Protein 2E0C (pdb70)

Sequence (802 aa):
MLYKEPEDGEKIKFDKGKWIVPNKPVILYIEGDGIGPEITNAAIKVINKAVERAYGSSREIKWLEVYAGEKAEKLVNDRFPKETQEMLLKYRVVLKGPLESVNVAIRLMLDLYANIRPVKYIEGLESPLKHPEKVDMIIFRENTDDLYRGIEYPFNSEEAKKIRDFLRKELKVEIEDDTGIGIKVMSKYKTQRITRLAIQYAIEHKRKKVTIMHKGNVMKYTEGAFREWAYEVALKEYRDFIVTEEEINQGKPDQGKIILNDRIADNMFQQIIIRPEEYDIILAPNVNGDYISDAAGALIGNIGMLGGANIGDEGGMFEAIHGTAPKYAGKNVANPTGIIKAGELMLRWMGWNEAADLIEKAINMAIRDKKVTQDIARFMGVKALGTKEYADELIKIMDTIMLYKEPEDGEKIKFDKGKWIVPNKPVILYIEGDGIGPEITNAAIKVINKAVERAYGSSREIKWLEVYAGEKAEKLVNDRFPKETQEMLLKYRVVLKGPLESVNVAIRLMLDLYANIRPVKYIEGLESPLKHPEKVDMIIFRENTDDLYRGIEYPFNSEEAKKIRDFLRKELKVEIEDDTGIGIKVMSKYKTQRITRLAIQYAIEHKRKKVTIMHKGNVMKYTEGAFREWAYEVALKEYRDFIVTEEEINQGKPDQGKIILNDRIADNMFQQIIIRPEEYDIILAPNVNGDYISDAAGALIGNIGMLGGANIGDEGGMFEAIHGTAPKYAGKNVANPTGIIKAGELMLRWMGWNEAADLIEKAINMAIRDKKVTQDIARFMGVKALGTKEYADELIKIMDTI

B-factor: mean 33.86, std 11.51, range [14.77, 99.76]

Foldseek 3Di:
DVWDFDPPADAWFFDQLATRDDLAHEEEEEQAFFQSVLLVVLLLVLLQLLSCLQPNSSHGYRYTYDYAAPVCCVVPNDRCDPVNLVVCVVRFEYQYEFYPNPVVVSCVSSVLQWKKFWFAAFAFFDFPAPDRHLQTAMETERACFFQVVVAWAALPDVVVVVVQVCCCPVVVDDDDSNDTDTDTAADLVSLLVSLVVQLVLCQLVVFAEEEEEFQCVVVVPHRVVSLVSSVVSCCVPVVVAADEPVRVVVPDDQVNHHYYYYDYLVVCLVCCRVPNSVHYYYYYYNPSSVVSSVSNCNRRPCQQLAKMWRHDSTHIYIYFRDHNPNVCGPVLQDFSNRSSNSVLVVCVSNVVPSSSVLLSVLSSVCSNVVAAGPVGCVPVVDDGDGSNRSSVSSSVSSSVD/DQWDFDPPEDAWWFDFLATRDDQAHEEEEEQAFFQSVLLVVLLVVLLQLLCCLQPNPSHGYNYTYDAAAPVCCVPPNHRCDPVSLVVCLVRFAYQYEFYPVVVVVSCVSSVLQWKKFWFAAFALFDFPAPDRHLQTAMETERACAWQVVVAWAALPDVVVVVVQVCCCVVVVDDDDSNDIDTDTDADLVSLLQSLVSQLVLCVLVVFAEEEEEFQCVPVVPHRVVSLVSSVVSCCVPVVVAADEPCVVVVPDDCVNHHYYYYDYLVVLLVCCRVPSNVHYYYYYYHPSSVVSSVSNCNRTPDQQLAKMWRHDSTHIYIYFPDHSPNVCGPVQQDFSNRSSNSVLVVCVSNVNNSSSVLLSVLSSVCSNVVAAGPVRCVPVVDDYDGSNRSSVSSSVSSVPD

Nearest PDB structures (foldseek):
  2e0c-assembly1_B  TM=1.001E+00  e=1.329E-80  Sulfurisphaera tokodaii str. 7
  2e5m-assembly1_A  TM=1.002E+00  e=7.142E-79  Sulfurisphaera tokodaii str. 7
  1xkd-assembly1_A  TM=9.720E-01  e=1.142E-53  Aeropyrum pernix K1
  1v94-assembly1_B  TM=9.634E-01  e=2.300E-52  Aeropyrum pernix
  2d4v-assembly1_A  TM=8.761E-01  e=5.630E-48  Acidithiobacillus thiooxidans

Organism: Sulfurisphaera tokodaii (strain DSM 16993 / JCM 10545 / NBRC 100140 / 7) (NCBI:txid273063)

Radius of gyration: 28.75 Å; Cα contacts (8 Å, |Δi|>4): 1839; chains: 2; bounding box: 66×91×64 Å

InterPro domains:
  IPR004439 Isocitrate dehydrogenase NADP-dependent, dimeric, prokaryotic [PTHR43504] (4-408)
  IPR024084 Isopropylmalate dehydrogenase-like domain [PF00180] (27-401)
  IPR024084 Isopropylmalate dehydrogenase-like domain [SM01329] (26-402)

Structure (mmCIF, N/CA/C/O backbone):
data_2E0C
#
_entry.id   2E0C
#
_cell.length_a   74.880
_cell.length_b   87.720
_cell.length_c   75.720
_cell.angle_alpha   90.00
_cell.angle_beta   91.37
_cell.angle_gamma   90.00
#
_symmetry.space_group_name_H-M   'P 1 21 1'
#
loop_
_entity.id
_entity.type
_entity.pdbx_description
1 polymer '409aa long hypothetical NADP-dependent isocitrate dehydrogenase'
2 water water
#
loop_
_atom_site.group_PDB
_atom_site.id
_atom_site.type_symbol
_atom_site.label_atom_id
_atom_site.label_alt_id
_atom_site.label_comp_id
_atom_site.label_asym_id
_atom_site.label_entity_id
_atom_site.label_seq_id
_atom_site.pdbx_PDB_ins_code
_atom_site.Cartn_x
_atom_site.Cartn_y
_atom_site.Cartn_z
_atom_site.occupancy
_atom_site.B_iso_or_equiv
_atom_site.auth_seq_id
_atom_site.auth_comp_id
_atom_site.auth_asym_id
_atom_site.auth_atom_id
_atom_site.pdbx_PDB_model_num
ATOM 1 N N . MET A 1 1 ? -8.553 45.047 8.758 1.00 43.84 1 MET A N 1
ATOM 2 C CA . MET A 1 1 ? -8.866 43.588 8.805 1.00 43.50 1 MET A CA 1
ATOM 3 C C . MET A 1 1 ? -9.870 43.287 9.906 1.00 41.15 1 MET A C 1
ATOM 4 O O . MET A 1 1 ? -9.867 43.931 10.955 1.00 41.41 1 MET A O 1
ATOM 9 N N . LEU A 1 2 ? -10.733 42.308 9.659 1.00 38.10 2 LEU A N 1
ATOM 10 C CA . LEU A 1 2 ? -11.740 41.921 10.635 1.00 35.28 2 LEU A CA 1
ATOM 11 C C . LEU A 1 2 ? -11.044 41.481 11.917 1.00 33.76 2 LEU A C 1
ATOM 12 O O . LEU A 1 2 ? -11.493 41.786 13.021 1.00 34.20 2 LEU A O 1
ATOM 17 N N . TYR A 1 3 ? -9.931 40.774 11.768 1.00 31.11 3 TYR A N 1
ATOM 18 C CA . TYR A 1 3 ? -9.206 40.280 12.926 1.00 29.33 3 TYR A CA 1
ATOM 19 C C . TYR A 1 3 ? -7.888 40.997 13.164 1.00 29.96 3 TYR A C 1
ATOM 20 O O . TYR A 1 3 ? -7.046 41.093 12.269 1.00 30.18 3 TYR A O 1
ATOM 29 N N . LYS A 1 4 ? -7.721 41.523 14.371 1.00 30.75 4 LYS A N 1
ATOM 30 C CA . LYS A 1 4 ? -6.481 42.200 14.726 1.00 32.54 4 LYS A CA 1
ATOM 31 C C . LYS A 1 4 ? -5.562 41.127 15.294 1.00 31.76 4 LYS A C 1
ATOM 32 O O . LYS A 1 4 ? -5.705 40.709 16.440 1.00 31.08 4 LYS A O 1
ATOM 38 N N . GLU A 1 5 ? -4.630 40.669 14.471 1.00 32.12 5 GLU A N 1
ATOM 39 C CA . GLU A 1 5 ? -3.701 39.623 14.868 1.00 33.43 5 GLU A CA 1
ATOM 40 C C . GLU A 1 5 ? -2.672 40.097 15.887 1.00 34.90 5 GLU A C 1
ATOM 41 O O . GLU A 1 5 ? -2.154 41.208 15.795 1.00 34.32 5 GLU A O 1
ATOM 47 N N . PRO A 1 6 ? -2.369 39.255 16.886 1.00 35.73 6 PRO A N 1
ATOM 48 C CA . PRO A 1 6 ? -1.386 39.636 17.905 1.00 37.17 6 PRO A CA 1
ATOM 49 C C . PRO A 1 6 ? -0.019 39.886 17.271 1.00 38.48 6 PRO A C 1
ATOM 50 O O . PRO A 1 6 ? 0.608 38.975 16.730 1.00 38.25 6 PRO A O 1
ATOM 54 N N . GLU A 1 7 ? 0.430 41.133 17.328 1.00 40.45 7 GLU A N 1
ATOM 55 C CA . GLU A 1 7 ? 1.716 41.500 16.750 1.00 42.62 7 GLU A CA 1
ATOM 56 C C . GLU A 1 7 ? 2.852 40.937 17.589 1.00 42.04 7 GLU A C 1
ATOM 57 O O . GLU A 1 7 ? 4.002 40.948 17.168 1.00 43.46 7 GLU A O 1
ATOM 63 N N . ASP A 1 8 ? 2.516 40.424 18.768 1.00 41.67 8 ASP A N 1
ATOM 64 C CA . ASP A 1 8 ? 3.509 39.867 19.678 1.00 41.76 8 ASP A CA 1
ATOM 65 C C . ASP A 1 8 ? 3.649 38.341 19.592 1.00 40.49 8 ASP A C 1
ATOM 66 O O . ASP A 1 8 ? 4.559 37.763 20.185 1.00 40.56 8 ASP A O 1
ATOM 71 N N . GLY A 1 9 ? 2.753 37.685 18.862 1.00 38.96 9 GLY A N 1
ATOM 72 C CA . GLY A 1 9 ? 2.818 36.236 18.766 1.00 36.49 9 GLY A CA 1
ATOM 73 C C . GLY A 1 9 ? 3.440 35.661 17.506 1.00 35.96 9 GLY A C 1
ATOM 74 O O . GLY A 1 9 ? 3.641 36.363 16.511 1.00 35.11 9 GLY A O 1
ATOM 75 N N . GLU A 1 10 ? 3.752 34.369 17.560 1.00 33.92 10 GLU A N 1
ATOM 76 C CA . GLU A 1 10 ? 4.339 33.657 16.431 1.00 32.57 10 GLU A CA 1
ATOM 77 C C . GLU A 1 10 ? 3.494 32.423 16.164 1.00 31.06 10 GLU A C 1
ATOM 78 O O . GLU A 1 10 ? 2.922 31.846 17.082 1.00 29.18 10 GLU A O 1
ATOM 84 N N . LYS A 1 11 ? 3.421 32.011 14.908 1.00 30.21 11 LYS A N 1
ATOM 85 C CA . LYS A 1 11 ? 2.632 30.844 14.577 1.00 29.88 11 LYS A CA 1
ATOM 86 C C . LYS A 1 11 ? 3.369 29.558 14.926 1.00 29.20 11 LYS A C 1
ATOM 87 O O . LYS A 1 11 ? 4.598 29.503 14.931 1.00 27.92 11 LYS A O 1
ATOM 93 N N . ILE A 1 12 ? 2.607 28.525 15.250 1.00 27.69 12 ILE A N 1
ATOM 94 C CA . ILE A 1 12 ? 3.195 27.242 15.574 1.00 27.27 12 ILE A CA 1
ATOM 95 C C . ILE A 1 12 ? 3.669 26.634 14.250 1.00 27.67 12 ILE A C 1
ATOM 96 O O . ILE A 1 12 ? 3.016 26.805 13.215 1.00 27.25 12 ILE A O 1
ATOM 101 N N . LYS A 1 13 ? 4.817 25.963 14.276 1.00 28.56 13 LYS A N 1
ATOM 102 C CA . LYS A 1 13 ? 5.361 25.340 13.073 1.00 31.26 13 LYS A CA 1
ATOM 103 C C . LYS A 1 13 ? 5.230 23.830 13.119 1.00 31.91 13 LYS A C 1
ATOM 104 O O . LYS A 1 13 ? 4.956 23.251 14.166 1.00 31.50 13 LYS A O 1
ATOM 110 N N . PHE A 1 14 ? 5.453 23.195 11.976 1.00 33.33 14 PHE A N 1
ATOM 111 C CA . PHE A 1 14 ? 5.336 21.749 11.882 1.00 35.24 14 PHE A CA 1
ATOM 112 C C . PHE A 1 14 ? 6.512 21.146 11.134 1.00 37.52 14 PHE A C 1
ATOM 113 O O . PHE A 1 14 ? 6.925 21.653 10.095 1.00 38.18 14 PHE A O 1
ATOM 121 N N . ASP A 1 15 ? 7.048 20.063 11.680 1.00 39.70 15 ASP A N 1
ATOM 122 C CA . ASP A 1 15 ? 8.187 19.376 11.091 1.00 42.78 15 ASP A CA 1
ATOM 123 C C . ASP A 1 15 ? 7.932 17.876 11.147 1.00 43.78 15 ASP A C 1
ATOM 124 O O . ASP A 1 15 ? 8.002 17.276 12.216 1.00 45.01 15 ASP A O 1
ATOM 129 N N . LYS A 1 16 ? 7.629 17.275 10.001 1.00 45.19 16 LYS A N 1
ATOM 130 C CA . LYS A 1 16 ? 7.364 15.840 9.944 1.00 46.91 16 LYS A CA 1
ATOM 131 C C . LYS A 1 16 ? 6.174 15.505 10.838 1.00 47.48 16 LYS A C 1
ATOM 132 O O . LYS A 1 16 ? 6.135 14.451 11.478 1.00 47.61 16 LYS A O 1
ATOM 138 N N . GLY A 1 17 ? 5.201 16.411 10.873 1.00 47.66 17 GLY A N 1
ATOM 139 C CA . GLY A 1 17 ? 4.021 16.197 11.693 1.00 47.28 17 GLY A CA 1
ATOM 140 C C . GLY A 1 17 ? 4.339 16.290 13.174 1.00 46.47 17 GLY A C 1
ATOM 141 O O . GLY A 1 17 ? 3.731 15.607 14.000 1.00 47.91 17 GLY A O 1
ATOM 142 N N . LYS A 1 18 ? 5.305 17.139 13.506 1.00 44.75 18 LYS A N 1
ATOM 143 C CA . LYS A 1 18 ? 5.719 17.339 14.888 1.00 42.08 18 LYS A CA 1
ATOM 144 C C . LYS A 1 18 ? 5.630 18.835 15.182 1.00 38.81 18 LYS A C 1
ATOM 145 O O . LYS A 1 18 ? 6.185 19.648 14.451 1.00 38.77 18 LYS A O 1
ATOM 151 N N . TRP A 1 19 ? 4.924 19.187 16.251 1.00 35.13 19 TRP A N 1
ATOM 152 C CA . TRP A 1 19 ? 4.718 20.582 16.622 1.00 32.36 19 TRP A CA 1
ATOM 153 C C . TRP A 1 19 ? 5.931 21.326 17.174 1.00 31.28 19 TRP A C 1
ATOM 154 O O . TRP A 1 19 ? 6.515 20.926 18.178 1.00 31.39 19 TRP A O 1
ATOM 165 N N . ILE A 1 20 ? 6.294 22.416 16.501 1.00 30.95 20 ILE A N 1
ATOM 166 C CA . ILE A 1 20 ? 7.407 23.269 16.912 1.00 29.77 20 ILE A CA 1
ATOM 167 C C . ILE A 1 20 ? 6.710 24.511 17.455 1.00 28.51 20 ILE A C 1
ATOM 168 O O . ILE A 1 20 ? 6.236 25.358 16.697 1.00 27.78 20 ILE A O 1
ATOM 173 N N . VAL A 1 21 ? 6.649 24.608 18.777 1.00 27.81 21 VAL A N 1
ATOM 174 C CA . VAL A 1 21 ? 5.944 25.693 19.447 1.00 26.72 21 VAL A CA 1
ATOM 175 C C . VAL A 1 21 ? 6.781 26.841 20.005 1.00 27.46 21 VAL A C 1
ATOM 176 O O . VAL A 1 21 ? 7.650 26.634 20.856 1.00 26.93 21 VAL A O 1
ATOM 180 N N . PRO A 1 22 ? 6.511 28.074 19.538 1.00 27.55 22 PRO A N 1
ATOM 181 C CA . PRO A 1 22 ? 7.217 29.282 19.980 1.00 27.66 22 PRO A CA 1
ATOM 182 C C . PRO A 1 22 ? 6.802 29.559 21.421 1.00 27.66 22 PRO A C 1
ATOM 183 O O . PRO A 1 22 ? 5.844 28.960 21.923 1.00 26.28 22 PRO A O 1
ATOM 187 N N . ASN A 1 23 ? 7.497 30.476 22.084 1.00 27.22 23 ASN A N 1
ATOM 188 C CA . ASN A 1 23 ? 7.143 30.794 23.459 1.00 27.79 23 ASN A CA 1
ATOM 189 C C . ASN A 1 23 ? 5.876 31.639 23.525 1.00 26.19 23 ASN A C 1
ATOM 190 O O . ASN A 1 23 ? 5.195 31.673 24.548 1.00 25.46 23 ASN A O 1
ATOM 195 N N . LYS A 1 24 ? 5.562 32.313 22.424 1.00 25.50 24 LYS A N 1
ATOM 196 C CA . LYS A 1 24 ? 4.371 33.157 22.349 1.00 25.95 24 LYS A CA 1
ATOM 197 C C . LYS A 1 24 ? 3.572 32.711 21.139 1.00 24.70 24 LYS A C 1
ATOM 198 O O . LYS A 1 24 ? 3.427 33.454 20.171 1.00 24.68 24 LYS A O 1
ATOM 204 N N . PRO A 1 25 ? 3.027 31.485 21.184 1.00 23.70 25 PRO A N 1
ATOM 205 C CA . PRO A 1 25 ? 2.248 30.960 20.063 1.00 21.50 25 PRO A CA 1
ATOM 206 C C . PRO A 1 25 ? 0.865 31.585 19.916 1.00 20.80 25 PRO A C 1
ATOM 207 O O . PRO A 1 25 ? 0.183 31.848 20.904 1.00 21.69 25 PRO A O 1
ATOM 211 N N . VAL A 1 26 ? 0.465 31.832 18.675 1.00 19.89 26 VAL A N 1
ATOM 212 C CA . VAL A 1 26 ? -0.855 32.367 18.401 1.00 19.99 26 VAL A CA 1
ATOM 213 C C . VAL A 1 26 ? -1.774 31.157 18.306 1.00 19.97 26 VAL A C 1
ATOM 214 O O . VAL A 1 26 ? -1.508 30.218 17.550 1.00 20.98 26 VAL A O 1
ATOM 218 N N . ILE A 1 27 ? -2.831 31.159 19.103 1.00 19.74 27 ILE A N 1
ATOM 219 C CA . ILE A 1 27 ? -3.789 30.064 19.077 1.00 19.27 27 ILE A CA 1
ATOM 220 C C . ILE A 1 27 ? -5.167 30.677 18.887 1.00 19.49 27 ILE A C 1
ATOM 221 O O . ILE A 1 27 ? -5.556 31.611 19.591 1.00 18.03 27 ILE A O 1
ATOM 226 N N . LEU A 1 28 ? -5.888 30.163 17.903 1.00 18.15 28 LEU A N 1
ATOM 227 C CA . LEU A 1 28 ? -7.225 30.645 17.591 1.00 18.75 28 LEU A CA 1
ATOM 228 C C . LEU A 1 28 ? -8.257 30.028 18.518 1.00 19.04 28 LEU A C 1
ATOM 229 O O . LEU A 1 28 ? -8.042 28.943 19.065 1.00 18.36 28 LEU A O 1
ATOM 234 N N . TYR A 1 29 ? -9.373 30.724 18.711 1.00 18.69 29 TYR A N 1
ATOM 235 C CA . TYR A 1 29 ? -10.454 30.160 19.506 1.00 17.83 29 TYR A CA 1
ATOM 236 C C . TYR A 1 29 ? -11.794 30.631 18.976 1.00 17.94 29 TYR A C 1
ATOM 237 O O . TYR A 1 29 ? -11.924 31.742 18.452 1.00 16.85 29 TYR A O 1
ATOM 246 N N . ILE A 1 30 ? -12.767 29.731 19.051 1.00 17.44 30 ILE A N 1
ATOM 247 C CA . ILE A 1 30 ? -14.124 29.997 18.617 1.00 17.43 30 ILE A CA 1
ATOM 248 C C . ILE A 1 30 ? -14.967 29.761 19.853 1.00 18.94 30 ILE A C 1
ATOM 249 O O . ILE A 1 30 ? -14.962 28.662 20.421 1.00 18.78 30 ILE A O 1
ATOM 254 N N . GLU A 1 31 ? -15.664 30.800 20.293 1.00 18.34 31 GLU A N 1
ATOM 255 C CA . GLU A 1 31 ? -16.494 30.681 21.476 1.00 20.10 31 GLU A CA 1
ATOM 256 C C . GLU A 1 31 ? -17.495 29.539 21.386 1.00 20.73 31 GLU A C 1
ATOM 257 O O . GLU A 1 31 ? -17.597 28.727 22.305 1.00 21.47 31 GLU A O 1
ATOM 263 N N . GLY A 1 32 ? -18.226 29.477 20.276 1.00 21.92 32 GLY A N 1
ATOM 264 C CA . GLY A 1 32 ? -19.236 28.447 20.117 1.00 21.89 32 GLY A CA 1
ATOM 265 C C . GLY A 1 32 ? -20.600 29.009 20.487 1.00 23.17 32 GLY A C 1
ATOM 266 O O . GLY A 1 32 ? -20.690 30.096 21.063 1.00 22.04 32 GLY A O 1
ATOM 267 N N . ASP A 1 33 ? -21.656 28.271 20.151 1.00 24.57 33 ASP A N 1
ATOM 268 C CA . ASP A 1 33 ? -23.040 28.665 20.432 1.00 27.15 33 ASP A CA 1
ATOM 269 C C . ASP A 1 33 ? -23.454 28.258 21.856 1.00 27.03 33 ASP A C 1
ATOM 270 O O . ASP A 1 33 ? -22.719 27.555 22.539 1.00 27.76 33 ASP A O 1
ATOM 275 N N . GLY A 1 34 ? -24.632 28.704 22.292 1.00 28.15 34 GLY A N 1
ATOM 276 C CA . GLY A 1 34 ? -25.140 28.361 23.619 1.00 26.94 34 GLY A CA 1
ATOM 277 C C . GLY A 1 34 ? -24.236 28.638 24.814 1.00 26.72 34 GLY A C 1
ATOM 278 O O . GLY A 1 34 ? -23.934 29.788 25.123 1.00 26.72 34 GLY A O 1
ATOM 279 N N . ILE A 1 35 ? -23.815 27.582 25.505 1.00 25.60 35 ILE A N 1
ATOM 280 C CA . ILE A 1 35 ? -22.943 27.739 26.664 1.00 24.69 35 ILE A CA 1
ATOM 281 C C . ILE A 1 35 ? -21.515 28.089 26.237 1.00 24.70 35 ILE A C 1
ATOM 282 O O . ILE A 1 35 ? -20.699 28.525 27.057 1.00 25.44 35 ILE A O 1
ATOM 287 N N . GLY A 1 36 ? -21.224 27.906 24.951 1.00 23.76 36 GLY A N 1
ATOM 288 C CA . GLY A 1 36 ? -19.894 28.194 24.421 1.00 23.53 36 GLY A CA 1
ATOM 289 C C . GLY A 1 36 ? -19.129 29.370 25.019 1.00 22.38 36 GLY A C 1
ATOM 290 O O . GLY A 1 36 ? -18.041 29.188 25.558 1.00 21.85 36 GLY A O 1
ATOM 291 N N . PRO A 1 37 ? -19.662 30.596 24.932 1.00 23.62 37 PRO A N 1
ATOM 292 C CA . PRO A 1 37 ? -18.982 31.773 25.482 1.00 23.82 37 PRO A CA 1
ATOM 293 C C . PRO A 1 37 ? -18.517 31.587 26.919 1.00 24.17 37 PRO A C 1
ATOM 294 O O . PRO A 1 37 ? -17.350 31.818 27.241 1.00 24.52 37 PRO A O 1
ATOM 298 N N . GLU A 1 38 ? -19.433 31.156 27.777 1.00 23.11 38 GLU A N 1
ATOM 299 C CA . GLU A 1 38 ? -19.123 30.955 29.182 1.00 24.32 38 GLU A CA 1
ATOM 300 C C . GLU A 1 38 ? -18.046 29.913 29.438 1.00 22.36 38 GLU A C 1
ATOM 301 O O . GLU A 1 38 ? -17.129 30.149 30.216 1.00 21.40 38 GLU A O 1
ATOM 307 N N . ILE A 1 39 ? -18.142 28.758 28.794 1.00 21.25 39 ILE A N 1
ATOM 308 C CA . ILE A 1 39 ? -17.147 27.726 29.047 1.00 21.44 39 ILE A CA 1
ATOM 309 C C . ILE A 1 39 ? -15.810 27.948 28.349 1.00 21.39 39 ILE A C 1
ATOM 310 O O . ILE A 1 39 ? -14.758 27.613 28.905 1.00 19.61 39 ILE A O 1
ATOM 315 N N . THR A 1 40 ? -15.835 28.524 27.150 1.00 20.90 40 THR A N 1
ATOM 316 C CA . THR A 1 40 ? -14.592 28.753 26.427 1.00 21.94 40 THR A CA 1
ATOM 317 C C . THR A 1 40 ? -13.771 29.850 27.097 1.00 22.31 40 THR A C 1
ATOM 318 O O . THR A 1 40 ? -12.555 29.740 27.182 1.00 21.54 40 THR A O 1
ATOM 322 N N . ASN A 1 41 ? -14.425 30.903 27.579 1.00 22.58 41 ASN A N 1
ATOM 323 C CA . ASN A 1 41 ? -13.688 31.974 28.242 1.00 23.73 41 ASN A CA 1
ATOM 324 C C . ASN A 1 41 ? -13.123 31.473 29.568 1.00 23.20 41 ASN A C 1
ATOM 325 O O . ASN A 1 41 ? -12.037 31.881 29.984 1.00 22.21 41 ASN A O 1
ATOM 330 N N . ALA A 1 42 ? -13.856 30.575 30.222 1.00 21.22 42 ALA A N 1
ATOM 331 C CA . ALA A 1 42 ? -13.397 30.006 31.481 1.00 20.92 42 ALA A CA 1
ATOM 332 C C . ALA A 1 42 ? -12.158 29.150 31.212 1.00 20.69 42 ALA A C 1
ATOM 333 O O . ALA A 1 42 ? -11.188 29.191 31.969 1.00 19.80 42 ALA A O 1
ATOM 335 N N . ALA A 1 43 ? -12.193 28.381 30.125 1.00 19.92 43 ALA A N 1
ATOM 336 C CA . ALA A 1 43 ? -11.075 27.519 29.756 1.00 20.98 43 ALA A CA 1
ATOM 337 C C . ALA A 1 43 ? -9.825 28.349 29.490 1.00 21.39 43 ALA A C 1
ATOM 338 O O . ALA A 1 43 ? -8.726 27.986 29.912 1.00 21.00 43 ALA A O 1
ATOM 340 N N . ILE A 1 44 ? -10.001 29.456 28.776 1.00 20.92 44 ILE A N 1
ATOM 341 C CA . ILE A 1 44 ? -8.891 30.336 28.444 1.00 21.67 44 ILE A CA 1
ATOM 342 C C . ILE A 1 44 ? -8.254 30.873 29.715 1.00 21.76 44 ILE A C 1
ATOM 343 O O . ILE A 1 44 ? -7.032 30.938 29.827 1.00 21.63 44 ILE A O 1
ATOM 348 N N . LYS A 1 45 ? -9.089 31.243 30.675 1.00 22.26 45 LYS A N 1
ATOM 349 C CA . LYS A 1 45 ? -8.600 31.769 31.940 1.00 23.74 45 LYS A CA 1
ATOM 350 C C . LYS A 1 45 ? -7.831 30.693 32.706 1.00 24.05 45 LYS A C 1
ATOM 351 O O . LYS A 1 45 ? -6.779 30.974 33.277 1.00 23.83 45 LYS A O 1
ATOM 357 N N . VAL A 1 46 ? -8.335 29.459 32.707 1.00 22.99 46 VAL A N 1
ATOM 358 C CA . VAL A 1 46 ? -7.640 28.383 33.417 1.00 23.70 46 VAL A CA 1
ATOM 359 C C . VAL A 1 46 ? -6.353 27.977 32.695 1.00 23.00 46 VAL A C 1
ATOM 360 O O . VAL A 1 46 ? -5.339 27.693 33.336 1.00 23.35 46 VAL A O 1
ATOM 364 N N . ILE A 1 47 ? -6.386 27.954 31.366 1.00 22.59 47 ILE A N 1
ATOM 365 C CA . ILE A 1 47 ? -5.204 27.602 30.586 1.00 21.77 47 ILE A CA 1
ATOM 366 C C . ILE A 1 47 ? -4.083 28.628 30.818 1.00 22.27 47 ILE A C 1
ATOM 367 O O . ILE A 1 47 ? -2.920 28.258 30.984 1.00 22.68 47 ILE A O 1
ATOM 372 N N . ASN A 1 48 ? -4.430 29.912 30.835 1.00 22.19 48 ASN A N 1
ATOM 373 C CA . ASN A 1 48 ? -3.425 30.952 31.046 1.00 23.61 48 ASN A CA 1
ATOM 374 C C . ASN A 1 48 ? -2.773 30.836 32.414 1.00 23.25 48 ASN A C 1
ATOM 375 O O . ASN A 1 48 ? -1.578 31.078 32.554 1.00 22.95 48 ASN A O 1
ATOM 380 N N . LYS A 1 49 ? -3.561 30.460 33.416 1.00 23.84 49 LYS A N 1
ATOM 381 C CA . LYS A 1 49 ? -3.053 30.310 34.777 1.00 24.95 49 LYS A CA 1
ATOM 382 C C . LYS A 1 49 ? -2.104 29.116 34.828 1.00 24.19 49 LYS A C 1
ATOM 383 O O . LYS A 1 49 ? -1.058 29.172 35.478 1.00 24.09 49 LYS A O 1
ATOM 389 N N . ALA A 1 50 ? -2.462 28.038 34.135 1.00 22.68 50 ALA A N 1
ATOM 390 C CA . ALA A 1 50 ? -1.616 26.849 34.103 1.00 22.84 50 ALA A CA 1
ATOM 391 C C . ALA A 1 50 ? -0.279 27.159 33.434 1.00 22.82 50 ALA A C 1
ATOM 392 O O . ALA A 1 50 ? 0.770 26.677 33.866 1.00 23.36 50 ALA A O 1
ATOM 394 N N . VAL A 1 51 ? -0.328 27.958 32.373 1.00 22.44 51 VAL A N 1
ATOM 395 C CA . VAL A 1 51 ? 0.871 28.344 31.632 1.00 23.03 51 VAL A CA 1
ATOM 396 C C . VAL A 1 51 ? 1.733 29.279 32.475 1.00 23.74 51 VAL A C 1
ATOM 397 O O . VAL A 1 51 ? 2.956 29.158 32.501 1.00 23.36 51 VAL A O 1
ATOM 401 N N . GLU A 1 52 ? 1.088 30.203 33.172 1.00 25.06 52 GLU A N 1
ATOM 402 C CA . GLU A 1 52 ? 1.806 31.148 34.010 1.00 28.71 52 GLU A CA 1
ATOM 403 C C . GLU A 1 52 ? 2.454 30.430 35.196 1.00 29.27 52 GLU A C 1
ATOM 404 O O . GLU A 1 52 ? 3.627 30.647 35.504 1.00 30.00 52 GLU A O 1
ATOM 410 N N . ARG A 1 53 ? 1.690 29.564 35.852 1.00 29.20 53 ARG A N 1
ATOM 411 C CA . ARG A 1 53 ? 2.203 28.835 37.004 1.00 29.80 53 ARG A CA 1
ATOM 412 C C . ARG A 1 53 ? 3.369 27.924 36.618 1.00 28.19 53 ARG A C 1
ATOM 413 O O . ARG A 1 53 ? 4.355 27.829 37.343 1.00 26.55 53 ARG A O 1
ATOM 421 N N . ALA A 1 54 ? 3.274 27.268 35.467 1.00 27.63 54 ALA A N 1
ATOM 422 C CA . ALA A 1 54 ? 4.337 26.360 35.042 1.00 27.31 54 ALA A CA 1
ATOM 423 C C . ALA A 1 54 ? 5.572 26.996 34.405 1.00 27.91 54 ALA A C 1
ATOM 424 O O . ALA A 1 54 ? 6.680 26.479 34.551 1.00 28.01 54 ALA A O 1
ATOM 426 N N . TYR A 1 55 ? 5.400 28.104 33.697 1.00 27.80 55 TYR A N 1
ATOM 427 C CA . TYR A 1 55 ? 6.542 28.712 33.019 1.00 28.36 55 TYR A CA 1
ATOM 428 C C . TYR A 1 55 ? 6.760 30.184 33.326 1.00 28.50 55 TYR A C 1
ATOM 429 O O . TYR A 1 55 ? 7.600 30.827 32.697 1.00 28.97 55 TYR A O 1
ATOM 438 N N . GLY A 1 56 ? 6.014 30.720 34.283 1.00 29.36 56 GLY A N 1
ATOM 439 C CA . GLY A 1 56 ? 6.155 32.127 34.603 1.00 31.62 56 GLY A CA 1
ATOM 440 C C . GLY A 1 56 ? 5.777 32.963 33.392 1.00 32.50 56 GLY A C 1
ATOM 441 O O . GLY A 1 56 ? 4.797 32.672 32.703 1.00 33.20 56 GLY A O 1
ATOM 442 N N . SER A 1 57 ? 6.550 34.005 33.120 1.00 32.53 57 SER A N 1
ATOM 443 C CA . SER A 1 57 ? 6.264 34.855 31.976 1.00 32.96 57 SER A CA 1
ATOM 444 C C . SER A 1 57 ? 7.114 34.448 30.774 1.00 32.09 57 SER A C 1
ATOM 445 O O . SER A 1 57 ? 7.096 35.121 29.745 1.00 32.76 57 SER A O 1
ATOM 448 N N . SER A 1 58 ? 7.850 33.348 30.897 1.00 30.91 58 SER A N 1
ATOM 449 C CA . SER A 1 58 ? 8.702 32.898 29.802 1.00 31.00 58 SER A CA 1
ATOM 450 C C . SER A 1 58 ? 7.903 32.375 28.604 1.00 31.23 58 SER A C 1
ATOM 451 O O . SER A 1 58 ? 8.439 32.225 27.504 1.00 29.75 58 SER A O 1
ATOM 454 N N . ARG A 1 59 ? 6.622 32.092 28.819 1.00 30.72 59 ARG A N 1
ATOM 455 C CA . ARG A 1 59 ? 5.755 31.619 27.741 1.00 30.17 59 ARG A CA 1
ATOM 456 C C . ARG A 1 59 ? 4.376 32.210 27.968 1.00 29.22 59 ARG A C 1
ATOM 457 O O . ARG A 1 59 ? 3.970 32.436 29.108 1.00 29.88 59 ARG A O 1
ATOM 465 N N . GLU A 1 60 ? 3.664 32.470 26.879 1.00 28.36 60 GLU A N 1
ATOM 466 C CA . GLU A 1 60 ? 2.324 33.029 26.968 1.00 27.66 60 GLU A CA 1
ATOM 467 C C . GLU A 1 60 ? 1.580 32.802 25.655 1.00 26.62 60 GLU A C 1
ATOM 468 O O . GLU A 1 60 ? 2.087 33.135 24.582 1.00 24.86 60 GLU A O 1
ATOM 474 N N . ILE A 1 61 ? 0.383 32.232 25.740 1.00 24.39 61 ILE A N 1
ATOM 475 C CA . ILE A 1 61 ? -0.407 31.982 24.549 1.00 21.92 61 ILE A CA 1
ATOM 476 C C . ILE A 1 61 ? -1.044 33.289 24.092 1.00 22.35 61 ILE A C 1
ATOM 477 O O . ILE A 1 61 ? -1.644 34.008 24.891 1.00 22.59 61 ILE A O 1
ATOM 482 N N . LYS A 1 62 ? -0.891 33.618 22.815 1.00 21.95 62 LYS A N 1
ATOM 483 C CA . LYS A 1 62 ? -1.502 34.836 22.301 1.00 22.66 62 LYS A CA 1
ATOM 484 C C . LYS A 1 62 ? -2.785 34.392 21.613 1.00 22.34 62 LYS A C 1
ATOM 485 O O . LYS A 1 62 ? -2.778 34.005 20.440 1.00 21.42 62 LYS A O 1
ATOM 491 N N . TRP A 1 63 ? -3.880 34.426 22.370 1.00 21.22 63 TRP A N 1
ATOM 492 C CA . TRP A 1 63 ? -5.186 34.015 21.871 1.00 20.49 63 TRP A CA 1
ATOM 493 C C . TRP A 1 63 ? -5.733 34.976 20.835 1.00 20.62 63 TRP A C 1
ATOM 494 O O . TRP A 1 63 ? -5.563 36.185 20.945 1.00 21.02 63 TRP A O 1
ATOM 505 N N . LEU A 1 64 ? -6.411 34.433 19.836 1.00 19.42 64 LEU A N 1
ATOM 506 C CA . LEU A 1 64 ? -7.003 35.255 18.795 1.00 19.69 64 LEU A CA 1
ATOM 507 C C . LEU A 1 64 ? -8.376 34.691 18.467 1.00 19.79 64 LEU A C 1
ATOM 508 O O . LEU A 1 64 ? -8.489 33.604 17.902 1.00 16.96 64 LEU A O 1
ATOM 513 N N . GLU A 1 65 ? -9.422 35.416 18.849 1.00 19.00 65 GLU A N 1
ATOM 514 C CA . GLU A 1 65 ? -10.769 34.953 18.568 1.00 20.54 65 GLU A CA 1
ATOM 515 C C . GLU A 1 65 ? -11.141 35.112 17.095 1.00 20.36 65 GLU A C 1
ATOM 516 O O . GLU A 1 65 ? -10.815 36.125 16.471 1.00 19.88 65 GLU A O 1
ATOM 522 N N . VAL A 1 66 ? -11.786 34.087 16.539 1.00 19.74 66 VAL A N 1
ATOM 523 C CA . VAL A 1 66 ? -12.288 34.132 15.166 1.00 19.24 66 VAL A CA 1
ATOM 524 C C . VAL A 1 66 ? -13.761 33.732 15.293 1.00 19.81 66 VAL A C 1
ATOM 525 O O . VAL A 1 66 ? -14.145 33.051 16.246 1.00 18.65 66 VAL A O 1
ATOM 529 N N . TYR A 1 67 ? -14.586 34.172 14.350 1.00 20.07 67 TYR A N 1
ATOM 530 C CA . TYR A 1 67 ? -16.024 33.902 14.393 1.00 19.86 67 TYR A CA 1
ATOM 531 C C . TYR A 1 67 ? -16.491 32.718 13.551 1.00 20.21 67 TYR A C 1
ATOM 532 O O . TYR A 1 67 ? -15.974 32.471 12.472 1.00 19.24 67 TYR A O 1
ATOM 541 N N . ALA A 1 68 ? -17.480 31.997 14.065 1.00 20.17 68 ALA A N 1
ATOM 542 C CA . ALA A 1 68 ? -18.080 30.864 13.376 1.00 22.68 68 ALA A CA 1
ATOM 543 C C . ALA A 1 68 ? -19.413 30.599 14.063 1.00 23.16 68 ALA A C 1
ATOM 544 O O . ALA A 1 68 ? -19.590 30.923 15.236 1.00 23.76 68 ALA A O 1
ATOM 546 N N . GLY A 1 69 ? -20.361 30.029 13.335 1.00 24.87 69 GLY A N 1
ATOM 547 C CA . GLY A 1 69 ? -21.647 29.749 13.946 1.00 26.51 69 GLY A CA 1
ATOM 548 C C . GLY A 1 69 ? -22.545 30.967 14.036 1.00 27.05 69 GLY A C 1
ATOM 549 O O . GLY A 1 69 ? -22.437 31.891 13.225 1.00 25.94 69 GLY A O 1
ATOM 550 N N . GLU A 1 70 ? -23.417 30.980 15.040 1.00 28.51 70 GLU A N 1
ATOM 551 C CA . GLU A 1 70 ? -24.364 32.071 15.196 1.00 30.94 70 GLU A CA 1
ATOM 552 C C . GLU A 1 70 ? -23.738 33.436 15.464 1.00 29.30 70 GLU A C 1
ATOM 553 O O . GLU A 1 70 ? -24.287 34.452 15.050 1.00 29.30 70 GLU A O 1
ATOM 559 N N . LYS A 1 71 ? -22.589 33.478 16.132 1.00 27.89 71 LYS A N 1
ATOM 560 C CA . LYS A 1 71 ? -21.949 34.767 16.384 1.00 25.02 71 LYS A CA 1
ATOM 561 C C . LYS A 1 71 ? -21.489 35.345 15.050 1.00 24.54 71 LYS A C 1
ATOM 562 O O . LYS A 1 71 ? -21.614 36.543 14.801 1.00 23.59 71 LYS A O 1
ATOM 568 N N . ALA A 1 72 ? -20.960 34.483 14.186 1.00 23.82 72 ALA A N 1
ATOM 569 C CA . ALA A 1 72 ? -20.489 34.910 12.874 1.00 24.01 72 ALA A CA 1
ATOM 570 C C . ALA A 1 72 ? -21.664 35.344 11.992 1.00 24.46 72 ALA A C 1
ATOM 571 O O . ALA A 1 72 ? -21.533 36.266 11.180 1.00 22.17 72 ALA A O 1
ATOM 573 N N . GLU A 1 73 ? -22.803 34.673 12.146 1.00 26.46 73 GLU A N 1
ATOM 574 C CA . GLU A 1 73 ? -24.002 35.011 11.375 1.00 29.99 73 GLU A CA 1
ATOM 575 C C . GLU A 1 73 ? -24.478 36.413 11.731 1.00 30.38 73 GLU A C 1
ATOM 576 O O . GLU A 1 73 ? -24.930 37.171 10.875 1.00 29.49 73 GLU A O 1
ATOM 582 N N . LYS A 1 74 ? -24.391 36.745 13.012 1.00 31.31 74 LYS A N 1
ATOM 583 C CA . LYS A 1 74 ? -24.827 38.050 13.471 1.00 32.73 74 LYS A CA 1
ATOM 584 C C . LYS A 1 74 ? -23.844 39.144 13.091 1.00 31.41 74 LYS A C 1
ATOM 585 O O . LYS A 1 74 ? -24.232 40.160 12.514 1.00 29.94 74 LYS A O 1
ATOM 591 N N . LEU A 1 75 ? -22.568 38.926 13.390 1.00 29.92 75 LEU A N 1
ATOM 592 C CA . LEU A 1 75 ? -21.542 39.915 13.087 1.00 30.01 75 LEU A CA 1
ATOM 593 C C . LEU A 1 75 ? -21.218 40.109 11.610 1.00 30.58 75 LEU A C 1
ATOM 594 O O . LEU A 1 75 ? -21.067 41.241 11.160 1.00 30.46 75 LEU A O 1
ATOM 599 N N . VAL A 1 76 ? -21.102 39.028 10.848 1.00 29.10 76 VAL A N 1
ATOM 600 C CA . VAL A 1 76 ? -20.774 39.185 9.439 1.00 29.49 76 VAL A CA 1
ATOM 601 C C . VAL A 1 76 ? -21.674 38.424 8.470 1.00 29.18 76 VAL A C 1
ATOM 602 O O . VAL A 1 76 ? -21.316 38.221 7.315 1.00 28.40 76 VAL A O 1
ATOM 606 N N . ASN A 1 77 ? -22.846 38.016 8.945 1.00 30.50 77 ASN A N 1
ATOM 607 C CA . ASN A 1 77 ? -23.824 37.312 8.116 1.00 33.28 77 ASN A CA 1
ATOM 608 C C . ASN A 1 77 ? -23.291 36.124 7.336 1.00 33.66 77 ASN A C 1
ATOM 609 O O . ASN A 1 77 ? -23.682 35.899 6.186 1.00 32.79 77 ASN A O 1
ATOM 614 N N . ASP A 1 78 ? -22.402 35.363 7.965 1.00 32.69 78 ASP A N 1
ATOM 615 C CA . ASP A 1 78 ? -21.823 34.184 7.340 1.00 32.61 78 ASP A CA 1
ATOM 616 C C . ASP A 1 78 ? -21.378 33.269 8.471 1.00 32.55 78 ASP A C 1
ATOM 617 O O . ASP A 1 78 ? -20.585 33.665 9.322 1.00 31.89 78 ASP A O 1
ATOM 622 N N . ARG A 1 79 ? -21.914 32.054 8.465 1.00 32.78 79 ARG A N 1
ATOM 623 C CA . ARG A 1 79 ? -21.645 31.021 9.463 1.00 34.06 79 ARG A CA 1
ATOM 624 C C . ARG A 1 79 ? -20.158 30.663 9.595 1.00 32.26 79 ARG A C 1
ATOM 625 O O . ARG A 1 79 ? -19.667 30.344 10.683 1.00 32.03 79 ARG A O 1
ATOM 633 N N . PHE A 1 80 ? -19.454 30.703 8.471 1.00 30.11 80 PHE A N 1
ATOM 634 C CA . PHE A 1 80 ? -18.040 30.352 8.418 1.00 28.48 80 PHE A CA 1
ATOM 635 C C . PHE A 1 80 ? -17.385 31.337 7.454 1.00 28.63 80 PHE A C 1
ATOM 636 O O . PHE A 1 80 ? -16.981 30.968 6.355 1.00 29.47 80 PHE A O 1
ATOM 644 N N . PRO A 1 81 ? -17.254 32.607 7.872 1.00 27.81 81 PRO A N 1
ATOM 645 C CA . PRO A 1 81 ? -16.658 33.662 7.050 1.00 27.29 81 PRO A CA 1
ATOM 646 C C . PRO A 1 81 ? -15.268 33.398 6.488 1.00 27.11 81 PRO A C 1
ATOM 647 O O . PRO A 1 81 ? -14.450 32.692 7.084 1.00 25.93 81 PRO A O 1
ATOM 651 N N . LYS A 1 82 ? -15.022 33.994 5.327 1.00 26.47 82 LYS A N 1
ATOM 652 C CA . LYS A 1 82 ? -13.759 33.877 4.618 1.00 25.56 82 LYS A CA 1
ATOM 653 C C . LYS A 1 82 ? -12.587 34.301 5.488 1.00 24.88 82 LYS A C 1
ATOM 654 O O . LYS A 1 82 ? -11.513 33.703 5.429 1.00 23.83 82 LYS A O 1
ATOM 660 N N . GLU A 1 83 ? -12.792 35.340 6.293 1.00 21.99 83 GLU A N 1
ATOM 661 C CA . GLU A 1 83 ? -11.737 35.833 7.169 1.00 23.52 83 GLU A CA 1
ATOM 662 C C . GLU A 1 83 ? -11.367 34.774 8.204 1.00 21.98 83 GLU A C 1
ATOM 663 O O . GLU A 1 83 ? -10.204 34.638 8.584 1.00 22.68 83 GLU A O 1
ATOM 669 N N . THR A 1 84 ? -12.365 34.036 8.675 1.00 21.12 84 THR A N 1
ATOM 670 C CA . THR A 1 84 ? -12.111 33.000 9.656 1.00 20.93 84 THR A CA 1
ATOM 671 C C . THR A 1 84 ? -11.305 31.893 8.992 1.00 22.09 84 THR A C 1
ATOM 672 O O . THR A 1 84 ? -10.342 31.385 9.567 1.00 21.89 84 THR A O 1
ATOM 676 N N . GLN A 1 85 ? -11.681 31.538 7.768 1.00 21.62 85 GLN A N 1
ATOM 677 C CA . GLN A 1 85 ? -10.970 30.490 7.044 1.00 22.72 85 GLN A CA 1
ATOM 678 C C . GLN A 1 85 ? -9.511 30.888 6.838 1.00 22.56 85 GLN A C 1
ATOM 679 O O . GLN A 1 85 ? -8.606 30.060 6.971 1.00 22.96 85 GLN A O 1
ATOM 685 N N . GLU A 1 86 ? -9.279 32.161 6.531 1.00 21.79 86 GLU A N 1
ATOM 686 C CA . GLU A 1 86 ? -7.919 32.646 6.318 1.00 22.75 86 GLU A CA 1
ATOM 687 C C . GLU A 1 86 ? -7.073 32.502 7.582 1.00 21.18 86 GLU A C 1
ATOM 688 O O . GLU A 1 86 ? -5.923 32.068 7.519 1.00 19.12 86 GLU A O 1
ATOM 694 N N . MET A 1 87 ? -7.634 32.873 8.728 1.00 20.18 87 MET A N 1
ATOM 695 C CA . MET A 1 87 ? -6.890 32.765 9.980 1.00 22.01 87 MET A CA 1
ATOM 696 C C . MET A 1 87 ? -6.589 31.300 10.306 1.00 21.56 87 MET A C 1
ATOM 697 O O . MET A 1 87 ? -5.517 30.981 10.807 1.00 22.45 87 MET A O 1
ATOM 702 N N . LEU A 1 88 ? -7.544 30.418 10.025 1.00 21.56 88 LEU A N 1
ATOM 703 C CA . LEU A 1 88 ? -7.372 28.994 10.283 1.00 21.97 88 LEU A CA 1
ATOM 704 C C . LEU A 1 88 ? -6.246 28.415 9.436 1.00 23.04 88 LEU A C 1
ATOM 705 O O . LEU A 1 88 ? -5.431 27.642 9.933 1.00 23.02 88 LEU A O 1
ATOM 710 N N . LEU A 1 89 ? -6.199 28.789 8.161 1.00 22.89 89 LEU A N 1
ATOM 711 C CA . LEU A 1 89 ? -5.161 28.285 7.268 1.00 24.35 89 LEU A CA 1
ATOM 712 C C . LEU A 1 89 ? -3.808 28.846 7.647 1.00 24.25 89 LEU A C 1
ATOM 713 O O . LEU A 1 89 ? -2.781 28.220 7.397 1.00 24.67 89 LEU A O 1
ATOM 718 N N . LYS A 1 90 ? -3.806 30.026 8.255 1.00 24.09 90 LYS A N 1
ATOM 719 C CA . LYS A 1 90 ? -2.561 30.662 8.669 1.00 24.34 90 LYS A CA 1
ATOM 720 C C . LYS A 1 90 ? -2.007 30.128 9.988 1.00 23.17 90 LYS A C 1
ATOM 721 O O . LYS A 1 90 ? -0.847 29.725 10.055 1.00 23.79 90 LYS A O 1
ATOM 727 N N . TYR A 1 91 ? -2.835 30.127 11.031 1.00 22.51 91 TYR A N 1
ATOM 728 C CA . TYR A 1 91 ? -2.407 29.677 12.357 1.00 20.99 91 TYR A CA 1
ATOM 729 C C . TYR A 1 91 ? -2.612 28.189 12.657 1.00 20.88 91 TYR A C 1
ATOM 730 O O . TYR A 1 91 ? -1.926 27.622 13.506 1.00 20.91 91 TYR A O 1
ATOM 739 N N . ARG A 1 92 ? -3.580 27.582 11.980 1.00 19.45 92 ARG A N 1
ATOM 740 C CA . ARG A 1 92 ? -3.841 26.146 12.057 1.00 19.82 92 ARG A CA 1
ATOM 741 C C . ARG A 1 92 ? -4.128 25.418 13.372 1.00 18.57 92 ARG A C 1
ATOM 742 O O . ARG A 1 92 ? -4.294 24.194 13.366 1.00 19.25 92 ARG A O 1
ATOM 750 N N . VAL A 1 93 ? -4.182 26.137 14.488 1.00 16.58 93 VAL A N 1
ATOM 751 C CA . VAL A 1 93 ? -4.471 25.511 15.780 1.00 16.12 93 VAL A CA 1
ATOM 752 C C . VAL A 1 93 ? -5.624 26.294 16.402 1.00 15.94 93 VAL A C 1
ATOM 753 O O . VAL A 1 93 ? -5.558 27.520 16.524 1.00 14.77 93 VAL A O 1
ATOM 757 N N . VAL A 1 94 ? -6.682 25.596 16.792 1.00 15.27 94 VAL A N 1
ATOM 758 C CA . VAL A 1 94 ? -7.833 26.286 17.349 1.00 16.02 94 VAL A CA 1
ATOM 759 C C . VAL A 1 94 ? -8.552 25.507 18.431 1.00 17.58 94 VAL A C 1
ATOM 760 O O . VAL A 1 94 ? -8.653 24.277 18.369 1.00 17.77 94 VAL A O 1
ATOM 764 N N . LEU A 1 95 ? -9.013 26.239 19.443 1.00 18.72 95 LEU A N 1
ATOM 765 C CA . LEU A 1 95 ? -9.783 25.673 20.549 1.00 18.93 95 LEU A CA 1
ATOM 766 C C . LEU A 1 95 ? -11.199 26.144 20.226 1.00 20.10 95 LEU A C 1
ATOM 767 O O . LEU A 1 95 ? -11.464 27.354 20.227 1.00 19.08 95 LEU A O 1
ATOM 772 N N . LYS A 1 96 ? -12.104 25.215 19.928 1.00 19.12 96 LYS A N 1
ATOM 773 C CA . LYS A 1 96 ? -13.461 25.626 19.582 1.00 21.05 96 LYS A CA 1
ATOM 774 C C . LYS A 1 96 ? -14.583 25.086 20.439 1.00 20.92 96 LYS A C 1
ATOM 775 O O . LYS A 1 96 ? -14.690 23.879 20.673 1.00 19.21 96 LYS A O 1
ATOM 781 N N . GLY A 1 97 ? -15.414 26.013 20.907 1.00 20.38 97 GLY A N 1
ATOM 782 C CA . GLY A 1 97 ? -16.556 25.654 21.713 1.00 20.55 97 GLY A CA 1
ATOM 783 C C . GLY A 1 97 ? -17.534 24.872 20.852 1.00 20.52 97 GLY A C 1
ATOM 784 O O . GLY A 1 97 ? -17.307 24.682 19.654 1.00 19.24 97 GLY A O 1
ATOM 785 N N . PRO A 1 98 ? -18.637 24.401 21.441 1.00 21.32 98 PRO A N 1
ATOM 786 C CA . PRO A 1 98 ? -19.647 23.631 20.709 1.00 22.58 98 PRO A CA 1
ATOM 787 C C . PRO A 1 98 ? -20.450 24.491 19.735 1.00 23.08 98 PRO A C 1
ATOM 788 O O . PRO A 1 98 ? -20.735 25.655 20.011 1.00 19.59 98 PRO A O 1
ATOM 792 N N . LEU A 1 99 ? -20.810 23.907 18.598 1.00 25.16 99 LEU A N 1
ATOM 793 C CA . LEU A 1 99 ? -21.595 24.612 17.589 1.00 29.69 99 LEU A CA 1
ATOM 794 C C . LEU A 1 99 ? -22.810 23.783 17.175 1.00 31.99 99 LEU A C 1
ATOM 795 O O . LEU A 1 99 ? -22.719 22.567 17.030 1.00 32.57 99 LEU A O 1
ATOM 800 N N . GLU A 1 100 ? -23.940 24.454 16.978 1.00 35.89 100 GLU A N 1
ATOM 801 C CA . GLU A 1 100 ? -25.184 23.793 16.589 1.00 38.45 100 GLU A CA 1
ATOM 802 C C . GLU A 1 100 ? -25.007 22.941 15.338 1.00 38.60 100 GLU A C 1
ATOM 803 O O . GLU A 1 100 ? -25.050 23.452 14.220 1.00 40.23 100 GLU A O 1
ATOM 809 N N . SER A 1 109 ? -21.564 21.518 8.153 1.00 32.20 109 SER A N 1
ATOM 810 C CA . SER A 1 109 ? -21.264 22.040 9.484 1.00 31.86 109 SER A CA 1
ATOM 811 C C . SER A 1 109 ? -19.854 22.627 9.545 1.00 30.44 109 SER A C 1
ATOM 812 O O . SER A 1 109 ? -18.986 22.288 8.737 1.00 30.36 109 SER A O 1
ATOM 815 N N . VAL A 1 110 ? -19.629 23.506 10.514 1.00 28.85 110 VAL A N 1
ATOM 816 C CA . VAL A 1 110 ? -18.327 24.130 10.678 1.00 26.88 110 VAL A CA 1
ATOM 817 C C . VAL A 1 110 ? -17.282 23.107 11.102 1.00 25.77 110 VAL A C 1
ATOM 818 O O . VAL A 1 110 ? -16.147 23.144 10.637 1.00 23.47 110 VAL A O 1
ATOM 822 N N . ASN A 1 111 ? -17.672 22.191 11.983 1.00 26.88 111 ASN A N 1
ATOM 823 C CA . ASN A 1 111 ? -16.757 21.162 12.458 1.00 26.69 111 ASN A CA 1
ATOM 824 C C . ASN A 1 111 ? -16.163 20.369 11.295 1.00 26.37 111 ASN A C 1
ATOM 825 O O . ASN A 1 111 ? -14.950 20.173 11.227 1.00 26.18 111 ASN A O 1
ATOM 830 N N . VAL A 1 112 ? -17.011 19.907 10.381 1.00 23.85 112 VAL A N 1
ATOM 831 C CA . VAL A 1 112 ? -16.524 19.142 9.240 1.00 24.60 112 VAL A CA 1
ATOM 832 C C . VAL A 1 112 ? -15.667 20.010 8.323 1.00 22.51 112 VAL A C 1
ATOM 833 O O . VAL A 1 112 ? -14.644 19.561 7.820 1.00 21.72 112 VAL A O 1
ATOM 837 N N . ALA A 1 113 ? -16.080 21.260 8.128 1.00 22.48 113 ALA A N 1
ATOM 838 C CA . ALA A 1 113 ? -15.357 22.186 7.265 1.00 21.44 113 ALA A CA 1
ATOM 839 C C . ALA A 1 113 ? -13.940 22.470 7.784 1.00 20.95 113 ALA A C 1
ATOM 840 O O . ALA A 1 113 ? -12.987 22.533 7.011 1.00 21.11 113 ALA A O 1
ATOM 842 N N . ILE A 1 114 ? -13.788 22.635 9.091 1.00 20.59 114 ILE A N 1
ATOM 843 C CA . ILE A 1 114 ? -12.455 22.885 9.642 1.00 20.82 114 ILE A CA 1
ATOM 844 C C . ILE A 1 114 ? -11.580 21.647 9.445 1.00 20.88 114 ILE A C 1
ATOM 845 O O . ILE A 1 114 ? -10.434 21.748 9.007 1.00 19.71 114 ILE A O 1
ATOM 850 N N . ARG A 1 115 ? -12.127 20.476 9.758 1.00 21.04 115 ARG A N 1
ATOM 851 C CA . ARG A 1 115 ? -11.386 19.232 9.592 1.00 22.44 115 ARG A CA 1
ATOM 852 C C . ARG A 1 115 ? -10.890 19.036 8.160 1.00 23.33 115 ARG A C 1
ATOM 853 O O . ARG A 1 115 ? -9.752 18.607 7.941 1.00 22.62 115 ARG A O 1
ATOM 861 N N . LEU A 1 116 ? -11.740 19.344 7.185 1.00 24.04 116 LEU A N 1
ATOM 862 C CA . LEU A 1 116 ? -11.364 19.188 5.780 1.00 25.85 116 LEU A CA 1
ATOM 863 C C . LEU A 1 116 ? -10.305 20.187 5.337 1.00 24.99 116 LEU A C 1
ATOM 864 O O . LEU A 1 116 ? -9.271 19.805 4.793 1.00 24.53 116 LEU A O 1
ATOM 869 N N . MET A 1 117 ? -10.550 21.468 5.581 1.00 24.76 117 MET A N 1
ATOM 870 C CA . MET A 1 117 ? -9.598 22.473 5.149 1.00 25.28 117 MET A CA 1
ATOM 871 C C . MET A 1 117 ? -8.203 22.353 5.770 1.00 25.42 117 MET A C 1
ATOM 872 O O . MET A 1 117 ? -7.225 22.809 5.176 1.00 23.87 117 MET A O 1
ATOM 877 N N . LEU A 1 118 ? -8.098 21.728 6.943 1.00 23.21 118 LEU A N 1
ATOM 878 C CA . LEU A 1 118 ? -6.793 21.572 7.594 1.00 23.34 118 LEU A CA 1
ATOM 879 C C . LEU A 1 118 ? -6.327 20.115 7.572 1.00 22.47 118 LEU A C 1
ATOM 880 O O . LEU A 1 118 ? -5.282 19.775 8.134 1.00 22.84 118 LEU A O 1
ATOM 885 N N . ASP A 1 119 ? -7.109 19.276 6.899 1.00 22.78 119 ASP A N 1
ATOM 886 C CA . ASP A 1 119 ? -6.872 17.834 6.789 1.00 23.37 119 ASP A CA 1
ATOM 887 C C . ASP A 1 119 ? -6.551 17.183 8.136 1.00 22.27 119 ASP A C 1
ATOM 888 O O . ASP A 1 119 ? -5.555 16.477 8.287 1.00 21.22 119 ASP A O 1
ATOM 893 N N . LEU A 1 120 ? -7.420 17.427 9.114 1.00 21.36 120 LEU A N 1
ATOM 894 C CA . LEU A 1 120 ? -7.279 16.863 10.457 1.00 21.63 120 LEU A CA 1
ATOM 895 C C . LEU A 1 120 ? -7.863 15.446 10.413 1.00 21.29 120 LEU A C 1
ATOM 896 O O . LEU A 1 120 ? -8.995 15.213 10.827 1.00 23.08 120 LEU A O 1
ATOM 901 N N . TYR A 1 121 ? -7.072 14.506 9.905 1.00 21.68 121 TYR A N 1
ATOM 902 C CA . TYR A 1 121 ? -7.490 13.107 9.726 1.00 20.79 121 TYR A CA 1
ATOM 903 C C . TYR A 1 121 ? -7.570 12.225 10.973 1.00 20.35 121 TYR A C 1
ATOM 904 O O . TYR A 1 121 ? -8.115 11.124 10.924 1.00 21.08 121 TYR A O 1
ATOM 913 N N . ALA A 1 122 ? -7.035 12.695 12.088 1.00 20.21 122 ALA A N 1
ATOM 914 C CA . ALA A 1 122 ? -7.044 11.890 13.298 1.00 21.82 122 ALA A CA 1
ATOM 915 C C . ALA A 1 122 ? -7.964 12.417 14.387 1.00 22.59 122 ALA A C 1
ATOM 916 O O . ALA A 1 122 ? -7.836 13.565 14.813 1.00 23.79 122 ALA A O 1
ATOM 918 N N . ASN A 1 123 ? -8.894 11.580 14.836 1.00 21.83 123 ASN A N 1
ATOM 919 C CA . ASN A 1 123 ? -9.778 11.972 15.926 1.00 22.34 123 ASN A CA 1
ATOM 920 C C . ASN A 1 123 ? -9.169 11.365 17.198 1.00 21.58 123 ASN A C 1
ATOM 921 O O . ASN A 1 123 ? -9.021 10.147 17.312 1.00 19.84 123 ASN A O 1
ATOM 926 N N . ILE A 1 124 ? -8.809 12.226 18.141 1.00 21.36 124 ILE A N 1
ATOM 927 C CA . ILE A 1 124 ? -8.182 11.805 19.386 1.00 21.37 124 ILE A CA 1
ATOM 928 C C . ILE A 1 124 ? -9.148 11.885 20.556 1.00 21.73 124 ILE A C 1
ATOM 929 O O . ILE A 1 124 ? -9.773 12.925 20.794 1.00 21.45 124 ILE A O 1
ATOM 934 N N . ARG A 1 125 ? -9.265 10.787 21.295 1.00 21.41 125 ARG A N 1
ATOM 935 C CA . ARG A 1 125 ? -10.179 10.744 22.426 1.00 21.61 125 ARG A CA 1
ATOM 936 C C . ARG A 1 125 ? -9.563 10.262 23.728 1.00 21.10 125 ARG A C 1
ATOM 937 O O . ARG A 1 125 ? -9.533 9.066 24.001 1.00 21.49 125 ARG A O 1
ATOM 945 N N . PRO A 1 126 ? -9.050 11.184 24.549 1.00 21.90 126 PRO A N 1
ATOM 946 C CA . PRO A 1 126 ? -8.481 10.676 25.796 1.00 21.32 126 PRO A CA 1
ATOM 947 C C . PRO A 1 126 ? -9.604 10.439 26.797 1.00 22.64 126 PRO A C 1
ATOM 948 O O . PRO A 1 126 ? -10.606 11.166 26.827 1.00 20.48 126 PRO A O 1
ATOM 952 N N . VAL A 1 127 ? -9.455 9.389 27.594 1.00 24.11 127 VAL A N 1
ATOM 953 C CA . VAL A 1 127 ? -10.454 9.079 28.595 1.00 26.57 127 VAL A CA 1
ATOM 954 C C . VAL A 1 127 ? -9.773 8.395 29.769 1.00 28.23 127 VAL A C 1
ATOM 955 O O . VAL A 1 127 ? -9.316 7.262 29.665 1.00 28.88 127 VAL A O 1
ATOM 959 N N . LYS A 1 128 ? -9.656 9.113 30.877 1.00 30.87 128 LYS A N 1
ATOM 960 C CA . LYS A 1 128 ? -9.036 8.533 32.055 1.00 33.18 128 LYS A CA 1
ATOM 961 C C . LYS A 1 128 ? -9.892 8.855 33.266 1.00 34.29 128 LYS A C 1
ATOM 962 O O . LYS A 1 128 ? -10.617 9.854 33.289 1.00 32.93 128 LYS A O 1
ATOM 968 N N . TYR A 1 129 ? -9.816 7.986 34.264 1.00 35.32 129 TYR A N 1
ATOM 969 C CA . TYR A 1 129 ? -10.587 8.149 35.481 1.00 37.36 129 TYR A CA 1
ATOM 970 C C . TYR A 1 129 ? -10.298 9.464 36.197 1.00 36.84 129 TYR A C 1
ATOM 971 O O . TYR A 1 129 ? -9.168 9.947 36.209 1.00 35.66 129 TYR A O 1
ATOM 980 N N . ILE A 1 130 ? -11.342 10.040 36.778 1.00 37.71 130 ILE A N 1
ATOM 981 C CA . ILE A 1 130 ? -11.217 11.274 37.530 1.00 39.94 130 ILE A CA 1
ATOM 982 C C . ILE A 1 130 ? -11.690 11.008 38.949 1.00 41.58 130 ILE A C 1
ATOM 983 O O . ILE A 1 130 ? -12.855 10.681 39.186 1.00 41.04 130 ILE A O 1
ATOM 988 N N . GLU A 1 131 ? -10.760 11.138 39.886 1.00 43.80 131 GLU A N 1
ATOM 989 C CA . GLU A 1 131 ? -11.013 10.906 41.305 1.00 45.48 131 GLU A CA 1
ATOM 990 C C . GLU A 1 131 ? -12.263 11.608 41.839 1.00 44.12 131 GLU A C 1
ATOM 991 O O . GLU A 1 131 ? -12.332 12.830 41.823 1.00 45.20 131 GLU A O 1
ATOM 997 N N . GLY A 1 132 ? -13.242 10.834 42.309 1.00 43.19 132 GLY A N 1
ATOM 998 C CA . GLY A 1 132 ? -14.456 11.422 42.865 1.00 41.93 132 GLY A CA 1
ATOM 999 C C . GLY A 1 132 ? -15.779 11.406 42.092 1.00 41.94 132 GLY A C 1
ATOM 1000 O O . GLY A 1 132 ? -16.846 11.683 42.663 1.00 41.83 132 GLY A O 1
ATOM 1001 N N . LEU A 1 133 ? -15.738 11.079 40.803 1.00 41.52 133 LEU A N 1
ATOM 1002 C CA . LEU A 1 133 ? -16.959 11.068 39.985 1.00 42.42 133 LEU A CA 1
ATOM 1003 C C . LEU A 1 133 ? -17.750 9.763 39.968 1.00 41.71 133 LEU A C 1
ATOM 1004 O O . LEU A 1 133 ? -17.180 8.686 40.035 1.00 43.04 133 LEU A O 1
ATOM 1009 N N . GLU A 1 134 ? -19.072 9.876 39.861 1.00 41.71 134 GLU A N 1
ATOM 1010 C CA . GLU A 1 134 ? -19.945 8.707 39.793 1.00 41.38 134 GLU A CA 1
ATOM 1011 C C . GLU A 1 134 ? -19.517 7.924 38.554 1.00 40.06 134 GLU A C 1
ATOM 1012 O O . GLU A 1 134 ? -19.166 8.515 37.535 1.00 38.67 134 GLU A O 1
ATOM 1018 N N . SER A 1 135 ? -19.551 6.602 38.641 1.00 39.34 135 SER A N 1
ATOM 1019 C CA . SER A 1 135 ? -19.181 5.757 37.511 1.00 39.14 135 SER A CA 1
ATOM 1020 C C . SER A 1 135 ? -20.065 4.522 37.464 1.00 38.06 135 SER A C 1
ATOM 1021 O O . SER A 1 135 ? -20.427 3.970 38.502 1.00 38.07 135 SER A O 1
ATOM 1024 N N . PRO A 1 136 ? -20.452 4.087 36.257 1.00 37.60 136 PRO A N 1
ATOM 1025 C CA . PRO A 1 136 ? -21.296 2.891 36.171 1.00 36.68 136 PRO A CA 1
ATOM 1026 C C . PRO A 1 136 ? -20.470 1.665 36.556 1.00 36.02 136 PRO A C 1
ATOM 1027 O O . PRO A 1 136 ? -21.008 0.619 36.929 1.00 35.54 136 PRO A O 1
ATOM 1031 N N . LEU A 1 137 ? -19.153 1.817 36.469 1.00 34.66 137 LEU A N 1
ATOM 1032 C CA . LEU A 1 137 ? -18.217 0.749 36.797 1.00 35.13 137 LEU A CA 1
ATOM 1033 C C . LEU A 1 137 ? -17.920 0.704 38.286 1.00 35.79 137 LEU A C 1
ATOM 1034 O O . LEU A 1 137 ? -17.813 1.737 38.947 1.00 34.63 137 LEU A O 1
ATOM 1039 N N . LYS A 1 138 ? -17.788 -0.503 38.815 1.00 35.87 138 LYS A N 1
ATOM 1040 C CA . LYS A 1 138 ? -17.476 -0.655 40.219 1.00 36.42 138 LYS A CA 1
ATOM 1041 C C . LYS A 1 138 ? -16.021 -0.219 40.416 1.00 36.10 138 LYS A C 1
ATOM 1042 O O . LYS A 1 138 ? -15.691 0.421 41.412 1.00 35.50 138 LYS A O 1
ATOM 1048 N N . HIS A 1 139 ? -15.157 -0.546 39.454 1.00 35.93 139 HIS A N 1
ATOM 1049 C CA . HIS A 1 139 ? -13.742 -0.187 39.548 1.00 37.32 139 HIS A CA 1
ATOM 1050 C C . HIS A 1 139 ? -13.182 0.583 38.343 1.00 37.59 139 HIS A C 1
ATOM 1051 O O . HIS A 1 139 ? -12.505 0.011 37.490 1.00 36.27 139 HIS A O 1
ATOM 1058 N N . PRO A 1 140 ? -13.443 1.899 38.271 1.00 38.32 140 PRO A N 1
ATOM 1059 C CA . PRO A 1 140 ? -12.948 2.717 37.156 1.00 38.95 140 PRO A CA 1
ATOM 1060 C C . PRO A 1 140 ? -11.540 3.288 37.355 1.00 39.64 140 PRO A C 1
ATOM 1061 O O . PRO A 1 140 ? -10.984 3.898 36.443 1.00 40.27 140 PRO A O 1
ATOM 1065 N N . GLU A 1 141 ? -10.965 3.068 38.534 1.00 39.69 141 GLU A N 1
ATOM 1066 C CA . GLU A 1 141 ? -9.644 3.601 38.885 1.00 40.42 141 GLU A CA 1
ATOM 1067 C C . GLU A 1 141 ? -8.529 3.597 37.844 1.00 39.64 141 GLU A C 1
ATOM 1068 O O . GLU A 1 141 ? -7.922 4.632 37.587 1.00 40.52 141 GLU A O 1
ATOM 1074 N N . LYS A 1 142 ? -8.241 2.435 37.269 1.00 39.17 142 LYS A N 1
ATOM 1075 C CA . LYS A 1 142 ? -7.151 2.318 36.305 1.00 38.57 142 LYS A CA 1
ATOM 1076 C C . LYS A 1 142 ? -7.489 2.615 34.845 1.00 37.86 142 LYS A C 1
ATOM 1077 O O . LYS A 1 142 ? -6.727 2.255 33.943 1.00 36.54 142 LYS A O 1
ATOM 1083 N N . VAL A 1 143 ? -8.626 3.267 34.615 1.00 36.28 143 VAL A N 1
ATOM 1084 C CA . VAL A 1 143 ? -9.023 3.629 33.264 1.00 34.63 143 VAL A CA 1
ATOM 1085 C C . VAL A 1 143 ? -8.170 4.819 32.856 1.00 33.78 143 VAL A C 1
ATOM 1086 O O . VAL A 1 143 ? -8.275 5.900 33.433 1.00 33.74 143 VAL A O 1
ATOM 1090 N N . ASP A 1 144 ? -7.311 4.607 31.869 1.00 32.95 144 ASP A N 1
ATOM 1091 C CA . ASP A 1 144 ? -6.435 5.657 31.376 1.00 31.96 144 ASP A CA 1
ATOM 1092 C C . ASP A 1 144 ? -6.041 5.290 29.958 1.00 30.59 144 ASP A C 1
ATOM 1093 O O . ASP A 1 144 ? -5.023 4.641 29.735 1.00 30.26 144 ASP A O 1
ATOM 1098 N N . MET A 1 145 ? -6.849 5.717 28.995 1.00 29.66 145 MET A N 1
ATOM 1099 C CA . MET A 1 145 ? -6.578 5.395 27.602 1.00 28.01 145 MET A CA 1
ATOM 1100 C C . MET A 1 145 ? -6.802 6.578 26.668 1.00 26.70 145 MET A C 1
ATOM 1101 O O . MET A 1 145 ? -7.391 7.594 27.043 1.00 25.91 145 MET A O 1
ATOM 1106 N N . ILE A 1 146 ? -6.317 6.426 25.445 1.00 25.37 146 ILE A N 1
ATOM 1107 C CA . ILE A 1 146 ? -6.468 7.440 24.420 1.00 23.81 146 ILE A CA 1
ATOM 1108 C C . ILE A 1 146 ? -6.797 6.737 23.116 1.00 22.10 146 ILE A C 1
ATOM 1109 O O . ILE A 1 146 ? -6.052 5.880 22.650 1.00 21.54 146 ILE A O 1
ATOM 1114 N N . ILE A 1 147 ? -7.931 7.088 22.531 1.00 21.64 147 ILE A N 1
ATOM 1115 C CA . ILE A 1 147 ? -8.327 6.472 21.280 1.00 21.22 147 ILE A CA 1
ATOM 1116 C C . ILE A 1 147 ? -7.844 7.315 20.103 1.00 20.71 147 ILE A C 1
ATOM 1117 O O . ILE A 1 147 ? -8.083 8.525 20.046 1.00 21.51 147 ILE A O 1
ATOM 1122 N N . PHE A 1 148 ? -7.125 6.673 19.191 1.00 19.48 148 PHE A N 1
ATOM 1123 C CA . PHE A 1 148 ? -6.624 7.333 17.988 1.00 20.76 148 PHE A CA 1
ATOM 1124 C C . PHE A 1 148 ? -7.431 6.756 16.833 1.00 21.04 148 PHE A C 1
ATOM 1125 O O . PHE A 1 148 ? -7.134 5.665 16.349 1.00 20.05 148 PHE A O 1
ATOM 1133 N N . ARG A 1 149 ? -8.452 7.490 16.401 1.00 21.39 149 ARG A N 1
ATOM 1134 C CA . ARG A 1 149 ? -9.319 7.042 15.313 1.00 21.75 149 ARG A CA 1
ATOM 1135 C C . ARG A 1 149 ? -9.030 7.705 13.975 1.00 21.68 149 ARG A C 1
ATOM 1136 O O . ARG A 1 149 ? -8.999 8.932 13.876 1.00 20.51 149 ARG A O 1
ATOM 1144 N N . GLU A 1 150 ? -8.831 6.887 12.946 1.00 20.45 150 GLU A N 1
ATOM 1145 C CA . GLU A 1 150 ? -8.604 7.406 11.610 1.00 21.05 150 GLU A CA 1
ATOM 1146 C C . GLU A 1 150 ? -10.011 7.917 11.310 1.00 22.10 150 GLU A C 1
ATOM 1147 O O . GLU A 1 150 ? -10.989 7.179 11.421 1.00 23.08 150 GLU A O 1
ATOM 1153 N N . ASN A 1 151 ? -10.123 9.184 10.942 1.00 22.84 151 ASN A N 1
ATOM 1154 C CA . ASN A 1 151 ? -11.440 9.770 10.769 1.00 23.37 151 ASN A CA 1
ATOM 1155 C C . ASN A 1 151 ? -11.804 10.272 9.369 1.00 23.26 151 ASN A C 1
ATOM 1156 O O . ASN A 1 151 ? -12.594 11.205 9.239 1.00 23.32 151 ASN A O 1
ATOM 1161 N N . THR A 1 152 ? -11.265 9.635 8.328 1.00 23.01 152 THR A N 1
ATOM 1162 C CA . THR A 1 152 ? -11.555 10.041 6.944 1.00 24.07 152 THR A CA 1
ATOM 1163 C C . THR A 1 152 ? -11.746 8.861 5.983 1.00 24.78 152 THR A C 1
ATOM 1164 O O . THR A 1 152 ? -12.116 9.060 4.822 1.00 26.09 152 THR A O 1
ATOM 1168 N N . ASP A 1 153 ? -11.496 7.646 6.469 1.00 23.25 153 ASP A N 1
ATOM 1169 C CA . ASP A 1 153 ? -11.571 6.423 5.653 1.00 23.70 153 ASP A CA 1
ATOM 1170 C C . ASP A 1 153 ? -12.789 5.580 6.058 1.00 24.01 153 ASP A C 1
ATOM 1171 O O . ASP A 1 153 ? -13.697 6.071 6.727 1.00 23.42 153 ASP A O 1
ATOM 1176 N N . ASP A 1 154 ? -12.809 4.317 5.640 1.00 23.94 154 ASP A N 1
ATOM 1177 C CA . ASP A 1 154 ? -13.887 3.397 6.001 1.00 23.89 154 ASP A CA 1
ATOM 1178 C C . ASP A 1 154 ? -15.228 3.740 5.343 1.00 23.70 154 ASP A C 1
ATOM 1179 O O . ASP A 1 154 ? -15.304 4.561 4.425 1.00 23.26 154 ASP A O 1
ATOM 1184 N N . LEU A 1 155 ? -16.286 3.102 5.832 1.00 22.80 155 LEU A N 1
ATOM 1185 C CA . LEU A 1 155 ? -17.631 3.316 5.307 1.00 23.82 155 LEU A CA 1
ATOM 1186 C C . LEU A 1 155 ? -18.078 4.773 5.390 1.00 24.66 155 LEU A C 1
ATOM 1187 O O . LEU A 1 155 ? -18.962 5.198 4.644 1.00 24.31 155 LEU A O 1
ATOM 1192 N N . TYR A 1 156 ? -17.459 5.541 6.282 1.00 24.94 156 TYR A N 1
ATOM 1193 C CA . TYR A 1 156 ? -17.827 6.943 6.452 1.00 25.53 156 TYR A CA 1
ATOM 1194 C C . TYR A 1 156 ? -17.437 7.843 5.274 1.00 26.30 156 TYR A C 1
ATOM 1195 O O . TYR A 1 156 ? -17.720 9.036 5.283 1.00 23.87 156 TYR A O 1
ATOM 1204 N N . ARG A 1 157 ? -16.794 7.274 4.257 1.00 26.60 157 ARG A N 1
ATOM 1205 C CA . ARG A 1 157 ? -16.441 8.053 3.072 1.00 27.73 157 ARG A CA 1
ATOM 1206 C C . ARG A 1 157 ? -17.761 8.358 2.349 1.00 27.64 157 ARG A C 1
ATOM 1207 O O . ARG A 1 157 ? -17.828 9.209 1.462 1.00 26.91 157 ARG A O 1
ATOM 1215 N N . GLY A 1 158 ? -18.813 7.651 2.751 1.00 27.53 158 GLY A N 1
ATOM 1216 C CA . GLY A 1 158 ? -20.125 7.864 2.169 1.00 27.43 158 GLY A CA 1
ATOM 1217 C C . GLY A 1 158 ? -20.377 7.323 0.772 1.00 27.48 158 GLY A C 1
ATOM 1218 O O . GLY A 1 158 ? -21.274 7.811 0.082 1.00 26.50 158 GLY A O 1
ATOM 1219 N N . ILE A 1 159 ? -19.598 6.338 0.332 1.00 26.52 159 ILE A N 1
ATOM 1220 C CA . ILE A 1 159 ? -19.819 5.759 -0.993 1.00 25.33 159 ILE A CA 1
ATOM 1221 C C . ILE A 1 159 ? -20.902 4.694 -0.829 1.00 25.69 159 ILE A C 1
ATOM 1222 O O . ILE A 1 159 ? -20.605 3.528 -0.576 1.00 24.62 159 ILE A O 1
ATOM 1227 N N . GLU A 1 160 ? -22.159 5.101 -0.973 1.00 25.69 160 GLU A N 1
ATOM 1228 C CA . GLU A 1 160 ? -23.283 4.184 -0.816 1.00 26.08 160 GLU A CA 1
ATOM 1229 C C . GLU A 1 160 ? -24.436 4.590 -1.728 1.00 26.80 160 GLU A C 1
ATOM 1230 O O . GLU A 1 160 ? -24.514 5.737 -2.152 1.00 27.31 160 GLU A O 1
ATOM 1236 N N . TYR A 1 161 ? -25.341 3.657 -2.005 1.00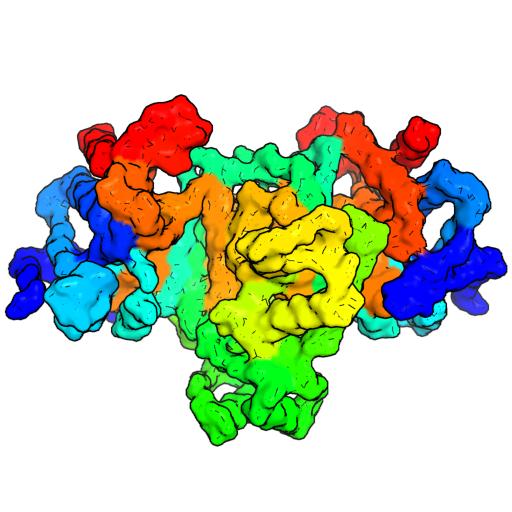 26.86 161 TYR A N 1
ATOM 1237 C CA . TYR A 1 161 ? -26.480 3.938 -2.875 1.00 27.97 161 TYR A CA 1
ATOM 1238 C C . TYR A 1 161 ? -27.741 3.191 -2.441 1.00 28.86 161 TYR A C 1
ATOM 1239 O O . TYR A 1 161 ? -27.670 2.063 -1.950 1.00 28.78 161 TYR A O 1
ATOM 1248 N N . PRO A 1 162 ? -28.919 3.819 -2.613 1.00 29.92 162 PRO A N 1
ATOM 1249 C CA . PRO A 1 162 ? -30.182 3.180 -2.232 1.00 29.95 162 PRO A CA 1
ATOM 1250 C C . PRO A 1 162 ? -30.481 1.965 -3.104 1.00 29.12 162 PRO A C 1
ATOM 1251 O O . PRO A 1 162 ? -30.117 1.923 -4.282 1.00 27.29 162 PRO A O 1
ATOM 1255 N N . PHE A 1 163 ? -31.148 0.981 -2.510 1.00 29.93 163 PHE A N 1
ATOM 1256 C CA . PHE A 1 163 ? -31.489 -0.263 -3.191 1.00 31.50 163 PHE A CA 1
ATOM 1257 C C . PHE A 1 163 ? -32.211 -0.092 -4.536 1.00 32.58 163 PHE A C 1
ATOM 1258 O O . PHE A 1 163 ? -32.011 -0.892 -5.447 1.00 32.57 163 PHE A O 1
ATOM 1266 N N . ASN A 1 164 ? -33.038 0.944 -4.664 1.00 33.62 164 ASN A N 1
ATOM 1267 C CA . ASN A 1 164 ? -33.786 1.176 -5.905 1.00 34.66 164 ASN A CA 1
ATOM 1268 C C . ASN A 1 164 ? -33.226 2.288 -6.802 1.00 34.57 164 ASN A C 1
ATOM 1269 O O . ASN A 1 164 ? -33.949 2.858 -7.627 1.00 33.90 164 ASN A O 1
ATOM 1274 N N . SER A 1 165 ? -31.944 2.595 -6.642 1.00 32.98 165 SER A N 1
ATOM 1275 C CA . SER A 1 165 ? -31.302 3.629 -7.446 1.00 32.54 165 SER A CA 1
ATOM 1276 C C . SER A 1 165 ? -30.665 2.995 -8.674 1.00 33.53 165 SER A C 1
ATOM 1277 O O . SER A 1 165 ? -30.299 1.817 -8.655 1.00 32.94 165 SER A O 1
ATOM 1280 N N . GLU A 1 166 ? -30.528 3.768 -9.747 1.00 34.29 166 GLU A N 1
ATOM 1281 C CA . GLU A 1 166 ? -29.910 3.226 -10.947 1.00 36.09 166 GLU A CA 1
ATOM 1282 C C . GLU A 1 166 ? -28.433 2.939 -10.675 1.00 35.52 166 GLU A C 1
ATOM 1283 O O . GLU A 1 166 ? -27.840 2.066 -11.309 1.00 34.50 166 GLU A O 1
ATOM 1289 N N . GLU A 1 167 ? -27.846 3.664 -9.723 1.00 34.85 167 GLU A N 1
ATOM 1290 C CA . GLU A 1 167 ? -26.445 3.444 -9.376 1.00 34.88 167 GLU A CA 1
ATOM 1291 C C . GLU A 1 167 ? -26.300 2.038 -8.799 1.00 33.86 167 GLU A C 1
ATOM 1292 O O . GLU A 1 167 ? -25.436 1.267 -9.218 1.00 32.89 167 GLU A O 1
ATOM 1298 N N . ALA A 1 168 ? -27.160 1.706 -7.841 1.00 32.58 168 ALA A N 1
ATOM 1299 C CA . ALA A 1 168 ? -27.126 0.390 -7.213 1.00 32.47 168 ALA A CA 1
ATOM 1300 C C . ALA A 1 168 ? -27.303 -0.705 -8.257 1.00 32.84 168 ALA A C 1
ATOM 1301 O O . ALA A 1 168 ? -26.681 -1.764 -8.168 1.00 33.42 168 ALA A O 1
ATOM 1303 N N . LYS A 1 169 ? -28.161 -0.453 -9.242 1.00 33.26 169 LYS A N 1
ATOM 1304 C CA . LYS A 1 169 ? -28.404 -1.423 -10.307 1.00 34.39 169 LYS A CA 1
ATOM 1305 C C . LYS A 1 169 ? -27.125 -1.614 -11.120 1.00 33.25 169 LYS A C 1
ATOM 1306 O O . LYS A 1 169 ? -26.783 -2.730 -11.494 1.00 34.30 169 LYS A O 1
ATOM 1312 N N . LYS A 1 170 ? -26.421 -0.521 -11.395 1.00 33.51 170 LYS A N 1
ATOM 1313 C CA . LYS A 1 170 ? -25.176 -0.604 -12.147 1.00 34.00 170 LYS A CA 1
ATOM 1314 C C . LYS A 1 170 ? -24.158 -1.444 -11.382 1.00 33.49 170 LYS A C 1
ATOM 1315 O O . LYS A 1 170 ? -23.457 -2.271 -11.963 1.00 32.41 170 LYS A O 1
ATOM 1321 N N . ILE A 1 171 ? -24.079 -1.227 -10.072 1.00 33.53 171 ILE A N 1
ATOM 1322 C CA . ILE A 1 171 ? -23.141 -1.971 -9.241 1.00 33.14 171 ILE A CA 1
ATOM 1323 C C . ILE A 1 171 ? -23.451 -3.465 -9.238 1.00 33.19 171 ILE A C 1
ATOM 1324 O O . ILE A 1 171 ? -22.561 -4.285 -9.459 1.00 33.44 171 ILE A O 1
ATOM 1329 N N . ARG A 1 172 ? -24.709 -3.820 -8.999 1.00 33.58 172 ARG A N 1
ATOM 1330 C CA . ARG A 1 172 ? -25.097 -5.225 -8.977 1.00 34.16 172 ARG A CA 1
ATOM 1331 C C . ARG A 1 172 ? -24.858 -5.907 -10.328 1.00 34.72 172 ARG A C 1
ATOM 1332 O O . ARG A 1 172 ? -24.484 -7.080 -10.375 1.00 34.25 172 ARG A O 1
ATOM 1340 N N . ASP A 1 173 ? -25.070 -5.183 -11.424 1.00 35.11 173 ASP A N 1
ATOM 1341 C CA . ASP A 1 173 ? -24.837 -5.756 -12.752 1.00 36.86 173 ASP A CA 1
ATOM 1342 C C . ASP A 1 173 ? -23.339 -6.014 -12.922 1.00 36.85 173 ASP A C 1
ATOM 1343 O O . ASP A 1 173 ? -22.929 -7.056 -13.427 1.00 36.11 173 ASP A O 1
ATOM 1348 N N . PHE A 1 174 ? -22.531 -5.051 -12.490 1.00 37.46 174 PHE A N 1
ATOM 1349 C CA . PHE A 1 174 ? -21.082 -5.158 -12.581 1.00 38.21 174 PHE A CA 1
ATOM 1350 C C . PHE A 1 174 ? -20.553 -6.359 -11.803 1.00 38.34 174 PHE A C 1
ATOM 1351 O O . PHE A 1 174 ? -19.850 -7.204 -12.354 1.00 38.49 174 PHE A O 1
ATOM 1359 N N . LEU A 1 175 ? -20.886 -6.421 -10.519 1.00 38.18 175 LEU A N 1
ATOM 1360 C CA . LEU A 1 175 ? -20.435 -7.514 -9.664 1.00 39.45 175 LEU A CA 1
ATOM 1361 C C . LEU A 1 175 ? -20.828 -8.875 -10.239 1.00 40.56 175 LEU A C 1
ATOM 1362 O O . LEU A 1 175 ? -20.045 -9.827 -10.203 1.00 39.85 175 LEU A O 1
ATOM 1367 N N . ARG A 1 176 ? -22.041 -8.957 -10.775 1.00 41.17 176 ARG A N 1
ATOM 1368 C CA . ARG A 1 176 ? -22.545 -10.199 -11.346 1.00 43.06 176 ARG A CA 1
ATOM 1369 C C . ARG A 1 176 ? -21.756 -10.686 -12.555 1.00 42.97 176 ARG A C 1
ATOM 1370 O O . ARG A 1 176 ? -21.324 -11.835 -12.595 1.00 42.94 176 ARG A O 1
ATOM 1378 N N . LYS A 1 177 ? -21.562 -9.809 -13.535 1.00 43.12 177 LYS A N 1
ATOM 1379 C CA . LYS A 1 177 ? -20.860 -10.185 -14.756 1.00 44.37 177 LYS A CA 1
ATOM 1380 C C . LYS A 1 177 ? -19.335 -10.130 -14.694 1.00 44.50 177 LYS A C 1
ATOM 1381 O O . LYS A 1 177 ? -18.661 -11.001 -15.244 1.00 44.61 177 LYS A O 1
ATOM 1387 N N . GLU A 1 178 ? -18.783 -9.118 -14.033 1.00 43.49 178 GLU A N 1
ATOM 1388 C CA . GLU A 1 178 ? -17.331 -9.001 -13.959 1.00 43.16 178 GLU A CA 1
ATOM 1389 C C . GLU A 1 178 ? -16.681 -9.742 -12.791 1.00 42.11 178 GLU A C 1
ATOM 1390 O O . GLU A 1 178 ? -15.530 -10.163 -12.893 1.00 41.41 178 GLU A O 1
ATOM 1396 N N . LEU A 1 179 ? -17.415 -9.906 -11.693 1.00 41.04 179 LEU A N 1
ATOM 1397 C CA . LEU A 1 179 ? -16.889 -10.580 -10.509 1.00 40.58 179 LEU A CA 1
ATOM 1398 C C . LEU A 1 179 ? -17.589 -11.890 -10.178 1.00 40.70 179 LEU A C 1
ATOM 1399 O O . LEU A 1 179 ? -17.146 -12.632 -9.301 1.00 40.91 179 LEU A O 1
ATOM 1404 N N . LYS A 1 180 ? -18.686 -12.166 -10.873 1.00 41.41 180 LYS A N 1
ATOM 1405 C CA . LYS A 1 180 ? -19.451 -13.389 -10.653 1.00 42.09 180 LYS A CA 1
ATOM 1406 C C . LYS A 1 180 ? -19.903 -13.525 -9.206 1.00 42.14 180 LYS A C 1
ATOM 1407 O O . LYS A 1 180 ? -19.850 -14.606 -8.621 1.00 41.75 180 LYS A O 1
ATOM 1413 N N . VAL A 1 181 ? -20.348 -12.409 -8.638 1.00 42.35 181 VAL A N 1
ATOM 1414 C CA . VAL A 1 181 ? -20.840 -12.371 -7.268 1.00 42.80 181 VAL A CA 1
ATOM 1415 C C . VAL A 1 181 ? -22.361 -12.331 -7.330 1.00 42.92 181 VAL A C 1
ATOM 1416 O O . VAL A 1 181 ? -22.928 -11.527 -8.067 1.00 42.71 181 VAL A O 1
ATOM 1420 N N . GLU A 1 182 ? -23.025 -13.196 -6.570 1.00 43.62 182 GLU A N 1
ATOM 1421 C CA . GLU A 1 182 ? -24.486 -13.215 -6.574 1.00 45.09 182 GLU A CA 1
ATOM 1422 C C . GLU A 1 182 ? -25.049 -12.283 -5.512 1.00 44.15 182 GLU A C 1
ATOM 1423 O O . GLU A 1 182 ? -24.667 -12.351 -4.344 1.00 44.46 182 GLU A O 1
ATOM 1429 N N . ILE A 1 183 ? -25.960 -11.410 -5.928 1.00 43.52 183 ILE A N 1
ATOM 1430 C CA . ILE A 1 183 ? -26.579 -10.447 -5.021 1.00 43.44 183 ILE A CA 1
ATOM 1431 C C . ILE A 1 183 ? -28.002 -10.105 -5.446 1.00 42.12 183 ILE A C 1
ATOM 1432 O O . ILE A 1 183 ? -28.248 -9.801 -6.611 1.00 41.98 183 ILE A O 1
ATOM 1437 N N . GLU A 1 184 ? -28.930 -10.153 -4.493 1.00 40.55 184 GLU A N 1
ATOM 1438 C CA . GLU A 1 184 ? -30.334 -9.857 -4.759 1.00 39.32 184 GLU A CA 1
ATOM 1439 C C . GLU A 1 184 ? -30.536 -8.389 -5.115 1.00 38.30 184 GLU A C 1
ATOM 1440 O O . GLU A 1 184 ? -29.703 -7.537 -4.800 1.00 37.25 184 GLU A O 1
ATOM 1446 N N . ASP A 1 185 ? -31.663 -8.100 -5.758 1.00 37.16 185 ASP A N 1
ATOM 1447 C CA . ASP A 1 185 ? -31.992 -6.741 -6.171 1.00 37.03 185 ASP A CA 1
ATOM 1448 C C . ASP A 1 185 ? -32.524 -5.850 -5.042 1.00 35.08 185 ASP A C 1
ATOM 1449 O O . ASP A 1 185 ? -32.402 -4.632 -5.115 1.00 35.17 185 ASP A O 1
ATOM 1454 N N . ASP A 1 186 ? -33.112 -6.450 -4.009 1.00 32.51 186 ASP A N 1
ATOM 1455 C CA . ASP A 1 186 ? -33.665 -5.676 -2.895 1.00 31.71 186 ASP A CA 1
ATOM 1456 C C . ASP A 1 186 ? -32.584 -5.319 -1.873 1.00 30.58 186 ASP A C 1
ATOM 1457 O O . ASP A 1 186 ? -32.799 -5.428 -0.664 1.00 30.19 186 ASP A O 1
ATOM 1462 N N . THR A 1 187 ? -31.439 -4.850 -2.362 1.00 29.30 187 THR A N 1
ATOM 1463 C CA . THR A 1 187 ? -30.324 -4.539 -1.482 1.00 28.70 187 THR A CA 1
ATOM 1464 C C . THR A 1 187 ? -29.723 -3.137 -1.504 1.00 28.02 187 THR A C 1
ATOM 1465 O O . THR A 1 187 ? -29.395 -2.598 -2.562 1.00 27.97 187 THR A O 1
ATOM 1469 N N . GLY A 1 188 ? -29.582 -2.550 -0.318 1.00 27.36 188 GLY A N 1
ATOM 1470 C CA . GLY A 1 188 ? -28.939 -1.254 -0.214 1.00 26.26 188 GLY A CA 1
ATOM 1471 C C . GLY A 1 188 ? -27.465 -1.608 -0.348 1.00 26.05 188 GLY A C 1
ATOM 1472 O O . GLY A 1 188 ? -27.056 -2.682 0.093 1.00 26.56 188 GLY A O 1
ATOM 1473 N N . ILE A 1 189 ? -26.658 -0.736 -0.941 1.00 25.92 189 ILE A N 1
ATOM 1474 C CA . ILE A 1 189 ? -25.245 -1.057 -1.135 1.00 26.48 189 ILE A CA 1
ATOM 1475 C C . ILE A 1 189 ? -24.266 0.007 -0.642 1.00 25.74 189 ILE A C 1
ATOM 1476 O O . ILE A 1 189 ? -24.372 1.181 -1.002 1.00 26.83 189 ILE A O 1
ATOM 1481 N N . GLY A 1 190 ? -23.314 -0.418 0.185 1.00 24.42 190 GLY A N 1
ATOM 1482 C CA . GLY A 1 190 ? -22.306 0.494 0.699 1.00 23.43 190 GLY A CA 1
ATOM 1483 C C . GLY A 1 190 ? -20.922 -0.040 0.379 1.00 23.51 190 GLY A C 1
ATOM 1484 O O . GLY A 1 190 ? -20.704 -1.247 0.377 1.00 24.16 190 GLY A O 1
ATOM 1485 N N . ILE A 1 191 ? -19.970 0.842 0.111 1.00 22.74 191 ILE A N 1
ATOM 1486 C CA . ILE A 1 191 ? -18.628 0.377 -0.209 1.00 22.37 191 ILE A CA 1
ATOM 1487 C C . ILE A 1 191 ? -17.647 0.783 0.880 1.00 22.06 191 ILE A C 1
ATOM 1488 O O . ILE A 1 191 ? -17.464 1.965 1.163 1.00 21.89 191 ILE A O 1
ATOM 1493 N N . LYS A 1 192 ? -17.042 -0.218 1.508 1.00 20.17 192 LYS A N 1
ATOM 1494 C CA . LYS A 1 192 ? -16.080 -0.002 2.577 1.00 19.49 192 LYS A CA 1
ATOM 1495 C C . LYS A 1 192 ? -14.684 0.054 1.957 1.00 19.80 192 LYS A C 1
ATOM 1496 O O . LYS A 1 192 ? -14.211 -0.912 1.349 1.00 18.78 192 LYS A O 1
ATOM 1502 N N . VAL A 1 193 ? -14.034 1.198 2.110 1.00 18.79 193 VAL A N 1
ATOM 1503 C CA . VAL A 1 193 ? -12.705 1.403 1.569 1.00 20.86 193 VAL A CA 1
ATOM 1504 C C . VAL A 1 193 ? -11.713 1.530 2.722 1.00 20.99 193 VAL A C 1
ATOM 1505 O O . VAL A 1 193 ? -12.020 2.134 3.749 1.00 20.17 193 VAL A O 1
ATOM 1509 N N . MET A 1 194 ? -10.535 0.938 2.567 1.00 21.06 194 MET A N 1
ATOM 1510 C CA . MET A 1 194 ? -9.507 1.026 3.602 1.00 20.60 194 MET A CA 1
ATOM 1511 C C . MET A 1 194 ? -8.188 1.319 2.900 1.00 19.55 194 MET A C 1
ATOM 1512 O O . MET A 1 194 ? -7.657 0.472 2.181 1.00 19.54 194 MET A O 1
ATOM 1517 N N . SER A 1 195 ? -7.670 2.521 3.122 1.00 19.09 195 SER A N 1
ATOM 1518 C CA . SER A 1 195 ? -6.438 2.986 2.495 1.00 19.97 195 SER A CA 1
ATOM 1519 C C . SER A 1 195 ? -5.156 2.678 3.256 1.00 19.10 195 SER A C 1
ATOM 1520 O O . SER A 1 195 ? -5.071 2.880 4.469 1.00 19.89 195 SER A O 1
ATOM 1523 N N . LYS A 1 196 ? -4.153 2.199 2.532 1.00 20.39 196 LYS A N 1
ATOM 1524 C CA . LYS A 1 196 ? -2.864 1.891 3.142 1.00 21.65 196 LYS A CA 1
ATOM 1525 C C . LYS A 1 196 ? -2.239 3.184 3.659 1.00 20.46 196 LYS A C 1
ATOM 1526 O O . LYS A 1 196 ? -1.788 3.247 4.791 1.00 21.20 196 LYS A O 1
ATOM 1532 N N . TYR A 1 197 ? -2.223 4.214 2.821 1.00 22.05 197 TYR A N 1
ATOM 1533 C CA . TYR A 1 197 ? -1.659 5.504 3.208 1.00 22.44 197 TYR A CA 1
ATOM 1534 C C . TYR A 1 197 ? -2.369 6.120 4.408 1.00 21.99 197 TYR A C 1
ATOM 1535 O O . TYR A 1 197 ? -1.719 6.585 5.343 1.00 20.99 197 TYR A O 1
ATOM 1544 N N . LYS A 1 198 ? -3.699 6.137 4.386 1.00 22.13 198 LYS A N 1
ATOM 1545 C CA . LYS A 1 198 ? -4.450 6.707 5.504 1.00 22.13 198 LYS A CA 1
ATOM 1546 C C . LYS A 1 198 ? -4.154 5.936 6.790 1.00 21.58 198 LYS A C 1
ATOM 1547 O O . LYS A 1 198 ? -4.016 6.531 7.860 1.00 21.20 198 LYS A O 1
ATOM 1553 N N . THR A 1 199 ? -4.052 4.614 6.680 1.00 20.90 199 THR A N 1
ATOM 1554 C CA . THR A 1 199 ? -3.762 3.769 7.841 1.00 21.57 199 THR A CA 1
A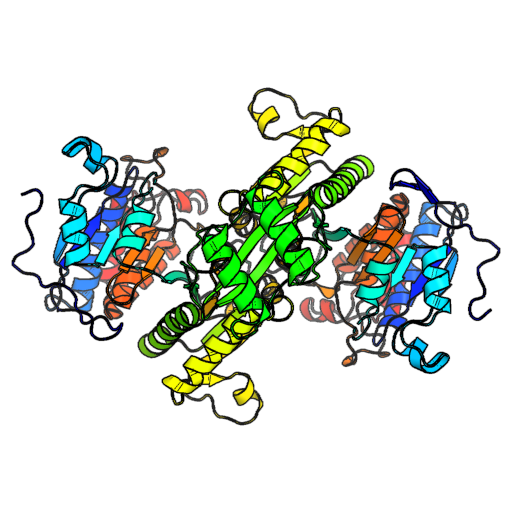TOM 1555 C C . THR A 1 199 ? -2.360 4.049 8.403 1.00 22.18 199 THR A C 1
ATOM 1556 O O . THR A 1 199 ? -2.163 4.123 9.624 1.00 20.80 199 THR A O 1
ATOM 1560 N N . GLN A 1 200 ? -1.388 4.214 7.511 1.00 22.11 200 GLN A N 1
ATOM 1561 C CA . GLN A 1 200 ? -0.018 4.479 7.938 1.00 24.24 200 GLN A CA 1
ATOM 1562 C C . GLN A 1 200 ? 0.137 5.800 8.679 1.00 24.11 200 GLN A C 1
ATOM 1563 O O . GLN A 1 200 ? 0.796 5.856 9.719 1.00 24.19 200 GLN A O 1
ATOM 1569 N N . ARG A 1 201 ? -0.455 6.866 8.147 1.00 25.48 201 ARG A N 1
ATOM 1570 C CA . ARG A 1 201 ? -0.316 8.165 8.795 1.00 27.04 201 ARG A CA 1
ATOM 1571 C C . ARG A 1 201 ? -0.945 8.204 10.192 1.00 25.89 201 ARG A C 1
ATOM 1572 O O . ARG A 1 201 ? -0.406 8.844 11.095 1.00 25.62 201 ARG A O 1
ATOM 1580 N N . ILE A 1 202 ? -2.066 7.515 10.388 1.00 25.08 202 ILE A N 1
ATOM 1581 C CA . ILE A 1 202 ? -2.685 7.495 11.711 1.00 24.77 202 ILE A CA 1
ATOM 1582 C C . ILE A 1 202 ? -1.791 6.675 12.663 1.00 23.44 202 ILE A C 1
ATOM 1583 O O . ILE A 1 202 ? -1.627 7.031 13.831 1.00 23.64 202 ILE A O 1
ATOM 1588 N N . THR A 1 203 ? -1.185 5.604 12.152 1.00 22.53 203 THR A N 1
ATOM 1589 C CA . THR A 1 203 ? -0.308 4.753 12.963 1.00 21.70 203 THR A CA 1
ATOM 1590 C C . THR A 1 203 ? 0.937 5.519 13.415 1.00 23.00 203 THR A C 1
ATOM 1591 O O . THR A 1 203 ? 1.357 5.406 14.564 1.00 23.13 203 THR A O 1
ATOM 1595 N N . ARG A 1 204 ? 1.527 6.291 12.507 1.00 24.25 204 ARG A N 1
ATOM 1596 C CA . ARG A 1 204 ? 2.709 7.082 12.831 1.00 24.93 204 ARG A CA 1
ATOM 1597 C C . ARG A 1 204 ? 2.368 8.083 13.929 1.00 26.26 204 ARG A C 1
ATOM 1598 O O . ARG A 1 204 ? 3.139 8.263 14.882 1.00 26.50 204 ARG A O 1
ATOM 1606 N N . LEU A 1 205 ? 1.215 8.738 13.798 1.00 26.23 205 LEU A N 1
ATOM 1607 C CA . LEU A 1 205 ? 0.783 9.710 14.804 1.00 26.55 205 LEU A CA 1
ATOM 1608 C C . LEU A 1 205 ? 0.668 9.063 16.182 1.00 26.46 205 LEU A C 1
ATOM 1609 O O . LEU A 1 205 ? 1.134 9.616 17.175 1.00 26.87 205 LEU A O 1
ATOM 1614 N N . ALA A 1 206 ? 0.033 7.895 16.237 1.00 26.76 206 ALA A N 1
ATOM 1615 C CA . ALA A 1 206 ? -0.172 7.192 17.503 1.00 26.99 206 ALA A CA 1
ATOM 1616 C C . ALA A 1 206 ? 1.130 6.772 18.185 1.00 27.14 206 ALA A C 1
ATOM 1617 O O . ALA A 1 206 ? 1.291 6.962 19.388 1.00 28.27 206 ALA A O 1
ATOM 1619 N N . ILE A 1 207 ? 2.058 6.209 17.423 1.00 27.73 207 ILE A N 1
ATOM 1620 C CA . ILE A 1 207 ? 3.326 5.773 17.993 1.00 29.47 207 ILE A CA 1
ATOM 1621 C C . ILE A 1 207 ? 4.163 6.969 18.430 1.00 30.15 207 ILE A C 1
ATOM 1622 O O . ILE A 1 207 ? 4.787 6.945 19.491 1.00 29.72 207 ILE A O 1
ATOM 1627 N N . GLN A 1 208 ? 4.179 8.010 17.603 1.00 31.65 208 GLN A N 1
ATOM 1628 C CA . GLN A 1 208 ? 4.930 9.219 17.915 1.00 32.85 208 GLN A CA 1
ATOM 1629 C C . GLN A 1 208 ? 4.411 9.839 19.205 1.00 31.70 208 GLN A C 1
ATOM 1630 O O . GLN A 1 208 ? 5.189 10.365 20.003 1.00 32.62 208 GLN A O 1
ATOM 1636 N N . TYR A 1 209 ? 3.101 9.765 19.419 1.00 30.22 209 TYR A N 1
ATOM 1637 C CA . TYR A 1 209 ? 2.510 10.304 20.639 1.00 29.32 209 TYR A CA 1
ATOM 1638 C C . TYR A 1 209 ? 2.964 9.468 21.839 1.00 29.93 209 TYR A C 1
ATOM 1639 O O . TYR A 1 209 ? 3.303 10.009 22.897 1.00 29.39 209 TYR A O 1
ATOM 1648 N N . ALA A 1 210 ? 2.950 8.149 21.672 1.00 29.05 210 ALA A N 1
ATOM 1649 C CA . ALA A 1 210 ? 3.363 7.243 22.737 1.00 30.66 210 ALA A CA 1
ATOM 1650 C C . ALA A 1 210 ? 4.807 7.552 23.138 1.00 32.33 210 ALA A C 1
ATOM 1651 O O . ALA A 1 210 ? 5.133 7.630 24.327 1.00 32.55 210 ALA A O 1
ATOM 1653 N N . ILE A 1 211 ? 5.665 7.736 22.141 1.00 32.62 211 ILE A N 1
ATOM 1654 C CA . ILE A 1 211 ? 7.064 8.051 22.394 1.00 34.58 211 ILE A CA 1
ATOM 1655 C C . ILE A 1 211 ? 7.157 9.369 23.153 1.00 35.70 211 ILE A C 1
ATOM 1656 O O . ILE A 1 211 ? 7.734 9.445 24.235 1.00 36.22 211 ILE A O 1
ATOM 1661 N N . GLU A 1 212 ? 6.564 10.399 22.565 1.00 36.76 212 GLU A N 1
ATOM 1662 C CA . GLU A 1 212 ? 6.555 11.742 23.122 1.00 37.88 212 GLU A CA 1
ATOM 1663 C C . GLU A 1 212 ? 6.024 11.832 24.554 1.00 37.46 212 GLU A C 1
ATOM 1664 O O . GLU A 1 212 ? 6.615 12.512 25.391 1.00 37.51 212 GLU A O 1
ATOM 1670 N N . HIS A 1 213 ? 4.916 11.150 24.837 1.00 36.00 213 HIS A N 1
ATOM 1671 C CA . HIS A 1 213 ? 4.320 11.214 26.167 1.00 35.75 213 HIS A CA 1
ATOM 1672 C C . HIS A 1 213 ? 4.472 9.983 27.054 1.00 35.96 213 HIS A C 1
ATOM 1673 O O . HIS A 1 213 ? 3.618 9.698 27.893 1.00 35.11 213 HIS A O 1
ATOM 1680 N N . LYS A 1 214 ? 5.573 9.266 26.866 1.00 36.94 214 LYS A N 1
ATOM 1681 C CA . LYS A 1 214 ? 5.880 8.080 27.653 1.00 38.39 214 LYS A CA 1
ATOM 1682 C C . LYS A 1 214 ? 4.716 7.108 27.824 1.00 37.81 214 LYS A C 1
ATOM 1683 O O . LYS A 1 214 ? 4.420 6.664 28.934 1.00 38.25 214 LYS A O 1
ATOM 1689 N N . ARG A 1 215 ? 4.045 6.794 26.722 1.00 37.32 215 ARG A N 1
ATOM 1690 C CA . ARG A 1 215 ? 2.948 5.838 26.757 1.00 37.24 215 ARG A CA 1
ATOM 1691 C C . ARG A 1 215 ? 3.626 4.493 26.544 1.00 37.00 215 ARG A C 1
ATOM 1692 O O . ARG A 1 215 ? 4.663 4.421 25.888 1.00 37.06 215 ARG A O 1
ATOM 1700 N N . LYS A 1 216 ? 3.057 3.429 27.095 1.00 36.84 216 LYS A N 1
ATOM 1701 C CA . LYS A 1 216 ? 3.689 2.121 26.986 1.00 36.93 216 LYS A CA 1
ATOM 1702 C C . LYS A 1 216 ? 3.074 1.084 26.062 1.00 35.98 216 LYS A C 1
ATOM 1703 O O . LYS A 1 216 ? 3.689 0.048 25.817 1.00 35.51 216 LYS A O 1
ATOM 1709 N N . LYS A 1 217 ? 1.886 1.350 25.529 1.00 34.71 217 LYS A N 1
ATOM 1710 C CA . LYS A 1 217 ? 1.244 0.356 24.679 1.00 33.91 217 LYS A CA 1
ATOM 1711 C C . LYS A 1 217 ? 0.256 0.917 23.662 1.00 32.19 217 LYS A C 1
ATOM 1712 O O . LYS A 1 217 ? -0.484 1.860 23.939 1.00 32.58 217 LYS A O 1
ATOM 1718 N N . VAL A 1 218 ? 0.248 0.312 22.481 1.00 30.47 218 VAL A N 1
ATOM 1719 C CA . VAL A 1 218 ? -0.662 0.700 21.417 1.00 28.41 218 VAL A CA 1
ATOM 1720 C C . VAL A 1 218 ? -1.359 -0.576 20.962 1.00 27.15 218 VAL A C 1
ATOM 1721 O O . VAL A 1 218 ? -0.702 -1.534 20.571 1.00 26.99 218 VAL A O 1
ATOM 1725 N N . THR A 1 219 ? -2.685 -0.589 21.020 1.00 26.16 219 THR A N 1
ATOM 1726 C CA . THR A 1 219 ? -3.451 -1.760 20.604 1.00 25.08 219 THR A CA 1
ATOM 1727 C C . THR A 1 219 ? -4.274 -1.463 19.361 1.00 24.54 219 THR A C 1
ATOM 1728 O O . THR A 1 219 ? -5.058 -0.519 19.345 1.00 24.44 219 THR A O 1
ATOM 1732 N N . ILE A 1 220 ? -4.103 -2.280 18.327 1.00 24.08 220 ILE A N 1
ATOM 1733 C CA . ILE A 1 220 ? -4.850 -2.110 17.088 1.00 23.45 220 ILE A CA 1
ATOM 1734 C C . ILE A 1 220 ? -6.203 -2.817 17.203 1.00 24.60 220 ILE A C 1
ATOM 1735 O O . ILE A 1 220 ? -6.256 -4.010 17.505 1.00 25.83 220 ILE A O 1
ATOM 1740 N N . MET A 1 221 ? -7.285 -2.077 16.960 1.00 23.48 221 MET A N 1
ATOM 1741 C CA . MET A 1 221 ? -8.647 -2.606 17.031 1.00 24.08 221 MET A CA 1
ATOM 1742 C C . MET A 1 221 ? -9.122 -2.961 15.625 1.00 24.59 221 MET A C 1
ATOM 1743 O O . MET A 1 221 ? -9.134 -2.104 14.733 1.00 24.15 221 MET A O 1
ATOM 1748 N N . HIS A 1 222 ? -9.535 -4.211 15.430 1.00 24.42 222 HIS A N 1
ATOM 1749 C CA . HIS A 1 222 ? -9.946 -4.650 14.100 1.00 24.89 222 HIS A CA 1
ATOM 1750 C C . HIS A 1 222 ? -10.790 -5.917 14.088 1.00 25.47 222 HIS A C 1
ATOM 1751 O O . HIS A 1 222 ? -10.844 -6.663 15.067 1.00 24.63 222 HIS A O 1
ATOM 1758 N N . LYS A 1 223 ? -11.436 -6.154 12.951 1.00 26.10 223 LYS A N 1
ATOM 1759 C CA . LYS A 1 223 ? -12.243 -7.350 12.758 1.00 26.74 223 LYS A CA 1
ATOM 1760 C C . LYS A 1 223 ? -11.682 -8.055 11.522 1.00 26.73 223 LYS A C 1
ATOM 1761 O O . LYS A 1 223 ? -12.428 -8.493 10.642 1.00 24.86 223 LYS A O 1
ATOM 1767 N N . GLY A 1 224 ? -10.356 -8.152 11.475 1.00 27.18 224 GLY A N 1
ATOM 1768 C CA . GLY A 1 224 ? -9.674 -8.770 10.352 1.00 30.60 224 GLY A CA 1
ATOM 1769 C C . GLY A 1 224 ? -9.950 -10.242 10.106 1.00 32.49 224 GLY A C 1
ATOM 1770 O O . GLY A 1 224 ? -9.674 -10.753 9.022 1.00 33.04 224 GLY A O 1
ATOM 1771 N N . ASN A 1 225 ? -10.488 -10.931 11.103 1.00 34.31 225 ASN A N 1
ATOM 1772 C CA . ASN A 1 225 ? -10.792 -12.347 10.958 1.00 36.31 225 ASN A CA 1
ATOM 1773 C C . ASN A 1 225 ? -11.951 -12.567 9.986 1.00 36.62 225 ASN A C 1
ATOM 1774 O O . ASN A 1 225 ? -12.065 -13.635 9.385 1.00 37.83 225 ASN A O 1
ATOM 1779 N N . VAL A 1 226 ? -12.812 -11.564 9.828 1.00 34.81 226 VAL A N 1
ATOM 1780 C CA . VAL A 1 226 ? -13.940 -11.686 8.907 1.00 33.66 226 VAL A CA 1
ATOM 1781 C C . VAL A 1 226 ? -13.842 -10.654 7.778 1.00 33.13 226 VAL A C 1
ATOM 1782 O O . VAL A 1 226 ? -14.291 -10.906 6.657 1.00 32.64 226 VAL A O 1
ATOM 1786 N N . MET A 1 227 ? -13.260 -9.494 8.083 1.00 30.93 227 MET A N 1
ATOM 1787 C CA . MET A 1 227 ? -13.060 -8.431 7.097 1.00 29.46 227 MET A CA 1
ATOM 1788 C C . MET A 1 227 ? -11.554 -8.363 6.857 1.00 27.69 227 MET A C 1
ATOM 1789 O O . MET A 1 227 ? -10.889 -7.390 7.205 1.00 27.06 227 MET A O 1
ATOM 1794 N N . LYS A 1 228 ? -11.033 -9.419 6.247 1.00 27.18 228 LYS A N 1
ATOM 1795 C CA . LYS A 1 228 ? -9.609 -9.567 5.985 1.00 26.31 228 LYS A CA 1
ATOM 1796 C C . LYS A 1 228 ? -8.912 -8.516 5.131 1.00 25.05 228 LYS A C 1
ATOM 1797 O O . LYS A 1 228 ? -7.779 -8.138 5.428 1.00 24.07 228 LYS A O 1
ATOM 1803 N N . TYR A 1 229 ? -9.571 -8.035 4.080 1.00 22.39 229 TYR A N 1
ATOM 1804 C CA . TYR A 1 229 ? -8.933 -7.074 3.187 1.00 22.53 229 TYR A CA 1
ATOM 1805 C C . TYR A 1 229 ? -9.138 -5.598 3.474 1.00 21.44 229 TYR A C 1
ATOM 1806 O O . TYR A 1 229 ? -8.585 -4.747 2.779 1.00 21.62 229 TYR A O 1
ATOM 1815 N N . THR A 1 230 ? -9.944 -5.288 4.480 1.00 20.51 230 THR A N 1
ATOM 1816 C CA . THR A 1 230 ? -10.148 -3.899 4.854 1.00 20.48 230 THR A CA 1
ATOM 1817 C C . THR A 1 230 ? -9.564 -3.737 6.255 1.00 20.68 230 THR A C 1
ATOM 1818 O O . THR A 1 230 ? -8.503 -3.144 6.423 1.00 19.72 230 THR A O 1
ATOM 1822 N N . GLU A 1 231 ? -10.224 -4.306 7.256 1.00 20.67 231 GLU A N 1
ATOM 1823 C CA . GLU A 1 231 ? -9.727 -4.172 8.618 1.00 22.10 231 GLU A CA 1
ATOM 1824 C C . GLU A 1 231 ? -8.515 -5.060 8.891 1.00 21.96 231 GLU A C 1
ATOM 1825 O O . GLU A 1 231 ? -7.641 -4.703 9.682 1.00 21.74 231 GLU A O 1
ATOM 1831 N N . GLY A 1 232 ? -8.449 -6.203 8.214 1.00 21.88 232 GLY A N 1
ATOM 1832 C CA . GLY A 1 232 ? -7.311 -7.085 8.383 1.00 20.64 232 GLY A CA 1
ATOM 1833 C C . GLY A 1 232 ? -6.092 -6.393 7.799 1.00 20.80 232 GLY A C 1
ATOM 1834 O O . GLY A 1 232 ? -4.987 -6.504 8.330 1.00 19.72 232 GLY A O 1
ATOM 1835 N N . ALA A 1 233 ? -6.299 -5.675 6.696 1.00 20.60 233 ALA A N 1
ATOM 1836 C CA . ALA A 1 233 ? -5.230 -4.931 6.031 1.00 20.40 233 ALA A CA 1
ATOM 1837 C C . ALA A 1 233 ? -4.779 -3.762 6.905 1.00 20.93 233 ALA A C 1
ATOM 1838 O O . ALA A 1 233 ? -3.600 -3.410 6.917 1.00 21.35 233 ALA A O 1
ATOM 1840 N N . PHE A 1 234 ? -5.727 -3.161 7.621 1.00 21.05 234 PHE A N 1
ATOM 1841 C CA . PHE A 1 234 ? -5.443 -2.040 8.524 1.00 20.18 234 PHE A CA 1
ATOM 1842 C C . PHE A 1 234 ? -4.414 -2.549 9.535 1.00 20.86 234 PHE A C 1
ATOM 1843 O O . PHE A 1 234 ? -3.374 -1.931 9.747 1.00 19.81 234 PHE A O 1
ATOM 1851 N N . ARG A 1 235 ? -4.714 -3.685 10.155 1.00 20.98 235 ARG A N 1
ATOM 1852 C CA . ARG A 1 235 ? -3.810 -4.287 11.131 1.00 24.11 235 ARG A CA 1
ATOM 1853 C C . ARG A 1 235 ? -2.416 -4.560 10.555 1.00 23.99 235 ARG A C 1
ATOM 1854 O O . ARG A 1 235 ? -1.403 -4.222 11.170 1.00 24.61 235 ARG A O 1
ATOM 1862 N N . GLU A 1 236 ? -2.371 -5.179 9.379 1.00 25.13 236 GLU A N 1
ATOM 1863 C CA . GLU A 1 236 ? -1.108 -5.504 8.717 1.00 26.03 236 GLU A CA 1
ATOM 1864 C C . GLU A 1 236 ? -0.306 -4.253 8.383 1.00 25.82 236 GLU A C 1
ATOM 1865 O O . GLU A 1 236 ? 0.905 -4.204 8.612 1.00 24.29 236 GLU A O 1
ATOM 1871 N N . TRP A 1 237 ? -0.979 -3.238 7.845 1.00 25.32 237 TRP A N 1
ATOM 1872 C CA . TRP A 1 237 ? -0.297 -2.001 7.481 1.00 24.71 237 TRP A CA 1
ATOM 1873 C C . TRP A 1 237 ? 0.242 -1.256 8.694 1.00 24.97 237 TRP A C 1
ATOM 1874 O O . TRP A 1 237 ? 1.300 -0.631 8.622 1.00 24.67 237 TRP A O 1
ATOM 1885 N N . ALA A 1 238 ? -0.482 -1.325 9.807 1.00 25.10 238 ALA A N 1
ATOM 1886 C CA . ALA A 1 238 ? -0.058 -0.659 11.037 1.00 25.53 238 ALA A CA 1
ATOM 1887 C C . ALA A 1 238 ? 1.223 -1.306 11.581 1.00 26.65 238 ALA A C 1
ATOM 1888 O O . ALA A 1 238 ? 2.191 -0.609 11.899 1.00 26.36 238 ALA A O 1
ATOM 1890 N N . TYR A 1 239 ? 1.230 -2.634 11.695 1.00 27.85 239 TYR A N 1
ATOM 1891 C CA . TYR A 1 239 ? 2.416 -3.345 12.185 1.00 28.97 239 TYR A CA 1
ATOM 1892 C C . TYR A 1 239 ? 3.610 -3.027 11.290 1.00 30.27 239 TYR A C 1
ATOM 1893 O O . TYR A 1 239 ? 4.721 -2.804 11.766 1.00 31.24 239 TYR A O 1
ATOM 1902 N N . GLU A 1 240 ? 3.357 -3.010 9.986 1.00 31.73 240 GLU A N 1
ATOM 1903 C CA . GLU A 1 240 ? 4.369 -2.730 8.976 1.00 33.30 240 GLU A CA 1
ATOM 1904 C C . GLU A 1 240 ? 5.115 -1.408 9.178 1.00 33.77 240 GLU A C 1
ATOM 1905 O O . GLU A 1 240 ? 6.346 -1.388 9.286 1.00 31.93 240 GLU A O 1
ATOM 1911 N N . VAL A 1 241 ? 4.380 -0.300 9.219 1.00 34.39 241 VAL A N 1
ATOM 1912 C CA . VAL A 1 241 ? 5.019 0.999 9.388 1.00 35.73 241 VAL A CA 1
ATOM 1913 C C . VAL A 1 241 ? 5.691 1.116 10.750 1.00 36.59 241 VAL A C 1
ATOM 1914 O O . VAL A 1 241 ? 6.690 1.813 10.896 1.00 37.15 241 VAL A O 1
ATOM 1918 N N . ALA A 1 242 ? 5.144 0.423 11.741 1.00 37.57 242 ALA A N 1
ATOM 1919 C CA . ALA A 1 242 ? 5.698 0.457 13.091 1.00 39.57 242 ALA A CA 1
ATOM 1920 C C . ALA A 1 242 ? 7.047 -0.260 13.139 1.00 40.20 242 ALA A C 1
ATOM 1921 O O . ALA A 1 242 ? 8.042 0.281 13.628 1.00 39.91 242 ALA A O 1
ATOM 1923 N N . LEU A 1 243 ? 7.069 -1.488 12.633 1.00 40.61 243 LEU A N 1
ATOM 1924 C CA . LEU A 1 243 ? 8.288 -2.280 12.603 1.00 41.40 243 LEU A CA 1
ATOM 1925 C C . LEU A 1 243 ? 9.321 -1.686 11.648 1.00 41.62 243 LEU A C 1
ATOM 1926 O O . LEU A 1 243 ? 10.527 -1.788 11.883 1.00 41.54 243 LEU A O 1
ATOM 1931 N N . LYS A 1 244 ? 8.842 -1.052 10.584 1.00 41.23 244 LYS A N 1
ATOM 1932 C CA . LYS A 1 244 ? 9.723 -0.480 9.575 1.00 41.35 244 LYS A CA 1
ATOM 1933 C C . LYS A 1 244 ? 10.226 0.934 9.852 1.00 41.27 244 LYS A C 1
ATOM 1934 O O . LYS A 1 244 ? 11.306 1.302 9.396 1.00 41.97 244 LYS A O 1
ATOM 1940 N N . GLU A 1 245 ? 9.465 1.727 10.598 1.00 39.74 245 GLU A N 1
ATOM 1941 C CA . GLU A 1 245 ? 9.886 3.095 10.870 1.00 38.93 245 GLU A CA 1
ATOM 1942 C C . GLU A 1 245 ? 10.164 3.403 12.341 1.00 38.76 245 GLU A C 1
ATOM 1943 O O . GLU A 1 245 ? 10.749 4.436 12.653 1.00 38.44 245 GLU A O 1
ATOM 1949 N N . TYR A 1 246 ? 9.742 2.520 13.242 1.00 38.15 246 TYR A N 1
ATOM 1950 C CA . TYR A 1 246 ? 9.966 2.732 14.670 1.00 37.70 246 TYR A CA 1
ATOM 1951 C C . TYR A 1 246 ? 10.484 1.460 15.342 1.00 37.91 246 TYR A C 1
ATOM 1952 O O . TYR A 1 246 ? 10.135 1.162 16.485 1.00 37.78 246 TYR A O 1
ATOM 1961 N N . ARG A 1 247 ? 11.319 0.720 14.623 1.00 38.69 247 ARG A N 1
ATOM 1962 C CA . ARG A 1 247 ? 11.890 -0.530 15.113 1.00 40.12 247 ARG A CA 1
ATOM 1963 C C . ARG A 1 247 ? 12.515 -0.475 16.510 1.00 41.91 247 ARG A C 1
ATOM 1964 O O . ARG A 1 247 ? 12.204 -1.306 17.363 1.00 41.99 247 ARG A O 1
ATOM 1972 N N . ASP A 1 248 ? 13.398 0.487 16.752 1.00 44.10 248 ASP A N 1
ATOM 1973 C CA . ASP A 1 248 ? 14.033 0.564 18.061 1.00 45.74 248 ASP A CA 1
ATOM 1974 C C . ASP A 1 248 ? 13.234 1.337 19.104 1.00 45.98 248 ASP A C 1
ATOM 1975 O O . ASP A 1 248 ? 13.781 1.751 20.127 1.00 47.07 248 ASP A O 1
ATOM 1980 N N . PHE A 1 249 ? 11.941 1.524 18.851 1.00 44.72 249 PHE A N 1
ATOM 1981 C CA . PHE A 1 249 ? 11.073 2.224 19.793 1.00 43.25 249 PHE A CA 1
ATOM 1982 C C . PHE A 1 249 ? 9.966 1.313 20.296 1.00 42.38 249 PHE A C 1
ATOM 1983 O O . PHE A 1 249 ? 9.386 1.552 21.356 1.00 41.72 249 PHE A O 1
ATOM 1991 N N . ILE A 1 250 ? 9.672 0.265 19.536 1.00 41.69 250 ILE A N 1
ATOM 1992 C CA . ILE A 1 250 ? 8.603 -0.644 19.915 1.00 41.21 250 ILE A CA 1
ATOM 1993 C C . ILE A 1 250 ? 8.952 -2.123 19.853 1.00 40.28 250 ILE A C 1
ATOM 1994 O O . ILE A 1 250 ? 9.964 -2.521 19.284 1.00 40.98 250 ILE A O 1
ATOM 1999 N N . VAL A 1 251 ? 8.086 -2.927 20.455 1.00 39.75 251 VAL A N 1
ATOM 2000 C CA . VAL A 1 251 ? 8.234 -4.373 20.479 1.00 38.82 251 VAL A CA 1
ATOM 2001 C C . VAL A 1 251 ? 6.824 -4.963 20.438 1.00 38.09 251 VAL A C 1
ATOM 2002 O O . VAL A 1 251 ? 5.946 -4.542 21.191 1.00 37.62 251 VAL A O 1
ATOM 2006 N N . THR A 1 252 ? 6.600 -5.932 19.560 1.00 37.58 252 THR A N 1
ATOM 2007 C CA . THR A 1 252 ? 5.274 -6.525 19.453 1.00 37.46 252 THR A CA 1
ATOM 2008 C C . THR A 1 252 ? 4.983 -7.558 20.538 1.00 38.74 252 THR A C 1
ATOM 2009 O O . THR A 1 252 ? 5.894 -8.109 21.159 1.00 37.81 252 THR A O 1
ATOM 2013 N N . GLU A 1 253 ? 3.696 -7.800 20.763 1.00 39.24 253 GLU A N 1
ATOM 2014 C CA . GLU A 1 253 ? 3.247 -8.768 21.748 1.00 40.74 253 GLU A CA 1
ATOM 2015 C C . GLU A 1 253 ? 3.741 -10.150 21.329 1.00 42.77 253 GLU A C 1
ATOM 2016 O O . GLU A 1 253 ? 4.101 -10.976 22.169 1.00 42.39 253 GLU A O 1
ATOM 2022 N N . GLU A 1 254 ? 3.762 -10.392 20.022 1.00 44.01 254 GLU A N 1
ATOM 2023 C CA . GLU A 1 254 ? 4.218 -11.669 19.490 1.00 46.25 254 GLU A CA 1
ATOM 2024 C C . GLU A 1 254 ? 5.700 -11.872 19.804 1.00 46.24 254 GLU A C 1
ATOM 2025 O O . GLU A 1 254 ? 6.129 -12.979 20.125 1.00 46.05 254 GLU A O 1
ATOM 2031 N N . GLU A 1 255 ? 6.475 -10.795 19.714 1.00 46.19 255 GLU A N 1
ATOM 2032 C CA . GLU A 1 255 ? 7.905 -10.851 19.992 1.00 46.80 255 GLU A CA 1
ATOM 2033 C C . GLU A 1 255 ? 8.184 -11.105 21.469 1.00 48.27 255 GLU A C 1
ATOM 2034 O O . GLU A 1 255 ? 9.124 -11.825 21.813 1.00 48.29 255 GLU A O 1
ATOM 2040 N N . ILE A 1 256 ? 7.370 -10.506 22.334 1.00 49.36 256 ILE A N 1
ATOM 2041 C CA . ILE A 1 256 ? 7.528 -10.664 23.776 1.00 51.24 256 ILE A CA 1
ATOM 2042 C C . ILE A 1 256 ? 7.324 -12.108 24.215 1.00 52.87 256 ILE A C 1
ATOM 2043 O O . ILE A 1 256 ? 8.172 -12.676 24.904 1.00 52.80 256 ILE A O 1
ATOM 2048 N N . ASN A 1 257 ? 6.202 -12.705 23.825 1.00 54.89 257 ASN A N 1
ATOM 2049 C CA . ASN A 1 257 ? 5.946 -14.088 24.203 1.00 57.84 257 ASN A CA 1
ATOM 2050 C C . ASN A 1 257 ? 6.684 -15.038 23.269 1.00 59.07 257 ASN A C 1
ATOM 2051 O O . ASN A 1 257 ? 6.284 -16.187 23.077 1.00 59.77 257 ASN A O 1
ATOM 2056 N N . GLN A 1 258 ? 7.774 -14.541 22.696 1.00 60.36 258 GLN A N 1
ATOM 2057 C CA . GLN A 1 258 ? 8.600 -15.320 21.788 1.00 61.67 258 GLN A CA 1
ATOM 2058 C C . GLN A 1 258 ? 10.032 -15.305 22.316 1.00 62.27 258 GLN A C 1
ATOM 2059 O O . GLN A 1 258 ? 10.901 -16.016 21.809 1.00 62.85 258 GLN A O 1
ATOM 2065 N N . GLY A 1 259 ? 10.267 -14.487 23.340 1.00 62.75 259 GLY A N 1
ATOM 2066 C CA . GLY A 1 259 ? 11.589 -14.400 23.934 1.00 63.36 259 GLY A CA 1
ATOM 2067 C C . GLY A 1 259 ? 12.134 -12.991 24.084 1.00 64.11 259 GLY A C 1
ATOM 2068 O O . GLY A 1 259 ? 12.908 -12.718 25.003 1.00 63.69 259 GLY A O 1
ATOM 2069 N N . LYS A 1 260 ? 11.731 -12.095 23.187 1.00 64.71 260 LYS A N 1
ATOM 2070 C CA . LYS A 1 260 ? 12.197 -10.709 23.209 1.00 65.05 260 LYS A CA 1
ATOM 2071 C C . LYS A 1 260 ? 11.775 -9.906 24.440 1.00 65.30 260 LYS A C 1
ATOM 2072 O O . LYS A 1 260 ? 10.667 -10.069 24.954 1.00 65.50 260 LYS A O 1
ATOM 2078 N N . PRO A 1 261 ? 12.666 -9.026 24.931 1.00 65.48 261 PRO A N 1
ATOM 2079 C CA . PRO A 1 261 ? 12.412 -8.177 26.100 1.00 65.59 261 PRO A CA 1
ATOM 2080 C C . PRO A 1 261 ? 11.682 -6.894 25.705 1.00 65.55 261 PRO A C 1
ATOM 2081 O O . PRO A 1 261 ? 11.903 -6.354 24.620 1.00 65.42 261 PRO A O 1
ATOM 2085 N N . ASP A 1 262 ? 10.820 -6.407 26.591 1.00 65.43 262 ASP A N 1
ATOM 2086 C CA . ASP A 1 262 ? 10.054 -5.196 26.323 1.00 65.45 262 ASP A CA 1
ATOM 2087 C C . ASP A 1 262 ? 10.516 -4.026 27.179 1.00 65.11 262 ASP A C 1
ATOM 2088 O O . ASP A 1 262 ? 9.849 -2.992 27.241 1.00 65.30 262 ASP A O 1
ATOM 2093 N N . GLN A 1 263 ? 11.654 -4.189 27.841 1.00 64.31 263 GLN A N 1
ATOM 2094 C CA . GLN A 1 263 ? 12.181 -3.133 28.694 1.00 63.32 263 GLN A CA 1
ATOM 2095 C C . GLN A 1 263 ? 12.527 -1.890 27.883 1.00 61.48 263 GLN A C 1
ATOM 2096 O O . GLN A 1 263 ? 13.292 -1.954 26.919 1.00 61.65 263 GLN A O 1
ATOM 2102 N N . GLY A 1 264 ? 11.953 -0.760 28.282 1.00 59.38 264 GLY A N 1
ATOM 2103 C CA . GLY A 1 264 ? 12.211 0.491 27.594 1.00 56.74 264 GLY A CA 1
ATOM 2104 C C . GLY A 1 264 ? 11.551 0.616 26.232 1.00 54.71 264 GLY A C 1
ATOM 2105 O O . GLY A 1 264 ? 11.882 1.524 25.467 1.00 54.62 264 GLY A O 1
ATOM 2106 N N . LYS A 1 265 ? 10.619 -0.281 25.920 1.00 52.13 265 LYS A N 1
ATOM 2107 C CA . LYS A 1 265 ? 9.943 -0.226 24.629 1.00 49.62 265 LYS A CA 1
ATOM 2108 C C . LYS A 1 265 ? 8.421 -0.201 24.692 1.00 46.26 265 LYS A C 1
ATOM 2109 O O . LYS A 1 265 ? 7.808 -0.760 25.599 1.00 45.89 265 LYS A O 1
ATOM 2115 N N . ILE A 1 266 ? 7.820 0.459 23.709 1.00 43.32 266 ILE A N 1
ATOM 2116 C CA . ILE A 1 266 ? 6.371 0.555 23.621 1.00 39.69 266 ILE A CA 1
ATOM 2117 C C . ILE A 1 266 ? 5.845 -0.758 23.058 1.00 37.99 266 ILE A C 1
ATOM 2118 O O . ILE A 1 266 ? 6.372 -1.274 22.074 1.00 37.93 266 ILE A O 1
ATOM 2123 N N . ILE A 1 267 ? 4.809 -1.298 23.688 1.00 35.84 267 ILE A N 1
ATOM 2124 C CA . ILE A 1 267 ? 4.219 -2.551 23.240 1.00 34.52 267 ILE A CA 1
ATOM 2125 C C . ILE A 1 267 ? 3.172 -2.318 22.151 1.00 33.59 267 ILE A C 1
ATOM 2126 O O . ILE A 1 267 ? 2.315 -1.444 22.279 1.00 32.51 267 ILE A O 1
ATOM 2131 N N . LEU A 1 268 ? 3.249 -3.105 21.082 1.00 32.78 268 LEU A N 1
ATOM 2132 C CA . LEU A 1 268 ? 2.296 -3.003 19.983 1.00 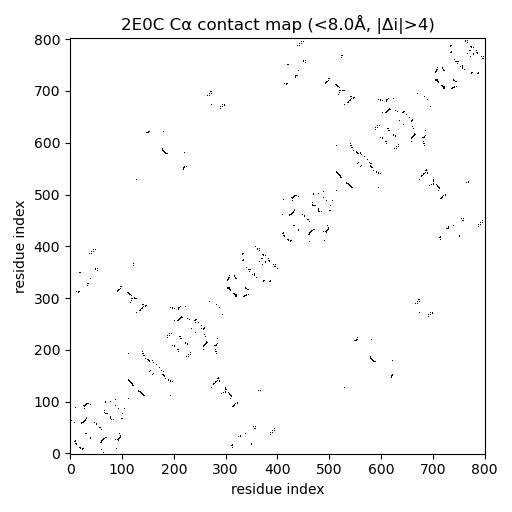31.77 268 LEU A CA 1
ATOM 2133 C C . LEU A 1 268 ? 1.614 -4.341 19.779 1.00 30.58 268 LEU A C 1
ATOM 2134 O O . LEU A 1 268 ? 2.266 -5.328 19.457 1.00 31.92 268 LEU A O 1
ATOM 2139 N N . ASN A 1 269 ? 0.305 -4.381 19.983 1.00 29.13 269 ASN A N 1
ATOM 2140 C CA . ASN A 1 269 ? -0.437 -5.622 19.797 1.00 29.63 269 ASN A CA 1
ATOM 2141 C C . ASN A 1 269 ? -1.753 -5.322 19.089 1.00 28.48 269 ASN A C 1
ATOM 2142 O O . ASN A 1 269 ? -1.989 -4.188 18.661 1.00 27.70 269 ASN A O 1
ATOM 2147 N N . ASP A 1 270 ? -2.596 -6.337 18.947 1.00 27.75 270 ASP A N 1
ATOM 2148 C CA . ASP A 1 270 ? -3.881 -6.158 18.288 1.00 27.52 270 ASP A CA 1
ATOM 2149 C C . ASP A 1 270 ? -4.950 -7.045 18.914 1.00 27.22 270 ASP A C 1
ATOM 2150 O O . ASP A 1 270 ? -4.653 -8.103 19.464 1.00 26.44 270 ASP A O 1
ATOM 2155 N N . ARG A 1 271 ? -6.197 -6.602 18.830 1.00 27.44 271 ARG A N 1
ATOM 2156 C CA . ARG A 1 271 ? -7.312 -7.345 19.396 1.00 28.79 271 ARG A CA 1
ATOM 2157 C C . ARG A 1 271 ? -8.505 -7.281 18.456 1.00 29.56 271 ARG A C 1
ATOM 2158 O O . ARG A 1 271 ? -8.749 -6.253 17.823 1.00 28.37 271 ARG A O 1
ATOM 2166 N N . ILE A 1 272 ? -9.250 -8.377 18.365 1.00 30.48 272 ILE A N 1
ATOM 2167 C CA . ILE A 1 272 ? -10.427 -8.403 17.508 1.00 31.89 272 ILE A CA 1
ATOM 2168 C C . ILE A 1 272 ? -11.486 -7.517 18.156 1.00 30.83 272 ILE A C 1
ATOM 2169 O O . ILE A 1 272 ? -11.700 -7.581 19.363 1.00 31.24 272 ILE A O 1
ATOM 2174 N N . ALA A 1 273 ? -12.131 -6.689 17.340 1.00 31.47 273 ALA A N 1
ATOM 2175 C CA . ALA A 1 273 ? -13.157 -5.749 17.786 1.00 32.16 273 ALA A CA 1
ATOM 2176 C C . ALA A 1 273 ? -14.124 -6.282 18.837 1.00 32.54 273 ALA A C 1
ATOM 2177 O O . ALA A 1 273 ? -14.322 -5.658 19.880 1.00 30.90 273 ALA A O 1
ATOM 2179 N N . ASP A 1 274 ? -14.737 -7.426 18.558 1.00 34.10 274 ASP A N 1
ATOM 2180 C CA . ASP A 1 274 ? -15.690 -8.011 19.490 1.00 35.84 274 ASP A CA 1
ATOM 2181 C C . ASP A 1 274 ? -15.070 -8.257 20.857 1.00 35.51 274 ASP A C 1
ATOM 2182 O O . ASP A 1 274 ? -15.723 -8.063 21.884 1.00 35.78 274 ASP A O 1
ATOM 2187 N N . ASN A 1 275 ? -13.809 -8.672 20.880 1.00 34.95 275 ASN A N 1
ATOM 2188 C CA . ASN A 1 275 ? -13.143 -8.923 22.150 1.00 35.19 275 ASN A CA 1
ATOM 2189 C C . ASN A 1 275 ? -12.958 -7.617 22.919 1.00 34.11 275 ASN A C 1
ATOM 2190 O O . ASN A 1 275 ? -13.057 -7.590 24.143 1.00 34.26 275 ASN A O 1
ATOM 2195 N N . MET A 1 276 ? -12.694 -6.532 22.196 1.00 33.07 276 MET A N 1
ATOM 2196 C CA . MET A 1 276 ? -12.489 -5.241 22.834 1.00 31.58 276 MET A CA 1
ATOM 2197 C C . MET A 1 276 ? -13.749 -4.626 23.431 1.00 31.27 276 MET A C 1
ATOM 2198 O O . MET A 1 276 ? -13.668 -3.887 24.412 1.00 31.16 276 MET A O 1
ATOM 2203 N N . PHE A 1 277 ? -14.911 -4.913 22.850 1.00 30.30 277 PHE A N 1
ATOM 2204 C CA . PHE A 1 277 ? -16.152 -4.382 23.404 1.00 30.28 277 PHE A CA 1
ATOM 2205 C C . PHE A 1 277 ? -16.431 -5.089 24.724 1.00 30.31 277 PHE A C 1
ATOM 2206 O O . PHE A 1 277 ? -17.143 -4.569 25.589 1.00 30.47 277 PHE A O 1
ATOM 2214 N N . GLN A 1 278 ? -15.858 -6.277 24.879 1.00 29.58 278 GLN A N 1
ATOM 2215 C CA . GLN A 1 278 ? -16.019 -7.037 26.114 1.00 31.69 278 GLN A CA 1
ATOM 2216 C C . GLN A 1 278 ? -15.047 -6.511 27.166 1.00 30.62 278 GLN A C 1
ATOM 2217 O O . GLN A 1 278 ? -15.453 -6.006 28.213 1.00 29.16 278 GLN A O 1
ATOM 2223 N N . GLN A 1 279 ? -13.758 -6.619 26.853 1.00 31.26 279 GLN A N 1
ATOM 2224 C CA . GLN A 1 279 ? -12.682 -6.203 27.749 1.00 31.97 279 GLN A CA 1
ATOM 2225 C C . GLN A 1 279 ? -12.660 -4.734 28.166 1.00 31.51 279 GLN A C 1
ATOM 2226 O O . GLN A 1 279 ? -12.101 -4.393 29.213 1.00 31.14 279 GLN A O 1
ATOM 2232 N N . ILE A 1 280 ? -13.245 -3.860 27.355 1.00 30.48 280 ILE A N 1
ATOM 2233 C CA . ILE A 1 280 ? -13.258 -2.440 27.699 1.00 30.30 280 ILE A CA 1
ATOM 2234 C C . ILE A 1 280 ? -14.173 -2.228 28.908 1.00 29.72 280 ILE A C 1
ATOM 2235 O O . ILE A 1 280 ? -14.038 -1.251 29.647 1.00 29.23 280 ILE A O 1
ATOM 2240 N N . ILE A 1 281 ? -15.095 -3.166 29.106 1.00 29.02 281 ILE A N 1
ATOM 2241 C CA . ILE A 1 281 ? -16.031 -3.115 30.221 1.00 29.92 281 ILE A CA 1
ATOM 2242 C C . ILE A 1 281 ? -15.516 -3.903 31.437 1.00 31.25 281 ILE A C 1
ATOM 2243 O O . ILE A 1 281 ? -15.533 -3.403 32.563 1.00 30.39 281 ILE A O 1
ATOM 2248 N N . ILE A 1 282 ? -15.049 -5.129 31.213 1.00 32.57 282 ILE A N 1
ATOM 2249 C CA . ILE A 1 282 ? -14.564 -5.950 32.318 1.00 33.99 282 ILE A CA 1
ATOM 2250 C C . ILE A 1 282 ? -13.194 -5.519 32.843 1.00 33.99 282 ILE A C 1
ATOM 2251 O O . ILE A 1 282 ? -12.968 -5.547 34.048 1.00 35.00 282 ILE A O 1
ATOM 2256 N N . ARG A 1 283 ? -12.277 -5.139 31.957 1.00 34.39 283 ARG A N 1
ATOM 2257 C CA . ARG A 1 283 ? -10.965 -4.676 32.406 1.00 35.55 283 ARG A CA 1
ATOM 2258 C C . ARG A 1 283 ? -10.321 -3.666 31.453 1.00 34.69 283 ARG A C 1
ATOM 2259 O O . ARG A 1 283 ? -9.383 -3.974 30.708 1.00 32.40 283 ARG A O 1
ATOM 2267 N N . PRO A 1 284 ? -10.824 -2.423 31.482 1.00 34.43 284 PRO A N 1
ATOM 2268 C CA . PRO A 1 284 ? -10.337 -1.327 30.641 1.00 34.67 284 PRO A CA 1
ATOM 2269 C C . PRO A 1 284 ? -8.879 -0.942 30.904 1.00 34.88 284 PRO A C 1
ATOM 2270 O O . PRO A 1 284 ? -8.233 -0.325 30.056 1.00 34.05 284 PRO A O 1
ATOM 2274 N N . GLU A 1 285 ? -8.360 -1.319 32.070 1.00 35.92 285 GLU A N 1
ATOM 2275 C CA . GLU A 1 285 ? -6.975 -1.002 32.425 1.00 37.29 285 GLU A CA 1
ATOM 2276 C C . GLU A 1 285 ? -5.962 -1.664 31.498 1.00 36.67 285 GLU A C 1
ATOM 2277 O O . GLU A 1 285 ? -4.782 -1.307 31.495 1.00 37.04 285 GLU A O 1
ATOM 2283 N N . GLU A 1 286 ? -6.422 -2.630 30.714 1.00 35.75 286 GLU A N 1
ATOM 2284 C CA . GLU A 1 286 ? -5.542 -3.326 29.788 1.00 36.52 286 GLU A CA 1
ATOM 2285 C C . GLU A 1 286 ? -5.155 -2.441 28.599 1.00 35.37 286 GLU A C 1
ATOM 2286 O O . GLU A 1 286 ? -4.139 -2.682 27.949 1.00 34.96 286 GLU A O 1
ATOM 2292 N N . TYR A 1 287 ? -5.955 -1.414 28.322 1.00 33.27 287 TYR A N 1
ATOM 2293 C CA . TYR A 1 287 ? -5.677 -0.531 27.193 1.00 32.02 287 TYR A CA 1
ATOM 2294 C C . TYR A 1 287 ? -4.960 0.774 27.533 1.00 30.74 287 TYR A C 1
ATOM 2295 O O . TYR A 1 287 ? -5.191 1.384 28.575 1.00 30.51 287 TYR A O 1
ATOM 2304 N N . ASP A 1 288 ? -4.078 1.189 26.635 1.00 29.76 288 ASP A N 1
ATOM 2305 C CA . ASP A 1 288 ? -3.361 2.439 26.789 1.00 29.11 288 ASP A CA 1
ATOM 2306 C C . ASP A 1 288 ? -3.840 3.224 25.569 1.00 26.71 288 ASP A C 1
ATOM 2307 O O . ASP A 1 288 ? -4.845 3.922 25.639 1.00 26.85 288 ASP A O 1
ATOM 2312 N N . ILE A 1 289 ? -3.149 3.092 24.446 1.00 26.05 289 ILE A N 1
ATOM 2313 C CA . ILE A 1 289 ? -3.574 3.774 23.227 1.00 25.82 289 ILE A CA 1
ATOM 2314 C C . ILE A 1 289 ? -4.286 2.760 22.329 1.00 25.14 289 ILE A C 1
ATOM 2315 O O . ILE A 1 289 ? -3.779 1.664 22.098 1.00 24.70 289 ILE A O 1
ATOM 2320 N N . ILE A 1 290 ? -5.469 3.114 21.841 1.00 24.06 290 ILE A N 1
ATOM 2321 C CA . ILE A 1 290 ? -6.213 2.223 20.951 1.00 23.29 290 ILE A CA 1
ATOM 2322 C C . ILE A 1 290 ? -6.159 2.801 19.540 1.00 24.35 290 ILE A C 1
ATOM 2323 O O . ILE A 1 290 ? -6.587 3.936 19.316 1.00 24.43 290 ILE A O 1
ATOM 2328 N N . LEU A 1 291 ? -5.614 2.024 18.603 1.00 22.93 291 LEU A N 1
ATOM 2329 C CA . LEU A 1 291 ? -5.492 2.441 17.208 1.00 22.71 291 LEU A CA 1
ATOM 2330 C C . LEU A 1 291 ? -6.619 1.758 16.451 1.00 23.11 291 LEU A C 1
ATOM 2331 O O . LEU A 1 291 ? -6.700 0.529 16.423 1.00 21.67 291 LEU A O 1
ATOM 2336 N N . ALA A 1 292 ? -7.483 2.547 15.825 1.00 21.39 292 ALA A N 1
ATOM 2337 C CA . ALA A 1 292 ? -8.613 1.958 15.133 1.00 21.64 292 ALA A CA 1
ATOM 2338 C C . ALA A 1 292 ? -9.084 2.690 13.891 1.00 22.20 292 ALA A C 1
ATOM 2339 O O . ALA A 1 292 ? -8.859 3.896 13.729 1.00 22.16 292 ALA A O 1
ATOM 2341 N N . PRO A 1 293 ? -9.732 1.950 12.982 1.00 21.51 293 PRO A N 1
ATOM 2342 C CA . PRO A 1 293 ? -10.256 2.539 11.753 1.00 22.04 293 PRO A CA 1
ATOM 2343 C C . PRO A 1 293 ? -11.485 3.364 12.138 1.00 21.70 293 PRO A C 1
ATOM 2344 O O . PRO A 1 293 ? -11.973 3.272 13.268 1.00 20.21 293 PRO A O 1
ATOM 2348 N N . ASN A 1 294 ? -11.976 4.157 11.193 1.00 21.61 294 ASN A N 1
ATOM 2349 C CA . ASN A 1 294 ? -13.111 5.046 11.412 1.00 21.99 294 ASN A CA 1
ATOM 2350 C C . ASN A 1 294 ? -14.347 4.502 12.145 1.00 21.68 294 ASN A C 1
ATOM 2351 O O . ASN A 1 294 ? -14.761 5.066 13.162 1.00 20.69 294 ASN A O 1
ATOM 2356 N N . VAL A 1 295 ? -14.949 3.425 11.650 1.00 21.39 295 VAL A N 1
ATOM 2357 C CA . VAL A 1 295 ? -16.153 2.907 12.301 1.00 21.76 295 VAL A CA 1
ATOM 2358 C C . VAL A 1 295 ? -15.899 2.348 13.708 1.00 21.98 295 VAL A C 1
ATOM 2359 O O . VAL A 1 295 ? -16.580 2.738 14.668 1.00 20.73 295 VAL A O 1
ATOM 2363 N N . ASN A 1 296 ? -14.913 1.464 13.842 1.00 21.84 296 ASN A N 1
ATOM 2364 C CA . ASN A 1 296 ? -14.581 0.891 15.153 1.00 22.89 296 ASN A CA 1
ATOM 2365 C C . ASN A 1 296 ? -14.210 2.018 16.116 1.00 22.49 296 ASN A C 1
ATOM 2366 O O . ASN A 1 296 ? -14.651 2.033 17.261 1.00 21.92 296 ASN A O 1
ATOM 2371 N N . GLY A 1 297 ? -13.389 2.955 15.648 1.00 22.02 297 GLY A N 1
ATOM 2372 C CA . GLY A 1 297 ? -12.983 4.063 16.499 1.00 23.37 297 GLY A CA 1
ATOM 2373 C C . GLY A 1 297 ? -14.180 4.843 17.012 1.00 23.24 297 GLY A C 1
ATOM 2374 O O . GLY A 1 297 ? -14.177 5.355 18.132 1.00 24.18 297 GLY A O 1
ATOM 2375 N N . ASP A 1 298 ? -15.209 4.939 16.177 1.00 23.60 298 ASP A N 1
ATOM 2376 C CA . ASP A 1 298 ? -16.431 5.641 16.536 1.00 24.78 298 ASP A CA 1
ATOM 2377 C C . ASP A 1 298 ? -17.141 4.905 17.671 1.00 25.00 298 ASP A C 1
ATOM 2378 O O . ASP A 1 298 ? -17.439 5.490 18.716 1.00 23.47 298 ASP A O 1
ATOM 2383 N N . TYR A 1 299 ? -17.388 3.614 17.479 1.00 23.99 299 TYR A N 1
ATOM 2384 C CA . TYR A 1 299 ? -18.074 2.828 18.496 1.00 24.74 299 TYR A CA 1
ATOM 2385 C C . TYR A 1 299 ? -17.271 2.642 19.787 1.00 24.33 299 TYR A C 1
ATOM 2386 O O . TYR A 1 299 ? -17.823 2.748 20.885 1.00 23.97 299 TYR A O 1
ATOM 2395 N N . ILE A 1 300 ? -15.973 2.379 19.674 1.00 22.40 300 ILE A N 1
ATOM 2396 C CA . ILE A 1 300 ? -15.175 2.181 20.877 1.00 21.42 300 ILE A CA 1
ATOM 2397 C C . ILE A 1 300 ? -15.078 3.471 21.705 1.00 21.39 300 ILE A C 1
ATOM 2398 O O . ILE A 1 300 ? -15.032 3.406 22.931 1.00 20.80 300 ILE A O 1
ATOM 2403 N N . SER A 1 301 ? -15.062 4.635 21.045 1.00 20.88 301 SER A N 1
ATOM 2404 C CA . SER A 1 301 ? -14.997 5.923 21.747 1.00 21.76 301 SER A CA 1
ATOM 2405 C C . SER A 1 301 ? -16.214 6.108 22.647 1.00 22.64 301 SER A C 1
ATOM 2406 O O . SER A 1 301 ? -16.108 6.577 23.788 1.00 21.48 301 SER A O 1
ATOM 2409 N N . ASP A 1 302 ? -17.375 5.746 22.113 1.00 23.19 302 ASP A N 1
ATOM 2410 C CA . ASP A 1 302 ? -18.637 5.854 22.832 1.00 24.36 302 ASP A CA 1
ATOM 2411 C C . ASP A 1 302 ? -18.623 4.954 24.055 1.00 23.08 302 ASP A C 1
ATOM 2412 O O . ASP A 1 302 ? -19.023 5.363 25.147 1.00 21.42 302 ASP A O 1
ATOM 2417 N N . ALA A 1 303 ? -18.162 3.722 23.873 1.00 21.18 303 ALA A N 1
ATOM 2418 C CA . ALA A 1 303 ? -18.113 2.782 24.980 1.00 21.86 303 ALA A CA 1
ATOM 2419 C C . ALA A 1 303 ? -17.105 3.239 26.028 1.00 22.74 303 ALA A C 1
ATOM 2420 O O . ALA A 1 303 ? -17.397 3.211 27.221 1.00 23.21 303 ALA A O 1
ATOM 2422 N N . ALA A 1 304 ? -15.923 3.657 25.580 1.00 23.19 304 ALA A N 1
ATOM 2423 C CA . ALA A 1 304 ? -14.875 4.100 26.497 1.00 25.47 304 ALA A CA 1
ATOM 2424 C C . ALA A 1 304 ? -15.319 5.294 27.340 1.00 27.54 304 ALA A C 1
ATOM 2425 O O . ALA A 1 304 ? -15.181 5.286 28.564 1.00 27.68 304 ALA A O 1
ATOM 2427 N N . GLY A 1 305 ? -15.856 6.317 26.685 1.00 28.79 305 GLY A N 1
ATOM 2428 C CA . GLY A 1 305 ? -16.312 7.492 27.406 1.00 30.89 305 GLY A CA 1
ATOM 2429 C C . GLY A 1 305 ? -17.395 7.184 28.425 1.00 32.17 305 GLY A C 1
ATOM 2430 O O . GLY A 1 305 ? -17.492 7.850 29.456 1.00 33.74 305 GLY A O 1
ATOM 2431 N N . ALA A 1 306 ? -18.213 6.175 28.145 1.00 32.04 306 ALA A N 1
ATOM 2432 C CA . ALA A 1 306 ? -19.294 5.804 29.049 1.00 33.51 306 ALA A CA 1
ATOM 2433 C C . ALA A 1 306 ? -18.771 5.246 30.372 1.00 34.64 306 ALA A C 1
ATOM 2434 O O . ALA A 1 306 ? -19.497 5.198 31.364 1.00 34.16 306 ALA A O 1
ATOM 2436 N N . LEU A 1 307 ? -17.509 4.830 30.379 1.00 35.66 307 LEU A N 1
ATOM 2437 C CA . LEU A 1 307 ? -16.898 4.261 31.571 1.00 37.40 307 LEU A CA 1
ATOM 2438 C C . LEU A 1 307 ? -16.784 5.255 32.726 1.00 39.01 307 LEU A C 1
ATOM 2439 O O . LEU A 1 307 ? -16.828 4.859 33.890 1.00 39.47 307 LEU A O 1
ATOM 2444 N N . ILE A 1 308 ? -16.639 6.540 32.419 1.00 41.35 308 ILE A N 1
ATOM 2445 C CA . ILE A 1 308 ? -16.536 7.534 33.480 1.00 42.64 308 ILE A CA 1
ATOM 2446 C C . ILE A 1 308 ? -17.8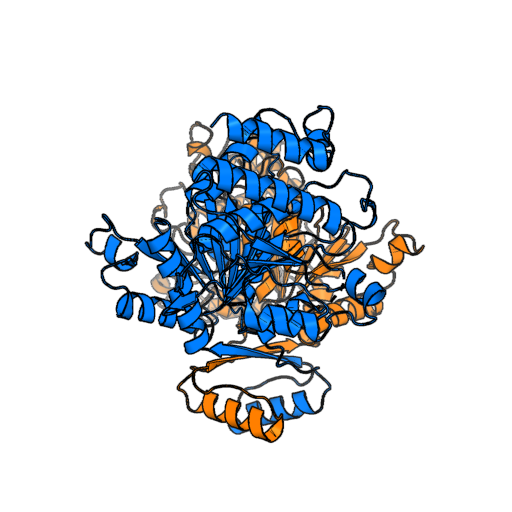94 8.171 33.788 1.00 42.94 308 ILE A C 1
ATOM 2447 O O . ILE A 1 308 ? -18.050 8.860 34.796 1.00 43.82 308 ILE A O 1
ATOM 2452 N N . GLY A 1 309 ? -18.871 7.948 32.914 1.00 42.63 309 GLY A N 1
ATOM 2453 C CA . GLY A 1 309 ? -20.204 8.478 33.148 1.00 43.07 309 GLY A CA 1
ATOM 2454 C C . GLY A 1 309 ? -20.515 9.904 32.726 1.00 43.21 309 GLY A C 1
ATOM 2455 O O . GLY A 1 309 ? -21.595 10.165 32.191 1.00 44.64 309 GLY A O 1
ATOM 2456 N N . ASN A 1 310 ? -19.591 10.829 32.970 1.00 42.02 310 ASN A N 1
ATOM 2457 C CA . ASN A 1 310 ? -19.794 12.232 32.610 1.00 40.19 310 ASN A CA 1
ATOM 2458 C C . ASN A 1 310 ? -19.171 12.572 31.264 1.00 38.59 310 ASN A C 1
ATOM 2459 O O . ASN A 1 310 ? -18.090 13.159 31.212 1.00 35.49 310 ASN A O 1
ATOM 2464 N N . ILE A 1 311 ? -19.858 12.229 30.180 1.00 37.33 311 ILE A N 1
ATOM 2465 C CA . ILE A 1 311 ? -19.326 12.489 28.846 1.00 37.63 311 ILE A CA 1
ATOM 2466 C C . ILE A 1 311 ? -19.005 13.965 28.617 1.00 35.84 311 ILE A C 1
ATOM 2467 O O . ILE A 1 311 ? -18.020 14.302 27.953 1.00 35.89 311 ILE A O 1
ATOM 2472 N N . GLY A 1 312 ? -19.838 14.834 29.179 1.00 33.94 312 GLY A N 1
ATOM 2473 C CA . GLY A 1 312 ? -19.651 16.265 29.026 1.00 32.37 312 GLY A CA 1
ATOM 2474 C C . GLY A 1 312 ? -18.378 16.803 29.646 1.00 31.10 312 GLY A C 1
ATOM 2475 O O . GLY A 1 312 ? -18.031 17.967 29.450 1.00 30.50 312 GLY A O 1
ATOM 2476 N N . MET A 1 313 ? -17.675 15.965 30.397 1.00 29.52 313 MET A N 1
ATOM 2477 C CA . MET A 1 313 ? -16.442 16.405 31.020 1.00 28.90 313 MET A CA 1
ATOM 2478 C C . MET A 1 313 ? -15.205 15.953 30.268 1.00 26.64 313 MET A C 1
ATOM 2479 O O . MET A 1 313 ? -14.082 16.162 30.730 1.00 27.27 313 MET A O 1
ATOM 2484 N N . LEU A 1 314 ? -15.413 15.340 29.107 1.00 23.47 314 LEU A N 1
ATOM 2485 C CA . LEU A 1 314 ? -14.308 14.867 28.275 1.00 22.95 314 LEU A CA 1
ATOM 2486 C C . LEU A 1 314 ? -13.949 15.870 27.175 1.00 21.96 314 LEU A C 1
ATOM 2487 O O . LEU A 1 314 ? -14.799 16.629 26.705 1.00 20.61 314 LEU A O 1
ATOM 2492 N N . GLY A 1 315 ? -12.682 15.861 26.775 1.00 21.71 315 GLY A N 1
ATOM 2493 C CA . GLY A 1 315 ? -12.218 16.742 25.718 1.00 20.35 315 GLY A CA 1
ATOM 2494 C C . GLY A 1 315 ? -11.741 15.858 24.581 1.00 20.71 315 GLY A C 1
ATOM 2495 O O . GLY A 1 315 ? -11.561 14.654 24.770 1.00 19.65 315 GLY A O 1
ATOM 2496 N N . GLY A 1 316 ? -11.542 16.436 23.402 1.00 19.64 316 GLY A N 1
ATOM 2497 C CA . GLY A 1 316 ? -11.084 15.646 22.275 1.00 20.49 316 GLY A CA 1
ATOM 2498 C C . GLY A 1 316 ? -10.441 16.528 21.228 1.00 22.05 316 GLY A C 1
ATOM 2499 O O . GLY A 1 316 ? -10.373 17.745 21.401 1.00 22.56 316 GLY A O 1
ATOM 2500 N N . ALA A 1 317 ? -9.983 15.932 20.132 1.00 22.37 317 ALA A N 1
ATOM 2501 C CA . ALA A 1 317 ? -9.337 16.711 19.089 1.00 21.79 317 ALA A CA 1
ATOM 2502 C C . ALA A 1 317 ? -9.284 16.016 17.742 1.00 21.48 317 ALA A C 1
ATOM 2503 O O . ALA A 1 317 ? -9.497 14.807 17.636 1.00 20.54 317 ALA A O 1
ATOM 2505 N N . ASN A 1 318 ? -9.017 16.810 16.710 1.00 21.10 318 ASN A N 1
ATOM 2506 C CA . ASN A 1 318 ? -8.826 16.304 15.360 1.00 21.81 318 ASN A CA 1
ATOM 2507 C C . ASN A 1 318 ? -7.484 16.906 14.974 1.00 21.78 318 ASN A C 1
ATOM 2508 O O . ASN A 1 318 ? -7.303 18.128 14.988 1.00 20.87 318 ASN A O 1
ATOM 2513 N N . ILE A 1 319 ? -6.539 16.026 14.666 1.00 20.82 319 ILE A N 1
ATOM 2514 C CA . ILE A 1 319 ? -5.185 16.418 14.333 1.00 20.06 319 ILE A CA 1
ATOM 2515 C C . ILE A 1 319 ? -4.792 16.036 12.913 1.00 20.63 319 ILE A C 1
ATOM 2516 O O . ILE A 1 319 ? -5.194 14.991 12.405 1.00 20.53 319 ILE A O 1
ATOM 2521 N N . GLY A 1 320 ? -3.998 16.898 12.285 1.00 20.60 320 GLY A N 1
ATOM 2522 C CA . GLY A 1 320 ? -3.523 16.649 10.938 1.00 21.33 320 GLY A CA 1
ATOM 2523 C C . GLY A 1 320 ? -2.019 16.792 11.011 1.00 22.98 320 GLY A C 1
ATOM 2524 O O . GLY A 1 320 ? -1.482 17.010 12.099 1.00 21.97 320 GLY A O 1
ATOM 2525 N N . ASP A 1 321 ? -1.323 16.665 9.888 1.00 23.68 321 ASP A N 1
ATOM 2526 C CA . ASP A 1 321 ? 0.127 16.805 9.930 1.00 26.49 321 ASP A CA 1
ATOM 2527 C C . ASP A 1 321 ? 0.542 18.239 10.241 1.00 25.49 321 ASP A C 1
ATOM 2528 O O . ASP A 1 321 ? 1.632 18.472 10.756 1.00 24.57 321 ASP A O 1
ATOM 2533 N N . GLU A 1 322 ? -0.337 19.196 9.953 1.00 25.70 322 GLU A N 1
ATOM 2534 C CA . GLU A 1 322 ? -0.028 20.599 10.201 1.00 25.75 322 GLU A CA 1
ATOM 2535 C C . GLU A 1 322 ? -1.153 21.391 10.873 1.00 25.14 322 GLU A C 1
ATOM 2536 O O . GLU A 1 322 ? -1.471 22.506 10.460 1.00 23.72 322 GLU A O 1
ATOM 2542 N N . GLY A 1 323 ? -1.751 20.830 11.915 1.00 24.18 323 GLY A N 1
ATOM 2543 C CA . GLY A 1 323 ? -2.805 21.561 12.587 1.00 23.71 323 GLY A CA 1
ATOM 2544 C C . GLY A 1 323 ? -3.561 20.758 13.617 1.00 22.92 323 GLY A C 1
ATOM 2545 O O . GLY A 1 323 ? -3.330 19.562 13.783 1.00 22.31 323 GLY A O 1
ATOM 2546 N N . GLY A 1 324 ? -4.469 21.426 14.315 1.00 21.73 324 GLY A N 1
ATOM 2547 C CA . GLY A 1 324 ? -5.253 20.746 15.323 1.00 21.74 324 GLY A CA 1
ATOM 2548 C C . GLY A 1 324 ? -6.431 21.569 15.780 1.00 20.46 324 GLY A C 1
ATOM 2549 O O . GLY A 1 324 ? -6.331 22.783 15.917 1.00 19.83 324 GLY A O 1
ATOM 2550 N N . MET A 1 325 ? -7.550 20.892 16.005 1.00 20.90 325 MET A N 1
ATOM 2551 C CA . MET A 1 325 ? -8.783 21.518 16.471 1.00 21.28 325 MET A CA 1
ATOM 2552 C C . MET A 1 325 ? -9.152 20.781 17.751 1.00 19.39 325 MET A C 1
ATOM 2553 O O . MET A 1 325 ? -9.283 19.562 17.741 1.00 18.91 325 MET A O 1
ATOM 2558 N N . PHE A 1 326 ? -9.312 21.516 18.847 1.00 18.58 326 PHE A N 1
ATOM 2559 C CA . PHE A 1 326 ? -9.640 20.909 20.131 1.00 18.59 326 PHE A CA 1
ATOM 2560 C C . PHE A 1 326 ? -11.018 21.322 20.612 1.00 19.43 326 PHE A C 1
ATOM 2561 O O . PHE A 1 326 ? -11.379 22.489 20.546 1.00 17.38 326 PHE A O 1
ATOM 2569 N N . GLU A 1 327 ? -11.791 20.359 21.109 1.00 19.40 327 GLU A N 1
ATOM 2570 C CA . GLU A 1 327 ? -13.145 20.654 21.553 1.00 19.13 327 GLU A CA 1
ATOM 2571 C C . GLU A 1 327 ? -13.630 19.705 22.642 1.00 18.86 327 GLU A C 1
ATOM 2572 O O . GLU A 1 327 ? -13.062 18.637 22.855 1.00 16.79 327 GLU A O 1
ATOM 2578 N N . ALA A 1 328 ? -14.692 20.113 23.325 1.00 18.92 328 ALA A N 1
ATOM 2579 C CA . ALA A 1 328 ? -15.291 19.297 24.370 1.00 21.00 328 ALA A CA 1
ATOM 2580 C C . ALA A 1 328 ? -16.217 18.308 23.680 1.00 21.58 328 ALA A C 1
ATOM 2581 O O . ALA A 1 328 ? -16.664 18.543 22.558 1.00 20.39 328 ALA A O 1
ATOM 2583 N N . ILE A 1 329 ? -16.502 17.200 24.352 1.00 23.53 329 ILE A N 1
ATOM 2584 C CA . ILE A 1 329 ? -17.390 16.197 23.794 1.00 24.81 329 ILE A CA 1
ATOM 2585 C C . ILE A 1 329 ? -18.790 16.394 24.376 1.00 26.92 329 ILE A C 1
ATOM 2586 O O . ILE A 1 329 ? -19.240 15.631 25.235 1.00 29.03 329 ILE A O 1
ATOM 2591 N N . HIS A 1 330 ? -19.456 17.448 23.923 1.00 27.54 330 HIS A N 1
ATOM 2592 C CA . HIS A 1 330 ? -20.812 17.760 24.339 1.00 26.14 330 HIS A CA 1
ATOM 2593 C C . HIS A 1 330 ? -21.330 18.834 23.405 1.00 27.18 330 HIS A C 1
ATOM 2594 O O . HIS A 1 330 ? -20.561 19.392 22.609 1.00 26.55 330 HIS A O 1
ATOM 2601 N N . GLY A 1 331 ? -22.627 19.116 23.494 1.00 27.25 331 GLY A N 1
ATOM 2602 C CA . GLY A 1 331 ? -23.236 20.116 22.631 1.00 27.32 331 GLY A CA 1
ATOM 2603 C C . GLY A 1 331 ? -23.303 21.516 23.206 1.00 28.41 331 GLY A C 1
ATOM 2604 O O . GLY A 1 331 ? -22.582 21.850 24.144 1.00 28.71 331 GLY A O 1
ATOM 2605 N N . THR A 1 332 ? -24.192 22.331 22.644 1.00 29.09 332 THR A N 1
ATOM 2606 C CA . THR A 1 332 ? -24.364 23.723 23.055 1.00 29.27 332 THR A CA 1
ATOM 2607 C C . THR A 1 332 ? -25.244 23.964 24.284 1.00 30.09 332 THR A C 1
ATOM 2608 O O . THR A 1 332 ? -25.258 25.070 24.825 1.00 28.12 332 THR A O 1
ATOM 2612 N N . ALA A 1 333 ? -25.986 22.944 24.710 1.00 31.39 333 ALA A N 1
ATOM 2613 C CA . ALA A 1 333 ? -26.857 23.053 25.883 1.00 32.43 333 ALA A CA 1
ATOM 2614 C C . ALA A 1 333 ? -27.608 24.384 25.964 1.00 33.64 333 ALA A C 1
ATOM 2615 O O . ALA A 1 333 ? -27.540 25.086 26.972 1.00 32.28 333 ALA A O 1
ATOM 2617 N N . PRO A 1 334 ? -28.361 24.735 24.910 1.00 35.76 334 PRO A N 1
ATOM 2618 C CA . PRO A 1 334 ? -29.115 25.995 24.887 1.00 36.95 334 PRO A CA 1
ATOM 2619 C C . PRO A 1 334 ? -29.896 26.340 26.158 1.00 38.47 334 PRO A C 1
ATOM 2620 O O . PRO A 1 334 ? -29.984 27.506 26.536 1.00 38.45 334 PRO A O 1
ATOM 2624 N N . LYS A 1 335 ? -30.449 25.332 26.822 1.00 39.92 335 LYS A N 1
ATOM 2625 C CA . LYS A 1 335 ? -31.220 25.566 28.039 1.00 42.08 335 LYS A CA 1
ATOM 2626 C C . LYS A 1 335 ? -30.378 26.197 29.159 1.00 42.25 335 LYS A C 1
ATOM 2627 O O . LYS A 1 335 ? -30.912 26.884 30.029 1.00 42.31 335 LYS A O 1
ATOM 2633 N N . TYR A 1 336 ? -29.064 25.981 29.123 1.00 41.77 336 TYR A N 1
ATOM 2634 C CA . TYR A 1 336 ? -28.160 26.524 30.139 1.00 40.93 336 TYR A CA 1
ATOM 2635 C C . TYR A 1 336 ? -27.435 27.794 29.700 1.00 39.72 336 TYR A C 1
ATOM 2636 O O . TYR A 1 336 ? -26.756 28.434 30.505 1.00 39.12 336 TYR A O 1
ATOM 2645 N N . ALA A 1 337 ? -27.575 28.152 28.428 1.00 38.83 337 ALA A N 1
ATOM 2646 C CA . ALA A 1 337 ? -26.902 29.323 27.870 1.00 38.33 337 ALA A CA 1
ATOM 2647 C C . ALA A 1 337 ? -27.027 30.605 28.686 1.00 37.95 337 ALA A C 1
ATOM 2648 O O . ALA A 1 337 ? -28.130 31.065 28.984 1.00 38.50 337 ALA A O 1
ATOM 2650 N N . GLY A 1 338 ? -25.878 31.172 29.042 1.00 36.96 338 GLY A N 1
ATOM 2651 C CA . GLY A 1 338 ? -25.844 32.414 29.795 1.00 35.93 338 GLY A CA 1
ATOM 2652 C C . GLY A 1 338 ? -26.350 32.394 31.227 1.00 35.70 338 GLY A C 1
ATOM 2653 O O . GLY A 1 338 ? -26.639 33.449 31.795 1.00 35.08 338 GLY A O 1
ATOM 2654 N N . LYS A 1 339 ? -26.456 31.212 31.823 1.00 34.75 339 LYS A N 1
ATOM 2655 C CA . LYS A 1 339 ? -26.934 31.119 33.194 1.00 35.02 339 LYS A CA 1
ATOM 2656 C C . LYS A 1 339 ? -25.801 30.810 34.168 1.00 33.67 339 LYS A C 1
ATOM 2657 O O . LYS A 1 339 ? -26.042 30.596 35.355 1.00 34.04 339 LYS A O 1
ATOM 2663 N N . ASN A 1 340 ? -24.569 30.796 33.663 1.00 31.81 340 ASN A N 1
ATOM 2664 C CA . ASN A 1 340 ? -23.391 30.525 34.491 1.00 30.46 340 ASN A CA 1
ATOM 2665 C C . ASN A 1 340 ? -23.556 29.215 35.264 1.00 29.41 340 ASN A C 1
ATOM 2666 O O . ASN A 1 340 ? -23.155 29.110 36.424 1.00 29.28 340 ASN A O 1
ATOM 2671 N N . VAL A 1 341 ? -24.119 28.212 34.593 1.00 28.09 341 VAL A N 1
ATOM 2672 C CA . VAL A 1 341 ? -24.363 26.898 35.189 1.00 28.52 341 VAL A CA 1
ATOM 2673 C C . VAL A 1 341 ? -23.536 25.774 34.562 1.00 27.89 341 VAL A C 1
ATOM 2674 O O . VAL A 1 341 ? -23.140 24.828 35.242 1.00 27.76 341 VAL A O 1
ATOM 2678 N N . ALA A 1 342 ? -23.279 25.881 33.263 1.00 27.39 342 ALA A N 1
ATOM 2679 C CA . ALA A 1 342 ? -22.536 24.858 32.531 1.00 27.63 342 ALA A CA 1
ATOM 2680 C C . ALA A 1 342 ? -21.199 24.430 33.137 1.00 26.75 342 ALA A C 1
ATOM 2681 O O . ALA A 1 342 ? -20.491 25.232 33.741 1.00 26.44 342 ALA A O 1
ATOM 2683 N N . ASN A 1 343 ? -20.865 23.153 32.960 1.00 24.89 343 ASN A N 1
ATOM 2684 C CA . ASN A 1 343 ? -19.604 22.601 33.448 1.00 24.54 343 ASN A CA 1
ATOM 2685 C C . ASN A 1 343 ? -18.543 22.848 32.361 1.00 22.68 343 ASN A C 1
ATOM 2686 O O . ASN A 1 343 ? -18.642 22.315 31.257 1.00 22.99 343 ASN A O 1
ATOM 2691 N N . PRO A 1 344 ? -17.510 23.650 32.663 1.00 22.17 344 PRO A N 1
ATOM 2692 C CA . PRO A 1 344 ? -16.466 23.932 31.667 1.00 20.03 344 PRO A CA 1
ATOM 2693 C C . PRO A 1 344 ? -15.371 22.879 31.590 1.00 19.34 344 PRO A C 1
ATOM 2694 O O . PRO A 1 344 ? -14.414 23.034 30.837 1.00 19.06 344 PRO A O 1
ATOM 2698 N N . THR A 1 345 ? -15.514 21.799 32.349 1.00 18.23 345 THR A N 1
ATOM 2699 C CA . THR A 1 345 ? -14.466 20.786 32.379 1.00 19.07 345 THR A CA 1
ATOM 2700 C C . THR A 1 345 ? -14.113 20.155 31.043 1.00 18.86 345 THR A C 1
ATOM 2701 O O . THR A 1 345 ? -12.939 19.916 30.766 1.00 20.24 345 THR A O 1
ATOM 2705 N N . GLY A 1 346 ? -15.115 19.892 30.212 1.00 18.48 346 GLY A N 1
ATOM 2706 C CA . GLY A 1 346 ? -14.849 19.290 28.916 1.00 17.75 346 GLY A CA 1
ATOM 2707 C C . GLY A 1 346 ? -13.988 20.155 28.008 1.00 18.13 346 GLY A C 1
ATOM 2708 O O . GLY A 1 346 ? -13.039 19.656 27.399 1.00 17.29 346 GLY A O 1
ATOM 2709 N N . ILE A 1 347 ? -14.312 21.443 27.896 1.00 17.52 347 ILE A N 1
ATOM 2710 C CA . ILE A 1 347 ? -13.527 22.329 27.039 1.00 18.08 347 ILE A CA 1
ATOM 2711 C C . ILE A 1 347 ? -12.145 22.574 27.675 1.00 18.29 347 ILE A C 1
ATOM 2712 O O . ILE A 1 347 ? -11.151 22.728 26.965 1.00 19.68 347 ILE A O 1
ATOM 2717 N N . ILE A 1 348 ? -12.070 22.575 29.006 1.00 18.32 348 ILE A N 1
ATOM 2718 C CA . ILE A 1 348 ? -10.775 22.744 29.676 1.00 17.79 348 ILE A CA 1
ATOM 2719 C C . ILE A 1 348 ? -9.929 21.505 29.362 1.00 18.44 348 ILE A C 1
ATOM 2720 O O . ILE A 1 348 ? -8.744 21.615 29.071 1.00 18.83 348 ILE A O 1
ATOM 2725 N N . LYS A 1 349 ? -10.560 20.331 29.394 1.00 18.67 349 LYS A N 1
ATOM 2726 C CA . LYS A 1 349 ? -9.877 19.081 29.083 1.00 17.84 349 LYS A CA 1
ATOM 2727 C C . LYS A 1 349 ? -9.358 19.086 27.652 1.00 18.50 349 LYS A C 1
ATOM 2728 O O . LYS A 1 349 ? -8.328 18.477 27.359 1.00 16.98 349 LYS A O 1
ATOM 2734 N N . ALA A 1 350 ? -10.089 19.744 26.755 1.00 17.52 350 ALA A N 1
ATOM 2735 C CA . ALA A 1 350 ? -9.657 19.845 25.371 1.00 19.34 350 ALA A CA 1
ATOM 2736 C C . ALA A 1 350 ? -8.401 20.732 25.369 1.00 18.28 350 ALA A C 1
ATOM 2737 O O . ALA A 1 350 ? -7.463 20.500 24.610 1.00 19.76 350 ALA A O 1
ATOM 2739 N N . GLY A 1 351 ? -8.401 21.744 26.235 1.00 19.00 351 GLY A N 1
ATOM 2740 C CA . GLY A 1 351 ? -7.268 22.647 26.344 1.00 18.57 351 GLY A CA 1
ATOM 2741 C C . GLY A 1 351 ? -6.082 21.923 26.946 1.00 19.28 351 GLY A C 1
ATOM 2742 O O . GLY A 1 351 ? -4.927 22.230 26.652 1.00 18.95 351 GLY A O 1
ATOM 2743 N N . GLU A 1 352 ? -6.367 20.949 27.802 1.00 19.48 352 GLU A N 1
ATOM 2744 C CA . GLU A 1 352 ? -5.311 20.166 28.425 1.00 19.56 352 GLU A CA 1
ATOM 2745 C C . GLU A 1 352 ? -4.661 19.330 27.322 1.00 18.56 352 GLU A C 1
ATOM 2746 O O . GLU A 1 352 ? -3.436 19.191 27.253 1.00 17.50 352 GLU A O 1
ATOM 2752 N N . LEU A 1 353 ? -5.494 18.784 26.444 1.00 17.44 353 LEU A N 1
ATOM 2753 C CA . LEU A 1 353 ? -5.002 17.950 25.353 1.00 17.73 353 LEU A CA 1
ATOM 2754 C C . LEU A 1 353 ? -4.180 18.797 24.382 1.00 17.10 353 LEU A C 1
ATOM 2755 O O . LEU A 1 353 ? -3.161 18.348 23.863 1.00 16.29 353 LEU A O 1
ATOM 2760 N N . MET A 1 354 ? -4.633 20.020 24.133 1.00 17.36 354 MET A N 1
ATOM 2761 C CA . MET A 1 354 ? -3.916 20.926 23.239 1.00 19.41 354 MET A CA 1
ATOM 2762 C C . MET A 1 354 ? -2.512 21.203 23.791 1.00 20.20 354 MET A C 1
ATOM 2763 O O . MET A 1 354 ? -1.530 21.221 23.045 1.00 20.80 354 MET A O 1
ATOM 2768 N N . LEU A 1 355 ? -2.426 21.431 25.099 1.00 20.83 355 LEU A N 1
ATOM 2769 C CA . LEU A 1 355 ? -1.135 21.685 25.749 1.00 21.76 355 LEU A CA 1
ATOM 2770 C C . LEU A 1 355 ? -0.195 20.480 25.638 1.00 21.61 355 LEU A C 1
ATOM 2771 O O . LEU A 1 355 ? 1.022 20.639 25.537 1.00 20.96 355 LEU A O 1
ATOM 2776 N N . ARG A 1 356 ? -0.748 19.269 25.680 1.00 23.47 356 ARG A N 1
ATOM 2777 C CA . ARG A 1 356 ? 0.099 18.089 25.564 1.00 23.77 356 ARG A CA 1
ATOM 2778 C C . ARG A 1 356 ? 0.651 17.987 24.150 1.00 22.82 356 ARG A C 1
ATOM 2779 O O . ARG A 1 356 ? 1.832 17.694 23.956 1.00 22.11 356 ARG A O 1
ATOM 2787 N N . TRP A 1 357 ? -0.190 18.269 23.162 1.00 21.77 357 TRP A N 1
ATOM 2788 C CA . TRP A 1 357 ? 0.258 18.205 21.787 1.00 21.78 357 TRP A CA 1
ATOM 2789 C C . TRP A 1 357 ? 1.315 19.267 21.533 1.00 21.80 357 TRP A C 1
ATOM 2790 O O . TRP A 1 357 ? 2.192 19.081 20.701 1.00 22.29 357 TRP A O 1
ATOM 2801 N N . MET A 1 358 ? 1.225 20.375 22.260 1.00 21.17 358 MET A N 1
ATOM 2802 C CA . MET A 1 358 ? 2.183 21.473 22.143 1.00 22.37 358 MET A CA 1
ATOM 2803 C C . MET A 1 358 ? 3.508 21.124 22.835 1.00 23.17 358 MET A C 1
ATOM 2804 O O . MET A 1 358 ? 4.532 21.772 22.608 1.00 24.00 358 MET A O 1
ATOM 2809 N N . GLY A 1 359 ? 3.485 20.097 23.676 1.00 23.13 359 GLY A N 1
ATOM 2810 C CA . GLY A 1 359 ? 4.688 19.713 24.390 1.00 23.08 359 GLY A CA 1
ATOM 2811 C C . GLY A 1 359 ? 4.798 20.468 25.702 1.00 23.31 359 GLY A C 1
ATOM 2812 O O . GLY A 1 359 ? 5.806 20.371 26.398 1.00 23.98 359 GLY A O 1
ATOM 2813 N N . TRP A 1 360 ? 3.763 21.231 26.043 1.00 22.18 360 TRP A N 1
ATOM 2814 C CA . TRP A 1 360 ? 3.759 21.983 27.293 1.00 22.16 360 TRP A CA 1
ATOM 2815 C C . TRP A 1 360 ? 3.103 21.096 28.358 1.00 22.90 360 TRP A C 1
ATOM 2816 O O . TRP A 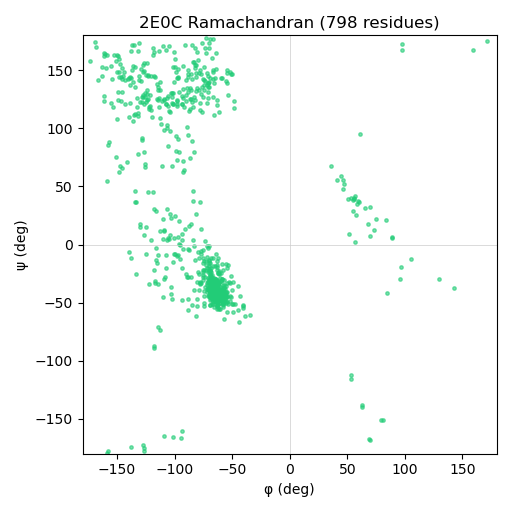1 360 ? 2.060 21.428 28.906 1.00 23.19 360 TRP A O 1
ATOM 2827 N N . ASN A 1 361 ? 3.745 19.971 28.651 1.00 23.91 361 ASN A N 1
ATOM 2828 C CA . ASN A 1 361 ? 3.226 19.001 29.604 1.00 25.53 361 ASN A CA 1
ATOM 2829 C C . ASN A 1 361 ? 3.079 19.464 31.040 1.00 25.65 361 ASN A C 1
ATOM 2830 O O . ASN A 1 361 ? 2.188 18.996 31.753 1.00 26.08 361 ASN A O 1
ATOM 2835 N N . GLU A 1 362 ? 3.936 20.384 31.470 1.00 25.06 362 GLU A N 1
ATOM 2836 C CA . GLU A 1 362 ? 3.856 20.893 32.834 1.00 25.40 362 GLU A CA 1
ATOM 2837 C C . GLU A 1 362 ? 2.539 21.640 33.053 1.00 23.84 362 GLU A C 1
ATOM 2838 O O . GLU A 1 362 ? 1.877 21.479 34.081 1.00 22.99 362 GLU A O 1
ATOM 2844 N N . ALA A 1 363 ? 2.161 22.469 32.089 1.00 21.61 363 ALA A N 1
ATOM 2845 C CA . ALA A 1 363 ? 0.918 23.219 32.212 1.00 20.23 363 ALA A CA 1
ATOM 2846 C C . ALA A 1 363 ? -0.274 22.268 32.150 1.00 19.21 363 ALA A C 1
ATOM 2847 O O . ALA A 1 363 ? -1.246 22.432 32.885 1.00 20.27 363 ALA A O 1
ATOM 2849 N N . ALA A 1 364 ? -0.191 21.273 31.272 1.00 20.18 364 ALA A N 1
ATOM 2850 C CA . ALA A 1 364 ? -1.268 20.302 31.117 1.00 21.45 364 ALA A CA 1
ATOM 2851 C C . ALA A 1 364 ? -1.463 19.515 32.411 1.00 22.84 364 ALA A C 1
ATOM 2852 O O . ALA A 1 364 ? -2.593 19.262 32.825 1.00 22.36 364 ALA A O 1
ATOM 2854 N N . ASP A 1 365 ? -0.356 19.134 33.045 1.00 24.32 365 ASP A N 1
ATOM 2855 C CA . ASP A 1 365 ? -0.406 18.379 34.295 1.00 25.08 365 ASP A CA 1
ATOM 2856 C C . ASP A 1 365 ? -1.057 19.200 35.396 1.00 24.89 365 ASP A C 1
ATOM 2857 O O . ASP A 1 365 ? -1.791 18.661 36.219 1.00 25.42 365 ASP A O 1
ATOM 2862 N N . LEU A 1 366 ? -0.782 20.500 35.415 1.00 25.29 366 LEU A N 1
ATOM 2863 C CA . LEU A 1 366 ? -1.364 21.374 36.426 1.00 26.15 366 LEU A CA 1
ATOM 2864 C C . LEU A 1 366 ? -2.881 21.347 36.308 1.00 25.92 366 LEU A C 1
ATOM 2865 O O . LEU A 1 366 ? -3.585 21.202 37.307 1.00 25.54 366 LEU A O 1
ATOM 2870 N N . ILE A 1 367 ? -3.383 21.489 35.082 1.00 24.73 367 ILE A N 1
ATOM 2871 C CA . ILE A 1 367 ? -4.824 21.466 34.847 1.00 23.66 367 ILE A CA 1
ATOM 2872 C C . ILE A 1 367 ? -5.421 20.136 35.301 1.00 22.41 367 ILE A C 1
ATOM 2873 O O . ILE A 1 367 ? -6.445 20.113 35.978 1.00 22.34 367 ILE A O 1
ATOM 2878 N N . GLU A 1 368 ? -4.777 19.032 34.923 1.00 24.33 368 GLU A N 1
ATOM 2879 C CA . GLU A 1 368 ? -5.247 17.699 35.296 1.00 25.11 368 GLU A CA 1
ATOM 2880 C C . GLU A 1 368 ? -5.326 17.527 36.822 1.00 26.42 368 GLU A C 1
ATOM 2881 O O . GLU A 1 368 ? -6.344 17.067 37.353 1.00 24.78 368 GLU A O 1
ATOM 2887 N N . LYS A 1 369 ? -4.257 17.891 37.527 1.00 26.55 369 LYS A N 1
ATOM 2888 C CA . LYS A 1 369 ? -4.244 17.778 38.984 1.00 28.33 369 LYS A CA 1
ATOM 2889 C C . LYS A 1 369 ? -5.299 18.672 39.640 1.00 27.27 369 LYS A C 1
ATOM 2890 O O . LYS A 1 369 ? -6.000 18.241 40.552 1.00 26.71 369 LYS A O 1
ATOM 2896 N N . ALA A 1 370 ? -5.420 19.914 39.174 1.00 27.20 370 ALA A N 1
ATOM 2897 C CA . ALA A 1 370 ? -6.385 20.847 39.755 1.00 27.09 370 ALA A CA 1
ATOM 2898 C C . ALA A 1 370 ? -7.820 20.332 39.666 1.00 28.02 370 ALA A C 1
ATOM 2899 O O . ALA A 1 370 ? -8.597 20.470 40.613 1.00 29.07 370 ALA A O 1
ATOM 2901 N N . ILE A 1 371 ? -8.175 19.743 38.528 1.00 27.37 371 ILE A N 1
ATOM 2902 C CA . ILE A 1 371 ? -9.523 19.212 38.348 1.00 26.42 371 ILE A CA 1
ATOM 2903 C C . ILE A 1 371 ? -9.737 18.060 39.331 1.00 27.12 371 ILE A C 1
ATOM 2904 O O . ILE A 1 371 ? -10.753 18.011 40.030 1.00 28.01 371 ILE A O 1
ATOM 2909 N N . ASN A 1 372 ? -8.777 17.141 39.384 1.00 28.00 372 ASN A N 1
ATOM 2910 C CA . ASN A 1 372 ? -8.858 16.007 40.300 1.00 29.77 372 ASN A CA 1
ATOM 2911 C C . ASN A 1 372 ? -9.094 16.498 41.725 1.00 29.61 372 ASN A C 1
ATOM 2912 O O . ASN A 1 372 ? -10.007 16.041 42.410 1.00 29.23 372 ASN A O 1
ATOM 2917 N N . MET A 1 373 ? -8.261 17.433 42.162 1.00 30.13 373 MET A N 1
ATOM 2918 C CA . MET A 1 373 ? -8.372 17.994 43.499 1.00 31.95 373 MET A CA 1
ATOM 2919 C C . MET A 1 373 ? -9.715 18.687 43.729 1.00 32.27 373 MET A C 1
ATOM 2920 O O . MET A 1 373 ? -10.346 18.492 44.769 1.00 32.22 373 MET A O 1
ATOM 2925 N N . ALA A 1 374 ? -10.158 19.487 42.763 1.00 32.40 374 ALA A N 1
ATOM 2926 C CA . ALA A 1 374 ? -11.427 20.199 42.892 1.00 32.90 374 ALA A CA 1
ATOM 2927 C C . ALA A 1 374 ? -12.605 19.245 43.084 1.00 34.35 374 ALA A C 1
ATOM 2928 O O . ALA A 1 374 ? -13.470 19.461 43.941 1.00 34.54 374 ALA A O 1
ATOM 2930 N N . ILE A 1 375 ? -12.635 18.190 42.282 1.00 34.63 375 ILE A N 1
ATOM 2931 C CA . ILE A 1 375 ? -13.709 17.213 42.357 1.00 36.89 375 ILE A CA 1
ATOM 2932 C C . ILE A 1 375 ? -13.623 16.421 43.659 1.00 38.30 375 ILE A C 1
ATOM 2933 O O . ILE A 1 375 ? -14.627 16.232 44.351 1.00 37.94 375 ILE A O 1
ATOM 2938 N N . ARG A 1 376 ? -12.418 15.982 43.999 1.00 39.99 376 ARG A N 1
ATOM 2939 C CA . ARG A 1 376 ? -12.204 15.235 45.225 1.00 42.41 376 ARG A CA 1
ATOM 2940 C C . ARG A 1 376 ? -12.648 16.077 46.422 1.00 42.33 376 ARG A C 1
ATOM 2941 O O . ARG A 1 376 ? -13.092 15.540 47.438 1.00 43.07 376 ARG A O 1
ATOM 2949 N N . ASP A 1 377 ? -12.552 17.397 46.288 1.00 41.76 377 ASP A N 1
ATOM 2950 C CA . ASP A 1 377 ? -12.941 18.309 47.360 1.00 41.34 377 ASP A CA 1
ATOM 2951 C C . ASP A 1 377 ? -14.390 18.796 47.219 1.00 40.37 377 ASP A C 1
ATOM 2952 O O . ASP A 1 377 ? -14.825 19.698 47.937 1.00 39.39 377 ASP A O 1
ATOM 2957 N N . LYS A 1 378 ? -15.130 18.197 46.291 1.00 39.71 378 LYS A N 1
ATOM 2958 C CA . LYS A 1 378 ? -16.527 18.561 46.058 1.00 38.87 378 LYS A CA 1
ATOM 2959 C C . LYS A 1 378 ? -16.769 20.020 45.683 1.00 38.02 378 LYS A C 1
ATOM 2960 O O . LYS A 1 378 ? -17.778 20.608 46.077 1.00 37.49 378 LYS A O 1
ATOM 2966 N N . LYS A 1 379 ? -15.842 20.607 44.934 1.00 36.71 379 LYS A N 1
ATOM 2967 C CA . LYS A 1 379 ? -15.991 21.985 44.477 1.00 35.48 379 LYS A CA 1
ATOM 2968 C C . LYS A 1 379 ? -16.338 21.799 43.003 1.00 34.40 379 LYS A C 1
ATOM 2969 O O . LYS A 1 379 ? -15.460 21.850 42.142 1.00 32.60 379 LYS A O 1
ATOM 2975 N N . VAL A 1 380 ? -17.620 21.577 42.718 1.00 32.53 380 VAL A N 1
ATOM 2976 C CA . VAL A 1 380 ? -18.058 21.308 41.351 1.00 31.12 380 VAL A CA 1
ATOM 2977 C C . VAL A 1 380 ? -19.336 22.011 40.893 1.00 29.84 380 VAL A C 1
ATOM 2978 O O . VAL A 1 380 ? -20.046 22.626 41.687 1.00 28.45 380 VAL A O 1
ATOM 2982 N N . THR A 1 381 ? -19.620 21.893 39.597 1.00 27.90 381 THR A N 1
ATOM 2983 C CA . THR A 1 381 ? -20.813 22.477 38.996 1.00 27.31 381 THR A CA 1
ATOM 2984 C C . THR A 1 381 ? -22.028 21.569 39.255 1.00 28.11 381 THR A C 1
ATOM 2985 O O . THR A 1 381 ? -21.871 20.404 39.642 1.00 27.28 381 THR A O 1
ATOM 2989 N N . GLN A 1 382 ? -23.228 22.103 39.028 1.00 29.48 382 GLN A N 1
ATOM 2990 C CA . GLN A 1 382 ? -24.481 21.386 39.295 1.00 30.58 382 GLN A CA 1
ATOM 2991 C C . GLN A 1 382 ? -24.668 19.991 38.704 1.00 30.73 382 GLN A C 1
ATOM 2992 O O . GLN A 1 382 ? -25.330 19.146 39.315 1.00 30.89 382 GLN A O 1
ATOM 2998 N N . ASP A 1 383 ? -24.098 19.739 37.530 1.00 29.65 383 ASP A N 1
ATOM 2999 C CA . ASP A 1 383 ? -24.238 18.428 36.909 1.00 29.49 383 ASP A CA 1
ATOM 3000 C C . ASP A 1 383 ? -23.606 17.341 37.778 1.00 30.10 383 ASP A C 1
ATOM 3001 O O . ASP A 1 383 ? -23.996 16.172 37.708 1.00 29.84 383 ASP A O 1
ATOM 3006 N N . ILE A 1 384 ? -22.641 17.740 38.606 1.00 29.67 384 ILE A N 1
ATOM 3007 C CA . ILE A 1 384 ? -21.948 16.819 39.505 1.00 29.94 384 ILE A CA 1
ATOM 3008 C C . ILE A 1 384 ? -22.444 16.954 40.940 1.00 28.61 384 ILE A C 1
ATOM 3009 O O . ILE A 1 384 ? -22.640 15.960 41.637 1.00 28.29 384 ILE A O 1
ATOM 3014 N N . ALA A 1 385 ? -22.636 18.190 41.382 1.00 29.74 385 ALA A N 1
ATOM 3015 C CA . ALA A 1 385 ? -23.097 18.438 42.744 1.00 30.90 385 ALA A CA 1
ATOM 3016 C C . ALA A 1 385 ? -24.405 17.696 43.031 1.00 32.33 385 ALA A C 1
ATOM 3017 O O . ALA A 1 385 ? -24.618 17.206 44.140 1.00 32.38 385 ALA A O 1
ATOM 3019 N N . ARG A 1 386 ? -25.264 17.602 42.018 1.00 33.78 386 ARG A N 1
ATOM 3020 C CA . ARG A 1 386 ? -26.556 16.925 42.134 1.00 35.60 386 ARG A CA 1
ATOM 3021 C C . ARG A 1 386 ? -26.461 15.539 42.750 1.00 36.58 386 ARG A C 1
ATOM 3022 O O . ARG A 1 386 ? -27.387 15.093 43.424 1.00 36.56 386 ARG A O 1
ATOM 3030 N N . PHE A 1 387 ? -25.351 14.851 42.512 1.00 36.80 387 PHE A N 1
ATOM 3031 C CA . PHE A 1 387 ? -25.198 13.503 43.026 1.00 38.03 387 PHE A CA 1
ATOM 3032 C C . PHE A 1 387 ? -24.360 13.362 44.287 1.00 37.87 387 PHE A C 1
ATOM 3033 O O . PHE A 1 387 ? -24.310 12.285 44.871 1.00 38.30 387 PHE A O 1
ATOM 3041 N N . MET A 1 388 ? -23.710 14.433 44.723 1.00 39.31 388 MET A N 1
ATOM 3042 C CA . MET A 1 388 ? -22.917 14.337 45.943 1.00 40.79 388 MET A CA 1
ATOM 3043 C C . MET A 1 388 ? -23.474 15.154 47.106 1.00 41.53 388 MET A C 1
ATOM 3044 O O . MET A 1 388 ? -22.809 15.334 48.129 1.00 41.03 388 MET A O 1
ATOM 3049 N N . GLY A 1 389 ? -24.704 15.632 46.947 1.00 41.39 389 GLY A N 1
ATOM 3050 C CA . GLY A 1 389 ? -25.343 16.403 47.998 1.00 41.66 389 GLY A CA 1
ATOM 3051 C C . GLY A 1 389 ? -24.594 17.628 48.493 1.00 41.81 389 GLY A C 1
ATOM 3052 O O . GLY A 1 389 ? -24.587 17.913 49.693 1.00 41.45 389 GLY A O 1
ATOM 3053 N N . VAL A 1 390 ? -23.959 18.358 47.583 1.00 41.14 390 VAL A N 1
ATOM 3054 C CA . VAL A 1 390 ? -23.242 19.571 47.960 1.00 40.56 390 VAL A CA 1
ATOM 3055 C C . VAL A 1 390 ? -23.732 20.716 47.087 1.00 40.23 390 VAL A C 1
ATOM 3056 O O . VAL A 1 390 ? -24.261 20.488 46.000 1.00 39.90 390 VAL A O 1
ATOM 3060 N N . LYS A 1 391 ? -23.579 21.946 47.564 1.00 40.53 391 LYS A N 1
ATOM 3061 C CA . LYS A 1 391 ? -24.019 23.087 46.780 1.00 40.26 391 LYS A CA 1
ATOM 3062 C C . LYS A 1 391 ? -23.103 23.251 45.578 1.00 39.07 391 LYS A C 1
ATOM 3063 O O . LYS A 1 391 ? -21.881 23.141 45.686 1.00 37.74 391 LYS A O 1
ATOM 3069 N N . ALA A 1 392 ? -23.717 23.496 44.428 1.00 38.02 392 ALA A N 1
ATOM 3070 C CA . ALA A 1 392 ? -22.998 23.644 43.176 1.00 36.71 392 ALA A CA 1
ATOM 3071 C C . ALA A 1 392 ? -22.351 25.007 42.989 1.00 35.73 392 ALA A C 1
ATOM 3072 O O . ALA A 1 392 ? -22.854 26.019 43.464 1.00 36.07 392 ALA A O 1
ATOM 3074 N N . LEU A 1 393 ? -21.219 25.016 42.295 1.00 34.50 393 LEU A N 1
ATOM 3075 C CA . LEU A 1 393 ? -20.513 26.252 41.991 1.00 32.74 393 LEU A CA 1
ATOM 3076 C C . LEU A 1 393 ? -20.901 26.621 40.566 1.00 31.49 393 LEU A C 1
ATOM 3077 O O . LEU A 1 393 ? -21.174 25.741 39.746 1.00 31.03 393 LEU A O 1
ATOM 3082 N N . GLY A 1 394 ? -20.940 27.917 40.280 1.00 30.51 394 GLY A N 1
ATOM 3083 C CA . GLY A 1 394 ? -21.260 28.361 38.939 1.00 29.94 394 GLY A CA 1
ATOM 3084 C C . GLY A 1 394 ? -20.088 28.072 38.011 1.00 29.37 394 GLY A C 1
ATOM 3085 O O . GLY A 1 394 ? -19.046 27.568 38.441 1.00 27.79 394 GLY A O 1
ATOM 3086 N N . THR A 1 395 ? -20.256 28.390 36.734 1.00 28.41 395 THR A N 1
ATOM 3087 C CA . THR A 1 395 ? -19.213 28.164 35.739 1.00 28.62 395 THR A CA 1
ATOM 3088 C C . THR A 1 395 ? -17.957 28.978 36.056 1.00 28.88 395 THR A C 1
ATOM 3089 O O . THR A 1 395 ? -16.849 28.443 36.103 1.00 27.59 395 THR A O 1
ATOM 3093 N N . LYS A 1 396 ? -18.146 30.276 36.266 1.00 30.77 396 LYS A N 1
ATOM 3094 C CA . LYS A 1 396 ? -17.050 31.182 36.579 1.00 31.81 396 LYS A CA 1
ATOM 3095 C C . LYS A 1 396 ? -16.366 30.780 37.879 1.00 31.44 396 LYS A C 1
ATOM 3096 O O . LYS A 1 396 ? -15.139 30.701 37.948 1.00 30.33 396 LYS A O 1
ATOM 3102 N N . GLU A 1 397 ? -17.169 30.528 38.906 1.00 30.19 397 GLU A N 1
ATOM 3103 C CA . GLU A 1 397 ? -16.647 30.156 40.213 1.00 29.37 397 GLU A CA 1
ATOM 3104 C C . GLU A 1 397 ? -15.848 28.857 40.198 1.00 28.17 397 GLU A C 1
ATOM 3105 O O . GLU A 1 397 ? -14.805 28.768 40.837 1.00 26.52 397 GLU A O 1
ATOM 3111 N N . TYR A 1 398 ? -16.328 27.852 39.470 1.00 26.65 398 TYR A N 1
ATOM 3112 C CA . TYR A 1 398 ? -15.612 26.584 39.376 1.00 25.24 398 TYR A CA 1
ATOM 3113 C C . TYR A 1 398 ? -14.248 26.823 38.716 1.00 24.81 398 TYR A C 1
ATOM 3114 O O . TYR A 1 398 ? -13.222 26.308 39.165 1.00 22.15 398 TYR A O 1
ATOM 3123 N N . ALA A 1 399 ? -14.235 27.615 37.649 1.00 26.05 399 ALA A N 1
ATOM 3124 C CA . ALA A 1 399 ? -12.983 27.919 36.962 1.00 26.14 399 ALA A CA 1
ATOM 3125 C C . ALA A 1 399 ? -12.043 28.666 37.908 1.00 26.65 399 ALA A C 1
ATOM 3126 O O . ALA A 1 399 ? -10.845 28.385 37.949 1.00 26.51 399 ALA A O 1
ATOM 3128 N N . ASP A 1 400 ? -12.585 29.612 38.672 1.00 27.10 400 ASP A N 1
ATOM 3129 C CA . ASP A 1 400 ? -11.763 30.369 39.607 1.00 28.54 400 ASP A CA 1
ATOM 3130 C C . ASP A 1 400 ? -11.197 29.466 40.694 1.00 28.70 400 ASP A C 1
ATOM 3131 O O . ASP A 1 400 ? -10.091 29.695 41.177 1.00 28.68 400 ASP A O 1
ATOM 3136 N N . GLU A 1 401 ? -11.946 28.433 41.070 1.00 28.34 401 GLU A N 1
ATOM 3137 C CA . GLU A 1 401 ? -11.479 27.503 42.091 1.00 28.62 401 GLU A CA 1
ATOM 3138 C C . GLU A 1 401 ? -10.282 26.701 41.561 1.00 27.91 401 GLU A C 1
ATOM 3139 O O . GLU A 1 401 ? -9.315 26.462 42.282 1.00 27.41 401 GLU A O 1
ATOM 3145 N N . LEU A 1 402 ? -10.350 26.285 40.300 1.00 27.36 402 LEU A N 1
ATOM 3146 C CA . LEU A 1 402 ? -9.256 25.535 39.696 1.00 26.35 402 LEU A CA 1
ATOM 3147 C C . LEU A 1 402 ? -8.014 26.419 39.707 1.00 26.90 402 LEU A C 1
ATOM 3148 O O . LEU A 1 402 ? -6.899 25.948 39.948 1.00 26.72 402 LEU A O 1
ATOM 3153 N N . ILE A 1 403 ? -8.222 27.704 39.440 1.00 27.26 403 ILE A N 1
ATOM 3154 C CA . ILE A 1 403 ? -7.138 28.674 39.406 1.00 29.40 403 ILE A CA 1
ATOM 3155 C C . ILE A 1 403 ? -6.483 28.882 40.770 1.00 30.43 403 ILE A C 1
ATOM 3156 O O . ILE A 1 403 ? -5.262 28.986 40.859 1.00 30.46 403 ILE A O 1
ATOM 3161 N N . LYS A 1 404 ? -7.274 28.944 41.835 1.00 32.36 404 LYS A N 1
ATOM 3162 C CA . LYS A 1 404 ? -6.678 29.133 43.150 1.00 33.92 404 LYS A CA 1
ATOM 3163 C C . LYS A 1 404 ? -5.949 27.852 43.547 1.00 33.75 404 LYS A C 1
ATOM 3164 O O . LYS A 1 404 ? -4.930 27.900 44.226 1.00 33.53 404 LYS A O 1
ATOM 3170 N N . ILE A 1 405 ? -6.460 26.706 43.101 1.00 33.38 405 ILE A N 1
ATOM 3171 C CA . ILE A 1 405 ? -5.821 25.430 43.397 1.00 32.17 405 ILE A CA 1
ATOM 3172 C C . ILE A 1 405 ? -4.455 25.340 42.707 1.00 32.91 405 ILE A C 1
ATOM 3173 O O . ILE A 1 405 ? -3.467 24.931 43.316 1.00 32.90 405 ILE A O 1
ATOM 3178 N N . MET A 1 406 ? -4.397 25.726 41.436 1.00 33.15 406 MET A N 1
ATOM 3179 C CA . MET A 1 406 ? -3.144 25.661 40.684 1.00 33.72 406 MET A CA 1
ATOM 3180 C C . MET A 1 406 ? -2.051 26.536 41.280 1.00 34.80 406 MET A C 1
ATOM 3181 O O . MET A 1 406 ? -0.865 26.298 41.062 1.00 33.33 406 MET A O 1
ATOM 3186 N N . ASP A 1 407 ? -2.462 27.547 42.032 1.00 37.44 407 ASP A N 1
ATOM 3187 C CA . ASP A 1 407 ? -1.528 28.468 42.662 1.00 41.26 407 ASP A CA 1
ATOM 3188 C C . ASP A 1 407 ? -0.897 27.805 43.883 1.00 42.57 407 ASP A C 1
ATOM 3189 O O . ASP A 1 407 ? 0.008 28.358 44.504 1.00 43.62 407 ASP A O 1
ATOM 3194 N N . THR A 1 408 ? -1.376 26.609 44.210 1.00 43.85 408 THR A N 1
ATOM 3195 C CA . THR A 1 408 ? -0.897 25.869 45.373 1.00 45.34 408 THR A CA 1
ATOM 3196 C C . THR A 1 408 ? -0.022 24.672 45.027 1.00 45.50 408 THR A C 1
ATOM 3197 O O . THR A 1 408 ? 0.731 24.183 45.868 1.00 46.19 408 THR A O 1
ATOM 3201 N N . ILE A 1 409 ? -0.121 24.198 43.793 1.00 44.78 409 ILE A N 1
ATOM 3202 C CA . ILE A 1 409 ? 0.654 23.040 43.378 1.00 44.89 409 ILE A CA 1
ATOM 3203 C C . ILE A 1 409 ? 1.687 23.366 42.309 1.00 44.68 409 ILE A C 1
ATOM 3204 O O . ILE A 1 409 ? 1.740 24.534 41.872 1.00 45.05 409 ILE A O 1
ATOM 3210 N N . MET B 1 1 ? -27.948 -49.051 11.037 1.00 44.93 1 MET B N 1
ATOM 3211 C CA . MET B 1 1 ? -28.100 -47.570 11.126 1.00 43.69 1 MET B CA 1
ATOM 3212 C C . MET B 1 1 ? -27.362 -47.040 12.348 1.00 41.26 1 MET B C 1
ATOM 3213 O O . MET B 1 1 ? -27.184 -47.744 13.341 1.00 39.71 1 MET B O 1
ATOM 3218 N N . LEU B 1 2 ? -26.939 -45.786 12.268 1.00 38.44 2 LEU B N 1
ATOM 3219 C CA . LEU B 1 2 ? -26.202 -45.160 13.352 1.00 36.08 2 LEU B CA 1
ATOM 3220 C C . LEU B 1 2 ? -27.130 -44.724 14.489 1.00 34.97 2 LEU B C 1
ATOM 3221 O O . LEU B 1 2 ? -26.756 -44.765 15.658 1.00 35.01 2 LEU B O 1
ATOM 3226 N N . TYR B 1 3 ? -28.351 -44.332 14.148 1.00 33.31 3 TYR B N 1
ATOM 3227 C CA . TYR B 1 3 ? -29.289 -43.870 15.159 1.00 32.34 3 TYR B CA 1
ATOM 3228 C C . TYR B 1 3 ? -30.589 -44.639 15.269 1.00 33.45 3 TYR B C 1
ATOM 3229 O O . TYR B 1 3 ? -31.145 -45.116 14.278 1.00 32.30 3 TYR B O 1
ATOM 3238 N N . LYS B 1 4 ? -31.065 -44.741 16.504 1.00 34.88 4 LYS B N 1
ATOM 3239 C CA . LYS B 1 4 ? -32.327 -45.398 16.809 1.00 37.06 4 LYS B CA 1
ATOM 3240 C C . LYS B 1 4 ? -33.263 -44.283 17.262 1.00 36.94 4 LYS B C 1
ATOM 3241 O O . LYS B 1 4 ? -33.151 -43.778 18.382 1.00 36.49 4 LYS B O 1
ATOM 3247 N N . GLU B 1 5 ? -34.173 -43.890 16.378 1.00 36.77 5 GLU B N 1
ATOM 3248 C CA . GLU B 1 5 ? -35.123 -42.824 16.668 1.00 37.60 5 GLU B CA 1
ATOM 3249 C C . GLU B 1 5 ? -36.177 -43.233 17.692 1.00 38.00 5 GLU B C 1
ATOM 3250 O O . GLU B 1 5 ? -36.684 -44.348 17.655 1.00 37.38 5 GLU B O 1
ATOM 3256 N N . PRO B 1 6 ? -36.513 -42.331 18.631 1.00 38.72 6 PRO B N 1
ATOM 3257 C CA . PRO B 1 6 ? -37.519 -42.661 19.644 1.00 40.49 6 PRO B CA 1
ATOM 3258 C C . PRO B 1 6 ? -38.894 -42.854 19.013 1.00 41.68 6 PRO B C 1
ATOM 3259 O O . PRO B 1 6 ? -39.510 -41.908 18.524 1.00 41.33 6 PRO B O 1
ATOM 3263 N N . GLU B 1 7 ? -39.369 -44.091 19.023 1.00 44.48 7 GLU B N 1
ATOM 3264 C CA . GLU B 1 7 ? -40.658 -44.411 18.431 1.00 46.93 7 GLU B CA 1
ATOM 3265 C C . GLU B 1 7 ? -41.818 -43.857 19.246 1.00 47.51 7 GLU B C 1
ATOM 3266 O O . GLU B 1 7 ? -42.977 -43.969 18.851 1.00 48.20 7 GLU B O 1
ATOM 3272 N N . ASP B 1 8 ? -41.493 -43.233 20.372 1.00 48.01 8 ASP B N 1
ATOM 3273 C CA . ASP B 1 8 ? -42.498 -42.660 21.254 1.00 48.66 8 ASP B CA 1
ATOM 3274 C C . ASP B 1 8 ? -42.671 -41.154 21.036 1.00 47.30 8 ASP B C 1
ATOM 3275 O O . ASP B 1 8 ? -43.605 -40.554 21.560 1.00 47.57 8 ASP B O 1
ATOM 3280 N N . GLY B 1 9 ? -41.777 -40.544 20.264 1.00 45.56 9 GLY B N 1
ATOM 3281 C CA . GLY B 1 9 ? -41.869 -39.109 20.050 1.00 43.34 9 GLY B CA 1
ATOM 3282 C C . GLY B 1 9 ? -42.279 -38.638 18.667 1.00 42.07 9 GLY B C 1
ATOM 3283 O O . GLY B 1 9 ? -42.365 -39.424 17.723 1.00 41.99 9 GLY B O 1
ATOM 3284 N N . GLU B 1 10 ? -42.536 -37.338 18.560 1.00 40.10 10 GLU B N 1
ATOM 3285 C CA . GLU B 1 10 ? -42.927 -36.718 17.301 1.00 38.09 10 GLU B CA 1
ATOM 3286 C C . GLU B 1 10 ? -42.090 -35.479 17.046 1.00 36.07 10 GLU B C 1
ATOM 3287 O O . GLU B 1 10 ? -41.749 -34.740 17.973 1.00 33.42 10 GLU B O 1
ATOM 3293 N N . LYS B 1 11 ? -41.790 -35.238 15.777 1.00 34.64 11 LYS B N 1
ATOM 3294 C CA . LYS B 1 11 ? -41.010 -34.076 15.396 1.00 34.58 11 LYS B CA 1
ATOM 3295 C C . LYS B 1 11 ? -41.808 -32.808 15.681 1.00 33.18 11 LYS B C 1
ATOM 3296 O O . LYS B 1 11 ? -43.043 -32.814 15.653 1.00 31.37 11 LYS B O 1
ATOM 3302 N N . ILE B 1 12 ? -41.089 -31.731 15.984 1.00 31.40 12 ILE B N 1
ATOM 3303 C CA . ILE B 1 12 ? -41.701 -30.434 16.227 1.00 30.32 12 ILE B CA 1
ATOM 3304 C C . ILE B 1 12 ? -42.085 -29.933 14.837 1.00 31.35 12 ILE B C 1
ATOM 3305 O O . ILE B 1 12 ? -41.355 -30.170 13.868 1.00 29.69 12 ILE B O 1
ATOM 3310 N N . LYS B 1 13 ? -43.226 -29.261 14.727 1.00 32.67 13 LYS B N 1
ATOM 3311 C CA . LYS B 1 13 ? -43.665 -28.744 13.436 1.00 35.23 13 LYS B CA 1
ATOM 3312 C C . LYS B 1 13 ? -43.666 -27.220 13.410 1.00 35.85 13 LYS B C 1
ATOM 3313 O O . LYS B 1 13 ? -43.560 -26.573 14.448 1.00 35.01 13 LYS B O 1
ATOM 3319 N N . PHE B 1 14 ? -43.787 -26.661 12.209 1.00 37.33 14 PHE B N 1
ATOM 3320 C CA . PHE B 1 14 ? -43.816 -25.215 12.010 1.00 39.64 14 PHE B CA 1
ATOM 3321 C C . PHE B 1 14 ? -44.861 -24.922 10.933 1.00 42.11 14 PHE B C 1
ATOM 3322 O O . PHE B 1 14 ? -44.988 -25.677 9.975 1.00 42.95 14 PHE B O 1
ATOM 3330 N N . ASP B 1 15 ? -45.612 -23.838 11.079 1.00 45.84 15 ASP B N 1
ATOM 3331 C CA . ASP B 1 15 ? -46.620 -23.513 10.071 1.00 49.78 15 ASP B CA 1
ATOM 3332 C C . ASP B 1 15 ? -46.213 -22.276 9.278 1.00 50.78 15 ASP B C 1
ATOM 3333 O O . ASP B 1 15 ? -46.315 -22.247 8.048 1.00 51.15 15 ASP B O 1
ATOM 3338 N N . LYS B 1 16 ? -45.756 -21.255 9.994 1.00 51.08 16 LYS B N 1
ATOM 3339 C CA . LYS B 1 16 ? -45.308 -20.018 9.374 1.00 51.37 16 LYS B CA 1
ATOM 3340 C C . LYS B 1 16 ? -44.394 -19.284 10.347 1.00 51.09 16 LYS B C 1
ATOM 3341 O O . LYS B 1 16 ? -44.611 -18.119 10.682 1.00 51.21 16 LYS B O 1
ATOM 3347 N N . GLY B 1 17 ? -43.364 -19.995 10.798 1.00 50.21 17 GLY B N 1
ATOM 3348 C CA . GLY B 1 17 ? -42.414 -19.426 11.731 1.00 49.38 17 GLY B CA 1
ATOM 3349 C C . GLY B 1 17 ? -42.743 -19.804 13.160 1.00 48.50 17 GLY B C 1
ATOM 3350 O O . GLY B 1 17 ? -41.884 -19.742 14.039 1.00 49.35 17 GLY B O 1
ATOM 3351 N N . LYS B 1 18 ? -43.988 -20.210 13.391 1.00 46.64 18 LYS B N 1
ATOM 3352 C CA . LYS B 1 18 ? -44.431 -20.583 14.726 1.00 44.10 18 LYS B CA 1
ATOM 3353 C C . LYS B 1 18 ? -44.176 -22.062 14.997 1.00 41.84 18 LYS B C 1
ATOM 3354 O O . LYS B 1 18 ? -44.513 -22.920 14.183 1.00 41.71 18 LYS B O 1
ATOM 3360 N N . TRP B 1 19 ? -43.576 -22.350 16.148 1.00 38.17 19 TRP B N 1
ATOM 3361 C CA . TRP B 1 19 ? -43.270 -23.721 16.544 1.00 34.86 19 TRP B CA 1
ATOM 3362 C C . TRP B 1 19 ? -44.506 -24.440 17.072 1.00 33.07 19 TRP B C 1
ATOM 3363 O O . TRP B 1 19 ? -45.129 -23.993 18.036 1.00 31.27 19 TRP B O 1
ATOM 3374 N N . ILE B 1 20 ? -44.856 -25.549 16.429 1.00 31.22 20 ILE B N 1
ATOM 3375 C CA . ILE B 1 20 ? -45.994 -26.364 16.842 1.00 30.35 20 ILE B CA 1
ATOM 3376 C C . ILE B 1 20 ? -45.346 -27.553 17.535 1.00 28.52 20 ILE B C 1
ATOM 3377 O O . ILE B 1 20 ? -44.922 -28.507 16.888 1.00 28.02 20 ILE B O 1
ATOM 3382 N N . VAL B 1 21 ? -45.277 -27.488 18.856 1.00 27.39 21 VAL B N 1
ATOM 3383 C CA . VAL B 1 21 ? -44.619 -28.521 19.637 1.00 26.37 21 VAL B CA 1
ATOM 3384 C C . VAL B 1 21 ? -45.528 -29.575 20.245 1.00 27.39 21 VAL B C 1
ATOM 3385 O O . VAL B 1 21 ? -46.447 -29.254 20.993 1.00 28.95 21 VAL B O 1
ATOM 3389 N N . PRO B 1 22 ? -45.271 -30.856 19.934 1.00 27.52 22 PRO B N 1
ATOM 3390 C CA . PRO B 1 22 ? -46.057 -31.981 20.455 1.00 27.94 22 PRO B CA 1
ATOM 3391 C C . PRO B 1 22 ? -45.696 -32.151 21.927 1.00 28.51 22 PRO B C 1
ATOM 3392 O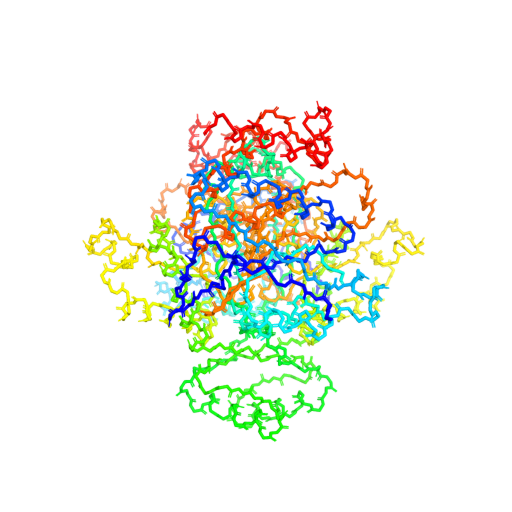 O . PRO B 1 22 ? -44.687 -31.613 22.381 1.00 28.18 22 PRO B O 1
ATOM 3396 N N . ASN B 1 23 ? -46.494 -32.904 22.674 1.00 28.34 23 ASN B N 1
ATOM 3397 C CA . ASN B 1 23 ? -46.191 -33.095 24.085 1.00 29.34 23 ASN B CA 1
ATOM 3398 C C . ASN B 1 23 ? -44.950 -33.949 24.321 1.00 28.29 23 ASN B C 1
ATOM 3399 O O . ASN B 1 23 ? -44.323 -33.863 25.374 1.00 27.97 23 ASN B O 1
ATOM 3404 N N . LYS B 1 24 ? -44.604 -34.770 23.337 1.00 27.22 24 LYS B N 1
ATOM 3405 C CA . LYS B 1 24 ? -43.429 -35.633 23.421 1.00 27.03 24 LYS B CA 1
ATOM 3406 C C . LYS B 1 24 ? -42.552 -35.356 22.198 1.00 25.91 24 LYS B C 1
ATOM 3407 O O . LYS B 1 24 ? -42.403 -36.200 21.306 1.00 26.45 24 LYS B O 1
ATOM 3413 N N . PRO B 1 25 ? -41.950 -34.158 22.150 1.00 23.63 25 PRO B N 1
ATOM 3414 C CA . PRO B 1 25 ? -41.089 -33.730 21.048 1.00 22.74 25 PRO B CA 1
ATOM 3415 C C . PRO B 1 25 ? -39.731 -34.414 20.976 1.00 22.32 25 PRO B C 1
ATOM 3416 O O . PRO B 1 25 ? -39.063 -34.607 21.990 1.00 22.69 25 PRO B O 1
ATOM 3420 N N . VAL B 1 26 ? -39.327 -34.783 19.769 1.00 22.64 26 VAL B N 1
ATOM 3421 C CA . VAL B 1 26 ? -38.014 -35.369 19.583 1.00 22.11 26 VAL B CA 1
ATOM 3422 C C . VAL B 1 26 ? -37.076 -34.168 19.448 1.00 21.94 26 VAL B C 1
ATOM 3423 O O . VAL B 1 26 ? -37.285 -33.299 18.598 1.00 22.54 26 VAL B O 1
ATOM 3427 N N . ILE B 1 27 ? -36.071 -34.104 20.311 1.00 21.38 27 ILE B N 1
ATOM 3428 C CA . ILE B 1 27 ? -35.095 -33.027 20.273 1.00 20.20 27 ILE B CA 1
ATOM 3429 C C . ILE B 1 27 ? -33.714 -33.657 20.187 1.00 19.31 27 ILE B C 1
ATOM 3430 O O . ILE B 1 27 ? -33.378 -34.559 20.957 1.00 19.18 27 ILE B O 1
ATOM 3435 N N . LEU B 1 28 ? -32.915 -33.182 19.244 1.00 17.83 28 LEU B N 1
ATOM 3436 C CA . LEU B 1 28 ? -31.575 -33.712 19.056 1.00 18.16 28 LEU B CA 1
ATOM 3437 C C . LEU B 1 28 ? -30.600 -33.028 20.011 1.00 18.44 28 LEU B C 1
ATOM 3438 O O . LEU B 1 28 ? -30.865 -31.938 20.508 1.00 17.51 28 LEU B O 1
ATOM 3443 N N . TYR B 1 29 ? -29.487 -33.691 20.295 1.00 20.51 29 TYR B N 1
ATOM 3444 C CA . TYR B 1 29 ? -28.445 -33.083 21.108 1.00 19.20 29 TYR B CA 1
ATOM 3445 C C . TYR B 1 29 ? -27.100 -33.619 20.656 1.00 19.95 29 TYR B C 1
ATOM 3446 O O . TYR B 1 29 ? -26.992 -34.768 20.219 1.00 18.93 29 TYR B O 1
ATOM 3455 N N . ILE B 1 30 ? -26.100 -32.742 20.695 1.00 18.55 30 ILE B N 1
ATOM 3456 C CA . ILE B 1 30 ? -24.738 -33.068 20.323 1.00 19.75 30 ILE B CA 1
ATOM 3457 C C . ILE B 1 30 ? -23.916 -32.755 21.562 1.00 20.72 30 ILE B C 1
ATOM 3458 O O . ILE B 1 30 ? -23.885 -31.614 22.017 1.00 19.16 30 ILE B O 1
ATOM 3463 N N . GLU B 1 31 ? -23.273 -33.771 22.122 1.00 21.86 31 GLU B N 1
ATOM 3464 C CA . GLU B 1 31 ? -22.476 -33.583 23.326 1.00 23.89 31 GLU B CA 1
ATOM 3465 C C . GLU B 1 31 ? -21.463 -32.447 23.214 1.00 24.54 31 GLU B C 1
ATOM 3466 O O . GLU B 1 31 ? -21.382 -31.586 24.096 1.00 24.95 31 GLU B O 1
ATOM 3472 N N . GLY B 1 32 ? -20.709 -32.439 22.121 1.00 24.55 32 GLY B N 1
ATOM 3473 C CA . GLY B 1 32 ? -19.695 -31.417 21.930 1.00 25.97 32 GLY B CA 1
ATOM 3474 C C . GLY B 1 32 ? -18.337 -31.963 22.345 1.00 26.42 32 GLY B C 1
ATOM 3475 O O . GLY B 1 32 ? -18.253 -33.059 22.900 1.00 25.57 32 GLY B O 1
ATOM 3476 N N . ASP B 1 33 ? -17.279 -31.202 22.083 1.00 27.74 33 ASP B N 1
ATOM 3477 C CA . ASP B 1 33 ? -15.912 -31.603 22.420 1.00 29.25 33 ASP B CA 1
ATOM 3478 C C . ASP B 1 33 ? -15.512 -31.114 23.813 1.00 29.83 33 ASP B C 1
ATOM 3479 O O . ASP B 1 33 ? -16.231 -30.329 24.438 1.00 29.46 33 ASP B O 1
ATOM 3484 N N . GLY B 1 34 ? -14.356 -31.573 24.285 1.00 29.68 34 GLY B N 1
ATOM 3485 C CA . GLY B 1 34 ? -13.860 -31.162 25.591 1.00 29.16 34 GLY B CA 1
ATOM 3486 C C . GLY B 1 34 ? -14.818 -31.355 26.754 1.00 28.01 34 GLY B C 1
ATOM 3487 O O . GLY B 1 34 ? -15.119 -32.480 27.138 1.00 28.76 34 GLY B O 1
ATOM 3488 N N . ILE B 1 35 ? -15.293 -30.255 27.329 1.00 27.25 35 ILE B N 1
ATOM 3489 C CA . ILE B 1 35 ? -16.223 -30.338 28.451 1.00 26.07 35 ILE B CA 1
ATOM 3490 C C . ILE B 1 35 ? -17.645 -30.675 28.002 1.00 26.02 35 ILE B C 1
ATOM 3491 O O . ILE B 1 35 ? -18.521 -30.936 28.833 1.00 25.37 35 ILE B O 1
ATOM 3496 N N . GLY B 1 36 ? -17.860 -30.680 26.688 1.00 25.74 36 GLY B N 1
ATOM 3497 C CA . GLY B 1 36 ? -19.174 -30.972 26.128 1.00 25.88 36 GLY B CA 1
ATOM 3498 C C . GLY B 1 36 ? -19.977 -32.065 26.813 1.00 24.99 36 GLY B C 1
ATOM 3499 O O . GLY B 1 36 ? -21.071 -31.808 27.321 1.00 25.07 36 GLY B O 1
ATOM 3500 N N . PRO B 1 37 ? -19.460 -33.304 26.842 1.00 26.15 37 PRO B N 1
ATOM 3501 C CA . PRO B 1 37 ? -20.152 -34.430 27.472 1.00 26.57 37 PRO B CA 1
ATOM 3502 C C . PRO B 1 37 ? -20.695 -34.151 28.871 1.00 27.57 37 PRO B C 1
ATOM 3503 O O . PRO B 1 37 ? -21.875 -34.383 29.147 1.00 27.60 37 PRO B O 1
ATOM 3507 N N . GLU B 1 38 ? -19.836 -33.638 29.746 1.00 27.26 38 GLU B N 1
ATOM 3508 C CA . GLU B 1 38 ? -20.229 -33.360 31.122 1.00 28.35 38 GLU B CA 1
ATOM 3509 C C . GLU B 1 38 ? -21.305 -32.286 31.269 1.00 26.49 38 GLU B C 1
ATOM 3510 O O . GLU B 1 38 ? -22.279 -32.476 32.001 1.00 26.29 38 GLU B O 1
ATOM 3516 N N . ILE B 1 39 ? -21.139 -31.159 30.585 1.00 25.01 39 ILE B N 1
ATOM 3517 C CA . ILE B 1 39 ? -22.125 -30.093 30.712 1.00 24.31 39 ILE B CA 1
ATOM 3518 C C . ILE B 1 39 ? -23.442 -30.369 29.992 1.00 24.11 39 ILE B C 1
ATOM 3519 O O . ILE B 1 39 ? -24.510 -30.014 30.493 1.00 23.03 39 ILE B O 1
ATOM 3524 N N . THR B 1 40 ? -23.376 -31.009 28.829 1.00 24.86 40 THR B N 1
ATOM 3525 C CA . THR B 1 40 ? -24.590 -31.300 28.073 1.00 24.74 40 THR B CA 1
ATOM 3526 C C . THR B 1 40 ? -25.467 -32.349 28.749 1.00 25.09 40 THR B C 1
ATOM 3527 O O . THR B 1 40 ? -26.682 -32.189 28.814 1.00 25.91 40 THR B O 1
ATOM 3531 N N . ASN B 1 41 ? -24.870 -33.418 29.262 1.00 25.53 41 ASN B N 1
ATOM 3532 C CA . ASN B 1 41 ? -25.669 -34.432 29.940 1.00 26.17 41 ASN B CA 1
ATOM 3533 C C . ASN B 1 41 ? -26.260 -33.836 31.218 1.00 26.38 41 ASN B C 1
ATOM 3534 O O . ASN B 1 41 ? -27.366 -34.202 31.637 1.00 25.01 41 ASN B O 1
ATOM 3539 N N . ALA B 1 42 ? -25.525 -32.907 31.828 1.00 24.78 42 ALA B N 1
ATOM 3540 C CA . ALA B 1 42 ? -26.004 -32.238 33.031 1.00 24.60 42 ALA B CA 1
ATOM 3541 C C . ALA B 1 42 ? -27.214 -31.389 32.646 1.00 24.30 42 ALA B C 1
ATOM 3542 O O . ALA B 1 42 ? -28.233 -31.383 33.342 1.00 23.84 42 ALA B O 1
ATOM 3544 N N . ALA B 1 43 ? -27.091 -30.678 31.528 1.00 23.20 43 ALA B N 1
ATOM 3545 C CA . ALA B 1 43 ? -28.164 -29.826 31.026 1.00 24.22 43 ALA B CA 1
ATOM 3546 C C . ALA B 1 43 ? -29.428 -30.641 30.770 1.00 24.85 43 ALA B C 1
ATOM 3547 O O . ALA B 1 43 ? -30.532 -30.246 31.156 1.00 25.06 43 ALA B O 1
ATOM 3549 N N . ILE B 1 44 ? -29.255 -31.781 30.111 1.00 24.83 44 ILE B N 1
ATOM 3550 C CA . ILE B 1 44 ? -30.377 -32.651 29.791 1.00 25.39 44 ILE B CA 1
ATOM 3551 C C . ILE B 1 44 ? -31.108 -33.085 31.059 1.00 26.13 44 ILE B C 1
ATOM 3552 O O . ILE B 1 44 ? -32.342 -33.099 31.098 1.00 25.69 44 ILE B O 1
ATOM 3557 N N . LYS B 1 45 ? -30.346 -33.418 32.098 1.00 26.31 45 LYS B N 1
ATOM 3558 C CA . LYS B 1 45 ? -30.927 -33.861 33.363 1.00 26.61 45 LYS B CA 1
ATOM 3559 C C . LYS B 1 45 ? -31.701 -32.722 34.024 1.00 26.21 45 LYS B C 1
ATOM 3560 O O . LYS B 1 45 ? -32.805 -32.918 34.545 1.00 25.84 45 LYS B O 1
ATOM 3566 N N . VAL B 1 46 ? -31.119 -31.530 33.996 1.00 24.74 46 VAL B N 1
ATOM 3567 C CA . VAL B 1 46 ? -31.762 -30.365 34.584 1.00 24.24 46 VAL B CA 1
ATOM 3568 C C . VAL B 1 46 ? -33.037 -30.030 33.814 1.00 23.69 46 VAL B C 1
ATOM 3569 O O . VAL B 1 46 ? -34.074 -29.751 34.412 1.00 24.80 46 VAL B O 1
ATOM 3573 N N . ILE B 1 47 ? -32.961 -30.072 32.488 1.00 23.18 47 ILE B N 1
ATOM 3574 C CA . ILE B 1 47 ? -34.119 -29.777 31.653 1.00 22.66 47 ILE B CA 1
ATOM 3575 C C . ILE B 1 47 ? -35.241 -30.788 31.889 1.00 23.46 47 ILE B C 1
ATOM 3576 O O . ILE B 1 47 ? -36.409 -30.410 31.993 1.00 22.95 47 ILE B O 1
ATOM 3581 N N . ASN B 1 48 ? -34.890 -32.067 31.990 1.00 23.62 48 ASN B N 1
ATOM 3582 C CA . ASN B 1 48 ? -35.899 -33.099 32.213 1.00 24.36 48 ASN B CA 1
ATOM 3583 C C . ASN B 1 48 ? -36.609 -32.893 33.540 1.00 25.09 48 ASN B C 1
ATOM 3584 O O . ASN B 1 48 ? -37.800 -33.182 33.666 1.00 26.32 48 ASN B O 1
ATOM 3589 N N . LYS B 1 49 ? -35.880 -32.387 34.528 1.00 26.25 49 LYS B N 1
ATOM 3590 C CA . LYS B 1 49 ? -36.452 -32.145 35.846 1.00 27.59 49 LYS B CA 1
ATOM 3591 C C . LYS B 1 49 ? -37.410 -30.960 35.795 1.00 26.57 49 LYS B C 1
ATOM 3592 O O . LYS B 1 49 ? -38.473 -30.994 36.407 1.00 27.41 49 LYS B O 1
ATOM 3598 N N . ALA B 1 50 ? -37.033 -29.912 35.070 1.00 25.06 50 ALA B N 1
ATOM 3599 C CA . ALA B 1 50 ? -37.894 -28.737 34.956 1.00 24.93 50 ALA B CA 1
ATOM 3600 C C . ALA B 1 50 ? -39.178 -29.104 34.220 1.00 24.75 50 ALA B C 1
ATOM 3601 O O . ALA B 1 50 ? -40.258 -28.649 34.583 1.00 25.12 50 ALA B O 1
ATOM 3603 N N . VAL B 1 51 ? -39.067 -29.932 33.188 1.00 24.46 51 VAL B N 1
ATOM 3604 C CA . VAL B 1 51 ? -40.250 -30.335 32.437 1.00 25.48 51 VAL B CA 1
ATOM 3605 C C . VAL B 1 51 ? -41.192 -31.187 33.295 1.00 27.18 51 VAL B C 1
ATOM 3606 O O . VAL B 1 51 ? -42.407 -31.000 33.265 1.00 26.74 51 VAL B O 1
ATOM 3610 N N . GLU B 1 52 ? -40.636 -32.110 34.068 1.00 28.42 52 GLU B N 1
ATOM 3611 C CA . GLU B 1 52 ? -41.466 -32.961 34.912 1.00 31.57 52 GLU B CA 1
ATOM 3612 C C . GLU B 1 52 ? -42.077 -32.173 36.072 1.00 32.06 52 GLU B C 1
ATOM 3613 O O . GLU B 1 52 ? -43.240 -32.376 36.431 1.00 31.33 52 GLU B O 1
ATOM 3619 N N . ARG B 1 53 ? -41.294 -31.274 36.659 1.00 31.64 53 ARG B N 1
ATOM 3620 C CA . ARG B 1 53 ? -41.787 -30.466 37.762 1.00 32.21 53 ARG B CA 1
ATOM 3621 C C . ARG B 1 53 ? -42.905 -29.534 37.294 1.00 31.84 53 ARG B C 1
ATOM 3622 O O . ARG B 1 53 ? -43.911 -29.362 37.977 1.00 31.13 53 ARG B O 1
ATOM 3630 N N . ALA B 1 54 ? -42.729 -28.944 36.119 1.00 30.55 54 ALA B N 1
ATOM 3631 C CA . ALA B 1 54 ? -43.707 -28.007 35.584 1.00 31.12 54 ALA B CA 1
ATOM 3632 C C . ALA B 1 54 ? -44.937 -28.639 34.947 1.00 31.31 54 ALA B C 1
ATOM 3633 O O . ALA B 1 54 ? -46.049 -28.134 35.106 1.00 31.54 54 ALA B O 1
ATOM 3635 N N . TYR B 1 55 ? -44.742 -29.742 34.233 1.00 31.45 55 TYR B N 1
ATOM 3636 C CA . TYR B 1 55 ? -45.847 -30.374 33.529 1.00 31.77 55 TYR B CA 1
ATOM 3637 C C . TYR B 1 55 ? -46.139 -31.811 33.924 1.00 32.33 55 TYR B C 1
ATOM 3638 O O . TYR B 1 55 ? -47.006 -32.450 33.328 1.00 32.02 55 TYR B O 1
ATOM 3647 N N . GLY B 1 56 ? -45.424 -32.325 34.918 1.00 32.86 56 GLY B N 1
ATOM 3648 C CA . GLY B 1 56 ? -45.650 -33.699 35.321 1.00 32.89 56 GLY B CA 1
ATOM 3649 C C . GLY B 1 56 ? -45.315 -34.619 34.163 1.00 34.58 56 GLY B C 1
ATOM 3650 O O . GLY B 1 56 ? -44.338 -34.394 33.447 1.00 35.03 56 GLY B O 1
ATOM 3651 N N . SER B 1 57 ? -46.128 -35.649 33.960 1.00 34.91 57 SER B N 1
ATOM 3652 C CA . SER B 1 57 ? -45.882 -36.591 32.879 1.00 35.73 57 SER B CA 1
ATOM 3653 C C . SER B 1 57 ? -46.638 -36.241 31.607 1.00 35.93 57 SER B C 1
ATOM 3654 O O . SER B 1 57 ? -46.581 -36.981 30.627 1.00 37.36 57 SER B O 1
ATOM 3657 N N . SER B 1 58 ? -47.344 -35.116 31.609 1.00 35.79 58 SER B N 1
ATOM 3658 C CA . SER B 1 58 ? -48.096 -34.730 30.423 1.00 34.93 58 SER B CA 1
ATOM 3659 C C . SER B 1 58 ? -47.156 -34.323 29.289 1.00 34.59 58 SER B C 1
ATOM 3660 O O . SER B 1 58 ? -47.552 -34.290 28.124 1.00 34.16 58 SER B O 1
ATOM 3663 N N . ARG B 1 59 ? -45.906 -34.021 29.633 1.00 32.93 59 ARG B N 1
ATOM 3664 C CA . ARG B 1 59 ? -44.923 -33.620 28.634 1.00 31.38 59 ARG B CA 1
ATOM 3665 C C . ARG B 1 59 ? -43.579 -34.281 28.904 1.00 31.09 59 ARG B C 1
ATOM 3666 O O . ARG B 1 59 ? -43.193 -34.471 30.056 1.00 29.69 59 ARG B O 1
ATOM 3674 N N . GLU B 1 60 ? -42.875 -34.646 27.837 1.00 30.26 60 GLU B N 1
ATOM 3675 C CA . GLU B 1 60 ? -41.574 -35.280 27.980 1.00 29.28 60 GLU B CA 1
ATOM 3676 C C . GLU B 1 60 ? -40.767 -35.199 26.691 1.00 27.44 60 GLU B C 1
ATOM 3677 O O . GLU B 1 60 ? -41.213 -35.636 25.628 1.00 26.02 60 GLU B O 1
ATOM 3683 N N . ILE B 1 61 ? -39.574 -34.631 26.795 1.00 25.88 61 ILE B N 1
ATOM 3684 C CA . ILE B 1 61 ? -38.698 -34.501 25.647 1.00 23.82 61 ILE B CA 1
ATOM 3685 C C . ILE B 1 61 ? -38.074 -35.852 25.320 1.00 23.31 61 ILE B C 1
ATOM 3686 O O . ILE B 1 61 ? -37.502 -36.512 26.180 1.00 24.05 61 ILE B O 1
ATOM 3691 N N . LYS B 1 62 ? -38.210 -36.281 24.076 1.00 22.93 62 LYS B N 1
ATOM 3692 C CA . LYS B 1 62 ? -37.610 -37.540 23.662 1.00 22.48 62 LYS B CA 1
ATOM 3693 C C . LYS B 1 62 ? -36.278 -37.179 23.008 1.00 21.91 62 LYS B C 1
ATOM 3694 O O . LYS B 1 62 ? -36.217 -36.913 21.808 1.00 22.47 62 LYS B O 1
ATOM 3700 N N . TRP B 1 63 ? -35.218 -37.155 23.817 1.00 22.00 63 TRP B N 1
ATOM 3701 C CA . TRP B 1 63 ? -33.885 -36.791 23.343 1.00 22.21 63 TRP B CA 1
ATOM 3702 C C . TRP B 1 63 ? -33.275 -37.834 22.432 1.00 23.09 63 TRP B C 1
ATOM 3703 O O . TRP B 1 63 ? -33.399 -39.032 22.672 1.00 24.04 63 TRP B O 1
ATOM 3714 N N . LEU B 1 64 ? -32.600 -37.368 21.391 1.00 22.11 64 LEU B N 1
ATOM 3715 C CA . LEU B 1 64 ? -31.922 -38.261 20.469 1.00 23.09 64 LEU B CA 1
ATOM 3716 C C . LEU B 1 64 ? -30.516 -37.719 20.273 1.00 22.46 64 LEU B C 1
ATOM 3717 O O . LEU B 1 64 ? -30.336 -36.656 19.684 1.00 22.08 64 LEU B O 1
ATOM 3722 N N . GLU B 1 65 ? -29.515 -38.426 20.786 1.00 22.06 65 GLU B N 1
ATOM 3723 C CA . GLU B 1 65 ? -28.148 -37.965 20.602 1.00 22.00 65 GLU B CA 1
ATOM 3724 C C . GLU B 1 65 ? -27.687 -38.255 19.183 1.00 21.74 65 GLU B C 1
ATOM 3725 O O . GLU B 1 65 ? -27.953 -39.333 18.653 1.00 22.12 65 GLU B O 1
ATOM 3731 N N . VAL B 1 66 ? -27.029 -37.277 18.569 1.00 20.07 66 VAL B N 1
ATOM 3732 C CA . VAL B 1 66 ? -26.440 -37.450 17.247 1.00 20.68 66 VAL B CA 1
ATOM 3733 C C . VAL B 1 66 ? -24.966 -37.085 17.436 1.00 21.59 66 VAL B C 1
ATOM 3734 O O . VAL B 1 66 ? -24.608 -36.353 18.377 1.00 20.27 66 VAL B O 1
ATOM 3738 N N . TYR B 1 67 ? -24.115 -37.604 16.556 1.00 22.01 67 TYR B N 1
ATOM 3739 C CA . TYR B 1 67 ? -22.678 -37.383 16.658 1.00 23.82 67 TYR B CA 1
ATOM 3740 C C . TYR B 1 67 ? -22.111 -36.319 15.730 1.00 23.90 67 TYR B C 1
ATOM 3741 O O . TYR B 1 67 ? -22.493 -36.216 14.568 1.00 24.46 67 TYR B O 1
ATOM 3750 N N . ALA B 1 68 ? -21.179 -35.540 16.259 1.00 24.59 68 ALA B N 1
ATOM 3751 C CA . ALA B 1 68 ? -20.508 -34.493 15.498 1.00 25.66 68 ALA B CA 1
ATOM 3752 C C . ALA B 1 68 ? -19.201 -34.159 16.217 1.00 26.25 68 ALA B C 1
ATOM 3753 O O . ALA B 1 68 ? -19.100 -34.330 17.426 1.00 27.81 68 ALA B O 1
ATOM 3755 N N . GLY B 1 69 ? -18.195 -33.705 15.477 1.00 27.46 69 GLY B N 1
ATOM 3756 C CA . GLY B 1 69 ? -16.926 -33.362 16.102 1.00 29.38 69 GLY B CA 1
ATOM 3757 C C . GLY B 1 69 ? -16.020 -34.553 16.371 1.00 30.71 69 GLY B C 1
ATOM 3758 O O . GLY B 1 69 ? -16.074 -35.554 15.654 1.00 30.06 69 GLY B O 1
ATOM 3759 N N . GLU B 1 70 ? -15.194 -34.441 17.410 1.00 31.81 70 GLU B N 1
ATOM 3760 C CA . GLU B 1 70 ? -14.251 -35.493 17.791 1.00 33.69 70 GLU B CA 1
ATOM 3761 C C . GLU B 1 70 ? -14.906 -36.844 18.024 1.00 33.05 70 GLU B C 1
ATOM 3762 O O . GLU B 1 70 ? -14.397 -37.872 17.578 1.00 32.63 70 GLU B O 1
ATOM 3768 N N . LYS B 1 71 ? -16.025 -36.850 18.737 1.00 31.82 71 LYS B N 1
ATOM 3769 C CA . LYS B 1 71 ? -16.709 -38.104 19.004 1.00 31.29 71 LYS B CA 1
ATOM 3770 C C . LYS B 1 71 ? -17.053 -38.770 17.674 1.00 31.31 71 LYS B C 1
ATOM 3771 O O . LYS B 1 71 ? -16.883 -39.977 17.509 1.00 29.73 71 LYS B O 1
ATOM 3777 N N . ALA B 1 72 ? -17.516 -37.971 16.719 1.00 31.21 72 ALA B N 1
ATOM 3778 C CA . ALA B 1 72 ? -17.878 -38.492 15.408 1.00 32.35 72 ALA B CA 1
ATOM 3779 C C . ALA B 1 72 ? -16.635 -38.964 14.652 1.00 33.00 72 ALA B C 1
ATOM 3780 O O . ALA B 1 72 ? -16.670 -39.978 13.958 1.00 32.52 72 ALA B O 1
ATOM 3782 N N . GLU B 1 73 ? -15.541 -38.222 14.782 1.00 34.38 73 GLU B N 1
ATOM 3783 C CA . GLU B 1 73 ? -14.298 -38.584 14.107 1.00 36.65 73 GLU B CA 1
ATOM 3784 C C . GLU B 1 73 ? -13.746 -39.912 14.610 1.00 36.65 73 GLU B C 1
ATOM 3785 O O . GLU B 1 73 ? -13.228 -40.715 13.834 1.00 36.11 73 GLU B O 1
ATOM 3791 N N . LYS B 1 74 ? -13.863 -40.147 15.910 1.00 36.41 74 LYS B N 1
ATOM 3792 C CA . LYS B 1 74 ? -13.353 -41.378 16.498 1.00 37.08 74 LYS B CA 1
ATOM 3793 C C . LYS B 1 74 ? -14.259 -42.582 16.270 1.00 36.26 74 LYS B C 1
ATOM 3794 O O . LYS B 1 74 ? -13.779 -43.706 16.141 1.00 35.90 74 LYS B O 1
ATOM 3800 N N . LEU B 1 75 ? -15.564 -42.349 16.206 1.00 34.48 75 LEU B N 1
ATOM 3801 C CA . LEU B 1 75 ? -16.508 -43.441 16.001 1.00 33.78 75 LEU B CA 1
ATOM 3802 C C . LEU B 1 75 ? -16.655 -43.886 14.561 1.00 32.17 75 LEU B C 1
ATOM 3803 O O . LEU B 1 75 ? -16.637 -45.082 14.274 1.00 31.19 75 LEU B O 1
ATOM 3808 N N . VAL B 1 76 ? -16.807 -42.926 13.656 1.00 30.94 76 VAL B N 1
ATOM 3809 C CA . VAL B 1 76 ? -17.007 -43.250 12.254 1.00 30.07 76 VAL B CA 1
ATOM 3810 C C . VAL B 1 76 ? -16.092 -42.501 11.296 1.00 30.26 76 VAL B C 1
ATOM 3811 O O . VAL B 1 76 ? -16.33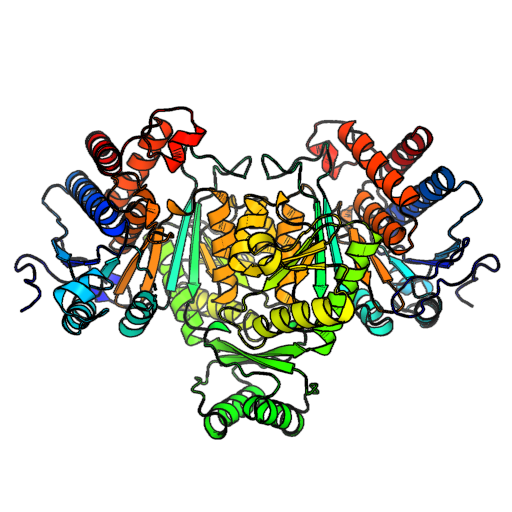4 -42.470 10.087 1.00 30.05 76 VAL B O 1
ATOM 3815 N N . ASN B 1 77 ? -15.040 -41.902 11.843 1.00 29.89 77 ASN B N 1
ATOM 3816 C CA . ASN B 1 77 ? -14.058 -41.183 11.042 1.00 30.57 77 ASN B CA 1
ATOM 3817 C C . ASN B 1 77 ? -14.636 -40.090 10.136 1.00 30.68 77 ASN B C 1
ATOM 3818 O O . ASN B 1 77 ? -14.180 -39.909 9.002 1.00 29.85 77 ASN B O 1
ATOM 3823 N N . ASP B 1 78 ? -15.634 -39.365 10.644 1.00 30.11 78 ASP B N 1
ATOM 3824 C CA . ASP B 1 78 ? -16.275 -38.261 9.921 1.00 30.71 78 ASP B CA 1
ATOM 3825 C C . ASP B 1 78 ? -16.821 -37.311 10.995 1.00 30.07 78 ASP B C 1
ATOM 3826 O O . ASP B 1 78 ? -17.678 -37.704 11.788 1.00 29.31 78 ASP B O 1
ATOM 3831 N N . ARG B 1 79 ? -16.333 -36.073 11.023 1.00 30.34 79 ARG B N 1
ATOM 3832 C CA . ARG B 1 79 ? -16.766 -35.109 12.039 1.00 31.98 79 ARG B CA 1
ATOM 3833 C C . ARG B 1 79 ? -18.209 -34.628 11.877 1.00 29.81 79 ARG B C 1
ATOM 3834 O O . ARG B 1 79 ? -18.769 -34.013 12.781 1.00 30.37 79 ARG B O 1
ATOM 3842 N N . PHE B 1 80 ? -18.809 -34.901 10.725 1.00 29.36 80 PHE B N 1
ATOM 3843 C CA . PHE B 1 80 ? -20.193 -34.502 10.483 1.00 28.53 80 PHE B CA 1
ATOM 3844 C C . PHE B 1 80 ? -20.834 -35.558 9.585 1.00 28.65 80 PHE B C 1
ATOM 3845 O O . PHE B 1 80 ? -21.173 -35.294 8.431 1.00 28.75 80 PHE B O 1
ATOM 3853 N N . PRO B 1 81 ? -21.015 -36.778 10.121 1.00 28.37 81 PRO B N 1
ATOM 3854 C CA . PRO B 1 81 ? -21.610 -37.886 9.368 1.00 28.27 81 PRO B CA 1
ATOM 3855 C C . PRO B 1 81 ? -22.945 -37.603 8.682 1.00 28.00 81 PRO B C 1
ATOM 3856 O O . PRO B 1 81 ? -23.762 -36.803 9.154 1.00 25.24 81 PRO B O 1
ATOM 3860 N N . LYS B 1 82 ? -23.138 -38.274 7.549 1.00 27.70 82 LYS B N 1
ATOM 3861 C CA . LYS B 1 82 ? -24.342 -38.140 6.743 1.00 28.11 82 LYS B CA 1
ATOM 3862 C C . LYS B 1 82 ? -25.615 -38.394 7.531 1.00 27.04 82 LYS B C 1
ATOM 3863 O O . LYS B 1 82 ? -26.601 -37.691 7.347 1.00 26.33 82 LYS B O 1
ATOM 3869 N N . GLU B 1 83 ? -25.611 -39.404 8.397 1.00 26.03 83 GLU B N 1
ATOM 3870 C CA . GLU B 1 83 ? -26.806 -39.686 9.183 1.00 27.01 83 GLU B CA 1
ATOM 3871 C C . GLU B 1 83 ? -27.109 -38.549 10.145 1.00 24.56 83 GLU B C 1
ATOM 3872 O O . GLU B 1 83 ? -28.275 -38.232 10.382 1.00 23.84 83 GLU B O 1
ATOM 3878 N N . THR B 1 84 ? -26.068 -37.945 10.713 1.00 23.23 84 THR B N 1
ATOM 3879 C CA . THR B 1 84 ? -26.285 -36.836 11.633 1.00 23.22 84 THR B CA 1
ATOM 3880 C C . THR B 1 84 ? -27.001 -35.730 10.868 1.00 23.68 84 THR B C 1
ATOM 3881 O O . THR B 1 84 ? -27.974 -35.164 11.356 1.00 23.92 84 THR B O 1
ATOM 3885 N N . GLN B 1 85 ? -26.520 -35.435 9.663 1.00 24.18 85 GLN B N 1
ATOM 3886 C CA . GLN B 1 85 ? -27.131 -34.403 8.832 1.00 25.47 85 GLN B CA 1
ATOM 3887 C C . GLN B 1 85 ? -28.592 -34.752 8.558 1.00 25.77 85 GLN B C 1
ATOM 3888 O O . GLN B 1 85 ? -29.471 -33.893 8.640 1.00 26.67 85 GLN B O 1
ATOM 3894 N N . GLU B 1 86 ? -28.857 -36.018 8.254 1.00 25.40 86 GLU B N 1
ATOM 3895 C CA . GLU B 1 86 ? -30.220 -36.444 7.966 1.00 25.36 86 GLU B CA 1
ATOM 3896 C C . GLU B 1 86 ? -31.135 -36.220 9.171 1.00 25.23 86 GLU B C 1
ATOM 3897 O O . GLU B 1 86 ? -32.265 -35.759 9.017 1.00 24.01 86 GLU B O 1
ATOM 3903 N N . MET B 1 87 ? -30.655 -36.526 10.373 1.00 23.23 87 MET B N 1
ATOM 3904 C CA . MET B 1 87 ? -31.485 -36.333 11.561 1.00 23.87 87 MET B CA 1
ATOM 3905 C C . MET B 1 87 ? -31.735 -34.845 11.788 1.00 23.04 87 MET B C 1
ATOM 3906 O O . MET B 1 87 ? -32.800 -34.450 12.254 1.00 22.03 87 MET B O 1
ATOM 3911 N N . LEU B 1 88 ? -30.744 -34.023 11.462 1.00 23.17 88 LEU B N 1
ATOM 3912 C CA . LEU B 1 88 ? -30.865 -32.578 11.632 1.00 23.68 88 LEU B CA 1
ATOM 3913 C C . LEU B 1 88 ? -31.934 -32.012 10.697 1.00 23.52 88 LEU B C 1
ATOM 3914 O O . LEU B 1 88 ? -32.784 -31.219 11.114 1.00 23.80 88 LEU B O 1
ATOM 3919 N N . LEU B 1 89 ? -31.899 -32.426 9.437 1.00 23.88 89 LEU B N 1
ATOM 3920 C CA . LEU B 1 89 ? -32.873 -31.952 8.459 1.00 24.83 89 LEU B CA 1
ATOM 3921 C C . LEU B 1 89 ? -34.262 -32.503 8.766 1.00 24.44 89 LEU B C 1
ATOM 3922 O O . LEU B 1 89 ? -35.266 -31.930 8.347 1.00 24.11 89 LEU B O 1
ATOM 3927 N N . LYS B 1 90 ? -34.315 -33.609 9.505 1.00 23.75 90 LYS B N 1
ATOM 3928 C CA . LYS B 1 90 ? -35.588 -34.231 9.867 1.00 24.13 90 LYS B CA 1
ATOM 3929 C C . LYS B 1 90 ? -36.246 -33.633 11.121 1.00 24.51 90 LYS B C 1
ATOM 3930 O O . LYS B 1 90 ? -37.418 -33.241 11.081 1.00 22.92 90 LYS B O 1
ATOM 3936 N N . TYR B 1 91 ? -35.498 -33.553 12.225 1.00 22.80 91 TYR B N 1
ATOM 3937 C CA . TYR B 1 91 ? -36.050 -33.033 13.476 1.00 22.58 91 TYR B CA 1
ATOM 3938 C C . TYR B 1 91 ? -35.825 -31.529 13.716 1.00 22.27 91 TYR B C 1
ATOM 3939 O O . TYR B 1 91 ? -36.524 -30.901 14.517 1.00 22.56 91 TYR B O 1
ATOM 3948 N N . ARG B 1 92 ? -34.834 -30.981 13.022 1.00 21.87 92 ARG B N 1
ATOM 3949 C CA . ARG B 1 92 ? -34.512 -29.556 13.009 1.00 21.57 92 ARG B CA 1
ATOM 3950 C C . ARG B 1 92 ? -34.316 -28.746 14.298 1.00 20.91 92 ARG B C 1
ATOM 3951 O O . ARG B 1 92 ? -34.216 -27.524 14.235 1.00 21.76 92 ARG B O 1
ATOM 3959 N N . VAL B 1 93 ? -34.264 -29.402 15.451 1.00 19.78 93 VAL B N 1
ATOM 3960 C CA . VAL B 1 93 ? -34.063 -28.701 16.716 1.00 19.83 93 VAL B CA 1
ATOM 3961 C C . VAL B 1 93 ? -32.990 -29.432 17.505 1.00 19.89 93 VAL B C 1
ATOM 3962 O O . VAL B 1 93 ? -33.161 -30.593 17.874 1.00 20.05 93 VAL B O 1
ATOM 3966 N N . VAL B 1 94 ? -31.887 -28.744 17.778 1.00 19.24 94 VAL B N 1
ATOM 3967 C CA . VAL B 1 94 ? -30.772 -29.363 18.481 1.00 19.87 94 VAL B CA 1
ATOM 3968 C C . VAL B 1 94 ? -30.156 -28.505 19.570 1.00 19.46 94 VAL B C 1
ATOM 3969 O O . VAL B 1 94 ? -30.012 -27.292 19.406 1.00 19.45 94 VAL B O 1
ATOM 3973 N N . LEU B 1 95 ? -29.809 -29.150 20.680 1.00 19.61 95 LEU B N 1
ATOM 3974 C CA . LEU B 1 95 ? -29.126 -28.500 21.795 1.00 19.79 95 LEU B CA 1
ATOM 3975 C C . LEU B 1 95 ? -27.713 -29.024 21.596 1.00 21.55 95 LEU B C 1
ATOM 3976 O O . LEU B 1 95 ? -27.479 -30.234 21.725 1.00 21.10 95 LEU B O 1
ATOM 3981 N N . LYS B 1 96 ? -26.770 -28.150 21.263 1.00 21.26 96 LYS B N 1
ATOM 3982 C CA . LYS B 1 96 ? -25.421 -28.641 21.044 1.00 23.64 96 LYS B CA 1
ATOM 3983 C C . LYS B 1 96 ? -24.312 -28.026 21.865 1.00 23.57 96 LYS B C 1
ATOM 3984 O O . LYS B 1 96 ? -24.193 -26.802 21.975 1.00 23.36 96 LYS B O 1
ATOM 3990 N N . GLY B 1 97 ? -23.489 -28.909 22.420 1.00 23.48 97 GLY B N 1
ATOM 3991 C CA . GLY B 1 97 ? -22.361 -28.489 23.219 1.00 24.00 97 GLY B CA 1
ATOM 3992 C C . GLY B 1 97 ? -21.312 -27.823 22.352 1.00 24.22 97 GLY B C 1
ATOM 3993 O O . GLY B 1 97 ? -21.465 -27.750 21.128 1.00 23.40 97 GLY B O 1
ATOM 3994 N N . PRO B 1 98 ? -20.227 -27.324 22.963 1.00 24.87 98 PRO B N 1
ATOM 3995 C CA . PRO B 1 98 ? -19.140 -26.652 22.242 1.00 26.15 98 PRO B CA 1
ATOM 3996 C C . PRO B 1 98 ? -18.376 -27.592 21.317 1.00 27.25 98 PRO B C 1
ATOM 3997 O O . PRO B 1 98 ? -18.092 -28.730 21.673 1.00 25.15 98 PRO B O 1
ATOM 4001 N N . LEU B 1 99 ? -18.047 -27.096 20.131 1.00 30.41 99 LEU B N 1
ATOM 4002 C CA . LEU B 1 99 ? -17.300 -27.862 19.144 1.00 34.20 99 LEU B CA 1
ATOM 4003 C C . LEU B 1 99 ? -16.039 -27.093 18.769 1.00 36.98 99 LEU B C 1
ATOM 4004 O O . LEU B 1 99 ? -16.053 -25.863 18.724 1.00 37.23 99 LEU B O 1
ATOM 4009 N N . GLU B 1 100 ? -14.957 -27.822 18.498 1.00 39.82 100 GLU B N 1
ATOM 4010 C CA . GLU B 1 100 ? -13.676 -27.215 18.131 1.00 42.70 100 GLU B CA 1
ATOM 4011 C C . GLU B 1 100 ? -13.741 -26.548 16.760 1.00 42.81 100 GLU B C 1
ATOM 4012 O O . GLU B 1 100 ? -13.304 -27.118 15.761 1.00 44.83 100 GLU B O 1
ATOM 4018 N N . SER B 1 109 ? -16.588 -25.745 9.402 1.00 35.13 109 SER B N 1
ATOM 4019 C CA . SER B 1 109 ? -17.117 -25.678 10.761 1.00 34.89 109 SER B CA 1
ATOM 4020 C C . SER B 1 109 ? -18.473 -26.363 10.853 1.00 33.98 109 SER B C 1
ATOM 4021 O O . SER B 1 109 ? -19.318 -26.201 9.973 1.00 34.64 109 SER B O 1
ATOM 4024 N N . VAL B 1 110 ? -18.681 -27.134 11.912 1.00 33.17 110 VAL B N 1
ATOM 4025 C CA . VAL B 1 110 ? -19.952 -27.824 12.088 1.00 32.45 110 VAL B CA 1
ATOM 4026 C C . VAL B 1 110 ? -21.038 -26.807 12.428 1.00 31.57 110 VAL B C 1
ATOM 4027 O O . VAL B 1 110 ? -22.172 -26.915 11.952 1.00 30.97 110 VAL B O 1
ATOM 4031 N N . ASN B 1 111 ? -20.686 -25.811 13.240 1.00 30.51 111 ASN B N 1
ATOM 4032 C CA . ASN B 1 111 ? -21.646 -24.775 13.627 1.00 30.44 111 ASN B CA 1
ATOM 4033 C C . ASN B 1 111 ? -22.193 -24.036 12.410 1.00 29.15 111 ASN B C 1
ATOM 4034 O O . ASN B 1 111 ? -23.402 -23.835 12.294 1.00 28.48 111 ASN B O 1
ATOM 4039 N N . VAL B 1 112 ? -21.308 -23.633 11.503 1.00 28.31 112 VAL B N 1
ATOM 4040 C CA . VAL B 1 112 ? -21.744 -22.928 10.305 1.00 28.56 112 VAL B CA 1
ATOM 4041 C C . VAL B 1 112 ? -22.549 -23.859 9.398 1.00 27.39 112 VAL B C 1
ATOM 4042 O O . VAL B 1 112 ? -23.550 -23.451 8.813 1.00 26.20 112 VAL B O 1
ATOM 4046 N N . ALA B 1 113 ? -22.120 -25.114 9.288 1.00 27.05 113 ALA B N 1
ATOM 4047 C CA . ALA B 1 113 ? -22.833 -26.074 8.453 1.00 26.57 113 ALA B CA 1
ATOM 4048 C C . ALA B 1 113 ? -24.275 -26.255 8.939 1.00 25.46 113 ALA B C 1
ATOM 4049 O O . ALA B 1 113 ? -25.207 -26.257 8.132 1.00 25.47 113 ALA B O 1
ATOM 4051 N N . ILE B 1 114 ? -24.463 -26.403 10.249 1.00 24.84 114 ILE B N 1
ATOM 4052 C CA . ILE B 1 114 ? -25.815 -26.568 10.797 1.00 25.08 114 ILE B CA 1
ATOM 4053 C C . ILE B 1 114 ? -26.679 -25.333 10.515 1.00 24.90 114 ILE B C 1
ATOM 4054 O O . ILE B 1 114 ? -27.843 -25.449 10.122 1.00 23.95 114 ILE B O 1
ATOM 4059 N N . ARG B 1 115 ? -26.108 -24.151 10.718 1.00 25.82 115 ARG B N 1
ATOM 4060 C CA . ARG B 1 115 ? -26.828 -22.905 10.474 1.00 26.67 115 ARG B CA 1
ATOM 4061 C C . ARG B 1 115 ? -27.238 -22.783 9.010 1.00 27.30 115 ARG B C 1
ATOM 4062 O O . ARG B 1 115 ? -28.339 -22.325 8.704 1.00 27.90 115 ARG B O 1
ATOM 4070 N N . LEU B 1 116 ? -26.354 -23.193 8.106 1.00 26.72 116 LEU B N 1
ATOM 4071 C CA . LEU B 1 116 ? -26.650 -23.121 6.682 1.00 28.43 116 LEU B CA 1
ATOM 4072 C C . LEU B 1 116 ? -27.693 -24.139 6.228 1.00 27.46 116 LEU B C 1
ATOM 4073 O O . LEU B 1 116 ? -28.607 -23.802 5.479 1.00 26.35 116 LEU B O 1
ATOM 4078 N N . MET B 1 117 ? -27.569 -25.382 6.682 1.00 27.79 117 MET B N 1
ATOM 4079 C CA . MET B 1 117 ? -28.509 -26.413 6.259 1.00 28.46 117 MET B CA 1
ATOM 4080 C C . MET B 1 117 ? -29.917 -26.227 6.821 1.00 27.99 117 MET B C 1
ATOM 4081 O O . MET B 1 117 ? -30.889 -26.670 6.213 1.00 28.62 117 MET B O 1
ATOM 4086 N N . LEU B 1 118 ? -30.033 -25.573 7.973 1.00 26.60 118 LEU B N 1
ATOM 4087 C CA . LEU B 1 118 ? -31.349 -25.327 8.566 1.00 26.34 118 LEU B CA 1
ATOM 4088 C C . LEU B 1 118 ? -31.761 -23.859 8.382 1.00 27.29 118 LEU B C 1
ATOM 4089 O O . LEU B 1 118 ? -32.807 -23.434 8.870 1.00 27.19 118 LEU B O 1
ATOM 4094 N N . ASP B 1 119 ? -30.936 -23.102 7.661 1.00 27.60 119 ASP B N 1
ATOM 4095 C CA . ASP B 1 119 ? -31.167 -21.677 7.411 1.00 29.03 119 ASP B CA 1
ATOM 4096 C C . ASP B 1 119 ? -31.558 -20.927 8.690 1.00 27.40 119 ASP B C 1
ATOM 4097 O O . ASP B 1 119 ? -32.602 -20.275 8.752 1.00 27.69 119 ASP B O 1
ATOM 4102 N N . LEU B 1 120 ? -30.704 -21.031 9.707 1.00 26.11 120 LEU B N 1
ATOM 4103 C CA . LEU B 1 120 ? -30.912 -20.372 10.997 1.00 26.11 120 LEU B CA 1
ATOM 4104 C C . LEU B 1 120 ? -30.340 -18.955 10.902 1.00 25.98 120 LEU B C 1
ATOM 4105 O O . LEU B 1 120 ? -29.282 -18.656 11.466 1.00 27.31 120 LEU B O 1
ATOM 4110 N N . TYR B 1 121 ? -31.064 -18.095 10.192 1.00 24.09 121 TYR B N 1
ATOM 4111 C CA . TYR B 1 121 ? -30.668 -16.716 9.934 1.00 24.16 121 TYR B CA 1
ATOM 4112 C C . TYR B 1 121 ? -30.639 -15.747 11.111 1.00 24.38 121 TYR B C 1
ATOM 4113 O O . TYR B 1 121 ? -30.109 -14.643 10.978 1.00 23.72 121 TYR B O 1
ATOM 4122 N N . ALA B 1 122 ? -31.201 -16.135 12.251 1.00 23.35 122 ALA B N 1
ATOM 4123 C CA . ALA B 1 122 ? -31.231 -15.233 13.397 1.00 24.18 122 ALA B CA 1
ATOM 4124 C C . ALA B 1 122 ? -30.429 -15.705 14.602 1.00 23.95 122 ALA B C 1
ATOM 4125 O O . ALA B 1 122 ? -30.620 -16.810 15.100 1.00 25.01 122 ALA B O 1
ATOM 4127 N N . ASN B 1 123 ? -29.517 -14.861 15.061 1.00 23.69 123 ASN B N 1
ATOM 4128 C CA . ASN B 1 123 ? -28.717 -15.179 16.230 1.00 24.20 123 ASN B CA 1
ATOM 4129 C C . ASN B 1 123 ? -29.394 -14.477 17.410 1.00 24.52 123 ASN B C 1
ATOM 4130 O O . ASN B 1 123 ? -29.566 -13.252 17.403 1.00 24.09 123 ASN B O 1
ATOM 4135 N N . ILE B 1 124 ? -29.790 -15.266 18.405 1.00 23.36 124 ILE B N 1
ATOM 4136 C CA . ILE B 1 124 ? -30.479 -14.766 19.590 1.00 23.73 124 ILE B CA 1
ATOM 4137 C C . ILE B 1 124 ? -29.548 -14.786 20.796 1.00 24.84 124 ILE B C 1
ATOM 4138 O O . ILE B 1 124 ? -28.979 -15.829 21.132 1.00 23.56 124 ILE B O 1
ATOM 4143 N N . ARG B 1 125 ? -29.403 -13.638 21.453 1.00 23.93 125 ARG B N 1
ATOM 4144 C CA . ARG B 1 125 ? -28.526 -13.539 22.615 1.00 25.80 125 ARG B CA 1
ATOM 4145 C C . ARG B 1 125 ? -29.192 -12.934 23.847 1.00 25.26 125 ARG B C 1
ATOM 4146 O O . ARG B 1 125 ? -29.196 -11.717 24.021 1.00 25.91 125 ARG B O 1
ATOM 4154 N N . PRO B 1 126 ? -29.797 -13.769 24.701 1.00 24.54 126 PRO B N 1
ATOM 4155 C CA . PRO B 1 126 ? -30.420 -13.188 25.893 1.00 25.22 126 PRO B CA 1
ATOM 4156 C C . PRO B 1 126 ? -29.376 -12.920 26.982 1.00 26.30 126 PRO B C 1
ATOM 4157 O O . PRO B 1 126 ? -28.506 -13.754 27.250 1.00 26.24 126 PRO B O 1
ATOM 4161 N N . VAL B 1 127 ? -29.438 -11.740 27.587 1.00 27.27 127 VAL B N 1
ATOM 4162 C CA . VAL B 1 127 ? -28.503 -11.405 28.654 1.00 28.54 127 VAL B CA 1
ATOM 4163 C C . VAL B 1 127 ? -29.311 -10.788 29.783 1.00 29.30 127 VAL B C 1
ATOM 4164 O O . VAL B 1 127 ? -29.881 -9.707 29.650 1.00 29.64 127 VAL B O 1
ATOM 4168 N N . LYS B 1 128 ? -29.380 -11.516 30.889 1.00 30.47 128 LYS B N 1
ATOM 4169 C CA . LYS B 1 128 ? -30.147 -11.083 32.043 1.00 32.87 128 LYS B CA 1
ATOM 4170 C C . LYS B 1 128 ? -29.321 -11.189 33.314 1.00 33.38 128 LYS B C 1
ATOM 4171 O O . LYS B 1 128 ? -28.543 -12.128 33.493 1.00 33.18 128 LYS B O 1
ATOM 4177 N N . TYR B 1 129 ? -29.495 -10.210 34.192 1.00 34.96 129 TYR B N 1
ATOM 4178 C CA . TYR B 1 129 ? -28.784 -10.183 35.459 1.00 35.94 129 TYR B CA 1
ATOM 4179 C C . TYR B 1 129 ? -29.017 -11.486 36.215 1.00 36.33 129 TYR B C 1
ATOM 4180 O O . TYR B 1 129 ? -30.128 -12.013 36.234 1.00 34.98 129 TYR B O 1
ATOM 4189 N N . ILE B 1 130 ? -27.963 -12.006 36.827 1.00 36.97 130 ILE B N 1
ATOM 4190 C CA . ILE B 1 130 ? -28.078 -13.222 37.612 1.00 39.32 130 ILE B CA 1
ATOM 4191 C C . ILE B 1 130 ? -27.671 -12.854 39.029 1.00 40.09 130 ILE B C 1
ATOM 4192 O O . ILE B 1 130 ? -26.503 -12.571 39.293 1.00 39.92 130 ILE B O 1
ATOM 4197 N N . GLU B 1 131 ? -28.642 -12.838 39.935 1.00 41.68 131 GLU B N 1
ATOM 4198 C CA . GLU B 1 131 ? -28.370 -12.477 41.320 1.00 43.31 131 GLU B CA 1
ATOM 4199 C C . GLU B 1 131 ? -27.274 -13.343 41.925 1.00 42.93 131 GLU B C 1
ATOM 4200 O O . GLU B 1 131 ? -27.199 -14.546 41.662 1.00 43.81 131 GLU B O 1
ATOM 4206 N N . GLY B 1 132 ? -26.413 -12.714 42.719 1.00 42.22 132 GLY B N 1
ATOM 4207 C CA . GLY B 1 132 ? -25.319 -13.430 43.345 1.00 41.99 132 GLY B CA 1
ATOM 4208 C C . GLY B 1 132 ? -24.024 -13.316 42.563 1.00 42.03 132 GLY B C 1
ATOM 4209 O O . GLY B 1 132 ? -22.941 -13.347 43.145 1.00 41.81 132 GLY B O 1
ATOM 4210 N N . LEU B 1 133 ? -24.133 -13.177 41.244 1.00 42.40 133 LEU B N 1
ATOM 4211 C CA . LEU B 1 133 ? -22.958 -13.067 40.385 1.00 43.02 133 LEU B CA 1
ATOM 4212 C C . LEU B 1 133 ? -22.363 -11.670 40.349 1.00 42.52 133 LEU B C 1
ATOM 4213 O O . LEU B 1 133 ? -23.072 -10.684 40.154 1.00 43.10 133 LEU B O 1
ATOM 4218 N N . GLU B 1 134 ? -21.050 -11.598 40.523 1.00 41.29 134 GLU B N 1
ATOM 4219 C CA . GLU B 1 134 ? -20.348 -10.325 40.488 1.00 41.50 134 GLU B CA 1
ATOM 4220 C C . GLU B 1 134 ? -20.401 -9.743 39.083 1.00 39.26 134 GLU B C 1
ATOM 4221 O O . GLU B 1 134 ? -20.301 -10.471 38.098 1.00 38.48 134 GLU B O 1
ATOM 4227 N N . SER B 1 135 ? -20.550 -8.427 39.003 1.00 37.53 135 SER B N 1
ATOM 4228 C CA . SER B 1 135 ? -20.608 -7.728 37.727 1.00 35.86 135 SER B CA 1
ATOM 4229 C C . SER B 1 135 ? -19.630 -6.563 37.712 1.00 35.09 135 SER B C 1
ATOM 4230 O O . SER B 1 135 ? -19.312 -5.999 38.756 1.00 34.58 135 SER B O 1
ATOM 4233 N N . PRO B 1 136 ? -19.114 -6.206 36.526 1.00 34.92 136 PRO B N 1
ATOM 4234 C CA . PRO B 1 136 ? -18.179 -5.079 36.482 1.00 33.45 136 PRO B CA 1
ATOM 4235 C C . PRO B 1 136 ? -18.959 -3.792 36.755 1.00 33.01 136 PRO B C 1
ATOM 4236 O O . PRO B 1 136 ? -18.381 -2.755 37.076 1.00 32.48 136 PRO B O 1
ATOM 4240 N N . LEU B 1 137 ? -20.282 -3.894 36.638 1.00 31.11 137 LEU B N 1
ATOM 4241 C CA . LEU B 1 137 ? -21.200 -2.783 36.868 1.00 32.39 137 LEU B CA 1
ATOM 4242 C C . LEU B 1 137 ? -21.627 -2.666 38.329 1.00 33.46 137 LEU B C 1
ATOM 4243 O O . LEU B 1 137 ? -21.823 -3.676 39.018 1.00 31.61 137 LEU B O 1
ATOM 4248 N N . LYS B 1 138 ? -21.788 -1.430 38.794 1.00 33.94 138 LYS B N 1
ATOM 4249 C CA . LYS B 1 138 ? -22.232 -1.210 40.159 1.00 34.80 138 LYS B CA 1
ATOM 4250 C C . LYS B 1 138 ? -23.702 -1.595 40.287 1.00 34.40 138 LYS B C 1
ATOM 4251 O O . LYS B 1 138 ? -24.131 -2.093 41.327 1.00 34.28 138 LYS B O 1
ATOM 4257 N N . HIS B 1 139 ? -24.469 -1.381 39.221 1.00 33.98 139 HIS B N 1
ATOM 4258 C CA . HIS B 1 139 ? -25.895 -1.694 39.246 1.00 34.27 139 HIS B CA 1
ATOM 4259 C C . HIS B 1 139 ? -26.396 -2.500 38.046 1.00 33.99 139 HIS B C 1
ATOM 4260 O O . HIS B 1 139 ? -27.015 -1.955 37.137 1.00 32.93 139 HIS B O 1
ATOM 4267 N N . PRO B 1 140 ? -26.137 -3.817 38.037 1.00 34.57 140 PRO B N 1
ATOM 4268 C CA . PRO B 1 140 ? -26.558 -4.717 36.956 1.00 35.38 140 PRO B CA 1
ATOM 4269 C C . PRO B 1 140 ? -27.961 -5.298 37.156 1.00 36.70 140 PRO B C 1
ATOM 4270 O O . PRO B 1 140 ? -28.476 -6.009 36.288 1.00 37.24 140 PRO B O 1
ATOM 4274 N N . GLU B 1 141 ? -28.568 -4.988 38.300 1.00 36.79 141 GLU B N 1
ATOM 4275 C CA . GLU B 1 141 ? -29.894 -5.493 38.662 1.00 37.22 141 GLU B CA 1
ATOM 4276 C C . GLU B 1 141 ? -30.966 -5.505 37.585 1.00 36.39 141 GLU B C 1
ATOM 4277 O O . GLU B 1 141 ? -31.703 -6.477 37.465 1.00 36.18 141 GLU B O 1
ATOM 4283 N N . LYS B 1 142 ? -31.073 -4.426 36.819 1.00 34.95 142 LYS B N 1
ATOM 4284 C CA . LYS B 1 142 ? -32.103 -4.357 35.799 1.00 35.77 142 LYS B CA 1
ATOM 4285 C C . LYS B 1 142 ? -31.685 -4.744 34.387 1.00 34.86 142 LYS B C 1
ATOM 4286 O O . LYS B 1 142 ? -32.345 -4.362 33.420 1.00 34.47 142 LYS B O 1
ATOM 4292 N N . VAL B 1 143 ? -30.593 -5.485 34.254 1.00 33.37 143 VAL B N 1
ATOM 4293 C CA . VAL B 1 143 ? -30.179 -5.912 32.924 1.00 33.31 143 VAL B CA 1
ATOM 4294 C C . VAL B 1 143 ? -31.088 -7.071 32.537 1.00 31.87 143 VAL B C 1
ATOM 4295 O O . VAL B 1 143 ? -31.087 -8.117 33.181 1.00 32.61 143 VAL B O 1
ATOM 4299 N N . ASP B 1 144 ? -31.887 -6.865 31.500 1.00 32.02 144 ASP B N 1
ATOM 4300 C CA . ASP B 1 144 ? -32.797 -7.893 31.016 1.00 30.68 144 ASP B CA 1
ATOM 4301 C C . ASP B 1 144 ? -33.117 -7.568 29.571 1.00 30.29 144 ASP B C 1
ATOM 4302 O O . ASP B 1 144 ? -34.117 -6.917 29.265 1.00 30.83 144 ASP B O 1
ATOM 4307 N N . MET B 1 145 ? -32.258 -8.029 28.676 1.00 29.16 145 MET B N 1
ATOM 4308 C CA . MET B 1 145 ? -32.448 -7.767 27.267 1.00 28.42 145 MET B CA 1
ATOM 4309 C C . MET B 1 145 ? -32.216 -9.019 26.439 1.00 27.97 145 MET B C 1
ATOM 4310 O O . MET B 1 145 ? -31.766 -10.050 26.933 1.00 26.67 145 MET B O 1
ATOM 4315 N N . ILE B 1 146 ? -32.538 -8.922 25.165 1.00 28.29 146 ILE B N 1
ATOM 4316 C CA . ILE B 1 146 ? -32.332 -10.041 24.277 1.00 28.25 146 ILE B CA 1
ATOM 4317 C C . ILE B 1 146 ? -31.985 -9.428 22.934 1.00 25.97 146 ILE B C 1
ATOM 4318 O O . ILE B 1 146 ? -32.725 -8.606 22.396 1.00 25.23 146 ILE B O 1
ATOM 4323 N N . ILE B 1 147 ? -30.835 -9.814 22.401 1.00 24.92 147 ILE B N 1
ATOM 4324 C CA . ILE B 1 147 ? -30.411 -9.286 21.121 1.00 23.36 147 ILE B CA 1
ATOM 4325 C C . ILE B 1 147 ? -30.841 -10.195 19.979 1.00 22.42 147 ILE B C 1
ATOM 4326 O O . ILE B 1 147 ? -30.602 -11.402 20.017 1.00 23.90 147 ILE B O 1
ATOM 4331 N N . PHE B 1 148 ? -31.514 -9.611 18.992 1.00 20.27 148 PHE B N 1
ATOM 4332 C CA . PHE B 1 148 ? -31.946 -10.337 17.800 1.00 21.86 148 PHE B CA 1
ATOM 4333 C C . PHE B 1 148 ? -31.014 -9.852 16.704 1.00 21.64 148 PHE B C 1
ATOM 4334 O O . PHE B 1 148 ? -31.205 -8.766 16.161 1.00 20.69 148 PHE B O 1
ATOM 4342 N N . ARG B 1 149 ? -29.997 -10.651 16.391 1.00 22.98 149 ARG B N 1
ATOM 4343 C CA . ARG B 1 149 ? -29.023 -10.274 15.372 1.00 23.66 149 ARG B CA 1
ATOM 4344 C C . ARG B 1 149 ? -29.241 -10.984 14.046 1.00 24.29 149 ARG B C 1
ATOM 4345 O O . ARG B 1 149 ? -29.231 -12.217 13.983 1.00 22.65 149 ARG B O 1
ATOM 4353 N N . GLU B 1 150 ? -29.438 -10.207 12.984 1.00 23.92 150 GLU B N 1
ATOM 4354 C CA . GLU B 1 150 ? -29.610 -10.789 11.660 1.00 25.54 150 GLU B CA 1
ATOM 4355 C C . GLU B 1 150 ? -28.213 -11.375 11.432 1.00 26.20 150 GLU B C 1
ATOM 4356 O O . GLU B 1 150 ? -27.217 -10.663 11.559 1.00 26.76 150 GLU B O 1
ATOM 4362 N N . ASN B 1 151 ? -28.129 -12.660 11.098 1.00 26.81 151 ASN B N 1
ATOM 4363 C CA . ASN B 1 151 ? -26.824 -13.313 10.973 1.00 27.01 151 ASN B CA 1
ATOM 4364 C C . ASN B 1 151 ? -26.396 -13.853 9.597 1.00 27.37 151 ASN B C 1
ATOM 4365 O O . ASN B 1 151 ? -25.613 -14.802 9.527 1.00 26.48 151 ASN B O 1
ATOM 4370 N N . THR B 1 152 ? -26.878 -13.246 8.512 1.00 26.52 152 THR B N 1
ATOM 4371 C CA . THR B 1 152 ? -26.509 -13.696 7.164 1.00 27.60 152 THR B CA 1
ATOM 4372 C C . THR B 1 152 ? -26.227 -12.541 6.205 1.00 27.54 152 THR B C 1
ATOM 4373 O O . THR B 1 152 ? -25.684 -12.748 5.117 1.00 28.88 152 THR B O 1
ATOM 4377 N N . ASP B 1 153 ? -26.579 -11.329 6.618 1.00 26.53 153 ASP B N 1
ATOM 4378 C CA . ASP B 1 153 ? -26.409 -10.130 5.787 1.00 27.95 153 ASP B CA 1
ATOM 4379 C C . ASP B 1 153 ? -25.175 -9.311 6.196 1.00 28.02 153 ASP B C 1
ATOM 4380 O O . ASP B 1 153 ? -24.302 -9.800 6.913 1.00 27.84 153 ASP B O 1
ATOM 4385 N N . ASP B 1 154 ? -25.104 -8.073 5.707 1.00 29.32 154 ASP B N 1
ATOM 4386 C CA . ASP B 1 154 ? -24.029 -7.145 6.059 1.00 30.10 154 ASP B CA 1
ATOM 4387 C C . ASP B 1 154 ? -22.663 -7.540 5.486 1.00 31.11 154 ASP B C 1
ATOM 4388 O O . ASP B 1 154 ? -22.560 -8.426 4.629 1.00 31.06 154 ASP B O 1
ATOM 4393 N N . LEU B 1 155 ? -21.618 -6.872 5.970 1.00 30.19 155 LEU B N 1
ATOM 4394 C CA . LEU B 1 155 ? -20.251 -7.129 5.524 1.00 29.70 155 LEU B CA 1
ATOM 4395 C C . LEU B 1 155 ? -19.813 -8.571 5.744 1.00 29.55 155 LEU B C 1
ATOM 4396 O O . LEU B 1 155 ? -18.829 -9.023 5.160 1.00 28.07 155 LEU B O 1
ATOM 4401 N N . TYR B 1 156 ? -20.542 -9.297 6.581 1.00 29.13 156 TYR B N 1
ATOM 4402 C CA . TYR B 1 156 ? -20.183 -10.679 6.851 1.00 30.05 156 TYR B CA 1
ATOM 4403 C C . TYR B 1 156 ? -20.497 -11.622 5.691 1.00 30.64 156 TYR B C 1
ATOM 4404 O O . TYR B 1 156 ? -20.293 -12.831 5.794 1.00 30.41 156 TYR B O 1
ATOM 4413 N N . ARG B 1 157 ? -20.988 -11.070 4.583 1.00 30.15 157 ARG B N 1
ATOM 4414 C CA . ARG B 1 157 ? -21.265 -11.891 3.406 1.00 30.76 157 ARG B CA 1
ATOM 4415 C C . ARG B 1 157 ? -19.914 -12.294 2.814 1.00 31.06 157 ARG B C 1
ATOM 4416 O O . ARG B 1 157 ? -19.811 -13.260 2.056 1.00 31.45 157 ARG B O 1
ATOM 4424 N N . GLY B 1 158 ? -18.877 -11.535 3.159 1.00 30.82 158 GLY B N 1
ATOM 4425 C CA . GLY B 1 158 ? -17.543 -11.842 2.675 1.00 29.57 158 GLY B CA 1
ATOM 4426 C C . GLY B 1 158 ? -17.193 -11.318 1.294 1.00 29.36 158 GLY B C 1
ATOM 4427 O O . GLY B 1 158 ? -16.278 -11.828 0.652 1.00 30.13 158 GLY B O 1
ATOM 4428 N N . ILE B 1 159 ? -17.910 -10.307 0.822 1.00 29.03 159 ILE B N 1
ATOM 4429 C CA . ILE B 1 159 ? -17.613 -9.747 -0.491 1.00 27.99 159 ILE B CA 1
ATOM 4430 C C . ILE B 1 159 ? -16.563 -8.667 -0.294 1.00 28.50 159 ILE B C 1
ATOM 4431 O O . ILE B 1 159 ? -16.884 -7.511 -0.004 1.00 26.76 159 ILE B O 1
ATOM 4436 N N . GLU B 1 160 ? -15.301 -9.048 -0.455 1.00 27.66 160 GLU B N 1
ATOM 4437 C CA . GLU B 1 160 ? -14.203 -8.117 -0.250 1.00 27.31 160 GLU B CA 1
ATOM 4438 C C . GLU B 1 160 ? -12.989 -8.560 -1.052 1.00 27.84 160 GLU B C 1
ATOM 4439 O O . GLU B 1 160 ? -12.820 -9.748 -1.334 1.00 27.24 160 GLU B O 1
ATOM 4445 N N . TYR B 1 161 ? -12.133 -7.607 -1.403 1.00 27.36 161 TYR B N 1
ATOM 4446 C CA . TYR B 1 161 ? -10.950 -7.918 -2.201 1.00 27.53 161 TYR B CA 1
ATOM 4447 C C . TYR B 1 161 ? -9.707 -7.172 -1.728 1.00 26.69 161 TYR B C 1
ATOM 4448 O O . TYR B 1 161 ? -9.791 -6.030 -1.285 1.00 26.52 161 TYR B O 1
ATOM 4457 N N . PRO B 1 162 ? -8.533 -7.820 -1.800 1.00 26.60 162 PRO B N 1
ATOM 4458 C CA . PRO B 1 162 ? -7.301 -7.151 -1.365 1.00 26.26 162 PRO B CA 1
ATOM 4459 C C . PRO B 1 162 ? -6.981 -5.937 -2.234 1.00 25.41 162 PRO B C 1
ATOM 4460 O O . PRO B 1 162 ? -7.337 -5.893 -3.409 1.00 23.97 162 PRO B O 1
ATOM 4464 N N . PHE B 1 163 ? -6.304 -4.960 -1.644 1.00 26.47 163 PHE B N 1
ATOM 4465 C CA . PHE B 1 163 ? -5.954 -3.722 -2.329 1.00 27.75 163 PHE B CA 1
ATOM 4466 C C . PHE B 1 163 ? -5.140 -3.899 -3.606 1.00 28.47 163 PHE B C 1
ATOM 4467 O O . PHE B 1 163 ? -5.246 -3.094 -4.527 1.00 29.42 163 PHE B O 1
ATOM 4475 N N . ASN B 1 164 ? -4.327 -4.946 -3.660 1.00 29.94 164 ASN B N 1
ATOM 4476 C CA . ASN B 1 164 ? -3.470 -5.186 -4.817 1.00 30.83 164 ASN B CA 1
ATOM 4477 C C . ASN B 1 164 ? -3.964 -6.300 -5.734 1.00 30.18 164 ASN B C 1
ATOM 4478 O O . ASN B 1 164 ? -3.164 -6.929 -6.431 1.00 29.33 164 ASN B O 1
ATOM 4483 N N . SER B 1 165 ? -5.272 -6.539 -5.741 1.00 28.72 165 SER B N 1
ATOM 4484 C CA . SER B 1 165 ? -5.850 -7.598 -6.568 1.00 28.63 165 SER B CA 1
ATOM 4485 C C . SER B 1 165 ? -6.438 -7.034 -7.852 1.00 28.60 165 SER B C 1
ATOM 4486 O O . SER B 1 165 ? -6.737 -5.846 -7.939 1.00 28.60 165 SER B O 1
ATOM 4489 N N . GLU B 1 166 ? -6.602 -7.888 -8.854 1.00 28.39 166 GLU B N 1
ATOM 4490 C CA . GLU B 1 166 ? -7.172 -7.445 -10.118 1.00 28.15 166 GLU B CA 1
ATOM 4491 C C . GLU B 1 166 ? -8.641 -7.089 -9.905 1.00 27.19 166 GLU B C 1
ATOM 4492 O O . GLU B 1 166 ? -9.167 -6.194 -10.561 1.00 26.08 166 GLU B O 1
ATOM 4498 N N . GLU B 1 167 ? -9.300 -7.797 -8.990 1.00 26.79 167 GLU B N 1
ATOM 4499 C CA . GLU B 1 167 ? -10.707 -7.528 -8.699 1.00 28.74 167 GLU B CA 1
ATOM 4500 C C . GLU B 1 167 ? -10.886 -6.100 -8.191 1.00 27.43 167 GLU B C 1
ATOM 4501 O O . GLU B 1 167 ? -11.730 -5.357 -8.694 1.00 28.05 167 GLU B O 1
ATOM 4507 N N . ALA B 1 168 ? -10.087 -5.718 -7.198 1.00 27.21 168 ALA B N 1
ATOM 4508 C CA . ALA B 1 168 ? -10.160 -4.372 -6.641 1.00 26.90 168 ALA B CA 1
ATOM 4509 C C . ALA B 1 168 ? -9.961 -3.340 -7.750 1.00 27.69 168 ALA B C 1
ATOM 4510 O O . ALA B 1 168 ? -10.669 -2.338 -7.810 1.00 26.91 168 ALA B O 1
ATOM 4512 N N . LYS B 1 169 ? -8.986 -3.586 -8.620 1.00 28.29 169 LYS B N 1
ATOM 4513 C CA . LYS B 1 169 ? -8.700 -2.679 -9.725 1.00 30.42 169 LYS B CA 1
ATOM 4514 C C . LYS B 1 169 ? -9.921 -2.499 -10.614 1.00 29.79 169 LYS B C 1
ATOM 4515 O O . LYS B 1 169 ? -10.234 -1.384 -11.030 1.00 30.75 169 LYS B O 1
ATOM 4521 N N . LYS B 1 170 ? -10.612 -3.594 -10.908 1.00 29.49 170 LYS B N 1
ATOM 4522 C CA . LYS B 1 170 ? -11.800 -3.513 -11.745 1.00 29.77 170 LYS B CA 1
ATOM 4523 C C . LYS B 1 170 ? -12.874 -2.694 -11.044 1.00 27.91 170 LYS B C 1
ATOM 4524 O O . LYS B 1 170 ? -13.579 -1.918 -11.678 1.00 27.09 170 LYS B O 1
ATOM 4530 N N . ILE B 1 171 ? -13.001 -2.864 -9.733 1.00 27.70 171 ILE B N 1
ATOM 4531 C CA . ILE B 1 171 ? -14.013 -2.121 -8.991 1.00 27.87 171 ILE B CA 1
ATOM 4532 C C . ILE B 1 171 ? -13.689 -0.634 -9.012 1.00 28.07 171 ILE B C 1
ATOM 4533 O O . ILE B 1 171 ? -14.557 0.189 -9.299 1.00 28.91 171 ILE B O 1
ATOM 4538 N N . ARG B 1 172 ? -12.434 -0.290 -8.736 1.00 28.19 172 ARG B N 1
ATOM 4539 C CA . ARG B 1 172 ? -12.020 1.108 -8.745 1.00 30.35 172 ARG B CA 1
ATOM 4540 C C . ARG B 1 172 ? -12.260 1.760 -10.110 1.00 31.66 172 ARG B C 1
ATOM 4541 O O . ARG B 1 172 ? -12.789 2.872 -10.189 1.00 31.80 172 ARG B O 1
ATOM 4549 N N . ASP B 1 173 ? -11.873 1.073 -11.182 1.00 31.66 173 ASP B N 1
ATOM 4550 C CA . ASP B 1 173 ? -12.066 1.600 -12.534 1.00 31.90 173 ASP B CA 1
ATOM 4551 C C . ASP B 1 173 ? -13.555 1.799 -12.820 1.00 31.37 173 ASP B C 1
ATOM 4552 O O . ASP B 1 173 ? -13.953 2.792 -13.426 1.00 31.83 173 ASP B O 1
ATOM 4557 N N . PHE B 1 174 ? -14.371 0.848 -12.381 1.00 30.95 174 PHE B N 1
ATOM 4558 C CA . PHE B 1 174 ? -15.814 0.925 -12.573 1.00 32.52 174 PHE B CA 1
ATOM 4559 C C . PHE B 1 174 ? -16.436 2.106 -11.815 1.00 33.15 174 PHE B C 1
ATOM 4560 O O . PHE B 1 174 ? -17.248 2.854 -12.368 1.00 31.96 174 PHE B O 1
ATOM 4568 N N . LEU B 1 175 ? -16.055 2.265 -10.551 1.00 32.10 175 LEU B N 1
ATOM 4569 C CA . LEU B 1 175 ? -16.578 3.344 -9.726 1.00 33.48 175 LEU B CA 1
ATOM 4570 C C . LEU B 1 175 ? -16.209 4.710 -10.280 1.00 34.94 175 LEU B C 1
ATOM 4571 O O . LEU B 1 175 ? -17.018 5.635 -10.246 1.00 34.49 175 LEU B O 1
ATOM 4576 N N . ARG B 1 176 ? -14.985 4.834 -10.786 1.00 36.45 176 ARG B N 1
ATOM 4577 C CA . ARG B 1 176 ? -14.513 6.096 -11.345 1.00 38.82 176 ARG B CA 1
ATOM 4578 C C . ARG B 1 176 ? -15.245 6.473 -12.626 1.00 39.49 176 ARG B C 1
ATOM 4579 O O . ARG B 1 176 ? -15.758 7.582 -12.747 1.00 40.08 176 ARG B O 1
ATOM 4587 N N . LYS B 1 177 ? -15.301 5.548 -13.577 1.00 40.27 177 LYS B N 1
ATOM 4588 C CA . LYS B 1 177 ? -15.952 5.823 -14.849 1.00 42.28 177 LYS B CA 1
ATOM 4589 C C . LYS B 1 177 ? -17.476 5.854 -14.799 1.00 42.47 177 LYS B C 1
ATOM 4590 O O . LYS B 1 177 ? -18.097 6.819 -15.243 1.00 42.80 177 LYS B O 1
ATOM 4596 N N . GLU B 1 178 ? -18.076 4.800 -14.264 1.00 42.08 178 GLU B N 1
ATOM 4597 C CA . GLU B 1 178 ? -19.529 4.702 -14.197 1.00 41.82 178 GLU B CA 1
ATOM 4598 C C . GLU B 1 178 ? -20.227 5.528 -13.120 1.00 41.93 178 GLU B C 1
ATOM 4599 O O . GLU B 1 178 ? -21.354 5.984 -13.323 1.00 41.40 178 GLU B O 1
ATOM 4605 N N . LEU B 1 179 ? -19.576 5.718 -11.977 1.00 41.44 179 LEU B N 1
ATOM 4606 C CA . LEU B 1 179 ? -20.198 6.469 -10.890 1.00 41.28 179 LEU B CA 1
ATOM 4607 C C . LEU B 1 179 ? -19.494 7.765 -10.526 1.00 41.09 179 LEU B C 1
ATOM 4608 O O . LEU B 1 179 ? -19.962 8.504 -9.661 1.00 40.63 179 LEU B O 1
ATOM 4613 N N . LYS B 1 180 ? -18.375 8.042 -11.183 1.00 41.02 180 LYS B N 1
ATOM 4614 C CA . LYS B 1 180 ? -17.614 9.257 -10.907 1.00 42.12 180 LYS B CA 1
ATOM 4615 C C . LYS B 1 180 ? -17.173 9.317 -9.448 1.00 41.02 180 LYS B C 1
ATOM 4616 O O . LYS B 1 180 ? -17.156 10.382 -8.831 1.00 40.13 180 LYS B O 1
ATOM 4622 N N . VAL B 1 181 ? -16.819 8.161 -8.900 1.00 40.75 181 VAL B N 1
ATOM 4623 C CA . VAL B 1 181 ? -16.361 8.081 -7.522 1.00 41.40 181 VAL B CA 1
ATOM 4624 C C . VAL B 1 181 ? -14.836 8.102 -7.502 1.00 41.47 181 VAL B C 1
ATOM 4625 O O . VAL B 1 181 ? -14.192 7.362 -8.242 1.00 41.74 181 VAL B O 1
ATOM 4629 N N . GLU B 1 182 ? -14.263 8.956 -6.662 1.00 42.47 182 GLU B N 1
ATOM 4630 C CA . GLU B 1 182 ? -12.810 9.058 -6.547 1.00 43.95 182 GLU B CA 1
ATOM 4631 C C . GLU B 1 182 ? -12.284 8.102 -5.474 1.00 42.72 182 GLU B C 1
ATOM 4632 O O . GLU B 1 182 ? -12.702 8.166 -4.317 1.00 44.00 182 GLU B O 1
ATOM 4638 N N . ILE B 1 183 ? -11.362 7.224 -5.853 1.00 40.96 183 ILE B N 1
ATOM 4639 C CA . ILE B 1 183 ? -10.788 6.273 -4.905 1.00 39.19 183 ILE B CA 1
ATOM 4640 C C . ILE B 1 183 ? -9.342 5.926 -5.275 1.00 37.86 183 ILE B C 1
ATOM 4641 O O . ILE B 1 183 ? -9.070 5.490 -6.395 1.00 37.37 183 ILE B O 1
ATOM 4646 N N . GLU B 1 184 ? -8.420 6.119 -4.330 1.00 36.11 184 GLU B N 1
ATOM 4647 C CA . GLU B 1 184 ? -6.998 5.843 -4.563 1.00 35.06 184 GLU B CA 1
ATOM 4648 C C . GLU B 1 184 ? -6.751 4.362 -4.817 1.00 32.97 184 GLU B C 1
ATOM 4649 O O . GLU B 1 184 ? -7.606 3.530 -4.531 1.00 31.17 184 GLU B O 1
ATOM 4655 N N . ASP B 1 185 ? -5.570 4.039 -5.334 1.00 33.00 185 ASP B N 1
ATOM 4656 C CA . ASP B 1 185 ? -5.214 2.656 -5.648 1.00 32.79 185 ASP B CA 1
ATOM 4657 C C . ASP B 1 185 ? -4.763 1.777 -4.484 1.00 31.92 185 ASP B C 1
ATOM 4658 O O . ASP B 1 185 ? -4.853 0.555 -4.578 1.00 32.20 185 ASP B O 1
ATOM 4663 N N . ASP B 1 186 ? -4.271 2.375 -3.402 1.00 29.34 186 ASP B N 1
ATOM 4664 C CA . ASP B 1 186 ? -3.785 1.590 -2.264 1.00 27.19 186 ASP B CA 1
ATOM 4665 C C . ASP B 1 186 ? -4.910 1.189 -1.312 1.00 25.70 186 ASP B C 1
ATOM 4666 O O . ASP B 1 186 ? -4.713 1.121 -0.098 1.00 25.07 186 ASP B O 1
ATOM 4671 N N . THR B 1 187 ? -6.072 0.874 -1.874 1.00 24.72 187 THR B N 1
ATOM 4672 C CA . THR B 1 187 ? -7.249 0.549 -1.080 1.00 23.13 187 THR B CA 1
ATOM 4673 C C . THR B 1 187 ? -7.838 -0.856 -1.084 1.00 23.13 187 THR B C 1
ATOM 4674 O O . THR B 1 187 ? -8.042 -1.461 -2.139 1.00 23.68 187 THR B O 1
ATOM 4678 N N . GLY B 1 188 ? -8.125 -1.357 0.115 1.00 22.40 188 GLY B N 1
ATOM 4679 C CA . GLY B 1 188 ? -8.781 -2.644 0.250 1.00 21.79 188 GLY B CA 1
ATOM 4680 C C . GLY B 1 188 ? -10.253 -2.311 0.035 1.00 23.58 188 GLY B C 1
ATOM 4681 O O . GLY B 1 188 ? -10.704 -1.218 0.400 1.00 23.27 188 GLY B O 1
ATOM 4682 N N . ILE B 1 189 ? -11.020 -3.230 -0.537 1.00 23.64 189 ILE B N 1
ATOM 4683 C CA . ILE B 1 189 ? -12.419 -2.937 -0.814 1.00 23.78 189 ILE B CA 1
ATOM 4684 C C . ILE B 1 189 ? -13.411 -4.003 -0.390 1.00 23.41 189 ILE B C 1
ATOM 4685 O O . ILE B 1 189 ? -13.294 -5.168 -0.774 1.00 23.62 189 ILE B O 1
ATOM 4690 N N . GLY B 1 190 ? -14.396 -3.586 0.400 1.00 21.56 190 GLY B N 1
ATOM 4691 C CA . GLY B 1 190 ? -15.424 -4.502 0.854 1.00 21.69 190 GLY B CA 1
ATOM 4692 C C . GLY B 1 190 ? -16.790 -3.979 0.446 1.00 23.21 190 GLY B C 1
ATOM 4693 O O . GLY B 1 190 ? -17.016 -2.767 0.413 1.00 22.95 190 GLY B O 1
ATOM 4694 N N . ILE B 1 191 ? -17.708 -4.879 0.119 1.00 23.72 191 ILE B N 1
ATOM 4695 C CA . ILE B 1 191 ? -19.048 -4.458 -0.267 1.00 23.34 191 ILE B CA 1
ATOM 4696 C C . ILE B 1 191 ? -20.015 -4.756 0.874 1.00 24.08 191 ILE B C 1
ATOM 4697 O O . ILE B 1 191 ? -20.171 -5.908 1.278 1.00 24.78 191 ILE B O 1
ATOM 4702 N N . LYS B 1 192 ? -20.648 -3.717 1.408 1.00 23.23 192 LYS B N 1
ATOM 4703 C CA . LYS B 1 192 ? -21.612 -3.896 2.489 1.00 23.49 192 LYS B CA 1
ATOM 4704 C C . LYS B 1 192 ? -22.985 -3.996 1.822 1.00 24.10 192 LYS B C 1
ATOM 4705 O O . LYS B 1 192 ? -23.406 -3.085 1.111 1.00 23.52 192 LYS B O 1
ATOM 4711 N N . VAL B 1 193 ? -23.667 -5.112 2.042 1.00 23.20 193 VAL B N 1
ATOM 4712 C CA . VAL B 1 193 ? -24.980 -5.339 1.457 1.00 24.29 193 VAL B CA 1
ATOM 4713 C C . VAL B 1 193 ? -26.039 -5.436 2.549 1.00 24.74 193 VAL B C 1
ATOM 4714 O O . VAL B 1 193 ? -25.806 -6.059 3.581 1.00 25.35 193 VAL B O 1
ATOM 4718 N N . MET B 1 194 ? -27.195 -4.813 2.316 1.00 24.53 194 MET B N 1
ATOM 4719 C CA . MET B 1 194 ? -28.311 -4.839 3.262 1.00 24.25 194 MET B CA 1
ATOM 4720 C C . MET B 1 194 ? -29.581 -5.186 2.475 1.00 24.87 194 MET B C 1
ATOM 4721 O O . MET B 1 194 ? -30.056 -4.398 1.644 1.00 23.23 194 MET B O 1
ATOM 4726 N N . SER B 1 195 ? -30.125 -6.365 2.753 1.00 24.86 195 SER B N 1
ATOM 4727 C CA . SER B 1 195 ? -31.316 -6.864 2.075 1.00 26.13 195 SER B CA 1
ATOM 4728 C C . SER B 1 195 ? -32.626 -6.533 2.780 1.00 25.85 195 SER B C 1
ATOM 4729 O O . SER B 1 195 ? -32.751 -6.714 3.992 1.00 25.66 195 SER B O 1
ATOM 4732 N N . LYS B 1 196 ? -33.603 -6.059 2.011 1.00 25.78 196 LYS B N 1
ATOM 4733 C CA . LYS B 1 196 ? -34.912 -5.727 2.560 1.00 25.57 196 LYS B CA 1
ATOM 4734 C C . LYS B 1 196 ? -35.552 -6.992 3.122 1.00 24.94 196 LYS B C 1
ATOM 4735 O O . LYS B 1 196 ? -36.047 -7.002 4.249 1.00 25.39 196 LYS B O 1
ATOM 4741 N N . TYR B 1 197 ? -35.532 -8.060 2.329 1.00 24.54 197 TYR B N 1
ATOM 4742 C CA . TYR B 1 197 ? -36.116 -9.335 2.737 1.00 24.22 197 TYR B CA 1
ATOM 4743 C C . TYR B 1 197 ? -35.490 -9.873 4.023 1.00 22.46 197 TYR B C 1
ATOM 4744 O O . TYR B 1 197 ? -36.198 -10.298 4.938 1.00 21.98 197 TYR B O 1
ATOM 4753 N N . LYS B 1 198 ? -34.163 -9.861 4.090 1.00 20.85 198 LYS B N 1
ATOM 4754 C CA . LYS B 1 198 ? -33.475 -10.352 5.277 1.00 21.08 198 LYS B CA 1
ATOM 4755 C C . LYS B 1 198 ? -33.829 -9.481 6.479 1.00 20.26 198 LYS B C 1
ATOM 4756 O O . LYS B 1 198 ? -33.982 -9.977 7.587 1.00 19.97 198 LYS B O 1
ATOM 4762 N N . THR B 1 199 ? -33.969 -8.181 6.254 1.00 22.07 199 THR B N 1
ATOM 4763 C CA . THR B 1 199 ? -34.310 -7.275 7.336 1.00 23.38 199 THR B CA 1
ATOM 4764 C C . THR B 1 199 ? -35.729 -7.542 7.839 1.00 24.84 199 THR B C 1
ATOM 4765 O O . THR B 1 199 ? -35.978 -7.544 9.047 1.00 24.97 199 THR B O 1
ATOM 4769 N N . GLN B 1 200 ? -36.656 -7.774 6.915 1.00 25.63 200 GLN B N 1
ATOM 4770 C CA . GLN B 1 200 ? -38.038 -8.047 7.293 1.00 27.17 200 GLN B CA 1
ATOM 4771 C C . GLN B 1 200 ? -38.154 -9.364 8.057 1.00 26.61 200 GLN B C 1
ATOM 4772 O O . GLN B 1 200 ? -38.911 -9.455 9.018 1.00 27.00 200 GLN B O 1
ATOM 4778 N N . ARG B 1 201 ? -37.405 -10.378 7.627 1.00 27.50 201 ARG B N 1
ATOM 4779 C CA . ARG B 1 201 ? -37.436 -11.688 8.278 1.00 28.69 201 ARG B CA 1
ATOM 4780 C C . ARG B 1 201 ? -37.068 -11.613 9.747 1.00 28.76 201 ARG B C 1
ATOM 4781 O O . ARG B 1 201 ? -37.768 -12.166 10.596 1.00 28.95 201 ARG B O 1
ATOM 4789 N N . ILE B 1 202 ? -35.952 -10.955 10.048 1.00 27.15 202 ILE B N 1
ATOM 4790 C CA . ILE B 1 202 ? -35.521 -10.849 11.433 1.00 26.88 202 ILE B CA 1
ATOM 4791 C C . ILE B 1 202 ? -36.472 -9.955 12.221 1.00 25.58 202 ILE B C 1
ATOM 4792 O O . ILE B 1 202 ? -36.755 -10.221 13.388 1.00 24.81 202 ILE B O 1
ATOM 4797 N N . THR B 1 203 ? -36.975 -8.898 11.591 1.00 25.39 203 THR B N 1
ATOM 4798 C CA . THR B 1 203 ? -37.895 -8.005 12.290 1.00 26.02 203 THR B CA 1
ATOM 4799 C C . THR B 1 203 ? -39.166 -8.743 12.711 1.00 25.69 203 THR B C 1
ATOM 4800 O O . THR B 1 203 ? -39.646 -8.575 13.834 1.00 26.59 203 THR B O 1
ATOM 4804 N N . ARG B 1 204 ? -39.702 -9.567 11.816 1.00 27.44 204 ARG B N 1
ATOM 4805 C CA . ARG B 1 204 ? -40.913 -10.329 12.116 1.00 27.92 204 ARG B CA 1
ATOM 4806 C C . ARG B 1 204 ? -40.659 -11.260 13.289 1.00 28.27 204 ARG B C 1
ATOM 4807 O O . ARG B 1 204 ? -41.465 -11.359 14.209 1.00 27.27 204 ARG B O 1
ATOM 4815 N N . LEU B 1 205 ? -39.520 -11.940 13.251 1.00 28.59 205 LEU B N 1
ATOM 4816 C CA . LEU B 1 205 ? -39.167 -12.874 14.304 1.00 27.73 205 LEU B CA 1
ATOM 4817 C C . LEU B 1 205 ? -39.086 -12.168 15.656 1.00 28.20 205 LEU B C 1
ATOM 4818 O O . LEU B 1 205 ? -39.525 -12.705 16.673 1.00 27.73 205 LEU B O 1
ATOM 4823 N N . ALA B 1 206 ? -38.538 -10.956 15.662 1.00 28.57 206 ALA B N 1
ATOM 4824 C CA . ALA B 1 206 ? -38.390 -10.197 16.901 1.00 27.99 206 ALA B CA 1
ATOM 4825 C C . ALA B 1 206 ? -39.724 -9.738 17.483 1.00 28.95 206 ALA B C 1
ATOM 4826 O O . ALA B 1 206 ? -39.949 -9.839 18.693 1.00 28.55 206 ALA B O 1
ATOM 4828 N N . ILE B 1 207 ? -40.610 -9.237 16.630 1.00 30.09 207 ILE B N 1
ATOM 4829 C CA . ILE B 1 207 ? -41.913 -8.773 17.098 1.00 31.28 207 ILE B CA 1
ATOM 4830 C C . ILE B 1 207 ? -42.763 -9.952 17.558 1.00 31.93 207 ILE B C 1
ATOM 4831 O O . ILE B 1 207 ? -43.428 -9.874 18.586 1.00 33.26 207 ILE B O 1
ATOM 4836 N N . GLN B 1 208 ? -42.736 -11.047 16.805 1.00 32.58 208 GLN B N 1
ATOM 4837 C CA . GLN B 1 208 ? -43.511 -12.225 17.178 1.00 33.85 208 GLN B CA 1
ATOM 4838 C C . GLN B 1 208 ? -43.057 -12.740 18.539 1.00 32.91 208 GLN B C 1
ATOM 4839 O O . GLN B 1 208 ? -43.881 -13.160 19.355 1.00 33.10 208 GLN B O 1
ATOM 4845 N N . TYR B 1 209 ? -41.751 -12.691 18.794 1.00 31.05 209 TYR B N 1
ATOM 4846 C CA . TYR B 1 209 ? -41.218 -13.140 20.077 1.00 30.48 209 TYR B CA 1
ATOM 4847 C C . TYR B 1 209 ? -41.700 -12.218 21.199 1.00 31.72 209 TYR B C 1
ATOM 4848 O O . TYR B 1 209 ? -41.997 -12.671 22.308 1.00 32.47 209 TYR B O 1
ATOM 4857 N N . ALA B 1 210 ? -41.762 -10.923 20.913 1.00 32.06 210 ALA B N 1
ATOM 4858 C CA . ALA B 1 210 ? -42.201 -9.950 21.910 1.00 33.93 210 ALA B CA 1
ATOM 4859 C C . ALA B 1 210 ? -43.657 -10.209 22.293 1.00 34.48 210 ALA B C 1
ATOM 4860 O O . ALA B 1 210 ? -44.023 -10.163 23.468 1.00 34.77 210 ALA B O 1
ATOM 4862 N N . ILE B 1 211 ? -44.480 -10.487 21.289 1.00 34.92 211 ILE B N 1
ATOM 4863 C CA . ILE B 1 211 ? -45.890 -10.758 21.509 1.00 35.57 211 ILE B CA 1
ATOM 4864 C C . ILE B 1 211 ? -46.063 -12.014 22.352 1.00 36.59 211 ILE B C 1
ATOM 4865 O O . ILE B 1 211 ? -46.750 -12.000 23.375 1.00 36.20 211 ILE B O 1
ATOM 4870 N N . GLU B 1 212 ? -45.421 -13.093 21.923 1.00 38.19 212 GLU B N 1
ATOM 4871 C CA . GLU B 1 212 ? -45.511 -14.370 22.613 1.00 39.33 212 GLU B CA 1
ATOM 4872 C C . GLU B 1 212 ? -44.919 -14.411 24.014 1.00 39.23 212 GLU B C 1
ATOM 4873 O O . GLU B 1 212 ? -45.400 -15.163 24.859 1.00 40.03 212 GLU B O 1
ATOM 4879 N N . HIS B 1 213 ? -43.884 -13.619 24.274 1.00 37.64 213 HIS B N 1
ATOM 4880 C CA . HIS B 1 213 ? -43.279 -13.635 25.600 1.00 37.34 213 HIS B CA 1
ATOM 4881 C C . HIS B 1 213 ? -43.506 -12.384 26.437 1.00 37.41 213 HIS B C 1
ATOM 4882 O O . HIS B 1 213 ? -42.755 -12.099 27.375 1.00 36.36 213 HIS B O 1
ATOM 4889 N N . LYS B 1 214 ? -44.559 -11.652 26.091 1.00 38.64 214 LYS B N 1
ATOM 4890 C CA . LYS B 1 214 ? -44.945 -10.441 26.807 1.00 39.29 214 LYS B CA 1
ATOM 4891 C C . LYS B 1 214 ? -43.851 -9.389 26.941 1.00 39.11 214 LYS B C 1
ATOM 4892 O O . LYS B 1 214 ? -43.841 -8.628 27.907 1.00 39.52 214 LYS B O 1
ATOM 4898 N N . ARG B 1 215 ? -42.930 -9.347 25.986 1.00 38.16 215 ARG B N 1
ATOM 4899 C CA . ARG B 1 215 ? -41.866 -8.349 26.011 1.00 38.44 215 ARG B CA 1
ATOM 4900 C C . ARG B 1 215 ? -42.516 -7.008 25.673 1.00 38.92 215 ARG B C 1
ATOM 4901 O O . ARG B 1 215 ? -43.473 -6.960 24.900 1.00 39.28 215 ARG B O 1
ATOM 4909 N N . LYS B 1 216 ? -42.005 -5.918 26.236 1.00 38.40 216 LYS B N 1
ATOM 4910 C CA . LYS B 1 216 ? -42.624 -4.617 26.001 1.00 39.31 216 LYS B CA 1
ATOM 4911 C C . LYS B 1 216 ? -42.001 -3.645 25.002 1.00 38.51 216 LYS B C 1
ATOM 4912 O O . LYS B 1 216 ? -42.664 -2.691 24.585 1.00 38.45 216 LYS B O 1
ATOM 4918 N N . LYS B 1 217 ? -40.754 -3.878 24.600 1.00 37.14 217 LYS B N 1
ATOM 4919 C CA . LYS B 1 217 ? -40.102 -2.971 23.658 1.00 35.78 217 LYS B CA 1
ATOM 4920 C C . LYS B 1 217 ? -39.088 -3.632 22.723 1.00 34.47 217 LYS B C 1
ATOM 4921 O O . LYS B 1 217 ? -38.415 -4.597 23.087 1.00 31.99 217 LYS B O 1
ATOM 4927 N N . VAL B 1 218 ? -38.984 -3.081 21.516 1.00 33.35 218 VAL B N 1
ATOM 4928 C CA . VAL B 1 218 ? -38.036 -3.546 20.505 1.00 31.79 218 VAL B CA 1
ATOM 4929 C C . VAL B 1 218 ? -37.321 -2.293 20.016 1.00 30.83 218 VAL B C 1
ATOM 4930 O O . VAL B 1 218 ? -37.965 -1.351 19.549 1.00 31.31 218 VAL B O 1
ATOM 4934 N N . THR B 1 219 ? -35.999 -2.282 20.129 1.00 29.00 219 THR B N 1
ATOM 4935 C CA . THR B 1 219 ? -35.201 -1.138 19.708 1.00 28.21 219 THR B CA 1
ATOM 4936 C C . THR B 1 219 ? -34.286 -1.474 18.534 1.00 28.35 219 THR B C 1
ATOM 4937 O O . THR B 1 219 ? -33.474 -2.399 18.614 1.00 28.14 219 THR B O 1
ATOM 4941 N N . ILE B 1 220 ? -34.410 -0.709 17.454 1.00 27.18 220 ILE B N 1
ATOM 4942 C CA . ILE B 1 220 ? -33.597 -0.917 16.258 1.00 26.58 220 ILE B CA 1
ATOM 4943 C C . ILE B 1 220 ? -32.245 -0.212 16.408 1.00 27.45 220 ILE B C 1
ATOM 4944 O O . ILE B 1 220 ? -32.197 1.007 16.568 1.00 27.24 220 ILE B O 1
ATOM 4949 N N . MET B 1 221 ? -31.156 -0.983 16.372 1.00 27.35 221 MET B N 1
ATOM 4950 C CA . MET B 1 221 ? -29.797 -0.437 16.492 1.00 27.04 221 MET B CA 1
ATOM 4951 C C . MET B 1 221 ? -29.249 -0.179 15.101 1.00 26.55 221 MET B C 1
ATOM 4952 O O . MET B 1 221 ? -29.127 -1.107 14.302 1.00 27.09 221 MET B O 1
ATOM 4957 N N . HIS B 1 222 ? -28.885 1.068 14.818 1.00 27.44 222 HIS B N 1
ATOM 4958 C CA . HIS B 1 222 ? -28.396 1.415 13.484 1.00 26.96 222 HIS B CA 1
ATOM 4959 C C . HIS B 1 222 ? -27.567 2.690 13.465 1.00 27.86 222 HIS B C 1
ATOM 4960 O O . HIS B 1 222 ? -27.612 3.496 14.391 1.00 27.66 222 HIS B O 1
ATOM 4967 N N . LYS B 1 223 ? -26.825 2.868 12.379 1.00 28.45 223 LYS B N 1
ATOM 4968 C CA . LYS B 1 223 ? -26.020 4.062 12.183 1.00 30.11 223 LYS B CA 1
ATOM 4969 C C . LYS B 1 223 ? -26.595 4.702 10.920 1.00 29.66 223 LYS B C 1
ATOM 4970 O O . LYS B 1 223 ? -25.862 5.119 10.029 1.00 29.81 223 LYS B O 1
ATOM 4976 N N . GLY B 1 224 ? -27.922 4.765 10.862 1.00 30.73 224 GLY B N 1
ATOM 4977 C CA . GLY B 1 224 ? -28.609 5.304 9.701 1.00 32.37 224 GLY B CA 1
ATOM 4978 C C . GLY B 1 224 ? -28.356 6.756 9.353 1.00 34.48 224 GLY B C 1
ATOM 4979 O O . GLY B 1 224 ? -28.724 7.204 8.267 1.00 32.90 224 GLY B O 1
ATOM 4980 N N . ASN B 1 225 ? -27.727 7.488 10.265 1.00 35.78 225 ASN B N 1
ATOM 4981 C CA . ASN B 1 225 ? -27.433 8.899 10.052 1.00 38.20 225 ASN B CA 1
ATOM 4982 C C . ASN B 1 225 ? -26.271 9.080 9.081 1.00 38.12 225 ASN B C 1
ATOM 4983 O O . ASN B 1 225 ? -26.143 10.126 8.451 1.00 40.62 225 ASN B O 1
ATOM 4988 N N . VAL B 1 226 ? -25.422 8.064 8.961 1.00 37.46 226 VAL B N 1
ATOM 4989 C CA . VAL B 1 226 ? -24.279 8.150 8.057 1.00 36.48 226 VAL B CA 1
ATOM 4990 C C . VAL B 1 226 ? -24.288 7.026 7.023 1.00 35.36 226 VAL B C 1
ATOM 4991 O O . VAL B 1 226 ? -23.846 7.217 5.889 1.00 35.15 226 VAL B O 1
ATOM 4995 N N . MET B 1 227 ? -24.764 5.850 7.425 1.00 32.92 227 MET B N 1
ATOM 4996 C CA . MET B 1 227 ? -24.868 4.712 6.516 1.00 31.08 227 MET B CA 1
ATOM 4997 C C . MET B 1 227 ? -26.352 4.681 6.154 1.00 29.74 227 MET B C 1
ATOM 4998 O O . MET B 1 227 ? -27.095 3.776 6.529 1.00 27.36 227 MET B O 1
ATOM 5003 N N . LYS B 1 228 ? -26.757 5.717 5.426 1.00 29.57 228 LYS B N 1
ATOM 5004 C CA . LYS B 1 228 ? -28.133 5.942 5.002 1.00 29.42 228 LYS B CA 1
ATOM 5005 C C . LYS B 1 228 ? -28.848 4.833 4.241 1.00 28.23 228 LYS B C 1
ATOM 5006 O O . LYS B 1 228 ? -30.000 4.520 4.534 1.00 27.73 228 LYS B O 1
ATOM 5012 N N . TYR B 1 229 ? -28.177 4.239 3.265 1.00 27.56 229 TYR B N 1
ATOM 5013 C CA . TYR B 1 229 ? -28.829 3.230 2.439 1.00 26.88 229 TYR B CA 1
ATOM 5014 C C . TYR B 1 229 ? -28.644 1.777 2.822 1.00 25.76 229 TYR B C 1
ATOM 5015 O O . TYR B 1 229 ? -29.178 0.890 2.164 1.00 25.39 229 TYR B O 1
ATOM 5024 N N . THR B 1 230 ? -27.884 1.528 3.877 1.00 24.15 230 THR B N 1
ATOM 5025 C CA . THR B 1 230 ? -27.715 0.163 4.340 1.00 24.27 230 THR B CA 1
ATOM 5026 C C . THR B 1 230 ? -28.393 0.067 5.698 1.00 23.83 230 THR B C 1
ATOM 5027 O O . THR B 1 230 ? -29.482 -0.487 5.811 1.00 23.87 230 THR B O 1
ATOM 5031 N N . GLU B 1 231 ? -27.775 0.635 6.725 1.00 23.89 231 GLU B N 1
ATOM 5032 C CA . GLU B 1 231 ? -28.366 0.581 8.052 1.00 24.21 231 GLU B CA 1
ATOM 5033 C C . GLU B 1 231 ? -29.571 1.508 8.195 1.00 23.87 231 GLU B C 1
ATOM 5034 O O . GLU B 1 231 ? -30.478 1.229 8.974 1.00 24.14 231 GLU B O 1
ATOM 5040 N N . GLY B 1 232 ? -29.588 2.592 7.426 1.00 23.84 232 GLY B N 1
ATOM 5041 C CA . GLY B 1 232 ? -30.714 3.505 7.474 1.00 24.80 232 GLY B CA 1
ATOM 5042 C C . GLY B 1 232 ? -31.898 2.798 6.837 1.00 25.71 232 GLY B C 1
ATOM 5043 O O . GLY B 1 232 ? -33.043 2.988 7.251 1.00 25.87 232 GLY B O 1
ATOM 5044 N N . ALA B 1 233 ? -31.619 1.982 5.820 1.00 25.67 233 ALA B N 1
ATOM 5045 C CA . ALA B 1 233 ? -32.661 1.221 5.135 1.00 25.32 233 ALA B CA 1
ATOM 5046 C C . ALA B 1 233 ? -33.169 0.133 6.077 1.00 25.49 233 ALA B C 1
ATOM 5047 O O . ALA B 1 233 ? -34.368 -0.168 6.108 1.00 25.40 233 ALA B O 1
ATOM 5049 N N . PHE B 1 234 ? -32.247 -0.462 6.836 1.00 25.19 234 PHE B N 1
ATOM 5050 C CA . PHE B 1 234 ? -32.600 -1.498 7.802 1.00 24.33 234 PHE B CA 1
ATOM 5051 C C . PHE B 1 234 ? -33.664 -0.901 8.726 1.00 25.34 234 PHE B C 1
ATOM 5052 O O . PHE B 1 234 ? -34.716 -1.506 8.949 1.00 25.59 234 PHE B O 1
ATOM 5060 N N . ARG B 1 235 ? -33.389 0.291 9.255 1.00 25.40 235 ARG B N 1
ATOM 5061 C CA . ARG B 1 235 ? -34.328 0.959 10.153 1.00 28.09 235 ARG B CA 1
ATOM 5062 C C . ARG B 1 235 ? -35.686 1.164 9.470 1.00 28.81 235 ARG B C 1
ATOM 5063 O O . ARG B 1 235 ? -36.730 0.812 10.025 1.00 27.34 235 ARG B O 1
ATOM 5071 N N . GLU B 1 236 ? -35.661 1.730 8.265 1.00 29.36 236 GLU B N 1
ATOM 5072 C CA . GLU B 1 236 ? -36.885 1.993 7.511 1.00 31.02 236 GLU B CA 1
ATOM 5073 C C . GLU B 1 236 ? -37.689 0.719 7.262 1.00 30.90 236 GLU B C 1
ATOM 5074 O O . GLU B 1 236 ? -38.894 0.677 7.516 1.00 30.45 236 GLU B O 1
ATOM 5080 N N . TRP B 1 237 ? -37.024 -0.318 6.762 1.00 30.11 237 TRP B N 1
ATOM 5081 C CA . TRP B 1 237 ? -37.701 -1.577 6.472 1.00 30.03 237 TRP B CA 1
ATOM 5082 C C . TRP B 1 237 ? -38.269 -2.237 7.720 1.00 29.59 237 TRP B C 1
ATOM 5083 O O . TRP B 1 237 ? -39.298 -2.907 7.657 1.00 29.07 237 TRP B O 1
ATOM 5094 N N . ALA B 1 238 ? -37.596 -2.049 8.851 1.00 30.17 238 ALA B N 1
ATOM 5095 C CA . ALA B 1 238 ? -38.045 -2.627 10.112 1.00 30.72 238 ALA B CA 1
ATOM 5096 C C . ALA B 1 238 ? -39.348 -1.968 10.570 1.00 32.73 238 ALA B C 1
ATOM 5097 O O . ALA B 1 238 ? -40.285 -2.650 10.992 1.00 31.49 238 ALA B O 1
ATOM 5099 N N . TYR B 1 239 ? -39.408 -0.641 10.501 1.00 34.04 239 TYR B N 1
ATOM 5100 C CA . TYR B 1 239 ? -40.621 0.065 10.900 1.00 35.33 239 TYR B CA 1
ATOM 5101 C C . TYR B 1 239 ? -41.732 -0.297 9.928 1.00 36.00 239 TYR B C 1
ATOM 5102 O O . TYR B 1 239 ? -42.865 -0.544 10.329 1.00 37.63 239 TYR B O 1
ATOM 5111 N N . GLU B 1 240 ? -41.384 -0.343 8.648 1.00 36.89 240 GLU B N 1
ATOM 5112 C CA . GLU B 1 240 ? -42.326 -0.651 7.579 1.00 38.28 240 GLU B CA 1
ATOM 5113 C C . GLU B 1 240 ? -43.071 -1.977 7.732 1.00 38.54 240 GLU B C 1
ATOM 5114 O O . GLU B 1 240 ? -44.289 -2.036 7.559 1.00 37.55 240 GLU B O 1
ATOM 5120 N N . VAL B 1 241 ? -42.346 -3.046 8.041 1.00 38.08 241 VAL B N 1
ATOM 5121 C CA . VAL B 1 241 ? -42.983 -4.350 8.184 1.00 38.64 241 VAL B CA 1
ATOM 5122 C C . VAL B 1 241 ? -43.741 -4.447 9.503 1.00 38.74 241 VAL B C 1
ATOM 5123 O O . VAL B 1 241 ? -44.731 -5.173 9.608 1.00 38.90 241 VAL B O 1
ATOM 5127 N N . ALA B 1 242 ? -43.283 -3.701 10.502 1.00 39.35 242 ALA B N 1
ATOM 5128 C CA . ALA B 1 242 ? -43.922 -3.706 11.812 1.00 41.10 242 ALA B CA 1
ATOM 5129 C C . ALA B 1 242 ? -45.285 -3.026 11.751 1.00 42.60 242 ALA B C 1
ATOM 5130 O O . ALA B 1 242 ? -46.266 -3.523 12.310 1.00 42.61 242 ALA B O 1
ATOM 5132 N N . LEU B 1 243 ? -45.334 -1.885 11.070 1.00 44.03 243 LEU B N 1
ATOM 5133 C CA . LEU B 1 243 ? -46.566 -1.114 10.932 1.00 45.99 243 LEU B CA 1
ATOM 5134 C C . LEU B 1 243 ? -47.546 -1.729 9.942 1.00 46.80 243 LEU B C 1
ATOM 5135 O O . LEU B 1 243 ? -48.753 -1.526 10.052 1.00 47.92 243 LEU B O 1
ATOM 5140 N N . LYS B 1 244 ? -47.029 -2.484 8.979 1.00 47.38 244 LYS B N 1
ATOM 5141 C CA . LYS B 1 244 ? -47.875 -3.105 7.969 1.00 47.88 244 LYS B CA 1
ATOM 5142 C C . LYS B 1 244 ? -48.388 -4.488 8.359 1.00 47.79 244 LYS B C 1
ATOM 5143 O O . LYS B 1 244 ? -49.454 -4.902 7.905 1.00 48.31 244 LYS B O 1
ATOM 5149 N N . GLU B 1 245 ? -47.640 -5.199 9.199 1.00 47.17 245 GLU B N 1
ATOM 5150 C CA . GLU B 1 245 ? -48.036 -6.547 9.596 1.00 46.69 245 GLU B CA 1
ATOM 5151 C C . GLU B 1 245 ? -48.370 -6.738 11.076 1.00 46.11 245 GLU B C 1
ATOM 5152 O O . GLU B 1 245 ? -48.973 -7.742 11.451 1.00 45.69 245 GLU B O 1
ATOM 5158 N N . TYR B 1 246 ? -47.981 -5.789 11.920 1.00 46.73 246 TYR B N 1
ATOM 5159 C CA . TYR B 1 246 ? -48.272 -5.899 13.348 1.00 47.40 246 TYR B CA 1
ATOM 5160 C C . TYR B 1 246 ? -48.826 -4.582 13.878 1.00 47.54 246 TYR B C 1
ATOM 5161 O O . TYR B 1 246 ? -48.553 -4.183 15.012 1.00 47.27 246 TYR B O 1
ATOM 5170 N N . ARG B 1 247 ? -49.624 -3.925 13.043 1.00 48.53 247 ARG B N 1
ATOM 5171 C CA . ARG B 1 247 ? -50.229 -2.638 13.372 1.00 49.47 247 ARG B CA 1
ATOM 5172 C C . ARG B 1 247 ? -50.826 -2.525 14.775 1.00 50.33 247 ARG B C 1
ATOM 5173 O O . ARG B 1 247 ? -50.327 -1.762 15.604 1.00 50.38 247 ARG B O 1
ATOM 5181 N N . ASP B 1 248 ? -51.886 -3.275 15.053 1.00 51.61 248 ASP B N 1
ATOM 5182 C CA . ASP B 1 248 ? -52.514 -3.185 16.365 1.00 53.05 248 ASP B CA 1
ATOM 5183 C C . ASP B 1 248 ? -51.777 -3.902 17.492 1.00 53.10 248 ASP B C 1
ATOM 5184 O O . ASP B 1 248 ? -52.326 -4.095 18.578 1.00 52.57 248 ASP B O 1
ATOM 5189 N N . PHE B 1 249 ? -50.528 -4.284 17.238 1.00 53.26 249 PHE B N 1
ATOM 5190 C CA . PHE B 1 249 ? -49.718 -4.950 18.253 1.00 53.19 249 PHE B CA 1
ATOM 5191 C C . PHE B 1 249 ? -48.599 -4.040 18.748 1.00 53.54 249 PHE B C 1
ATOM 5192 O O . PHE B 1 249 ? -48.170 -4.144 19.899 1.00 53.02 249 PHE B O 1
ATOM 5200 N N . ILE B 1 250 ? -48.125 -3.152 17.879 1.00 54.01 250 ILE B N 1
ATOM 5201 C CA . ILE B 1 250 ? -47.044 -2.247 18.251 1.00 54.72 250 ILE B CA 1
ATOM 5202 C C . ILE B 1 250 ? -47.401 -0.766 18.201 1.00 55.46 250 ILE B C 1
ATOM 5203 O O . ILE B 1 250 ? -48.399 -0.365 17.603 1.00 55.32 250 ILE B O 1
ATOM 5208 N N . VAL B 1 251 ? -46.566 0.034 18.855 1.00 56.16 251 VAL B N 1
ATOM 5209 C CA . VAL B 1 251 ? -46.733 1.480 18.919 1.00 56.85 251 VAL B CA 1
ATOM 5210 C C . VAL B 1 251 ? -45.346 2.120 18.868 1.00 57.21 251 VAL B C 1
ATOM 5211 O O . VAL B 1 251 ? -44.500 1.854 19.723 1.00 56.69 251 VAL B O 1
ATOM 5215 N N . THR B 1 252 ? -45.112 2.959 17.863 1.00 57.80 252 THR B N 1
ATOM 5216 C CA . THR B 1 252 ? -43.815 3.605 17.710 1.00 59.02 252 THR B CA 1
ATOM 5217 C C . THR B 1 252 ? -43.602 4.715 18.725 1.00 60.23 252 THR B C 1
ATOM 5218 O O . THR B 1 252 ? -44.552 5.328 19.207 1.00 60.39 252 THR B O 1
ATOM 5222 N N . GLU B 1 253 ? -42.338 4.959 19.044 1.00 61.65 253 GLU B N 1
ATOM 5223 C CA . GLU B 1 253 ? -41.960 5.990 19.997 1.00 63.02 253 GLU B CA 1
ATOM 5224 C C . GLU B 1 253 ? -42.367 7.362 19.467 1.00 64.94 253 GLU B C 1
ATOM 5225 O O . GLU B 1 253 ? -42.531 8.312 20.231 1.00 65.13 253 GLU B O 1
ATOM 5231 N N . GLU B 1 254 ? -42.541 7.455 18.152 1.00 67.17 254 GLU B N 1
ATOM 5232 C CA . GLU B 1 254 ? -42.936 8.709 17.524 1.00 69.26 254 GLU B CA 1
ATOM 5233 C C . GLU B 1 254 ? -44.437 8.917 17.692 1.00 70.16 254 GLU B C 1
ATOM 5234 O O . GLU B 1 254 ? -44.975 9.964 17.333 1.00 70.27 254 GLU B O 1
ATOM 5240 N N . GLU B 1 255 ? -45.108 7.906 18.234 1.00 71.19 255 GLU B N 1
ATOM 5241 C CA . GLU B 1 255 ? -46.546 7.966 18.454 1.00 72.38 255 GLU B CA 1
ATOM 5242 C C . GLU B 1 255 ? -46.853 8.214 19.926 1.00 73.63 255 GLU B C 1
ATOM 5243 O O . GLU B 1 255 ? -47.800 8.927 20.258 1.00 73.76 255 GLU B O 1
ATOM 5249 N N . ILE B 1 256 ? -46.049 7.622 20.804 1.00 75.20 256 ILE B N 1
ATOM 5250 C CA . ILE B 1 256 ? -46.229 7.787 22.242 1.00 76.79 256 ILE B CA 1
ATOM 5251 C C . ILE B 1 256 ? -46.182 9.270 22.593 1.00 78.12 256 ILE B C 1
ATOM 5252 O O . ILE B 1 256 ? -47.169 9.840 23.062 1.00 78.16 256 ILE B O 1
ATOM 5257 N N . ASN B 1 257 ? -45.030 9.892 22.358 1.00 79.47 257 ASN B N 1
ATOM 5258 C CA . ASN B 1 257 ? -44.861 11.311 22.643 1.00 80.83 257 ASN B CA 1
ATOM 5259 C C . ASN B 1 257 ? -45.509 12.148 21.544 1.00 81.29 257 ASN B C 1
ATOM 5260 O O . ASN B 1 257 ? -45.002 13.205 21.166 1.00 81.31 257 ASN B O 1
ATOM 5265 N N . GLN B 1 258 ? -46.635 11.659 21.038 1.00 81.83 258 GLN B N 1
ATOM 5266 C CA . GLN B 1 258 ? -47.381 12.339 19.990 1.00 82.07 258 GLN B CA 1
ATOM 5267 C C . GLN B 1 258 ? -48.857 12.366 20.367 1.00 82.29 258 GLN B C 1
ATOM 5268 O O . GLN B 1 258 ? -49.605 13.240 19.930 1.00 82.70 258 GLN B O 1
ATOM 5274 N N . GLY B 1 259 ? -49.268 11.403 21.187 1.00 82.23 259 GLY B N 1
ATOM 5275 C CA . GLY B 1 259 ? -50.654 11.333 21.611 1.00 82.22 259 GLY B CA 1
ATOM 5276 C C . GLY B 1 259 ? -51.173 9.912 21.727 1.00 82.53 259 GLY B C 1
ATOM 5277 O O . GLY B 1 259 ? -51.944 9.599 22.637 1.00 82.49 259 GLY B O 1
ATOM 5278 N N . LYS B 1 260 ? -50.750 9.048 20.809 1.00 82.56 260 LYS B N 1
ATOM 5279 C CA . LYS B 1 260 ? -51.183 7.653 20.804 1.00 82.53 260 LYS B CA 1
ATOM 5280 C C . LYS B 1 260 ? -50.948 6.926 22.125 1.00 82.33 260 LYS B C 1
ATOM 5281 O O . LYS B 1 260 ? -49.987 7.207 22.843 1.00 82.27 260 LYS B O 1
ATOM 5287 N N . PRO B 1 261 ? -51.840 5.979 22.461 1.00 81.95 261 PRO B N 1
ATOM 5288 C CA . PRO B 1 261 ? -51.773 5.180 23.687 1.00 81.56 261 PRO B CA 1
ATOM 5289 C C . PRO B 1 261 ? -50.898 3.938 23.523 1.00 81.08 261 PRO B C 1
ATOM 5290 O O . PRO B 1 261 ? -51.001 3.222 22.524 1.00 81.02 261 PRO B O 1
ATOM 5294 N N . ASP B 1 262 ? -50.045 3.685 24.510 1.00 80.30 262 ASP B N 1
ATOM 5295 C CA . ASP B 1 262 ? -49.153 2.533 24.475 1.00 79.52 262 ASP B CA 1
ATOM 5296 C C . ASP B 1 262 ? -49.583 1.485 25.492 1.00 78.53 262 ASP B C 1
ATOM 5297 O O . ASP B 1 262 ? -48.842 0.548 25.787 1.00 78.55 262 ASP B O 1
ATOM 5302 N N . GLN B 1 263 ? -50.784 1.654 26.032 1.00 77.33 263 GLN B N 1
ATOM 5303 C CA . GLN B 1 263 ? -51.309 0.719 27.015 1.00 76.10 263 GLN B CA 1
ATOM 5304 C C . GLN B 1 263 ? -51.485 -0.661 26.390 1.00 74.42 263 GLN B C 1
ATOM 5305 O O . GLN B 1 263 ? -52.222 -0.822 25.415 1.00 74.34 263 GLN B O 1
ATOM 5311 N N . GLY B 1 264 ? -50.800 -1.652 26.953 1.00 72.37 264 GLY B N 1
ATOM 5312 C CA . GLY B 1 264 ? -50.905 -3.009 26.446 1.00 69.36 264 GLY B CA 1
ATOM 5313 C C . GLY B 1 264 ? -50.370 -3.197 25.038 1.00 67.14 264 GLY B C 1
ATOM 5314 O O . GLY B 1 264 ? -50.869 -4.039 24.286 1.00 67.19 264 GLY B O 1
ATOM 5315 N N . LYS B 1 265 ? -49.359 -2.415 24.672 1.00 64.22 265 LYS B N 1
ATOM 5316 C CA . LYS B 1 265 ? -48.766 -2.523 23.346 1.00 61.05 265 LYS B CA 1
ATOM 5317 C C . LYS B 1 265 ? -47.248 -2.484 23.392 1.00 58.10 265 LYS B C 1
ATOM 5318 O O . LYS B 1 265 ? -46.653 -1.917 24.309 1.00 58.17 265 LYS B O 1
ATOM 5324 N N . ILE B 1 266 ? -46.625 -3.100 22.395 1.00 54.67 266 ILE B N 1
ATOM 5325 C CA . ILE B 1 266 ? -45.175 -3.150 22.320 1.00 51.12 266 ILE B CA 1
ATOM 5326 C C . ILE B 1 266 ? -44.620 -1.882 21.686 1.00 48.94 266 ILE B C 1
ATOM 5327 O O . ILE B 1 266 ? -45.029 -1.490 20.593 1.00 48.66 266 ILE B O 1
ATOM 5332 N N . ILE B 1 267 ? -43.688 -1.247 22.387 1.00 46.42 267 ILE B N 1
ATOM 5333 C CA . ILE B 1 267 ? -43.062 -0.023 21.911 1.00 44.80 267 ILE B CA 1
ATOM 5334 C C . ILE B 1 267 ? -41.925 -0.326 20.936 1.00 43.62 267 ILE B C 1
ATOM 5335 O O . ILE B 1 267 ? -40.995 -1.063 21.264 1.00 43.43 267 ILE B O 1
ATOM 5340 N N . LEU B 1 268 ? -42.011 0.248 19.740 1.00 41.88 268 LEU B N 1
ATOM 5341 C CA . LEU B 1 268 ? -40.993 0.066 18.713 1.00 40.29 268 LEU B CA 1
ATOM 5342 C C . LEU B 1 268 ? -40.272 1.385 18.458 1.00 39.19 268 LEU B C 1
ATOM 5343 O O . LEU B 1 268 ? -40.852 2.308 17.888 1.00 38.95 268 LEU B O 1
ATOM 5348 N N . ASN B 1 269 ? -39.017 1.479 18.890 1.00 38.10 269 ASN B N 1
ATOM 5349 C CA . ASN B 1 269 ? -38.232 2.692 18.683 1.00 36.35 269 ASN B CA 1
ATOM 5350 C C . ASN B 1 269 ? -36.896 2.360 18.014 1.00 35.77 269 ASN B C 1
ATOM 5351 O O . ASN B 1 269 ? -36.676 1.223 17.586 1.00 34.15 269 ASN B O 1
ATOM 5356 N N . ASP B 1 270 ? -36.016 3.353 17.910 1.00 34.13 270 ASP B N 1
ATOM 5357 C CA . ASP B 1 270 ? -34.712 3.150 17.290 1.00 33.84 270 ASP B CA 1
ATOM 5358 C C . ASP B 1 270 ? -33.663 4.071 17.900 1.00 33.75 270 ASP B C 1
ATOM 5359 O O . ASP B 1 270 ? -33.976 5.181 18.322 1.00 34.02 270 ASP B O 1
ATOM 5364 N N . ARG B 1 271 ? -32.418 3.607 17.944 1.00 33.58 271 ARG B N 1
ATOM 5365 C CA . ARG B 1 271 ? -31.325 4.397 18.504 1.00 34.76 271 ARG B CA 1
ATOM 5366 C C . ARG B 1 271 ? -30.081 4.306 17.625 1.00 35.48 271 ARG B C 1
ATOM 5367 O O . ARG B 1 271 ? -29.858 3.301 16.952 1.00 35.80 271 ARG B O 1
ATOM 5375 N N . ILE B 1 272 ? -29.276 5.364 17.634 1.00 37.04 272 ILE B N 1
ATOM 5376 C CA . ILE B 1 272 ? -28.051 5.402 16.846 1.00 37.70 272 ILE B CA 1
ATOM 5377 C C . ILE B 1 272 ? -27.003 4.515 17.511 1.00 37.82 272 ILE B C 1
ATOM 5378 O O . ILE B 1 272 ? -26.792 4.597 18.719 1.00 36.79 272 ILE B O 1
ATOM 5383 N N . ALA B 1 273 ? -26.351 3.675 16.710 1.00 38.72 273 ALA B N 1
ATOM 5384 C CA . ALA B 1 273 ? -25.334 2.742 17.192 1.00 39.53 273 ALA B CA 1
ATOM 5385 C C . ALA B 1 273 ? -24.378 3.306 18.241 1.00 40.69 273 ALA B C 1
ATOM 5386 O O . ALA B 1 273 ? -24.191 2.706 19.301 1.00 39.38 273 ALA B O 1
ATOM 5388 N N . ASP B 1 274 ? -23.766 4.450 17.946 1.00 41.55 274 ASP B N 1
ATOM 5389 C CA . ASP B 1 274 ? -22.828 5.066 18.878 1.00 43.02 274 ASP B CA 1
ATOM 5390 C C . ASP B 1 274 ? -23.452 5.361 20.244 1.00 42.57 274 ASP B C 1
ATOM 5391 O O . ASP B 1 274 ? -22.799 5.214 21.281 1.00 42.71 274 ASP B O 1
ATOM 5396 N N . ASN B 1 275 ? -24.713 5.777 20.245 1.00 41.54 275 ASN B N 1
ATOM 5397 C CA . ASN B 1 275 ? -25.412 6.078 21.491 1.00 41.41 275 ASN B CA 1
ATOM 5398 C C . ASN B 1 275 ? -25.627 4.799 22.304 1.00 39.86 275 ASN B C 1
ATOM 5399 O O . ASN B 1 275 ? -25.516 4.802 23.531 1.00 39.53 275 ASN B O 1
ATOM 5404 N N . MET B 1 276 ? -25.931 3.706 21.612 1.00 38.49 276 MET B N 1
ATOM 5405 C CA . MET B 1 276 ? -26.170 2.433 22.273 1.00 37.23 276 MET B CA 1
ATOM 5406 C C . MET B 1 276 ? -24.941 1.854 22.966 1.00 36.09 276 MET B C 1
ATOM 5407 O O . MET B 1 276 ? -25.056 1.289 24.054 1.00 36.01 276 MET B O 1
ATOM 5412 N N . PHE B 1 277 ? -23.766 1.993 22.358 1.00 34.55 277 PHE B N 1
ATOM 5413 C CA . PHE B 1 277 ? -22.549 1.480 22.986 1.00 34.68 277 PHE B CA 1
ATOM 5414 C C . PHE B 1 277 ? -22.292 2.259 24.264 1.00 35.00 277 PHE B C 1
ATOM 5415 O O . PHE B 1 277 ? -21.552 1.817 25.142 1.00 35.16 277 PHE B O 1
ATOM 5423 N N . GLN B 1 278 ? -22.920 3.424 24.361 1.00 35.46 278 GLN B N 1
ATOM 5424 C CA . GLN B 1 278 ? -22.776 4.283 25.527 1.00 36.27 278 GLN B CA 1
ATOM 5425 C C . GLN B 1 278 ? -23.818 3.896 26.575 1.00 35.84 278 GLN B C 1
ATOM 5426 O O . GLN B 1 278 ? -23.476 3.550 27.703 1.00 35.91 278 GLN B O 1
ATOM 5432 N N . GLN B 1 279 ? -25.089 3.928 26.185 1.00 36.54 279 GLN B N 1
ATOM 5433 C CA . GLN B 1 279 ? -26.182 3.605 27.096 1.00 37.08 279 GLN B CA 1
ATOM 5434 C C . GLN B 1 279 ? -26.187 2.183 27.672 1.00 36.43 279 GLN B C 1
ATOM 5435 O O . GLN B 1 279 ? -26.642 1.978 28.801 1.00 34.88 279 GLN B O 1
ATOM 5441 N N . ILE B 1 280 ? -25.698 1.202 26.913 1.00 35.90 280 ILE B N 1
ATOM 5442 C CA . ILE B 1 280 ? -25.664 -0.176 27.411 1.00 35.43 280 ILE B CA 1
ATOM 5443 C C . ILE B 1 280 ? -24.839 -0.264 28.691 1.00 34.55 280 ILE B C 1
ATOM 5444 O O . ILE B 1 280 ? -25.083 -1.121 29.543 1.00 34.22 280 ILE B O 1
ATOM 5449 N N . ILE B 1 281 ? -23.856 0.624 28.810 1.00 34.14 281 ILE B N 1
ATOM 5450 C CA . ILE B 1 281 ? -22.980 0.666 29.975 1.00 33.72 281 ILE B CA 1
ATOM 5451 C C . ILE B 1 281 ? -23.552 1.554 31.080 1.00 35.27 281 ILE B C 1
ATOM 5452 O O . ILE B 1 281 ? -23.585 1.159 32.245 1.00 34.68 281 ILE B O 1
ATOM 5457 N N . ILE B 1 282 ? -24.012 2.746 30.706 1.00 36.51 282 ILE B N 1
ATOM 5458 C CA . ILE B 1 282 ? -24.565 3.702 31.666 1.00 37.47 282 ILE B CA 1
ATOM 5459 C C . ILE B 1 282 ? -25.960 3.349 32.174 1.00 37.82 282 ILE B C 1
ATOM 5460 O O . ILE B 1 282 ? -26.227 3.460 33.369 1.00 38.27 282 ILE B O 1
ATOM 5465 N N . ARG B 1 283 ? -26.853 2.937 31.278 1.00 37.87 283 ARG B N 1
ATOM 5466 C CA . ARG B 1 283 ? -28.202 2.574 31.693 1.00 39.20 283 ARG B CA 1
ATOM 5467 C C . ARG B 1 283 ? -28.788 1.424 30.871 1.00 38.67 283 ARG B C 1
ATOM 5468 O O . ARG B 1 283 ? -29.771 1.595 30.146 1.00 37.52 283 ARG B O 1
ATOM 5476 N N . PRO B 1 284 ? -28.200 0.225 30.995 1.00 38.47 284 PRO B N 1
ATOM 5477 C CA . PRO B 1 284 ? -28.658 -0.965 30.266 1.00 38.58 284 PRO B CA 1
ATOM 5478 C C . PRO B 1 284 ? -30.140 -1.306 30.443 1.00 38.64 284 PRO B C 1
ATOM 5479 O O . PRO B 1 284 ? -30.722 -2.002 29.617 1.00 38.08 284 PRO B O 1
ATOM 5483 N N . GLU B 1 285 ? -30.754 -0.804 31.508 1.00 39.84 285 GLU B N 1
ATOM 5484 C CA . GLU B 1 285 ? -32.165 -1.083 31.765 1.00 40.77 285 GLU B CA 1
ATOM 5485 C C . GLU B 1 285 ? -33.114 -0.476 30.733 1.00 40.92 285 GLU B C 1
ATOM 5486 O O . GLU B 1 285 ? -34.306 -0.795 30.706 1.00 40.99 285 GLU B O 1
ATOM 5492 N N . GLU B 1 286 ? -32.593 0.402 29.885 1.00 39.90 286 GLU B N 1
ATOM 5493 C CA . GLU B 1 286 ? -33.424 1.027 28.866 1.00 39.58 286 GLU B CA 1
ATOM 5494 C C . GLU B 1 286 ? -33.812 0.037 27.767 1.00 38.17 286 GLU B C 1
ATOM 5495 O O . GLU B 1 286 ? -34.830 0.210 27.098 1.00 37.61 286 GLU B O 1
ATOM 5501 N N . TYR B 1 287 ? -33.011 -1.010 27.596 1.00 36.08 287 TYR B N 1
ATOM 5502 C CA . TYR B 1 287 ? -33.268 -1.983 26.542 1.00 34.42 287 TYR B CA 1
ATOM 5503 C C . TYR B 1 287 ? -34.005 -3.261 26.927 1.00 32.46 287 TYR B C 1
ATOM 5504 O O . TYR B 1 287 ? -33.818 -3.817 28.005 1.00 31.65 287 TYR B O 1
ATOM 5513 N N . ASP B 1 288 ? -34.847 -3.718 26.011 1.00 32.26 288 ASP B N 1
ATOM 5514 C CA . ASP B 1 288 ? -35.606 -4.944 26.189 1.00 31.75 288 ASP B CA 1
ATOM 5515 C C . ASP B 1 288 ? -35.119 -5.842 25.047 1.00 31.16 288 ASP B C 1
ATOM 5516 O O . ASP B 1 288 ? -34.179 -6.622 25.210 1.00 30.58 288 ASP B O 1
ATOM 5521 N N . ILE B 1 289 ? -35.755 -5.722 23.891 1.00 29.20 289 ILE B N 1
ATOM 5522 C CA . ILE B 1 289 ? -35.337 -6.484 22.728 1.00 29.49 289 ILE B CA 1
ATOM 5523 C C . ILE B 1 289 ? -34.557 -5.538 21.828 1.00 28.75 289 ILE B C 1
ATOM 5524 O O . ILE B 1 289 ? -35.010 -4.425 21.549 1.00 28.43 289 ILE B O 1
ATOM 5529 N N . ILE B 1 290 ? -33.373 -5.966 21.403 1.00 28.26 290 ILE B N 1
ATOM 5530 C CA . ILE B 1 290 ? -32.554 -5.156 20.511 1.00 28.00 290 ILE B CA 1
ATOM 5531 C C . ILE B 1 290 ? -32.543 -5.817 19.139 1.00 28.20 290 ILE B C 1
ATOM 5532 O O . ILE B 1 290 ? -32.186 -6.992 19.010 1.00 28.49 290 ILE B O 1
ATOM 5537 N N . LEU B 1 291 ? -32.942 -5.054 18.125 1.00 26.94 291 LEU B N 1
ATOM 5538 C CA . LEU B 1 291 ? -33.001 -5.528 16.744 1.00 27.19 291 LEU B CA 1
ATOM 5539 C C . LEU B 1 291 ? -31.858 -4.852 16.005 1.00 26.79 291 LEU B C 1
ATOM 5540 O O . LEU B 1 291 ? -31.805 -3.624 15.945 1.00 26.66 291 LEU B O 1
ATOM 5545 N N . ALA B 1 292 ? -30.949 -5.636 15.433 1.00 26.35 292 ALA B N 1
ATOM 5546 C CA . ALA B 1 292 ? -29.817 -5.040 14.741 1.00 26.30 292 ALA B CA 1
ATOM 5547 C C . ALA B 1 292 ? -29.244 -5.865 13.596 1.00 26.18 292 ALA B C 1
ATOM 5548 O O . ALA B 1 292 ? -29.438 -7.084 13.527 1.00 27.09 292 ALA B O 1
ATOM 5550 N N . PRO B 1 293 ? -28.543 -5.197 12.663 1.00 24.51 293 PRO B N 1
ATOM 5551 C CA . PRO B 1 293 ? -27.932 -5.889 11.526 1.00 24.89 293 PRO B CA 1
ATOM 5552 C C . PRO B 1 293 ? -26.764 -6.739 12.029 1.00 24.97 293 PRO B C 1
ATOM 5553 O O . PRO B 1 293 ? -26.379 -6.647 13.198 1.00 23.67 293 PRO B O 1
ATOM 5557 N N . ASN B 1 294 ? -26.196 -7.542 11.134 1.00 24.88 294 ASN B N 1
ATOM 5558 C CA . ASN B 1 294 ? -25.111 -8.463 11.472 1.00 24.23 294 ASN B CA 1
ATOM 5559 C C . ASN B 1 294 ? -23.912 -7.915 12.257 1.00 23.88 294 ASN B C 1
ATOM 5560 O O . ASN B 1 294 ? -23.605 -8.421 13.332 1.00 23.59 294 ASN B O 1
ATOM 5565 N N . VAL B 1 295 ? -23.227 -6.906 11.723 1.00 22.39 295 VAL B N 1
ATOM 5566 C CA . VAL B 1 295 ? -22.057 -6.347 12.399 1.00 23.14 295 VAL B CA 1
ATOM 5567 C C . VAL B 1 295 ? -22.412 -5.722 13.754 1.00 22.94 295 VAL B C 1
ATOM 5568 O O . VAL B 1 295 ? -21.853 -6.117 14.782 1.00 22.41 295 VAL B O 1
ATOM 5572 N N . ASN B 1 296 ? -23.355 -4.778 13.769 1.00 23.05 296 ASN B N 1
ATOM 5573 C CA . ASN B 1 296 ? -23.770 -4.126 15.026 1.00 23.23 296 ASN B CA 1
ATOM 5574 C C . ASN B 1 296 ? -24.224 -5.126 16.085 1.00 24.59 296 ASN B C 1
ATOM 5575 O O . ASN B 1 296 ? -23.907 -4.972 17.264 1.00 23.50 296 ASN B O 1
ATOM 5580 N N . GLY B 1 297 ? -24.987 -6.136 15.667 1.00 24.05 297 GLY B N 1
ATOM 5581 C CA . GLY B 1 297 ? -25.458 -7.135 16.612 1.00 25.01 297 GLY B CA 1
ATOM 5582 C C . GLY B 1 297 ? -24.288 -7.908 17.192 1.00 25.44 297 GLY B C 1
ATOM 5583 O O . GLY B 1 297 ? -24.299 -8.316 18.353 1.00 25.41 297 GLY B O 1
ATOM 5584 N N . ASP B 1 298 ? -23.269 -8.116 16.369 1.00 25.75 298 ASP B N 1
ATOM 5585 C CA . ASP B 1 298 ? -22.083 -8.830 16.808 1.00 26.54 298 ASP B CA 1
ATOM 5586 C C . ASP B 1 298 ? -21.428 -8.040 17.947 1.00 26.94 298 ASP B C 1
ATOM 5587 O O . ASP B 1 298 ? -21.215 -8.573 19.040 1.00 25.60 298 ASP B O 1
ATOM 5592 N N . TYR B 1 299 ? -21.138 -6.763 17.698 1.00 25.96 299 TYR B N 1
ATOM 5593 C CA . TYR B 1 299 ? -20.495 -5.919 18.703 1.00 26.42 299 TYR B CA 1
ATOM 5594 C C . TYR B 1 299 ? -21.346 -5.618 19.948 1.00 25.09 299 TYR B C 1
ATOM 5595 O O . TYR B 1 299 ? -20.830 -5.609 21.075 1.00 24.77 299 TYR B O 1
ATOM 5604 N N . ILE B 1 300 ? -22.638 -5.359 19.759 1.00 23.46 300 ILE B N 1
ATOM 5605 C CA . ILE B 1 300 ? -23.489 -5.047 20.904 1.00 22.35 300 ILE B CA 1
ATOM 5606 C C . ILE B 1 300 ? -23.653 -6.283 21.792 1.00 22.53 300 ILE B C 1
ATOM 5607 O O . ILE B 1 300 ? -23.795 -6.160 23.009 1.00 20.93 300 ILE B O 1
ATOM 5612 N N . SER B 1 301 ? -23.610 -7.472 21.186 1.00 22.20 301 SER B N 1
ATOM 5613 C CA . SER B 1 301 ? -23.732 -8.721 21.944 1.00 22.90 301 SER B CA 1
ATOM 5614 C C . SER B 1 301 ? -22.545 -8.888 22.887 1.00 22.82 301 SER B C 1
ATOM 5615 O O . SER B 1 301 ? -22.705 -9.321 24.026 1.00 24.36 301 SER B O 1
ATOM 5618 N N . ASP B 1 302 ? -21.355 -8.544 22.404 1.00 22.94 302 ASP B N 1
ATOM 5619 C CA . ASP B 1 302 ? -20.142 -8.666 23.203 1.00 24.47 302 ASP B CA 1
ATOM 5620 C C . ASP B 1 302 ? -20.173 -7.728 24.400 1.00 23.28 302 ASP B C 1
ATOM 5621 O O . ASP B 1 302 ? -19.800 -8.105 25.519 1.00 21.43 302 ASP B O 1
ATOM 5626 N N . ALA B 1 303 ? -20.607 -6.497 24.157 1.00 21.69 303 ALA B N 1
ATOM 5627 C CA . ALA B 1 303 ? -20.685 -5.500 25.216 1.00 22.01 303 ALA B CA 1
ATOM 5628 C C . ALA B 1 303 ? -21.760 -5.890 26.237 1.00 22.96 303 ALA B C 1
ATOM 5629 O O . ALA B 1 303 ? -21.519 -5.866 27.446 1.00 24.85 303 ALA B O 1
ATOM 5631 N N . ALA B 1 304 ? -22.940 -6.256 25.745 1.00 22.93 304 ALA B N 1
ATOM 5632 C CA . ALA B 1 304 ? -24.043 -6.649 26.617 1.00 24.10 304 ALA B CA 1
ATOM 5633 C C . ALA B 1 304 ? -23.658 -7.811 27.529 1.00 25.07 304 ALA B C 1
ATOM 5634 O O . ALA B 1 304 ? -23.880 -7.760 28.739 1.00 26.57 304 ALA B O 1
ATOM 5636 N N . GLY B 1 305 ? -23.068 -8.850 26.949 1.00 26.20 305 GLY B N 1
ATOM 5637 C CA . GLY B 1 305 ? -22.666 -10.000 27.736 1.00 27.54 305 GLY B CA 1
ATOM 5638 C C . GLY B 1 305 ? -21.663 -9.669 28.828 1.00 28.69 305 GLY B C 1
ATOM 5639 O O . GLY B 1 305 ? -21.665 -10.295 29.891 1.00 28.92 305 GLY B O 1
ATOM 5640 N N . ALA B 1 306 ? -20.812 -8.679 28.585 1.00 27.62 306 ALA B N 1
ATOM 5641 C CA . ALA B 1 306 ? -19.806 -8.306 29.574 1.00 29.32 306 ALA B CA 1
ATOM 5642 C C . ALA B 1 306 ? -20.414 -7.580 30.775 1.00 29.45 306 ALA B C 1
ATOM 5643 O O . ALA B 1 306 ? -19.788 -7.495 31.831 1.00 30.23 306 ALA B O 1
ATOM 5645 N N . LEU B 1 307 ? -21.632 -7.070 30.614 1.00 29.81 307 LEU B N 1
ATOM 5646 C CA . LEU B 1 307 ? -22.317 -6.354 31.689 1.00 31.49 307 LEU B CA 1
ATOM 5647 C C . LEU B 1 307 ? -22.521 -7.251 32.902 1.00 34.36 307 LEU B C 1
ATOM 5648 O O . LEU B 1 307 ? -22.602 -6.777 34.037 1.00 34.47 307 LEU B O 1
ATOM 5653 N N . ILE B 1 308 ? -22.628 -8.552 32.660 1.00 36.61 308 ILE B N 1
ATOM 5654 C CA . ILE B 1 308 ? -22.789 -9.491 33.753 1.00 40.07 308 ILE B CA 1
ATOM 5655 C C . ILE B 1 308 ? -21.444 -10.185 33.930 1.00 41.72 308 ILE B C 1
ATOM 5656 O O . ILE B 1 308 ? -20.538 -10.021 33.112 1.00 42.73 308 ILE B O 1
ATOM 5661 N N . GLY B 1 309 ? -21.304 -10.946 35.002 1.00 43.54 309 GLY B N 1
ATOM 5662 C CA . GLY B 1 309 ? -20.051 -11.633 35.224 1.00 46.77 309 GLY B CA 1
ATOM 5663 C C . GLY B 1 309 ? -20.046 -13.013 34.596 1.00 48.26 309 GLY B C 1
ATOM 5664 O O . GLY B 1 309 ? -21.058 -13.719 34.606 1.00 49.52 309 GLY B O 1
ATOM 5665 N N . ASN B 1 310 ? -18.905 -13.397 34.038 1.00 48.28 310 ASN B N 1
ATOM 5666 C CA . ASN B 1 310 ? -18.765 -14.709 33.427 1.00 47.91 310 ASN B CA 1
ATOM 5667 C C . ASN B 1 310 ? -19.729 -14.893 32.260 1.00 47.70 310 ASN B C 1
ATOM 5668 O O . ASN B 1 310 ? -20.892 -15.271 32.436 1.00 46.71 310 ASN B O 1
ATOM 5673 N N . ILE B 1 311 ? -19.225 -14.617 31.062 1.00 46.55 311 ILE B N 1
ATOM 5674 C CA . ILE B 1 311 ? -20.011 -14.747 29.844 1.00 45.11 311 ILE B CA 1
ATOM 5675 C C . ILE B 1 311 ? -20.206 -16.231 29.538 1.00 43.08 311 ILE B C 1
ATOM 5676 O O . ILE B 1 311 ? -21.062 -16.611 28.737 1.00 42.68 311 ILE B O 1
ATOM 5681 N N . GLY B 1 312 ? -19.417 -17.063 30.211 1.00 41.13 312 GLY B N 1
ATOM 5682 C CA . GLY B 1 312 ? -19.511 -18.497 30.023 1.00 38.37 312 GL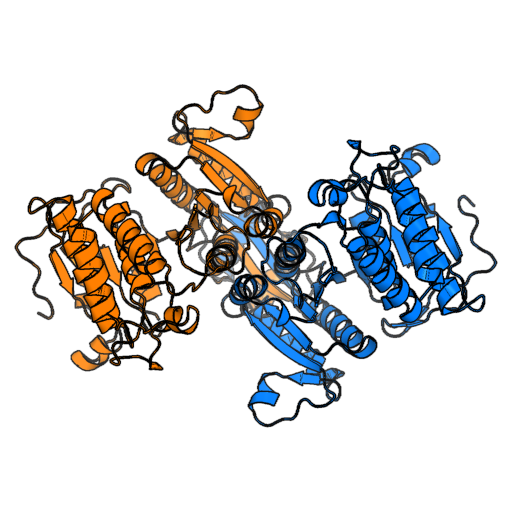Y B CA 1
ATOM 5683 C C . GLY B 1 312 ? -20.774 -19.063 30.643 1.00 37.08 312 GLY B C 1
ATOM 5684 O O . GLY B 1 312 ? -21.037 -20.262 30.556 1.00 37.49 312 GLY B O 1
ATOM 5685 N N . MET B 1 313 ? -21.565 -18.202 31.271 1.00 34.73 313 MET B N 1
ATOM 5686 C CA . MET B 1 313 ? -22.804 -18.647 31.892 1.00 33.56 313 MET B CA 1
ATOM 5687 C C . MET B 1 313 ? -24.024 -18.255 31.064 1.00 31.23 313 MET B C 1
ATOM 5688 O O . MET B 1 313 ? -25.164 -18.429 31.488 1.00 30.27 313 MET B O 1
ATOM 5693 N N . LEU B 1 314 ? -23.776 -17.738 29.868 1.00 28.48 314 LEU B N 1
ATOM 5694 C CA . LEU B 1 314 ? -24.858 -17.329 28.990 1.00 27.26 314 LEU B CA 1
ATOM 5695 C C . LEU B 1 314 ? -25.104 -18.372 27.911 1.00 25.85 314 LEU B C 1
ATOM 5696 O O . LEU B 1 314 ? -24.201 -19.123 27.537 1.00 23.62 314 LEU B O 1
ATOM 5701 N N . GLY B 1 315 ? -26.338 -18.412 27.427 1.00 25.16 315 GLY B N 1
ATOM 5702 C CA . GLY B 1 315 ? -26.701 -19.341 26.373 1.00 23.83 315 GLY B CA 1
ATOM 5703 C C . GLY B 1 315 ? -27.148 -18.531 25.171 1.00 23.40 315 GLY B C 1
ATOM 5704 O O . GLY B 1 315 ? -27.352 -17.322 25.279 1.00 21.72 315 GLY B O 1
ATOM 5705 N N . GLY B 1 316 ? -27.312 -19.181 24.026 1.00 21.89 316 GLY B N 1
ATOM 5706 C CA . GLY B 1 316 ? -27.735 -18.459 22.842 1.00 21.96 316 GLY B CA 1
ATOM 5707 C C . GLY B 1 316 ? -28.362 -19.403 21.842 1.00 22.78 316 GLY B C 1
ATOM 5708 O O . GLY B 1 316 ? -28.488 -20.600 22.109 1.00 22.46 316 GLY B O 1
ATOM 5709 N N . ALA B 1 317 ? -28.755 -18.883 20.687 1.00 22.79 317 ALA B N 1
ATOM 5710 C CA . ALA B 1 317 ? -29.365 -19.740 19.682 1.00 23.53 317 ALA B CA 1
ATOM 5711 C C . ALA B 1 317 ? -29.335 -19.126 18.301 1.00 23.42 317 ALA B C 1
ATOM 5712 O O . ALA B 1 317 ? -29.107 -17.928 18.146 1.00 22.66 317 ALA B O 1
ATOM 5714 N N . ASN B 1 318 ? -29.528 -19.973 17.297 1.00 24.05 318 ASN B N 1
ATOM 5715 C CA . ASN B 1 318 ? -29.629 -19.528 15.919 1.00 25.83 318 ASN B CA 1
ATOM 5716 C C . ASN B 1 318 ? -30.972 -20.105 15.497 1.00 26.13 318 ASN B C 1
ATOM 5717 O O . ASN B 1 318 ? -31.204 -21.314 15.603 1.00 25.80 318 ASN B O 1
ATOM 5722 N N . ILE B 1 319 ? -31.867 -19.229 15.060 1.00 25.49 319 ILE B N 1
ATOM 5723 C CA . ILE B 1 319 ? -33.210 -19.636 14.684 1.00 24.88 319 ILE B CA 1
ATOM 5724 C C . ILE B 1 319 ? -33.543 -19.369 13.229 1.00 25.05 319 ILE B C 1
ATOM 5725 O O . ILE B 1 319 ? -33.109 -18.374 12.652 1.00 24.64 319 ILE B O 1
ATOM 5730 N N . GLY B 1 320 ? -34.324 -20.274 12.650 1.00 24.23 320 GLY B N 1
ATOM 5731 C CA . GLY B 1 320 ? -34.754 -20.131 11.273 1.00 25.08 320 GLY B CA 1
ATOM 5732 C C . GLY B 1 320 ? -36.267 -20.252 11.241 1.00 25.90 320 GLY B C 1
ATOM 5733 O O . GLY B 1 320 ? -36.890 -20.356 12.295 1.00 26.33 320 GLY B O 1
ATOM 5734 N N . ASP B 1 321 ? -36.870 -20.246 10.057 1.00 26.82 321 ASP B N 1
ATOM 5735 C CA . ASP B 1 321 ? -38.320 -20.364 9.978 1.00 28.35 321 ASP B CA 1
ATOM 5736 C C . ASP B 1 321 ? -38.813 -21.746 10.396 1.00 28.33 321 ASP B C 1
ATOM 5737 O O . ASP B 1 321 ? -39.981 -21.916 10.741 1.00 28.02 321 ASP B O 1
ATOM 5742 N N . GLU B 1 322 ? -37.931 -22.739 10.370 1.00 28.52 322 GLU B N 1
ATOM 5743 C CA . GLU B 1 322 ? -38.332 -24.075 10.788 1.00 29.75 322 GLU B CA 1
ATOM 5744 C C . GLU B 1 322 ? -37.198 -24.868 11.426 1.00 28.49 322 GLU B C 1
ATOM 5745 O O . GLU B 1 322 ? -36.787 -25.914 10.933 1.00 28.11 322 GLU B O 1
ATOM 5751 N N . GLY B 1 323 ? -36.697 -24.352 12.541 1.00 26.70 323 GLY B N 1
ATOM 5752 C CA . GLY B 1 323 ? -35.628 -25.030 13.239 1.00 25.38 323 GLY B CA 1
ATOM 5753 C C . GLY B 1 323 ? -34.849 -24.105 14.148 1.00 24.31 323 GLY B C 1
ATOM 5754 O O . GLY B 1 323 ? -34.985 -22.876 14.075 1.00 23.25 323 GLY B O 1
ATOM 5755 N N . GLY B 1 324 ? -34.034 -24.704 15.013 1.00 22.49 324 GLY B N 1
ATOM 5756 C CA . GLY B 1 324 ? -33.221 -23.928 15.926 1.00 22.15 324 GLY B CA 1
ATOM 5757 C C . GLY B 1 324 ? -32.085 -24.733 16.532 1.00 21.72 324 GLY B C 1
ATOM 5758 O O . GLY B 1 324 ? -32.222 -25.930 16.793 1.00 21.52 324 GLY B O 1
ATOM 5759 N N . MET B 1 325 ? -30.956 -24.069 16.752 1.00 20.77 325 MET B N 1
ATOM 5760 C CA . MET B 1 325 ? -29.783 -24.697 17.355 1.00 21.36 325 MET B CA 1
ATOM 5761 C C . MET B 1 325 ? -29.465 -23.864 18.598 1.00 20.78 325 MET B C 1
ATOM 5762 O O . MET B 1 325 ? -29.318 -22.640 18.509 1.00 20.20 325 MET B O 1
ATOM 5767 N N . PHE B 1 326 ? -29.385 -24.521 19.752 1.00 20.56 326 PHE B N 1
ATOM 5768 C CA . PHE B 1 326 ? -29.124 -23.828 21.011 1.00 21.04 326 PHE B CA 1
ATOM 5769 C C . PHE B 1 326 ? -27.780 -24.234 21.595 1.00 21.06 326 PHE B C 1
ATOM 5770 O O . PHE B 1 326 ? -27.456 -25.416 21.663 1.00 19.14 326 PHE B O 1
ATOM 5778 N N . GLU B 1 327 ? -26.996 -23.247 22.017 1.00 21.22 327 GLU B N 1
ATOM 5779 C CA . GLU B 1 327 ? -25.670 -23.527 22.541 1.00 21.10 327 GLU B CA 1
ATOM 5780 C C . GLU B 1 327 ? -25.233 -22.530 23.610 1.00 21.43 327 GLU B C 1
ATOM 5781 O O . GLU B 1 327 ? -25.792 -21.444 23.725 1.00 19.21 327 GLU B O 1
ATOM 5787 N N . ALA B 1 328 ? -24.226 -22.913 24.388 1.00 21.03 328 ALA B N 1
ATOM 5788 C CA . ALA B 1 328 ? -23.686 -22.043 25.426 1.00 23.07 328 ALA B CA 1
ATOM 5789 C C . ALA B 1 328 ? -22.717 -21.094 24.731 1.00 24.29 328 ALA B C 1
ATOM 5790 O O . ALA B 1 328 ? -22.179 -21.421 23.674 1.00 23.52 328 ALA B O 1
ATOM 5792 N N . ILE B 1 329 ? -22.507 -19.920 25.315 1.00 25.51 329 ILE B N 1
ATOM 5793 C CA . ILE B 1 329 ? -21.591 -18.947 24.740 1.00 28.13 329 ILE B CA 1
ATOM 5794 C C . ILE B 1 329 ? -20.194 -19.122 25.336 1.00 30.21 329 ILE B C 1
ATOM 5795 O O . ILE B 1 329 ? -19.753 -18.315 26.158 1.00 32.38 329 ILE B O 1
ATOM 5800 N N . HIS B 1 330 ? -19.520 -20.197 24.943 1.00 29.96 330 HIS B N 1
ATOM 5801 C CA . HIS B 1 330 ? -18.169 -20.478 25.400 1.00 29.70 330 HIS B CA 1
ATOM 5802 C C . HIS B 1 330 ? -17.566 -21.606 24.578 1.00 30.70 330 HIS B C 1
ATOM 5803 O O . HIS B 1 330 ? -18.249 -22.199 23.738 1.00 29.92 330 HIS B O 1
ATOM 5810 N N . GLY B 1 331 ? -16.286 -21.886 24.809 1.00 29.83 331 GLY B N 1
ATOM 5811 C CA . GLY B 1 331 ? -15.603 -22.922 24.055 1.00 30.51 331 GLY B CA 1
ATOM 5812 C C . GLY B 1 331 ? -15.569 -24.292 24.698 1.00 30.63 331 GLY B C 1
ATOM 5813 O O . GLY B 1 331 ? -16.279 -24.556 25.668 1.00 29.61 331 GLY B O 1
ATOM 5814 N N . THR B 1 332 ? -14.725 -25.166 24.155 1.00 31.43 332 THR B N 1
ATOM 5815 C CA . THR B 1 332 ? -14.600 -26.534 24.649 1.00 32.72 332 THR B CA 1
ATOM 5816 C C . THR B 1 332 ? -13.835 -26.682 25.957 1.00 33.28 332 THR B C 1
ATOM 5817 O O . THR B 1 332 ? -13.995 -27.679 26.658 1.00 32.52 332 THR B O 1
ATOM 5821 N N . ALA B 1 333 ? -13.005 -25.694 26.279 1.00 35.30 333 ALA B N 1
ATOM 5822 C CA . ALA B 1 333 ? -12.197 -25.725 27.499 1.00 35.84 333 ALA B CA 1
ATOM 5823 C C . ALA B 1 333 ? -11.557 -27.101 27.683 1.00 37.10 333 ALA B C 1
ATOM 5824 O O . ALA B 1 333 ? -11.771 -27.774 28.696 1.00 36.67 333 ALA B O 1
ATOM 5826 N N . PRO B 1 334 ? -10.749 -27.533 26.703 1.00 38.64 334 PRO B N 1
ATOM 5827 C CA . PRO B 1 334 ? -10.098 -28.842 26.793 1.00 39.91 334 PRO B CA 1
ATOM 5828 C C . PRO B 1 334 ? -9.297 -29.084 28.073 1.00 41.99 334 PRO B C 1
ATOM 5829 O O . PRO B 1 334 ? -9.010 -30.230 28.414 1.00 42.82 334 PRO B O 1
ATOM 5833 N N . LYS B 1 335 ? -8.957 -28.014 28.789 1.00 44.36 335 LYS B N 1
ATOM 5834 C CA . LYS B 1 335 ? -8.184 -28.136 30.027 1.00 46.50 335 LYS B CA 1
ATOM 5835 C C . LYS B 1 335 ? -8.953 -28.790 31.173 1.00 47.19 335 LYS B C 1
ATOM 5836 O O . LYS B 1 335 ? -8.358 -29.440 32.034 1.00 47.24 335 LYS B O 1
ATOM 5842 N N . TYR B 1 336 ? -10.272 -28.618 31.187 1.00 47.79 336 TYR B N 1
ATOM 5843 C CA . TYR B 1 336 ? -11.099 -29.180 32.252 1.00 47.89 336 TYR B CA 1
ATOM 5844 C C . TYR B 1 336 ? -11.920 -30.386 31.813 1.00 46.91 336 TYR B C 1
ATOM 5845 O O . TYR B 1 336 ? -12.703 -30.926 32.592 1.00 46.98 336 TYR B O 1
ATOM 5854 N N . ALA B 1 337 ? -11.733 -30.812 30.569 1.00 46.08 337 ALA B N 1
ATOM 5855 C CA . ALA B 1 337 ? -12.472 -31.951 30.034 1.00 44.94 337 ALA B CA 1
ATOM 5856 C C . ALA B 1 337 ? -12.364 -33.200 30.908 1.00 44.17 337 ALA B C 1
ATOM 5857 O O . ALA B 1 337 ? -11.269 -33.621 31.277 1.00 44.36 337 ALA B O 1
ATOM 5859 N N . GLY B 1 338 ? -13.513 -33.781 31.242 1.00 43.29 338 GLY B N 1
ATOM 5860 C CA . GLY B 1 338 ? -13.542 -34.987 32.055 1.00 41.95 338 GLY B CA 1
ATOM 5861 C C . GLY B 1 338 ? -13.137 -34.833 33.511 1.00 41.41 338 GLY B C 1
ATOM 5862 O O . GLY B 1 338 ? -13.022 -35.823 34.234 1.00 40.99 338 GLY B O 1
ATOM 5863 N N . LYS B 1 339 ? -12.930 -33.599 33.954 1.00 40.44 339 LYS B N 1
ATOM 5864 C CA . LYS B 1 339 ? -12.528 -33.364 35.331 1.00 39.79 339 LYS B CA 1
ATOM 5865 C C . LYS B 1 339 ? -13.695 -33.021 36.247 1.00 38.37 339 LYS B C 1
ATOM 5866 O O . LYS B 1 339 ? -13.508 -32.788 37.441 1.00 36.95 339 LYS B O 1
ATOM 5872 N N . ASN B 1 340 ? -14.899 -32.998 35.682 1.00 36.71 340 ASN B N 1
ATOM 5873 C CA . ASN B 1 340 ? -16.100 -32.692 36.449 1.00 34.80 340 ASN B CA 1
ATOM 5874 C C . ASN B 1 340 ? -15.967 -31.342 37.153 1.00 33.68 340 ASN B C 1
ATOM 5875 O O . ASN B 1 340 ? -16.393 -31.181 38.295 1.00 32.50 340 ASN B O 1
ATOM 5880 N N . VAL B 1 341 ? -15.386 -30.367 36.460 1.00 32.57 341 VAL B N 1
ATOM 5881 C CA . VAL B 1 341 ? -15.200 -29.036 37.032 1.00 32.25 341 VAL B CA 1
ATOM 5882 C C . VAL B 1 341 ? -15.954 -27.932 36.279 1.00 30.94 341 VAL B C 1
ATOM 5883 O O . VAL B 1 341 ? -16.401 -26.957 36.881 1.00 31.45 341 VAL B O 1
ATOM 5887 N N . ALA B 1 342 ? -16.089 -28.087 34.966 1.00 30.17 342 ALA B N 1
ATOM 5888 C CA . ALA B 1 342 ? -16.761 -27.092 34.126 1.00 29.34 342 ALA B CA 1
ATOM 5889 C C . ALA B 1 342 ? -18.134 -26.652 34.644 1.00 28.19 342 ALA B C 1
ATOM 5890 O O . ALA B 1 342 ? -18.865 -27.442 35.248 1.00 27.60 342 ALA B O 1
ATOM 5892 N N . ASN B 1 343 ? -18.465 -25.384 34.397 1.00 26.28 343 ASN B N 1
ATOM 5893 C CA . ASN B 1 343 ? -19.742 -24.785 34.798 1.00 25.51 343 ASN B CA 1
ATOM 5894 C C . ASN B 1 343 ? -20.750 -25.064 33.673 1.00 24.21 343 ASN B C 1
ATOM 5895 O O . ASN B 1 343 ? -20.592 -24.570 32.555 1.00 23.25 343 ASN B O 1
ATOM 5900 N N . PRO B 1 344 ? -21.798 -25.856 33.956 1.00 22.85 344 PRO B N 1
ATOM 5901 C CA . PRO B 1 344 ? -22.819 -26.198 32.960 1.00 22.47 344 PRO B CA 1
ATOM 5902 C C . PRO B 1 344 ? -23.914 -25.150 32.778 1.00 22.98 344 PRO B C 1
ATOM 5903 O O . PRO B 1 344 ? -24.813 -25.319 31.949 1.00 22.46 344 PRO B O 1
ATOM 5907 N N . THR B 1 345 ? -23.840 -24.072 33.548 1.00 21.77 345 THR B N 1
ATOM 5908 C CA . THR B 1 345 ? -24.851 -23.029 33.475 1.00 23.07 345 THR B CA 1
ATOM 5909 C C . THR B 1 345 ? -25.131 -22.504 32.067 1.00 22.45 345 THR B C 1
ATOM 5910 O O . THR B 1 345 ? -26.289 -22.323 31.698 1.00 23.96 345 THR B O 1
ATOM 5914 N N . GLY B 1 346 ? -24.080 -22.261 31.289 1.00 21.85 346 GLY B N 1
ATOM 5915 C CA . GLY B 1 346 ? -24.256 -21.759 29.934 1.00 21.83 346 GLY B CA 1
ATOM 5916 C C . GLY B 1 346 ? -25.108 -22.648 29.037 1.00 22.28 346 GLY B C 1
ATOM 5917 O O . GLY B 1 346 ? -26.052 -22.179 28.398 1.00 21.28 346 GLY B O 1
ATOM 5918 N N . ILE B 1 347 ? -24.781 -23.936 28.981 1.00 22.15 347 ILE B N 1
ATOM 5919 C CA . ILE B 1 347 ? -25.541 -24.851 28.143 1.00 22.55 347 ILE B CA 1
ATOM 5920 C C . ILE B 1 347 ? -26.939 -25.036 28.752 1.00 22.80 347 ILE B C 1
ATOM 5921 O O . ILE B 1 347 ? -27.913 -25.247 28.029 1.00 22.47 347 ILE B O 1
ATOM 5926 N N . ILE B 1 348 ? -27.058 -24.914 30.074 1.00 22.57 348 ILE B N 1
ATOM 5927 C CA . ILE B 1 348 ? -28.381 -25.028 30.692 1.00 22.14 348 ILE B CA 1
ATOM 5928 C C . ILE B 1 348 ? -29.226 -23.827 30.244 1.00 22.92 348 ILE B C 1
ATOM 5929 O O . ILE B 1 348 ? -30.421 -23.964 29.970 1.00 22.76 348 ILE B O 1
ATOM 5934 N N . LYS B 1 349 ? -28.604 -22.652 30.165 1.00 21.86 349 LYS B N 1
ATOM 5935 C CA . LYS B 1 349 ? -29.308 -21.447 29.721 1.00 22.93 349 LYS B CA 1
ATOM 5936 C C . LYS B 1 349 ? -29.732 -21.563 28.255 1.00 22.18 349 LYS B C 1
ATOM 5937 O O . LYS B 1 349 ? -30.718 -20.957 27.826 1.00 21.25 349 LYS B O 1
ATOM 5943 N N . ALA B 1 350 ? -28.974 -22.326 27.478 1.00 22.17 350 ALA B N 1
ATOM 5944 C CA . ALA B 1 350 ? -29.329 -22.530 26.084 1.00 21.41 350 ALA B CA 1
ATOM 5945 C C . ALA B 1 350 ? -30.608 -23.371 26.125 1.00 21.01 350 ALA B C 1
ATOM 5946 O O . ALA B 1 350 ? -31.522 -23.172 25.327 1.00 19.55 350 ALA B O 1
ATOM 5948 N N . GLY B 1 351 ? -30.661 -24.310 27.069 1.00 20.35 351 GLY B N 1
ATOM 5949 C CA . GLY B 1 351 ? -31.836 -25.153 27.215 1.00 20.55 351 GLY B CA 1
ATOM 5950 C C . GLY B 1 351 ? -33.035 -24.335 27.675 1.00 20.46 351 GLY B C 1
ATOM 5951 O O . GLY B 1 351 ? -34.174 -24.587 27.277 1.00 20.87 351 GLY B O 1
ATOM 5952 N N . GLU B 1 352 ? -32.782 -23.343 28.518 1.00 19.99 352 GLU B N 1
ATOM 5953 C CA . GLU B 1 352 ? -33.855 -22.484 29.004 1.00 20.86 352 GLU B CA 1
ATOM 5954 C C . GLU B 1 352 ? -34.433 -21.725 27.805 1.00 20.12 352 GLU B C 1
ATOM 5955 O O . GLU B 1 352 ? -35.646 -21.638 27.637 1.00 20.73 352 GLU B O 1
ATOM 5961 N N . LEU B 1 353 ? -33.551 -21.192 26.964 1.00 20.50 353 LEU B N 1
ATOM 5962 C CA . LEU B 1 353 ? -33.967 -20.456 25.782 1.00 21.79 353 LEU B CA 1
ATOM 5963 C C . LEU B 1 353 ? -34.745 -21.374 24.843 1.00 22.31 353 LEU B C 1
ATOM 5964 O O . LEU B 1 353 ? -35.757 -20.978 24.257 1.00 22.09 353 LEU B O 1
ATOM 5969 N N . MET B 1 354 ? -34.267 -22.604 24.696 1.00 21.42 354 MET B N 1
ATOM 5970 C CA . MET B 1 354 ? -34.942 -23.580 23.840 1.00 22.30 354 MET B CA 1
ATOM 5971 C C . MET B 1 354 ? -36.364 -23.809 24.368 1.00 22.12 354 MET B C 1
ATOM 5972 O O . MET B 1 354 ? -37.324 -23.854 23.596 1.00 21.60 354 MET B O 1
ATOM 5977 N N . LEU B 1 355 ? -36.484 -23.959 25.686 1.00 22.22 355 LEU B N 1
ATOM 5978 C CA . LEU B 1 355 ? -37.785 -24.165 26.326 1.00 24.66 355 LEU B CA 1
ATOM 5979 C C . LEU B 1 355 ? -38.730 -23.005 26.019 1.00 25.19 355 LEU B C 1
ATOM 5980 O O . LEU B 1 355 ? -39.922 -23.206 25.765 1.00 25.02 355 LEU B O 1
ATOM 5985 N N . ARG B 1 356 ? -38.196 -21.788 26.038 1.00 25.35 356 ARG B N 1
ATOM 5986 C CA . ARG B 1 356 ? -39.011 -20.617 25.756 1.00 25.93 356 ARG B CA 1
ATOM 5987 C C . ARG B 1 356 ? -39.487 -20.595 24.306 1.00 26.36 356 ARG B C 1
ATOM 5988 O O . ARG B 1 356 ? -40.637 -20.251 24.035 1.00 24.85 356 ARG B O 1
ATOM 5996 N N . TRP B 1 357 ? -38.615 -20.978 23.375 1.00 25.58 357 TRP B N 1
ATOM 5997 C CA . TRP B 1 357 ? -38.997 -20.984 21.971 1.00 26.18 357 TRP B CA 1
ATOM 5998 C C . TRP B 1 357 ? -40.058 -22.041 21.700 1.00 26.27 357 TRP B C 1
ATOM 5999 O O . TRP B 1 357 ? -40.861 -21.909 20.781 1.00 28.11 357 TRP B O 1
ATOM 6010 N N . MET B 1 358 ? -40.054 -23.093 22.508 1.00 25.58 358 MET B N 1
ATOM 6011 C CA . MET B 1 358 ? -41.024 -24.170 22.381 1.00 24.72 358 MET B CA 1
ATOM 6012 C C . MET B 1 358 ? -42.356 -23.765 22.995 1.00 25.91 358 MET B C 1
ATOM 6013 O O . MET B 1 358 ? -43.359 -24.443 22.807 1.00 25.07 358 MET B O 1
ATOM 6018 N N . GLY B 1 359 ? -42.355 -22.664 23.736 1.00 27.21 359 GLY B N 1
ATOM 6019 C CA . GLY B 1 359 ? -43.573 -22.214 24.381 1.00 27.52 359 GLY B CA 1
ATOM 6020 C C . GLY B 1 359 ? -43.719 -22.831 25.760 1.00 27.38 359 GLY B C 1
ATOM 6021 O O . GLY B 1 359 ? -44.740 -22.648 26.416 1.00 28.10 359 GLY B O 1
ATOM 6022 N N . TRP B 1 360 ? -42.705 -23.568 26.203 1.00 26.01 360 TRP B N 1
ATOM 6023 C CA . TRP B 1 360 ? -42.743 -24.198 27.518 1.00 26.26 360 TRP B CA 1
ATOM 6024 C C . TRP B 1 360 ? -42.098 -23.253 28.536 1.00 27.53 360 TRP B C 1
ATOM 6025 O O . TRP B 1 360 ? -41.082 -23.574 29.159 1.00 27.18 360 TRP B O 1
ATOM 6036 N N . ASN B 1 361 ? -42.706 -22.085 28.702 1.00 27.18 361 ASN B N 1
ATOM 6037 C CA . ASN B 1 361 ? -42.182 -21.069 29.602 1.00 29.43 361 ASN B CA 1
ATOM 6038 C C . ASN B 1 361 ? -42.114 -21.458 31.071 1.00 29.80 361 ASN B C 1
ATOM 6039 O O . ASN B 1 361 ? -41.204 -21.028 31.782 1.00 30.15 361 ASN B O 1
ATOM 6044 N N . GLU B 1 362 ? -43.069 -22.262 31.529 1.00 29.95 362 GLU B N 1
ATOM 6045 C CA . GLU B 1 362 ? -43.082 -22.687 32.922 1.00 30.09 362 GLU B CA 1
ATOM 6046 C C . GLU B 1 362 ? -41.830 -23.483 33.270 1.00 29.07 362 GLU B C 1
ATOM 6047 O O . GLU B 1 362 ? -41.227 -23.272 34.319 1.00 27.91 362 GLU B O 1
ATOM 6053 N N . ALA B 1 363 ? -41.443 -24.403 32.397 1.00 28.15 363 ALA B N 1
ATOM 6054 C CA . ALA B 1 363 ? -40.250 -25.199 32.644 1.00 28.53 363 ALA B CA 1
ATOM 6055 C C . ALA B 1 363 ? -39.017 -24.303 32.584 1.00 28.25 363 ALA B C 1
ATOM 6056 O O . ALA B 1 363 ? -38.066 -24.484 33.348 1.00 28.93 363 ALA B O 1
ATOM 6058 N N . ALA B 1 364 ? -39.043 -23.332 31.677 1.00 26.81 364 ALA B N 1
ATOM 6059 C CA . ALA B 1 364 ? -37.925 -22.414 31.510 1.00 27.96 364 ALA B CA 1
ATOM 6060 C C . ALA B 1 364 ? -37.759 -21.525 32.737 1.00 28.35 364 ALA B C 1
ATOM 6061 O O . ALA B 1 364 ? -36.641 -21.290 33.192 1.00 26.78 364 ALA B O 1
ATOM 6063 N N . ASP B 1 365 ? -38.876 -21.040 33.273 1.00 28.80 365 ASP B N 1
ATOM 6064 C CA . ASP B 1 365 ? -38.844 -20.177 34.447 1.00 29.81 365 ASP B CA 1
ATOM 6065 C C . ASP B 1 365 ? -38.307 -20.908 35.678 1.00 29.15 365 ASP B C 1
ATOM 6066 O O . ASP B 1 365 ? -37.648 -20.299 36.518 1.00 29.58 365 ASP B O 1
ATOM 6071 N N . LEU B 1 366 ? -38.576 -22.210 35.776 1.00 28.53 366 LEU B N 1
ATOM 6072 C CA . LEU B 1 366 ? -38.094 -23.013 36.902 1.00 29.16 366 LEU B CA 1
ATOM 6073 C C . LEU B 1 366 ? -36.567 -23.110 36.904 1.00 29.68 366 LEU B C 1
ATOM 6074 O O . LEU B 1 366 ? -35.931 -23.104 37.967 1.00 29.16 366 LEU B O 1
ATOM 6079 N N . ILE B 1 367 ? -35.986 -23.218 35.711 1.00 28.65 367 ILE B N 1
ATOM 6080 C CA . ILE B 1 367 ? -34.532 -23.301 35.558 1.00 28.28 367 ILE B CA 1
ATOM 6081 C C . ILE B 1 367 ? -33.915 -21.953 35.931 1.00 28.08 367 ILE B C 1
ATOM 6082 O O . ILE B 1 367 ? -32.951 -21.884 36.696 1.00 27.06 367 ILE B O 1
ATOM 6087 N N . GLU B 1 368 ? -34.483 -20.885 35.383 1.00 29.14 368 GLU B N 1
ATOM 6088 C CA . GLU B 1 368 ? -34.000 -19.540 35.659 1.00 30.14 368 GLU B CA 1
ATOM 6089 C C . GLU B 1 368 ? -34.018 -19.289 37.162 1.00 31.04 368 GLU B C 1
ATOM 6090 O O . GLU B 1 368 ? -33.074 -18.731 37.720 1.00 31.99 368 GLU B O 1
ATOM 6096 N N . LYS B 1 369 ? -35.101 -19.713 37.805 1.00 31.65 369 LYS B N 1
ATOM 6097 C CA . LYS B 1 369 ? -35.280 -19.536 39.241 1.00 32.28 369 LYS B CA 1
ATOM 6098 C C . LYS B 1 369 ? -34.294 -20.365 40.063 1.00 31.47 369 LYS B C 1
ATOM 6099 O O . LYS B 1 369 ? -33.687 -19.863 41.015 1.00 29.79 369 LYS B O 1
ATOM 6105 N N . ALA B 1 370 ? -34.135 -21.634 39.696 1.00 30.13 370 ALA B N 1
ATOM 6106 C CA . ALA B 1 370 ? -33.232 -22.513 40.425 1.00 30.71 370 ALA B CA 1
ATOM 6107 C C . ALA B 1 370 ? -31.786 -22.033 40.347 1.00 31.46 370 ALA B C 1
ATOM 6108 O O . ALA B 1 370 ? -31.026 -22.171 41.305 1.00 33.01 370 ALA B O 1
ATOM 6110 N N . ILE B 1 371 ? -31.403 -21.466 39.209 1.00 33.07 371 ILE B N 1
ATOM 6111 C CA . ILE B 1 371 ? -30.043 -20.967 39.049 1.00 33.76 371 ILE B CA 1
ATOM 6112 C C . ILE B 1 371 ? -29.843 -19.744 39.940 1.00 34.74 371 ILE B C 1
ATOM 6113 O O . ILE B 1 371 ? -28.837 -19.637 40.643 1.00 35.22 371 ILE B O 1
ATOM 6118 N N . ASN B 1 372 ? -30.800 -18.823 39.916 1.00 34.63 372 ASN B N 1
ATOM 6119 C CA . ASN B 1 372 ? -30.689 -17.633 40.747 1.00 36.05 372 ASN B CA 1
ATOM 6120 C C . ASN B 1 372 ? -30.516 -18.013 42.213 1.00 36.33 372 ASN B C 1
ATOM 6121 O O . ASN B 1 372 ? -29.679 -17.448 42.915 1.00 37.24 372 ASN B O 1
ATOM 6126 N N . MET B 1 373 ? -31.306 -18.982 42.664 1.00 37.01 373 MET B N 1
ATOM 6127 C CA . MET B 1 373 ? -31.255 -19.442 44.045 1.00 38.08 373 MET B CA 1
ATOM 6128 C C . MET B 1 373 ? -29.952 -20.152 44.383 1.00 39.07 373 MET B C 1
ATOM 6129 O O . MET B 1 373 ? -29.404 -19.975 45.474 1.00 38.30 373 MET B O 1
ATOM 6134 N N . ALA B 1 374 ? -29.457 -20.956 43.449 1.00 39.33 374 ALA B N 1
ATOM 6135 C CA . ALA B 1 374 ? -28.215 -21.683 43.665 1.00 40.06 374 ALA B CA 1
ATOM 6136 C C . ALA B 1 374 ? -27.032 -20.724 43.774 1.00 40.88 374 ALA B C 1
ATOM 6137 O O . ALA B 1 374 ? -26.186 -20.875 44.653 1.00 40.79 374 ALA B O 1
ATOM 6139 N N . ILE B 1 375 ? -26.981 -19.736 42.885 1.00 42.22 375 ILE B N 1
ATOM 6140 C CA . ILE B 1 375 ? -25.886 -18.773 42.881 1.00 44.60 375 ILE B CA 1
ATOM 6141 C C . ILE B 1 375 ? -25.947 -17.796 44.050 1.00 46.77 375 ILE B C 1
ATOM 6142 O O . ILE B 1 375 ? -24.911 -17.385 44.573 1.00 46.47 375 ILE B O 1
ATOM 6147 N N . ARG B 1 376 ? -27.155 -17.423 44.458 1.00 48.72 376 ARG B N 1
ATOM 6148 C CA . ARG B 1 376 ? -27.313 -16.508 45.582 1.00 50.29 376 ARG B CA 1
ATOM 6149 C C . ARG B 1 376 ? -26.937 -17.267 46.851 1.00 50.24 376 ARG B C 1
ATOM 6150 O O . ARG B 1 376 ? -26.470 -16.682 47.826 1.00 50.92 376 ARG B O 1
ATOM 6158 N N . ASP B 1 377 ? -27.139 -18.581 46.816 1.00 50.26 377 ASP B N 1
ATOM 6159 C CA . ASP B 1 377 ? -26.854 -19.457 47.950 1.00 49.59 377 ASP B CA 1
ATOM 6160 C C . ASP B 1 377 ? -25.430 -20.022 47.924 1.00 48.98 377 ASP B C 1
ATOM 6161 O O . ASP B 1 377 ? -25.113 -20.962 48.654 1.00 48.59 377 ASP B O 1
ATOM 6166 N N . LYS B 1 378 ? -24.583 -19.453 47.075 1.00 48.10 378 LYS B N 1
ATOM 6167 C CA . LYS B 1 378 ? -23.191 -19.882 46.955 1.00 48.60 378 LYS B CA 1
ATOM 6168 C C . LYS B 1 378 ? -22.971 -21.356 46.603 1.00 47.77 378 LYS B C 1
ATOM 6169 O O . LYS B 1 378 ? -21.929 -21.919 46.933 1.00 47.83 378 LYS B O 1
ATOM 6175 N N . LYS B 1 379 ? -23.941 -21.983 45.947 1.00 46.97 379 LYS B N 1
ATOM 6176 C CA . LYS B 1 379 ? -23.801 -23.384 45.547 1.00 46.39 379 LYS B CA 1
ATOM 6177 C C . LYS B 1 379 ? -23.389 -23.321 44.081 1.00 45.49 379 LYS B C 1
ATOM 6178 O O . LYS B 1 379 ? -24.218 -23.491 43.189 1.00 45.64 379 LYS B O 1
ATOM 6184 N N . VAL B 1 380 ? -22.105 -23.077 43.840 1.00 43.13 380 VAL B N 1
ATOM 6185 C CA . VAL B 1 380 ? -21.607 -22.928 42.483 1.00 41.73 380 VAL B CA 1
ATOM 6186 C C . VAL B 1 380 ? -20.364 -23.742 42.120 1.00 40.63 380 VAL B C 1
ATOM 6187 O O . VAL B 1 380 ? -19.749 -24.394 42.969 1.00 40.42 380 VAL B O 1
ATOM 6191 N N . THR B 1 381 ? -20.009 -23.689 40.839 1.00 38.43 381 THR B N 1
ATOM 6192 C CA . THR B 1 381 ? -18.836 -24.385 40.326 1.00 37.89 381 THR B CA 1
ATOM 6193 C C . THR B 1 381 ? -17.588 -23.538 40.594 1.00 37.96 381 THR B C 1
ATOM 6194 O O . THR B 1 381 ? -17.689 -22.372 40.971 1.00 36.77 381 THR B O 1
ATOM 6198 N N . GLN B 1 382 ? -16.416 -24.130 40.389 1.00 39.48 382 GLN B N 1
ATOM 6199 C CA . GLN B 1 382 ? -15.144 -23.458 40.654 1.00 40.64 382 GLN B CA 1
ATOM 6200 C C . GLN B 1 382 ? -14.942 -22.068 40.046 1.00 40.52 382 GLN B C 1
ATOM 6201 O O . GLN B 1 382 ? -14.454 -21.162 40.730 1.00 40.86 382 GLN B O 1
ATOM 6207 N N . ASP B 1 383 ? -15.302 -21.901 38.773 1.00 39.53 383 ASP B N 1
ATOM 6208 C CA . ASP B 1 383 ? -15.146 -20.622 38.080 1.00 38.74 383 ASP B CA 1
ATOM 6209 C C . ASP B 1 383 ? -15.736 -19.443 38.857 1.00 38.85 383 ASP B C 1
ATOM 6210 O O . ASP B 1 383 ? -15.282 -18.309 38.710 1.00 39.06 383 ASP B O 1
ATOM 6215 N N . ILE B 1 384 ? -16.743 -19.714 39.682 1.00 38.81 384 ILE B N 1
ATOM 6216 C CA . ILE B 1 384 ? -17.378 -18.673 40.482 1.00 39.82 384 ILE B CA 1
ATOM 6217 C C . ILE B 1 384 ? -16.884 -18.729 41.924 1.00 40.76 384 ILE B C 1
ATOM 6218 O O . ILE B 1 384 ? -16.540 -17.702 42.511 1.00 40.19 384 ILE B O 1
ATOM 6223 N N . ALA B 1 385 ? -16.858 -19.934 42.488 1.00 41.64 385 ALA B N 1
ATOM 6224 C CA . ALA B 1 385 ? -16.418 -20.138 43.867 1.00 44.16 385 ALA B CA 1
ATOM 6225 C C . ALA B 1 385 ? -15.068 -19.478 44.163 1.00 45.03 385 ALA B C 1
ATOM 6226 O O . ALA B 1 385 ? -14.875 -18.914 45.237 1.00 45.34 385 ALA B O 1
ATOM 6228 N N . ARG B 1 386 ? -14.147 -19.544 43.205 1.00 47.19 386 ARG B N 1
ATOM 6229 C CA . ARG B 1 386 ? -12.812 -18.963 43.355 1.00 49.31 386 ARG B CA 1
ATOM 6230 C C . ARG B 1 386 ? -12.847 -17.477 43.701 1.00 50.48 386 ARG B C 1
ATOM 6231 O O . ARG B 1 386 ? -11.847 -16.916 44.157 1.00 49.99 386 ARG B O 1
ATOM 6239 N N . PHE B 1 387 ? -13.993 -16.839 43.483 1.00 51.07 387 PHE B N 1
ATOM 6240 C CA . PHE B 1 387 ? -14.123 -15.418 43.770 1.00 51.79 387 PHE B CA 1
ATOM 6241 C C . PHE B 1 387 ? -14.989 -15.105 44.981 1.00 52.18 387 PHE B C 1
ATOM 6242 O O . PHE B 1 387 ? -14.794 -14.079 45.627 1.00 52.91 387 PHE B O 1
ATOM 6250 N N . MET B 1 388 ? -15.944 -15.974 45.295 1.00 52.94 388 MET B N 1
ATOM 6251 C CA . MET B 1 388 ? -16.790 -15.738 46.458 1.00 53.74 388 MET B CA 1
ATOM 6252 C C . MET B 1 388 ? -16.309 -16.561 47.647 1.00 53.95 388 MET B C 1
ATOM 6253 O O . MET B 1 388 ? -17.075 -16.866 48.563 1.00 53.65 388 MET B O 1
ATOM 6258 N N . GLY B 1 389 ? -15.024 -16.905 47.616 1.00 53.56 389 GLY B N 1
ATOM 6259 C CA . GLY B 1 389 ? -14.406 -17.673 48.684 1.00 53.45 389 GLY B CA 1
ATOM 6260 C C . GLY B 1 389 ? -15.251 -18.743 49.352 1.00 53.03 389 GLY B C 1
ATOM 6261 O O . GLY B 1 389 ? -15.605 -18.618 50.525 1.00 53.41 389 GLY B O 1
ATOM 6262 N N . VAL B 1 390 ? -15.574 -19.798 48.608 1.00 52.38 390 VAL B N 1
ATOM 6263 C CA . VAL B 1 390 ? -16.365 -20.916 49.126 1.00 50.98 390 VAL B CA 1
ATOM 6264 C C . VAL B 1 390 ? -15.951 -22.186 48.386 1.00 49.85 390 VAL B C 1
ATOM 6265 O O . VAL B 1 390 ? -15.316 -22.109 47.335 1.00 49.67 390 VAL B O 1
ATOM 6269 N N . LYS B 1 391 ? -16.293 -23.348 48.937 1.00 48.75 391 LYS B N 1
ATOM 6270 C CA . LYS B 1 391 ? -15.954 -24.615 48.295 1.00 48.13 391 LYS B CA 1
ATOM 6271 C C . LYS B 1 391 ? -16.808 -24.807 47.045 1.00 46.74 391 LYS B C 1
ATOM 6272 O O . LYS B 1 391 ? -18.027 -24.646 47.084 1.00 45.62 391 LYS B O 1
ATOM 6278 N N . ALA B 1 392 ? -16.165 -25.158 45.939 1.00 45.04 392 ALA B N 1
ATOM 6279 C CA . ALA B 1 392 ? -16.876 -25.344 44.683 1.00 43.81 392 ALA B CA 1
ATOM 6280 C C . ALA B 1 392 ? -17.537 -26.709 44.557 1.00 42.83 392 ALA B C 1
ATOM 6281 O O . ALA B 1 392 ? -17.090 -27.694 45.148 1.00 42.69 392 ALA B O 1
ATOM 6283 N N . LEU B 1 393 ? -18.618 -26.754 43.787 1.00 41.49 393 LEU B N 1
ATOM 6284 C CA . LEU B 1 393 ? -19.330 -27.998 43.541 1.00 39.26 393 LEU B CA 1
ATOM 6285 C C . LEU B 1 393 ? -18.874 -28.493 42.175 1.00 38.09 393 LEU B C 1
ATOM 6286 O O . LEU B 1 393 ? -18.460 -27.698 41.325 1.00 36.77 393 LEU B O 1
ATOM 6291 N N . GLY B 1 394 ? -18.931 -29.803 41.967 1.00 36.95 394 GLY B N 1
ATOM 6292 C CA . GLY B 1 394 ? -18.540 -30.346 40.680 1.00 35.79 394 GLY B CA 1
ATOM 6293 C C . GLY B 1 394 ? -19.649 -30.080 39.676 1.00 34.87 394 GLY B C 1
ATOM 6294 O O . GLY B 1 394 ? -20.718 -29.594 40.045 1.00 34.60 394 GLY B O 1
ATOM 6295 N N . THR B 1 395 ? -19.402 -30.390 38.409 1.00 34.38 395 THR B N 1
ATOM 6296 C CA . THR B 1 395 ? -20.400 -30.185 37.365 1.00 33.38 395 THR B CA 1
ATOM 6297 C C . THR B 1 395 ? -21.674 -30.960 37.694 1.00 33.52 395 THR B C 1
ATOM 6298 O O . THR B 1 395 ? -22.769 -30.389 37.723 1.00 32.52 395 THR B O 1
ATOM 6302 N N . LYS B 1 396 ? -21.522 -32.259 37.944 1.00 34.48 396 LYS B N 1
ATOM 6303 C CA . LYS B 1 396 ? -22.653 -33.130 38.273 1.00 35.57 396 LYS B CA 1
ATOM 6304 C C . LYS B 1 396 ? -23.364 -32.725 39.556 1.00 35.03 396 LYS B C 1
ATOM 6305 O O . LYS B 1 396 ? -24.596 -32.717 39.619 1.00 34.20 396 LYS B O 1
ATOM 6311 N N . GLU B 1 397 ? -22.582 -32.403 40.582 1.00 34.00 397 GLU B N 1
ATOM 6312 C CA . GLU B 1 397 ? -23.141 -32.006 41.866 1.00 33.77 397 GLU B CA 1
ATOM 6313 C C . GLU B 1 397 ? -23.917 -30.700 41.756 1.00 32.93 397 GLU B C 1
ATOM 6314 O O . GLU B 1 397 ? -24.962 -30.540 42.381 1.00 33.69 397 GLU B O 1
ATOM 6320 N N . TYR B 1 398 ? -23.396 -29.761 40.974 1.00 32.11 398 TYR B N 1
ATOM 6321 C CA . TYR B 1 398 ? -24.064 -28.477 40.798 1.00 31.18 398 TYR B CA 1
ATOM 6322 C C . TYR B 1 398 ? -25.395 -28.677 40.075 1.00 30.74 398 TYR B C 1
ATOM 6323 O O . TYR B 1 398 ? -26.401 -28.059 40.424 1.00 30.88 398 TYR B O 1
ATOM 6332 N N . ALA B 1 399 ? -25.401 -29.552 39.076 1.00 30.11 399 ALA B N 1
ATOM 6333 C CA . ALA B 1 399 ? -26.620 -29.838 38.328 1.00 30.91 399 ALA B CA 1
ATOM 6334 C C . ALA B 1 399 ? -27.632 -30.491 39.261 1.00 31.91 399 ALA B C 1
ATOM 6335 O O . ALA B 1 399 ? -28.827 -30.219 39.179 1.00 32.25 399 ALA B O 1
ATOM 6337 N N . ASP B 1 400 ? -27.152 -31.361 40.146 1.00 33.69 400 ASP B N 1
ATOM 6338 C CA . ASP B 1 400 ? -28.042 -32.031 41.086 1.00 35.06 400 ASP B CA 1
ATOM 6339 C C . ASP B 1 400 ? -28.631 -31.050 42.092 1.00 35.53 400 ASP B C 1
ATOM 6340 O O . ASP B 1 400 ? -29.773 -31.211 42.523 1.00 34.99 400 ASP B O 1
ATOM 6345 N N . GLU B 1 401 ? -27.856 -30.034 42.464 1.00 35.51 401 GLU B N 1
ATOM 6346 C CA . GLU B 1 401 ? -28.340 -29.030 43.406 1.00 35.89 401 GLU B CA 1
ATOM 6347 C C . GLU B 1 401 ? -29.486 -28.250 42.756 1.00 35.23 401 GLU B C 1
ATOM 6348 O O . GLU B 1 401 ? -30.480 -27.937 43.410 1.00 35.43 401 GLU B O 1
ATOM 6354 N N . LEU B 1 402 ? -29.350 -27.947 41.466 1.00 35.03 402 LEU B N 1
ATOM 6355 C CA . LEU B 1 402 ? -30.394 -27.222 40.749 1.00 34.70 402 LEU B CA 1
ATOM 6356 C C . LEU B 1 402 ? -31.656 -28.086 40.713 1.00 35.46 402 LEU B C 1
ATOM 6357 O O . LEU B 1 402 ? -32.780 -27.584 40.806 1.00 34.45 402 LEU B O 1
ATOM 6362 N N . ILE B 1 403 ? -31.453 -29.393 40.581 1.00 36.67 403 ILE B N 1
ATOM 6363 C CA . ILE B 1 403 ? -32.554 -30.345 40.536 1.00 37.93 403 ILE B CA 1
ATOM 6364 C C . ILE B 1 403 ? -33.301 -30.435 41.874 1.00 39.43 403 ILE B C 1
ATOM 6365 O O . ILE B 1 403 ? -34.532 -30.427 41.899 1.00 39.13 403 ILE B O 1
ATOM 6370 N N . LYS B 1 404 ? -32.570 -30.510 42.985 1.00 40.56 404 LYS B N 1
ATOM 6371 C CA . LYS B 1 404 ? -33.232 -30.595 44.282 1.00 42.57 404 LYS B CA 1
ATOM 6372 C C . LYS B 1 404 ? -33.962 -29.287 44.571 1.00 42.39 404 LYS B C 1
ATOM 6373 O O . LYS B 1 404 ? -35.016 -29.281 45.204 1.00 42.68 404 LYS B O 1
ATOM 6379 N N . ILE B 1 405 ? -33.405 -28.180 44.091 1.00 42.83 405 ILE B N 1
ATOM 6380 C CA . ILE B 1 405 ? -34.021 -26.874 44.287 1.00 42.11 405 ILE B CA 1
ATOM 6381 C C . ILE B 1 405 ? -35.341 -26.784 43.524 1.00 42.52 405 ILE B C 1
ATOM 6382 O O . ILE B 1 405 ? -36.341 -26.324 44.068 1.00 41.58 405 ILE B O 1
ATOM 6387 N N . MET B 1 406 ? -35.348 -27.226 42.268 1.00 43.26 406 MET B N 1
ATOM 6388 C CA . MET B 1 406 ? -36.568 -27.178 41.460 1.00 44.32 406 MET B CA 1
ATOM 6389 C C . MET B 1 406 ? -37.665 -28.044 42.063 1.00 46.17 406 MET B C 1
ATOM 6390 O O . MET B 1 406 ? -38.852 -27.823 41.825 1.00 46.60 406 MET B O 1
ATOM 6395 N N . ASP B 1 407 ? -37.258 -29.034 42.845 1.00 48.55 407 ASP B N 1
ATOM 6396 C CA . ASP B 1 407 ? -38.203 -29.940 43.472 1.00 51.64 407 ASP B CA 1
ATOM 6397 C C . ASP B 1 407 ? -38.913 -29.276 44.653 1.00 52.89 407 ASP B C 1
ATOM 6398 O O . ASP B 1 407 ? -39.824 -29.858 45.240 1.00 53.50 407 ASP B O 1
ATOM 6403 N N . THR B 1 408 ? -38.506 -28.052 44.986 1.00 54.04 408 THR B N 1
ATOM 6404 C CA . THR B 1 408 ? -39.110 -27.330 46.104 1.00 55.16 408 THR B CA 1
ATOM 6405 C C . THR B 1 408 ? -39.657 -25.951 45.722 1.00 55.98 408 THR B C 1
ATOM 6406 O O . THR B 1 408 ? -39.934 -25.126 46.594 1.00 56.09 408 THR B O 1
ATOM 6410 N N . ILE B 1 409 ? -39.809 -25.699 44.426 1.00 56.85 409 ILE B N 1
ATOM 6411 C CA . ILE B 1 409 ? -40.333 -24.417 43.963 1.00 57.88 409 ILE B CA 1
ATOM 6412 C C . ILE B 1 409 ? -41.336 -24.583 42.826 1.00 58.63 409 ILE B C 1
ATOM 6413 O O . ILE B 1 409 ? -41.678 -25.742 42.504 1.00 59.12 409 ILE B O 1
#

CATH classification: 3.40.718.10

Secondary structure (DSSP, 8-state):
--S---TT-B--EESSS-EE--SSBEEEEE--STTHHHHHHHHHHHHHHHHHHHHTTS---EEEE---THHHHHHHS-SS-HHHHHHHHHH-EEEE-----HHHHHHHHTT--EEEEEEE--TT---SBS--TT-EEEEEEE-SSGGGG--EE-TTSHHHHHHHHHHHHHS-----SSEEEEEEEEEHHHHHHHHHHHHHHHHHTT--EEEEEE-TTTSTTTHHHHHHHHHHHHHHHSTTTEEEHHHHTTT---TTSEEEEEEEHHHHHHHHHH-GGG-SEEEE-HHHHHHHHHHHHHTTS-GGG-EEEEEETTEEEEEESS---GGGTTTT-S-THHHHHHHHHHHHHHT-HHHHHHHHHHHHHHHHTT---HHHHHHHTSPPP-HHHHHHHHHHHHTT-/------TT-B--EESSS-EE--SSBEEEEE--STTHHHHHHHHHHHHHHHHHHHHGGG---EEEE---THHHHHHHS-SS-HHHHHHHHHH-EEEE-----HHHHHHHHTT--EEEEEEE--TTS--SBS--TT-EEEEEEE-SSGGGG--EE-TTSHHHHHHHHHHHHHH-----SSEEEEEEEEEHHHHHHHHHHHHHHHHHTT--EEEEEE-TTTSTTTHHHHHHHHHHHHHHHSGGGEEEHHHHTTT---TTSEEEEEEEHHHHHHHHHH-GGG-SEEEE-HHHHHHHHHHHHHTSS-GGG-EEEEEETTEEEEEESS---TTTTTTT-S-THHHHHHHHHHHHHTT-HHHHHHHHHHHHHHHHTT--BHHHHTTTTSPPBPHHHHHHHHHHHHTT-

Solvent-accessible surface area: 32215 Å² total; per-residue (Å²): 176,58,13,160,54,27,183,88,19,101,82,3,84,40,71,189,18,103,20,76,34,20,88,52,0,1,0,0,31,1,25,10,3,17,7,0,45,39,0,0,69,8,0,20,105,1,0,60,32,0,4,100,99,34,24,36,105,70,64,83,5,36,43,13,39,2,36,3,2,60,62,0,76,149,88,48,132,66,100,30,3,130,58,0,64,62,9,0,87,90,12,50,0,0,0,1,0,10,24,123,102,13,29,60,30,0,73,134,50,4,68,3,3,0,18,0,36,36,4,77,47,5,94,34,16,99,9,23,3,90,129,8,95,152,2,46,1,6,0,0,29,1,28,49,1,0,16,51,63,42,18,22,34,38,53,112,18,127,54,0,129,84,4,18,82,23,2,126,162,68,22,178,22,141,18,72,112,40,0,0,1,2,2,4,0,1,1,54,114,40,1,28,28,0,0,65,8,0,1,56,12,0,57,105,30,186,52,108,27,1,1,0,0,5,8,3,84,46,7,111,80,1,2,3,11,1,64,100,2,0,43,64,1,0,66,153,68,23,98,106,93,1,4,8,53,125,28,55,114,112,67,90,96,56,158,89,67,14,32,1,2,37,56,54,0,30,53,0,0,47,27,0,2,76,116,4,81,64,7,2,0,0,0,0,0,2,10,1,0,15,2,0,3,22,1,0,1,1,0,4,27,28,52,23,2,9,2,0,3,3,0,2,53,92,0,0,0,0,35,8,32,51,47,7,38,87,162,87,38,64,131,42,44,4,19,0,0,0,0,0,25,0,0,13,5,0,0,40,26,8,40,8,48,93,0,0,46,16,3,23,97,1,0,43,52,0,1,122,70,98,71,2,1,43,36,7,4,160,118,37,77,50,197,50,52,17,0,140,79,2,1,60,32,2,30,132,17,0,77,108,73,187,45,13,150,72,31,182,78,19,104,80,3,106,42,84,165,16,102,11,78,33,25,85,63,0,0,0,0,28,1,22,7,7,24,8,0,47,38,0,0,66,7,0,18,106,0,0,62,37,0,4,99,104,34,33,33,104,70,65,78,6,34,42,15,38,1,38,3,8,58,70,0,88,158,102,61,135,42,142,20,8,148,54,0,54,107,11,0,88,93,13,45,0,0,0,0,0,10,26,137,108,18,42,56,31,0,67,130,48,2,74,2,3,0,18,0,25,38,3,88,53,8,58,37,12,109,10,28,3,82,136,6,98,143,1,47,3,6,1,0,30,2,16,46,1,0,13,52,60,44,18,22,33,40,56,97,17,132,69,0,105,78,3,5,85,23,1,93,161,67,24,184,19,161,8,70,94,37,0,0,0,2,2,3,1,1,1,56,114,36,1,19,19,0,0,66,10,0,0,59,18,0,56,93,35,187,59,104,22,0,1,0,0,2,7,6,82,44,7,107,79,2,3,4,12,1,64,99,1,0,41,60,0,0,66,128,72,22,102,102,97,0,2,6,53,132,24,56,117,110,65,94,88,53,156,89,75,14,35,1,3,40,63,53,0,32,48,0,0,37,47,0,1,65,103,8,72,46,5,2,0,0,0,0,0,2,12,1,0,16,1,0,4,19,0,0,1,0,0,4,14,57,31,17,3,8,2,1,3,5,0,1,64,89,0,0,1,0,39,8,47,55,47,8,25,79,124,90,39,66,130,51,42,10,18,0,1,0,0,0,32,0,0,13,5,0,0,36,24,10,42,4,46,102,0,0,70,23,0,26,90,0,0,23,51,0,1,142,79,108,74,3,1,63,35,14,3,164,132,40,70,53,191,49,48,16,0,149,82,3,2,57,28,0,28,125,16,0,72,100,78